Protein AF-0000000074845252 (afdb_homodimer)

Nearest PDB structures (foldseek):
  7yf5-assembly1_A  TM=9.333E-01  e=9.438E-14  Homo sapiens
  7yf5-assembly1_B  TM=9.413E-01  e=1.592E-13  Homo sapiens
  2o6l-assembly1_B  TM=9.153E-01  e=1.511E-13  Homo sapiens
  7cjx-assembly2_B  TM=9.363E-01  e=2.067E-13  Homo sapiens
  2o6l-assembly1_A  TM=9.463E-01  e=4.079E-13  Homo sapiens

pLDDT: mean 90.38, std 11.96, range [28.58, 98.81]

Radius of gyration: 33.48 Å; Cα contacts (8 Å, |Δi|>4): 1417; chains: 2; bounding box: 73×106×121 Å

Foldseek 3Di:
DPPVCVPPVVVDPCVPHDDDDDDDVDDPLVLVLVLVQLVCLQVVHDDDVVSNLVSLAVVLVVCLQDPVSLVVVLVVVDQEAEWEPPLLGLLCLLSCVLSVHAYEYEYADDQCLLQLNDFDLLQDFDLVDQDDSNDDPVRSVVSCVVSCCVLPDSSNDDQQSNCVRPVVDDDDGSSLSSNRHLAYEHQDDCLLDPDTDDFLRYYDQHHLLADAADQDDPPVNCLCPVDPFFEEEEDADLSPQDDDPVLVVQQLVLQVPASHAYEYQHDDDHPDCSRYPYHVDDPLLNSLLDPRYAEYEYLQDRSNVRSNLLNQHAYEHAHRGDSSSNSQSSCVVQLLAHYDHSVPDGSVRVNVRRVCSRVPCSNSVRSVVSNVVCCVVNNNSNVVVVVVVVVCSVVTRVVRRDVLSVDDSCVSVCVVVVVVVVVVVVVVVVVVVVVVVVVVVVVVVVVVVVVVVVVVD/DPPVCVPPVVVDPCVVHDDDDDDDVDDPLVLVLVLVQLVCLQVVHDDDVVSNLVSLAVVLVVCLQDVVSLVVVLVVVDQEAEWEPPLLGLLCLLSCVLSVHAYEYEYADDQCLLQLNDFDLLQDFDLVDQDHSNDDPVRSVVSCVVSVCVLPDSSNDDQQSNCVRPVVDDDDGSSLSSNRHLAYEHQDDCLLDPDTDDFLRYYDQHHLLADAADQDDPPVNCLCPVDPFFEEEEDADLSPQDDDPVLVVQQLVLQVPDSHAYEYQHDDDHPDCSRYPYHVDDPLLNSLLDPRYAEYEYCQDRSNVRSNLLNLHAYEHAHRGDSSSNSQSSCVVQLLAHYDHSVPDGSVRVNVRRVCSRPPCSNSVRSVVSNVVCCVVNNNSNVVVVVVVVVCSVVTRPVRRDVLSVDDSCVSVCVVVVVVVVVVVVVVVVVVVVVVVVVVVVVVVVVVVVVVVVVVD

InterPro domains:
  IPR002213 UDP-glucuronosyl/UDP-glucosyltransferase [PF00201] (51-448)
  IPR002213 UDP-glucuronosyl/UDP-glucosyltransferase [cd03784] (72-373)
  IPR035595 UDP-glycosyltransferase family, conserved site [PS00375] (281-324)
  IPR050271 UDP-glycosyltransferase [PTHR48043] (48-427)

Secondary structure (DSSP, 8-state):
--HHHHH-GGGS--TT--------SS--HHHHHHHHHHHHHHTTPPP-HHHHHHHHHHHHHHHHH-HHHHHHHHHH--S-EEEE-SGGGGGGHHHHHHHT--EEEEES---HHHHT----GGG---TTTT--SS--HHHHHHHHHHHTHHHH--TTS-TTHHHHH-TTSPP--HHHHHTT-S-EEES--TTTSPP--BBTTEEE---TT--PPPPP-TTHHHHHHSSSS-EEEEE--TT-----HHHHHHHHHHHHTSSSEEEEESSS--S-TTTEEEES---HHHHHTSTTEEEEEE---HHHHHHHHHTT--EEE---STTHHHHHHHHHHTTSEEE--TTT--HHHHHHHHHHHHH-HHHHHHHHHHHHHHHHHHS-HHHHHHHHHHHHHHH-SGGG--GGGGS-HHHHTTHHHHHHHHHHHHHHHHHHHHHHHHHHHHHHHHHHHHHHHHHH-/--HHHHH-GGGS--TT--------SS--HHHHHHHHHHHHHHTTPPP-HHHHHHHHHHHHHHHHH-HHHHHHHHHH--S-EEEE-SGGGGGGHHHHHHHT--EEEEES---HHHHT----GGG---TTTT--SS--HHHHHHHHHHHTHHHH--TTS-TTHHHHH-TTSPP--HHHHHTT-S-EEES--TTTSPP--BBTTEEE---TT--PPPPP-TTHHHHHHSSSS-EEEEE--TT-----HHHHHHHHHHHHTSSSEEEEESSS--S-TTTEEEES---HHHHHTSTTEEEEEE---HHHHHHHHHTT--EEE---STTHHHHHHHHHHTTSEEE--TTT--HHHHHHHHHHHHH-HHHHHHHHHHHHHHHHHHS-HHHHHHHHHHHHHHH-SGGG--GGGGS-HHHHTTHHHHHHHHHHHHHHHHHHHHHHHHHHHHHHHHHHHHHHHHHH-

Solvent-accessible surface area (backbone atoms only — not comparable to full-atom values): 49034 Å² total; per-residue (Å²): 106,65,70,62,54,75,73,50,60,81,74,50,87,54,79,96,56,86,83,82,81,74,75,63,94,63,76,58,52,65,55,51,47,52,49,48,50,53,49,28,44,79,65,71,44,76,85,57,64,66,60,48,51,49,47,51,50,52,51,51,50,53,61,62,64,32,59,69,59,50,52,54,52,57,70,65,58,60,80,60,46,80,36,52,39,42,69,54,49,42,58,55,49,48,58,32,59,69,69,70,32,56,34,30,30,43,30,68,53,84,56,46,62,76,63,51,43,48,70,37,51,42,34,42,52,37,61,88,43,76,59,56,50,80,52,54,72,66,52,28,41,52,17,37,62,72,54,47,54,59,70,77,42,70,83,54,50,57,62,55,42,32,58,73,63,35,61,88,50,83,88,54,48,35,70,60,55,54,50,63,40,36,34,35,40,22,39,37,42,40,80,73,38,74,30,56,66,40,37,70,31,39,37,64,41,27,46,54,75,44,70,83,54,55,84,69,51,84,68,55,32,56,65,57,64,70,48,91,49,39,31,33,39,36,40,48,60,90,85,40,39,78,64,59,65,72,56,49,51,41,50,51,56,25,51,72,69,44,91,40,31,34,44,32,41,28,75,56,83,54,94,46,61,91,43,32,37,53,29,85,68,68,65,58,60,30,48,45,50,35,90,51,38,47,36,35,36,26,27,32,47,69,61,60,45,37,36,28,36,68,45,30,33,19,31,42,19,35,37,69,56,82,58,10,48,30,46,23,44,45,36,29,76,67,34,27,32,43,65,53,51,68,85,77,51,46,43,66,50,52,43,50,52,54,48,46,51,62,70,39,57,64,23,40,53,41,21,38,51,49,19,52,52,45,43,70,74,44,60,54,17,49,58,54,52,49,50,53,53,52,44,33,68,74,72,46,25,70,65,26,50,43,47,40,53,76,44,53,70,54,46,34,69,32,47,61,47,50,49,51,52,48,50,52,50,51,48,51,50,50,50,50,50,50,51,50,51,50,50,52,52,52,51,52,53,52,52,53,54,52,54,56,56,62,70,74,108,110,65,72,60,53,77,73,48,60,81,74,51,86,54,79,96,55,85,82,80,79,74,74,65,94,64,76,60,53,64,57,52,47,50,50,48,50,52,50,28,44,80,66,72,43,76,85,58,62,64,58,49,51,49,47,50,51,52,49,53,49,52,58,63,65,31,58,67,59,51,52,54,53,56,71,66,59,61,80,59,46,80,36,52,40,43,68,54,51,43,57,56,49,48,58,33,59,69,67,71,32,56,35,30,30,42,31,68,52,83,54,46,61,76,64,51,45,47,71,36,52,42,33,42,53,37,61,86,43,77,58,56,46,81,52,54,73,67,53,27,41,51,18,38,61,71,52,46,54,60,70,76,38,69,84,55,50,58,62,55,41,33,58,72,64,35,62,88,51,82,89,53,49,36,70,60,54,54,49,62,41,37,32,34,40,22,40,36,42,40,80,72,38,76,31,56,67,38,39,70,31,38,40,66,42,28,43,54,73,44,69,84,56,53,84,68,52,85,70,56,34,56,65,57,65,71,48,90,51,40,31,33,42,33,41,48,60,90,85,41,40,79,64,59,65,72,56,50,50,40,49,50,56,25,51,71,70,46,90,42,30,35,44,33,40,28,76,56,84,54,93,45,61,91,43,34,36,53,28,84,69,69,67,57,61,30,47,44,50,35,90,51,38,46,38,36,36,27,26,32,47,69,59,60,46,38,35,27,36,68,46,31,32,19,32,42,19,34,36,69,56,82,58,10,48,29,44,22,44,43,36,29,76,65,34,29,32,43,63,55,51,68,87,74,51,46,44,66,50,52,42,50,51,54,47,46,51,62,69,40,58,65,24,40,52,42,20,38,52,48,20,53,52,45,42,71,76,44,60,54,17,49,57,54,51,48,49,54,53,53,47,33,67,74,72,47,26,72,67,27,50,43,47,40,52,75,44,51,70,55,45,34,69,32,47,62,49,50,49,51,52,48,51,52,51,52,50,49,51,49,50,50,51,50,52,50,49,51,49,52,53,52,51,54,52,53,52,52,54,52,54,55,54,62,70,73,106

Structure (mmCIF, N/CA/C/O backbone):
data_AF-0000000074845252-model_v1
#
loop_
_entity.id
_entity.type
_entity.pdbx_description
1 polymer 'UDP-glucuronosyltransferase 1-6-like'
#
loop_
_atom_site.group_PDB
_atom_site.id
_atom_site.type_symbol
_atom_site.label_atom_id
_atom_site.label_alt_id
_atom_site.label_comp_id
_atom_site.label_asym_id
_atom_site.label_entity_id
_atom_site.label_seq_id
_atom_site.pdbx_PDB_ins_code
_atom_site.Cartn_x
_atom_site.Cartn_y
_atom_site.Cartn_z
_atom_site.occupancy
_atom_site.B_iso_or_equiv
_atom_site.auth_seq_id
_atom_site.auth_comp_id
_atom_site.auth_asym_id
_atom_site.auth_atom_id
_atom_site.pdbx_PDB_model_num
ATOM 1 N N . MET A 1 1 ? -22.422 -23.078 -6.512 1 28.58 1 MET A N 1
ATOM 2 C CA . MET A 1 1 ? -21.578 -23.578 -5.426 1 28.58 1 MET A CA 1
ATOM 3 C C . MET A 1 1 ? -20.641 -24.672 -5.926 1 28.58 1 MET A C 1
ATOM 5 O O . MET A 1 1 ? -20.984 -25.422 -6.844 1 28.58 1 MET A O 1
ATOM 9 N N . PRO A 1 2 ? -19.422 -24.609 -5.801 1 33.25 2 PRO A N 1
ATOM 10 C CA . PRO A 1 2 ? -18.703 -25.766 -6.324 1 33.25 2 PRO A CA 1
ATOM 11 C C . PRO A 1 2 ? -19.422 -27.078 -6.062 1 33.25 2 PRO A C 1
ATOM 13 O O . PRO A 1 2 ? -20.188 -27.188 -5.102 1 33.25 2 PRO A O 1
ATOM 16 N N . GLY A 1 3 ? -19.672 -27.766 -7.07 1 33 3 GLY A N 1
ATOM 17 C CA . GLY A 1 3 ? -20.266 -29.078 -6.949 1 33 3 GLY A CA 1
ATOM 18 C C . GLY A 1 3 ? -19.891 -29.797 -5.66 1 33 3 GLY A C 1
ATOM 19 O O . GLY A 1 3 ? -20.406 -30.875 -5.367 1 33 3 GLY A O 1
ATOM 20 N N . TYR A 1 4 ? -18.828 -29.328 -5.102 1 36.5 4 TYR A N 1
ATOM 21 C CA . TYR A 1 4 ? -18.484 -30.031 -3.877 1 36.5 4 TYR A CA 1
ATOM 22 C C . TYR A 1 4 ? -19.469 -29.688 -2.76 1 36.5 4 TYR A C 1
ATOM 24 O O . TYR A 1 4 ? -19.484 -30.359 -1.724 1 36.5 4 TYR A O 1
ATOM 32 N N . ILE A 1 5 ? -20.031 -28.625 -2.836 1 40.03 5 ILE A N 1
ATOM 33 C CA . ILE A 1 5 ? -20.922 -28.328 -1.729 1 40.03 5 ILE A CA 1
ATOM 34 C C . ILE A 1 5 ? -22.109 -29.297 -1.749 1 40.03 5 ILE A C 1
ATOM 36 O O . ILE A 1 5 ? -22.672 -29.609 -0.701 1 40.03 5 ILE A O 1
ATOM 40 N N . ALA A 1 6 ? -22.672 -29.484 -2.889 1 37.03 6 ALA A N 1
ATOM 41 C CA . ALA A 1 6 ? -23.859 -30.344 -2.871 1 37.03 6 ALA A CA 1
ATOM 42 C C . ALA A 1 6 ? -23.547 -31.688 -2.221 1 37.03 6 ALA A C 1
ATOM 44 O O . ALA A 1 6 ? -24.438 -32.344 -1.654 1 37.03 6 ALA A O 1
ATOM 45 N N . VAL A 1 7 ? -22.469 -32.281 -2.674 1 38.41 7 VAL A N 1
ATOM 46 C CA . VAL A 1 7 ? -22.344 -33.656 -2.209 1 38.41 7 VAL A CA 1
ATOM 47 C C . VAL A 1 7 ? -22.141 -33.688 -0.695 1 38.41 7 VAL A C 1
ATOM 49 O O . VAL A 1 7 ? -22.719 -34.5 0.006 1 38.41 7 VAL A O 1
ATOM 52 N N . ASP A 1 8 ? -20.922 -33.156 0.074 1 37.22 8 ASP A N 1
ATOM 53 C CA . ASP A 1 8 ? -20.672 -33.469 1.476 1 37.22 8 ASP A CA 1
ATOM 54 C C . ASP A 1 8 ? -20.812 -32.25 2.357 1 37.22 8 ASP A C 1
ATOM 56 O O . ASP A 1 8 ? -19.828 -31.547 2.619 1 37.22 8 ASP A O 1
ATOM 60 N N . LYS A 1 9 ? -21.969 -31.656 2.471 1 48.75 9 LYS A N 1
ATOM 61 C CA . LYS A 1 9 ? -22.266 -30.719 3.539 1 48.75 9 LYS A CA 1
ATOM 62 C C . LYS A 1 9 ? -21.422 -31 4.777 1 48.75 9 LYS A C 1
ATOM 64 O O . LYS A 1 9 ? -21.203 -30.109 5.605 1 48.75 9 LYS A O 1
ATOM 69 N N . HIS A 1 10 ? -21.094 -32.156 4.91 1 42.22 10 HIS A N 1
ATOM 70 C CA . HIS A 1 10 ? -20.438 -32.625 6.125 1 42.22 10 HIS A CA 1
ATOM 71 C C . HIS A 1 10 ? -19.016 -32.094 6.223 1 42.22 10 HIS A C 1
ATOM 73 O O . HIS A 1 10 ? -18.375 -32.188 7.277 1 42.22 10 HIS A O 1
ATOM 79 N N . ARG A 1 11 ? -18.656 -31.594 5.031 1 46.44 11 ARG A N 1
ATOM 80 C CA . ARG A 1 11 ? -17.234 -31.234 5.105 1 46.44 11 ARG A CA 1
ATOM 81 C C . ARG A 1 11 ? -17.062 -29.781 5.578 1 46.44 11 ARG A C 1
ATOM 83 O O . ARG A 1 11 ? -15.945 -29.359 5.875 1 46.44 11 ARG A O 1
ATOM 90 N N . PHE A 1 12 ? -18.25 -29.109 5.605 1 55.53 12 PHE A N 1
ATOM 91 C CA . PHE A 1 12 ? -18.156 -27.734 6.062 1 55.53 12 PHE A CA 1
ATOM 92 C C . PHE A 1 12 ? -18.688 -27.594 7.488 1 55.53 12 PHE A C 1
ATOM 94 O O . PHE A 1 12 ? -19.656 -28.234 7.855 1 55.53 12 PHE A O 1
ATOM 101 N N . ASN A 1 13 ? -17.969 -27.047 8.289 1 55.44 13 ASN A N 1
ATOM 102 C CA . ASN A 1 13 ? -18.547 -26.609 9.562 1 55.44 13 ASN A CA 1
ATOM 103 C C . ASN A 1 13 ? -19.547 -25.484 9.367 1 55.44 13 ASN A C 1
ATOM 105 O O . ASN A 1 13 ? -19.156 -24.328 9.188 1 55.44 13 ASN A O 1
ATOM 109 N N . LEU A 1 14 ? -20.766 -25.844 9.32 1 63.69 14 LEU A N 1
ATOM 110 C CA . LEU A 1 14 ? -21.812 -24.875 9.039 1 63.69 14 LEU A CA 1
ATOM 111 C C . LEU A 1 14 ? -22.453 -24.391 10.328 1 63.69 14 LEU A C 1
ATOM 113 O O . LEU A 1 14 ? -23.516 -23.75 10.297 1 63.69 14 LEU A O 1
ATOM 117 N N . GLU A 1 15 ? -21.781 -24.672 11.367 1 61.69 15 GLU A N 1
ATOM 118 C CA . GLU A 1 15 ? -22.391 -24.234 12.625 1 61.69 15 GLU A CA 1
ATOM 119 C C . GLU A 1 15 ? -22.531 -22.719 12.672 1 61.69 15 GLU A C 1
ATOM 121 O O . GLU A 1 15 ? -21.578 -21.984 12.43 1 61.69 15 GLU A O 1
ATOM 126 N N . GLY A 1 16 ? -23.703 -22.25 12.914 1 68.06 16 GLY A N 1
ATOM 127 C CA . GLY A 1 16 ? -23.984 -20.828 13.055 1 68.06 16 GLY A CA 1
ATOM 128 C C . GLY A 1 16 ? -24.156 -20.125 11.727 1 68.06 16 GLY A C 1
ATOM 129 O O . GLY A 1 16 ? -24.312 -18.891 11.68 1 68.06 16 GLY A O 1
ATOM 130 N N . LEU A 1 17 ? -24.141 -21 10.672 1 72.56 17 LEU A N 1
ATOM 131 C CA . LEU A 1 17 ? -24.266 -20.406 9.352 1 72.56 17 LEU A CA 1
ATOM 132 C C . LEU A 1 17 ? -25.625 -20.703 8.742 1 72.56 17 LEU A C 1
ATOM 134 O O . LEU A 1 17 ? -26.188 -21.781 8.938 1 72.56 17 LEU A O 1
ATOM 138 N N . GLN A 1 18 ? -26.234 -19.641 8.18 1 75.81 18 GLN A N 1
ATOM 139 C CA . GLN A 1 18 ? -27.375 -19.844 7.316 1 75.81 18 GLN A CA 1
ATOM 140 C C . GLN A 1 18 ? -26.953 -20.047 5.867 1 75.81 18 GLN A C 1
ATOM 142 O O . GLN A 1 18 ? -26.297 -19.188 5.273 1 75.81 18 GLN A O 1
ATOM 147 N N . LEU A 1 19 ? -27.203 -21.219 5.441 1 75.12 19 LEU A N 1
ATOM 148 C CA . LEU A 1 19 ? -26.781 -21.562 4.086 1 75.12 19 LEU A CA 1
ATOM 149 C C . LEU A 1 19 ? -27.891 -21.25 3.086 1 75.12 19 LEU A C 1
ATOM 151 O O . LEU A 1 19 ? -29.031 -21.719 3.244 1 75.12 19 LEU A O 1
ATOM 155 N N . LEU A 1 20 ? -27.641 -20.328 2.203 1 77.19 20 LEU A N 1
ATOM 156 C CA . LEU A 1 20 ? -28.516 -20.094 1.06 1 77.19 20 LEU A CA 1
ATOM 157 C C . LEU A 1 20 ? -27.953 -20.75 -0.197 1 77.19 20 LEU A C 1
ATOM 159 O O . LEU A 1 20 ? -26.891 -20.344 -0.698 1 77.19 20 LEU A O 1
ATOM 163 N N . VAL A 1 21 ? -28.578 -21.812 -0.566 1 71.19 21 VAL A N 1
ATOM 164 C CA . VAL A 1 21 ? -28.109 -22.594 -1.705 1 71.19 21 VAL A CA 1
ATOM 165 C C . VAL A 1 21 ? -28.719 -22.047 -2.994 1 71.19 21 VAL A C 1
ATOM 167 O O . VAL A 1 21 ? -29.922 -21.844 -3.076 1 71.19 21 VAL A O 1
ATOM 170 N N . TYR A 1 22 ? -27.828 -21.562 -3.76 1 70.5 22 TYR A N 1
ATOM 171 C CA . TYR A 1 22 ? -28.297 -21.25 -5.105 1 70.5 22 TYR A CA 1
ATOM 172 C C . TYR A 1 22 ? -28.234 -22.484 -6.008 1 70.5 22 TYR A C 1
ATOM 174 O O . TYR A 1 22 ? -27.141 -23 -6.285 1 70.5 22 TYR A O 1
ATOM 182 N N . ASN A 1 23 ? -29.359 -23.203 -6.062 1 61.88 23 ASN A N 1
ATOM 183 C CA . ASN A 1 23 ? -29.469 -24.391 -6.887 1 61.88 23 ASN A CA 1
ATOM 184 C C . ASN A 1 23 ? -30.031 -24.078 -8.266 1 61.88 23 ASN A C 1
ATOM 186 O O . ASN A 1 23 ? -31.172 -23.641 -8.391 1 61.88 23 ASN A O 1
ATOM 190 N N . SER A 1 24 ? -29.25 -23.547 -9.117 1 56.25 24 SER A N 1
ATOM 191 C CA . SER A 1 24 ? -29.859 -23.469 -10.445 1 56.25 24 SER A CA 1
ATOM 192 C C . SER A 1 24 ? -29.953 -24.859 -11.078 1 56.25 24 SER A C 1
ATOM 194 O O . SER A 1 24 ? -29.141 -25.734 -10.805 1 56.25 24 SER A O 1
ATOM 196 N N . SER A 1 25 ? -31.188 -25.375 -11.172 1 53.09 25 SER A N 1
ATOM 197 C CA . SER A 1 25 ? -31.469 -26.672 -11.781 1 53.09 25 SER A CA 1
ATOM 198 C C . SER A 1 25 ? -30.344 -27.094 -12.727 1 53.09 25 SER A C 1
ATOM 200 O O . SER A 1 25 ? -30.25 -28.266 -13.102 1 53.09 25 SER A O 1
ATOM 202 N N . SER A 1 26 ? -29.656 -26.188 -13.32 1 55 26 SER A N 1
ATOM 203 C CA . SER A 1 26 ? -28.844 -26.531 -14.477 1 55 26 SER A CA 1
ATOM 204 C C . SER A 1 26 ? -27.422 -26.906 -14.062 1 55 26 SER A C 1
ATOM 206 O O . SER A 1 26 ? -27.078 -26.875 -12.883 1 55 26 SER A O 1
ATOM 208 N N . GLU A 1 27 ? -26.484 -26.828 -14.938 1 61.28 27 GLU A N 1
ATOM 209 C CA . GLU A 1 27 ? -25.109 -27.266 -15.109 1 61.28 27 GLU A CA 1
ATOM 210 C C . GLU A 1 27 ? -24.156 -26.5 -14.188 1 61.28 27 GLU A C 1
ATOM 212 O O . GLU A 1 27 ? -24.312 -25.297 -14 1 61.28 27 GLU A O 1
ATOM 217 N N . ASN A 1 28 ? -23.531 -27.266 -13.234 1 69 28 ASN A N 1
ATOM 218 C CA . ASN A 1 28 ? -22.391 -26.688 -12.508 1 69 28 ASN A CA 1
ATOM 219 C C . ASN A 1 28 ? -21.422 -25.984 -13.453 1 69 28 ASN A C 1
ATOM 221 O O . ASN A 1 28 ? -20.516 -26.625 -13.992 1 69 28 ASN A O 1
ATOM 225 N N . VAL A 1 29 ? -21.719 -24.719 -13.586 1 69.81 29 VAL A N 1
ATOM 226 C CA . VAL A 1 29 ? -20.984 -23.938 -14.57 1 69.81 29 VAL A CA 1
ATOM 227 C C . VAL A 1 29 ? -19.484 -23.922 -14.219 1 69.81 29 VAL A C 1
ATOM 229 O O . VAL A 1 29 ? -18.641 -24.016 -15.109 1 69.81 29 VAL A O 1
ATOM 232 N N . GLN A 1 30 ? -19.219 -23.859 -12.945 1 70.12 30 GLN A N 1
ATOM 233 C CA . GLN A 1 30 ? -17.828 -23.844 -12.531 1 70.12 30 GLN A CA 1
ATOM 234 C C . GLN A 1 30 ? -17.141 -25.156 -12.867 1 70.12 30 GLN A C 1
ATOM 236 O O . GLN A 1 30 ? -16.016 -25.172 -13.383 1 70.12 30 GLN A O 1
ATOM 241 N N . GLU A 1 31 ? -17.844 -26.141 -12.562 1 72.12 31 GLU A N 1
ATOM 242 C CA . GLU A 1 31 ? -17.297 -27.453 -12.875 1 72.12 31 GLU A CA 1
ATOM 243 C C . GLU A 1 31 ? -17.094 -27.625 -14.375 1 72.12 31 GLU A C 1
ATOM 245 O O . GLU A 1 31 ? -16.094 -28.203 -14.812 1 72.12 31 GLU A O 1
ATOM 250 N N . LYS A 1 32 ? -18.016 -27.125 -15.117 1 75.06 32 LYS A N 1
ATOM 251 C CA . LYS A 1 32 ? -17.906 -27.219 -16.562 1 75.06 32 LYS A CA 1
ATOM 252 C C . LYS A 1 32 ? -16.703 -26.422 -17.078 1 75.06 32 LYS A C 1
ATOM 254 O O . LYS A 1 32 ? -15.938 -26.922 -17.906 1 75.06 32 LYS A O 1
ATOM 259 N N . ALA A 1 33 ? -16.578 -25.297 -16.516 1 75.44 33 ALA A N 1
ATOM 260 C CA . ALA A 1 33 ? -15.477 -24.438 -16.938 1 75.44 33 ALA A CA 1
ATOM 261 C C . ALA A 1 33 ? -14.133 -25.047 -16.562 1 75.44 33 ALA A C 1
ATOM 263 O O . ALA A 1 33 ? -13.211 -25.109 -17.391 1 75.44 33 ALA A O 1
ATOM 264 N N . MET A 1 34 ? -14.062 -25.562 -15.383 1 76.44 34 MET A N 1
ATOM 265 C CA . MET A 1 34 ? -12.797 -26.094 -14.883 1 76.44 34 MET A CA 1
ATOM 266 C C . MET A 1 34 ? -12.445 -27.406 -15.586 1 76.44 34 MET A C 1
ATOM 268 O O . MET A 1 34 ? -11.273 -27.672 -15.859 1 76.44 34 MET A O 1
ATOM 272 N N . THR A 1 35 ? -13.438 -28.172 -15.844 1 76.12 35 THR A N 1
ATOM 273 C CA . THR A 1 35 ? -13.227 -29.422 -16.562 1 76.12 35 THR A CA 1
ATOM 274 C C . THR A 1 35 ? -12.695 -29.156 -17.969 1 76.12 35 THR A C 1
ATOM 276 O O . THR A 1 35 ? -11.797 -29.844 -18.453 1 76.12 35 THR A O 1
ATOM 279 N N . ARG A 1 36 ? -13.281 -28.188 -18.547 1 79.19 36 ARG A N 1
ATOM 280 C CA . ARG A 1 36 ? -12.828 -27.828 -19.875 1 79.19 36 ARG A CA 1
ATOM 281 C C . ARG A 1 36 ? -11.383 -27.344 -19.859 1 79.19 36 ARG A C 1
ATOM 283 O O . ARG A 1 36 ? -10.594 -27.703 -20.734 1 79.19 36 ARG A O 1
ATOM 290 N N . LEU A 1 37 ? -11.039 -26.562 -18.891 1 78.19 37 LEU A N 1
ATOM 291 C CA . LEU A 1 37 ? -9.672 -26.062 -18.766 1 78.19 37 LEU A CA 1
ATOM 292 C C . LEU A 1 37 ? -8.688 -27.219 -18.594 1 78.19 37 LEU A C 1
ATOM 294 O O . LEU A 1 37 ? -7.629 -27.234 -19.234 1 78.19 37 LEU A O 1
ATOM 298 N N . ARG A 1 38 ? -9.031 -28.125 -17.797 1 77.25 38 ARG A N 1
ATOM 299 C CA . ARG A 1 38 ? -8.195 -29.297 -17.562 1 77.25 38 ARG A CA 1
ATOM 300 C C . ARG A 1 38 ? -8.031 -30.109 -18.844 1 77.25 38 ARG A C 1
ATOM 302 O O . ARG A 1 38 ? -6.914 -30.5 -19.203 1 77.25 38 ARG A O 1
ATOM 309 N N . ASP A 1 39 ? -9.133 -30.297 -19.5 1 80.94 39 ASP A N 1
ATOM 310 C CA . ASP A 1 39 ? -9.109 -31.125 -20.703 1 80.94 39 ASP A CA 1
ATOM 311 C C . ASP A 1 39 ? -8.281 -30.484 -21.812 1 80.94 39 ASP A C 1
ATOM 313 O O . ASP A 1 39 ? -7.551 -31.172 -22.531 1 80.94 39 ASP A O 1
ATOM 317 N N . ILE A 1 40 ? -8.422 -29.25 -21.859 1 82.88 40 ILE A N 1
ATOM 318 C CA . ILE A 1 40 ? -7.688 -28.516 -22.875 1 82.88 40 ILE A CA 1
ATOM 319 C C . ILE A 1 40 ? -6.188 -28.656 -22.641 1 82.88 40 ILE A C 1
ATOM 321 O O . ILE A 1 40 ? -5.406 -28.797 -23.594 1 82.88 40 ILE A O 1
ATOM 325 N N . TYR A 1 41 ? -5.766 -28.703 -21.438 1 82.31 41 TYR A N 1
ATOM 326 C CA . TYR A 1 41 ? -4.352 -28.859 -21.109 1 82.31 41 TYR A CA 1
ATOM 327 C C . TYR A 1 41 ? -3.834 -30.219 -21.547 1 82.31 41 TYR A C 1
ATOM 329 O O . TYR A 1 41 ? -2.807 -30.312 -22.234 1 82.31 41 TYR A O 1
ATOM 337 N N . TRP A 1 42 ? -4.562 -31.234 -21.234 1 83.38 42 TRP A N 1
ATOM 338 C CA . TRP A 1 42 ? -4.105 -32.594 -21.531 1 83.38 42 TRP A CA 1
ATOM 339 C C . TRP 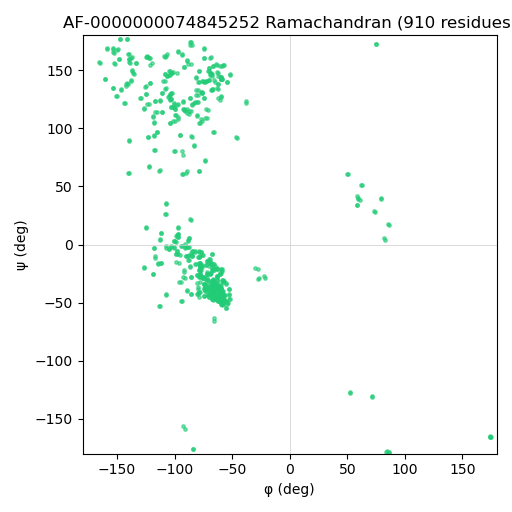A 1 42 ? -4.102 -32.844 -23.031 1 83.38 42 TRP A C 1
ATOM 341 O O . TRP A 1 42 ? -3.277 -33.594 -23.531 1 83.38 42 TRP A O 1
ATOM 351 N N . LYS A 1 43 ? -4.953 -32.062 -23.719 1 82.75 43 LYS A N 1
ATOM 352 C CA . LYS A 1 43 ? -5.047 -32.219 -25.156 1 82.75 43 LYS A CA 1
ATOM 353 C C . LYS A 1 43 ? -4.129 -31.25 -25.891 1 82.75 43 LYS A C 1
ATOM 355 O O . LYS A 1 43 ? -4.082 -31.234 -27.125 1 82.75 43 LYS A O 1
ATOM 360 N N . ASN A 1 44 ? -3.432 -30.438 -25.172 1 80.88 44 ASN A N 1
ATOM 361 C CA . ASN A 1 44 ? -2.527 -29.422 -25.719 1 80.88 44 ASN A CA 1
ATOM 362 C C . ASN A 1 44 ? -3.262 -28.453 -26.625 1 80.88 44 ASN A C 1
ATOM 364 O O . ASN A 1 44 ? -2.795 -28.156 -27.734 1 80.88 44 ASN A O 1
ATOM 368 N N . GLU A 1 45 ? -4.379 -28.094 -26.203 1 81.12 45 GLU A N 1
ATOM 369 C CA . GLU A 1 45 ? -5.184 -27.125 -26.938 1 81.12 45 GLU A CA 1
ATOM 370 C C . GLU A 1 45 ? -5.074 -25.734 -26.297 1 81.12 45 GLU A C 1
ATOM 372 O O . GLU A 1 45 ? -4.746 -25.609 -25.125 1 81.12 45 GLU A O 1
ATOM 377 N N . PRO A 1 46 ? -5.176 -24.75 -27.156 1 77.88 46 PRO A N 1
ATOM 378 C CA . PRO A 1 46 ? -5.09 -23.406 -26.594 1 77.88 46 PRO A CA 1
ATOM 379 C C . PRO A 1 46 ? -6.238 -23.094 -25.641 1 77.88 46 PRO A C 1
ATOM 381 O O . PRO A 1 46 ? -7.32 -23.672 -25.75 1 77.88 46 PRO A O 1
ATOM 384 N N . HIS A 1 47 ? -5.855 -22.141 -24.781 1 76.56 47 HIS A N 1
ATOM 385 C CA . HIS A 1 47 ? -6.883 -21.688 -23.844 1 76.56 47 HIS A CA 1
ATOM 386 C C . HIS A 1 47 ? -8.047 -21.047 -24.594 1 76.56 47 HIS A C 1
ATOM 388 O O . HIS A 1 47 ? -7.848 -20.312 -25.562 1 76.56 47 HIS A O 1
ATOM 394 N N . ASP A 1 48 ? -9.234 -21.453 -24.172 1 77.94 48 ASP A N 1
ATOM 395 C CA . ASP A 1 48 ? -10.453 -20.859 -24.719 1 77.94 48 ASP A CA 1
ATOM 396 C C . ASP A 1 48 ? -11.023 -19.812 -23.766 1 77.94 48 ASP A C 1
ATOM 398 O O . ASP A 1 48 ? -11.992 -20.078 -23.062 1 77.94 48 ASP A O 1
ATOM 402 N N . LEU A 1 49 ? -10.484 -18.656 -23.797 1 76.25 49 LEU A N 1
ATOM 403 C CA . LEU A 1 49 ? -10.875 -17.594 -22.891 1 76.25 49 LEU A CA 1
ATOM 404 C C . LEU A 1 49 ? -12.305 -17.125 -23.172 1 76.25 49 LEU A C 1
ATOM 406 O O . LEU A 1 49 ? -13.023 -16.734 -22.266 1 76.25 49 LEU A O 1
ATOM 410 N N . GLU A 1 50 ? -12.648 -17.219 -24.391 1 78.31 50 GLU A N 1
ATOM 411 C CA . GLU A 1 50 ? -14 -16.828 -24.766 1 78.31 50 GLU A CA 1
ATOM 412 C C . GLU A 1 50 ? -15.047 -17.734 -24.109 1 78.31 50 GLU A C 1
ATOM 414 O O . GLU A 1 50 ? -16.062 -17.25 -23.609 1 78.31 50 GLU A O 1
ATOM 419 N N . TYR A 1 51 ? -14.75 -18.984 -24.188 1 81.81 51 TYR A N 1
ATOM 420 C CA . TYR A 1 51 ? -15.672 -19.938 -23.562 1 81.81 51 TYR A CA 1
ATOM 421 C C . TYR A 1 51 ? -15.773 -19.703 -22.062 1 81.81 51 TYR A C 1
ATOM 423 O O . TYR A 1 51 ? -16.875 -19.719 -21.5 1 81.81 51 TYR A O 1
ATOM 431 N N . LEU A 1 52 ? -14.703 -19.531 -21.453 1 80.69 52 LEU A N 1
ATOM 432 C CA . LEU A 1 52 ? -14.688 -19.281 -20.016 1 80.69 52 LEU A CA 1
ATOM 433 C C . LEU A 1 52 ? -15.484 -18.031 -19.672 1 80.69 52 LEU A C 1
ATOM 435 O O . LEU A 1 52 ? -16.266 -18.031 -18.719 1 80.69 52 LEU A O 1
ATOM 439 N N . THR A 1 53 ? -15.25 -17.016 -20.438 1 82.69 53 THR A N 1
ATOM 440 C CA . THR A 1 53 ? -15.953 -15.75 -20.219 1 82.69 53 THR A CA 1
ATOM 441 C C . THR A 1 53 ? -17.469 -15.938 -20.375 1 82.69 53 THR A C 1
ATOM 443 O O . THR A 1 53 ? -18.234 -15.445 -19.547 1 82.69 53 THR A O 1
ATOM 446 N N . GLN A 1 54 ? -17.812 -16.656 -21.375 1 82.69 54 GLN A N 1
ATOM 447 C CA . GLN A 1 54 ? -19.234 -16.906 -21.625 1 82.69 54 GLN A CA 1
ATOM 448 C C . GLN A 1 54 ? -19.859 -17.688 -20.469 1 82.69 54 GLN A C 1
ATOM 450 O O . GLN A 1 54 ? -20.984 -17.391 -20.047 1 82.69 54 GLN A O 1
ATOM 455 N N . CYS A 1 55 ? -19.156 -18.672 -20.016 1 83.06 55 CYS A N 1
ATOM 456 C CA . CYS A 1 55 ? -19.656 -19.469 -18.891 1 83.06 55 CYS A CA 1
ATOM 457 C C . CYS A 1 55 ? -19.875 -18.594 -17.656 1 83.06 55 CYS A C 1
ATOM 459 O O . CYS A 1 55 ? -20.906 -18.703 -17 1 83.06 55 CYS A O 1
ATOM 461 N N . MET A 1 56 ? -18.969 -17.734 -17.422 1 84.88 56 MET A N 1
ATOM 462 C CA . MET A 1 56 ? -19.031 -16.906 -16.219 1 84.88 56 MET A CA 1
ATOM 463 C C . MET A 1 56 ? -20.156 -15.867 -16.344 1 84.88 56 MET A C 1
ATOM 465 O O . MET A 1 56 ? -20.859 -15.586 -15.375 1 84.88 56 MET A O 1
ATOM 469 N N . LEU A 1 57 ? -20.312 -15.352 -17.516 1 84.12 57 LEU A N 1
ATOM 470 C CA . LEU A 1 57 ? -21.359 -14.367 -17.75 1 84.12 57 LEU A CA 1
ATOM 471 C C . LEU A 1 57 ? -22.734 -15.008 -17.609 1 84.12 57 LEU A C 1
ATOM 473 O O . LEU A 1 57 ? -23.656 -14.391 -17.062 1 84.12 57 LEU A O 1
ATOM 477 N N . ILE A 1 58 ? -22.828 -16.234 -18.141 1 83.94 58 ILE A N 1
ATOM 478 C CA . ILE A 1 58 ? -24.094 -16.953 -18.031 1 83.94 58 ILE A CA 1
ATOM 479 C C . ILE A 1 58 ? -24.422 -17.203 -16.562 1 83.94 58 ILE A C 1
ATOM 481 O O . ILE A 1 58 ? -25.562 -17.031 -16.125 1 83.94 58 ILE A O 1
ATOM 485 N N . TYR A 1 59 ? -23.438 -17.594 -15.867 1 84.62 59 TYR A N 1
ATOM 486 C CA . TYR A 1 59 ? -23.625 -17.844 -14.438 1 84.62 59 TYR A CA 1
ATOM 487 C C . TYR A 1 59 ? -24.094 -16.578 -13.719 1 84.62 59 TYR A C 1
ATOM 489 O O . TYR A 1 59 ? -25.062 -16.625 -12.953 1 84.62 59 TYR A O 1
ATOM 497 N N . THR A 1 60 ? -23.438 -15.461 -13.883 1 88 60 THR A N 1
ATOM 498 C CA . THR A 1 60 ? -23.797 -14.211 -13.219 1 88 60 THR A CA 1
ATOM 499 C C . THR A 1 60 ? -25.188 -13.758 -13.617 1 88 60 THR A C 1
ATOM 501 O O . THR A 1 60 ? -25.953 -13.258 -12.789 1 88 60 THR A O 1
ATOM 504 N N . ASP A 1 61 ? -25.453 -13.969 -14.875 1 88.88 61 ASP A N 1
ATOM 505 C CA . ASP A 1 61 ? -26.781 -13.617 -15.367 1 88.88 61 ASP A CA 1
ATOM 506 C C . ASP A 1 61 ? -27.859 -14.414 -14.648 1 88.88 61 ASP A C 1
ATOM 508 O O . ASP A 1 61 ? -28.875 -13.859 -14.219 1 88.88 61 ASP A O 1
ATOM 512 N N . LYS A 1 62 ? -27.625 -15.695 -14.539 1 88.12 62 LYS A N 1
ATOM 513 C CA . LYS A 1 62 ? -28.609 -16.578 -13.906 1 88.12 62 LYS A CA 1
ATOM 514 C C . LYS A 1 62 ? -28.797 -16.203 -12.43 1 88.12 62 LYS A C 1
ATOM 516 O O . LYS A 1 62 ? -29.922 -16.156 -11.938 1 88.12 62 LYS A O 1
ATOM 521 N N . VAL A 1 63 ? -27.766 -15.961 -11.797 1 89.31 63 VAL A N 1
ATOM 522 C CA . VAL A 1 63 ? -27.812 -15.641 -10.375 1 89.31 63 VAL A CA 1
ATOM 523 C C . VAL A 1 63 ? -28.547 -14.312 -10.172 1 89.31 63 VAL A C 1
ATOM 525 O O . VAL A 1 63 ? -29.438 -14.211 -9.32 1 89.31 63 VAL A O 1
ATOM 528 N N . LEU A 1 64 ? -28.297 -13.281 -10.961 1 92.88 64 LEU A N 1
ATOM 529 C CA . LEU A 1 64 ? -28.812 -11.93 -10.773 1 92.88 64 LEU A CA 1
ATOM 530 C C . LEU A 1 64 ? -30.266 -11.836 -11.211 1 92.88 64 LEU A C 1
ATOM 532 O O . LEU A 1 64 ? -31 -10.953 -10.766 1 92.88 64 LEU A O 1
ATOM 536 N N . ARG A 1 65 ? -30.656 -12.836 -12.016 1 92.06 65 ARG A N 1
ATOM 537 C CA . ARG A 1 65 ? -32.031 -12.828 -12.484 1 92.06 65 ARG A CA 1
ATOM 538 C C . ARG A 1 65 ? -32.906 -13.727 -11.609 1 92.06 65 ARG A C 1
ATOM 540 O O . ARG A 1 65 ? -34.125 -13.742 -11.766 1 92.06 65 ARG A O 1
ATOM 547 N N . ASP A 1 66 ? -32.312 -14.438 -10.758 1 91.31 66 ASP A N 1
ATOM 548 C CA . ASP A 1 66 ? -33.094 -15.344 -9.898 1 91.31 66 ASP A CA 1
ATOM 549 C C . ASP A 1 66 ? -33.781 -14.578 -8.789 1 91.31 66 ASP A C 1
ATOM 551 O O . ASP A 1 66 ? -33.188 -14.266 -7.762 1 91.31 66 ASP A O 1
ATOM 555 N N . ASN A 1 67 ? -35.031 -14.461 -8.922 1 92.06 67 ASN A N 1
ATOM 556 C CA . ASN A 1 67 ? -35.844 -13.68 -7.977 1 92.06 67 ASN A CA 1
ATOM 557 C C . ASN A 1 67 ? -35.938 -14.375 -6.625 1 92.06 67 ASN A C 1
ATOM 559 O O . ASN A 1 67 ? -36 -13.719 -5.586 1 92.06 67 ASN A O 1
ATOM 563 N N . GLU A 1 68 ? -36.062 -15.633 -6.719 1 90.94 68 GLU A N 1
ATOM 564 C CA . GLU A 1 68 ? -36.125 -16.375 -5.461 1 90.94 68 GLU A CA 1
ATOM 565 C C . GLU A 1 68 ? -34.875 -16.172 -4.625 1 90.94 68 GLU A C 1
ATOM 567 O O . GLU A 1 68 ? -34.938 -15.984 -3.408 1 90.94 68 GLU A O 1
ATOM 572 N N . PHE A 1 69 ? -33.812 -16.25 -5.312 1 91.12 69 PHE A N 1
ATOM 573 C CA . PHE A 1 69 ? -32.531 -16.031 -4.629 1 91.12 69 PHE A CA 1
ATOM 574 C C . PHE A 1 69 ? -32.469 -14.617 -4.074 1 91.12 69 PHE A C 1
ATOM 576 O O . PHE A 1 69 ? -32 -14.414 -2.941 1 91.12 69 PHE A O 1
ATOM 583 N N . PHE A 1 70 ? -32.875 -13.664 -4.836 1 93.44 70 PHE A N 1
ATOM 584 C CA . PHE A 1 70 ? -32.844 -12.273 -4.41 1 93.44 70 PHE A CA 1
ATOM 585 C C . PHE A 1 70 ? -33.688 -12.078 -3.154 1 93.44 70 PHE A C 1
ATOM 587 O O . PHE A 1 70 ? -33.25 -11.461 -2.188 1 93.44 70 PHE A O 1
ATOM 594 N N . GLU A 1 71 ? -34.875 -12.648 -3.119 1 94.38 71 GLU A N 1
ATOM 595 C CA . GLU A 1 71 ? -35.781 -12.492 -1.988 1 94.38 71 GLU A CA 1
ATOM 596 C C . GLU A 1 71 ? -35.219 -13.188 -0.742 1 94.38 71 GLU A C 1
ATOM 598 O O . GLU A 1 71 ? -35.406 -12.688 0.375 1 94.38 71 GLU A O 1
ATOM 603 N N . ALA A 1 72 ? -34.656 -14.297 -1.003 1 91.44 72 ALA A N 1
ATOM 604 C CA . ALA A 1 72 ? -34.031 -15 0.117 1 91.44 72 ALA A CA 1
ATOM 605 C C . ALA A 1 72 ? -32.906 -14.164 0.735 1 91.44 72 ALA A C 1
ATOM 607 O O . ALA A 1 72 ? -32.812 -14.062 1.96 1 91.44 72 ALA A O 1
ATOM 608 N N . ALA A 1 73 ? -32.125 -13.555 -0.076 1 92.5 73 ALA A N 1
ATOM 609 C CA . ALA A 1 73 ? -31.031 -12.695 0.395 1 92.5 73 ALA A CA 1
ATOM 610 C C . ALA A 1 73 ? -31.578 -11.469 1.119 1 92.5 73 ALA A C 1
ATOM 612 O O . ALA A 1 73 ? -31.031 -11.047 2.139 1 92.5 73 ALA A O 1
ATOM 613 N N . ARG A 1 74 ? -32.562 -10.906 0.596 1 94.62 74 ARG A N 1
ATOM 614 C CA . ARG A 1 74 ? -33.219 -9.734 1.198 1 94.62 74 ARG A CA 1
ATOM 615 C C . ARG A 1 74 ? -33.719 -10.055 2.604 1 94.62 74 ARG A C 1
ATOM 617 O O . ARG A 1 74 ? -33.562 -9.242 3.521 1 94.62 74 ARG A O 1
ATOM 624 N N . ARG A 1 75 ? -34.25 -11.211 2.807 1 93.56 75 ARG A N 1
ATOM 625 C CA . ARG A 1 75 ? -34.812 -11.625 4.09 1 93.56 75 ARG A CA 1
ATOM 626 C C . ARG A 1 75 ? -33.719 -11.773 5.145 1 93.56 75 ARG A C 1
ATOM 628 O O . ARG A 1 75 ? -33.938 -11.5 6.324 1 93.56 75 ARG A O 1
ATOM 635 N N . ILE A 1 76 ? -32.594 -12.188 4.68 1 91.88 76 ILE A N 1
ATOM 636 C CA . ILE A 1 76 ? -31.453 -12.32 5.598 1 91.88 76 ILE A CA 1
ATOM 637 C C . ILE A 1 76 ? -31.062 -10.945 6.133 1 91.88 76 ILE A C 1
ATOM 639 O O . ILE A 1 76 ? -30.625 -10.82 7.281 1 91.88 76 ILE A O 1
ATOM 643 N N . ASN A 1 77 ? -31.203 -9.93 5.379 1 91.38 77 ASN A N 1
ATOM 644 C CA . ASN A 1 77 ? -30.875 -8.555 5.73 1 91.38 77 ASN A CA 1
ATOM 645 C C . ASN A 1 77 ? -29.453 -8.438 6.289 1 91.38 77 ASN A C 1
ATOM 647 O O . ASN A 1 77 ? -29.266 -7.941 7.398 1 91.38 77 ASN A O 1
ATOM 651 N N . PRO A 1 78 ? -28.469 -8.812 5.484 1 93.94 78 PRO A N 1
ATOM 652 C CA . PRO A 1 78 ? -27.078 -8.781 5.98 1 93.94 78 PRO A CA 1
ATOM 653 C C . PRO A 1 78 ? -26.562 -7.359 6.176 1 93.94 78 PRO A C 1
ATOM 655 O O . PRO A 1 78 ? -26.984 -6.438 5.477 1 93.94 78 PRO A O 1
ATOM 658 N N . SER A 1 79 ? -25.594 -7.199 7.148 1 95.31 79 SER A N 1
ATOM 659 C CA . SER A 1 79 ? -24.922 -5.918 7.363 1 95.31 79 SER A CA 1
ATOM 660 C C . SER A 1 79 ? -23.844 -5.672 6.316 1 95.31 79 SER A C 1
ATOM 662 O O . SER A 1 79 ? -23.469 -4.527 6.059 1 95.31 79 SER A O 1
ATOM 664 N N . LEU A 1 80 ? -23.344 -6.797 5.762 1 97.25 80 LEU A N 1
ATOM 665 C CA . LEU A 1 80 ? -22.281 -6.75 4.77 1 97.25 80 LEU A CA 1
ATOM 666 C C . LEU A 1 80 ? -22.328 -7.969 3.855 1 97.25 80 LEU A C 1
ATOM 668 O O . LEU A 1 80 ? -22.562 -9.086 4.32 1 97.25 80 LEU A O 1
ATOM 672 N N . ILE A 1 81 ? -22.203 -7.758 2.592 1 97.12 81 ILE A N 1
ATOM 673 C CA . ILE A 1 81 ? -22.078 -8.852 1.631 1 97.12 81 ILE A CA 1
ATOM 674 C C . ILE A 1 81 ? -20.625 -8.984 1.188 1 97.12 81 ILE A C 1
ATOM 676 O O . ILE A 1 81 ? -20.016 -8.008 0.741 1 97.12 81 ILE A O 1
ATOM 680 N N . VAL A 1 82 ? -20.062 -10.141 1.327 1 97.31 82 VAL A N 1
ATOM 681 C CA . VAL A 1 82 ? -18.688 -10.398 0.892 1 97.31 82 VAL A CA 1
ATOM 682 C C . VAL A 1 82 ? -18.703 -11.18 -0.416 1 97.31 82 VAL A C 1
ATOM 684 O O . VAL A 1 82 ? -19.234 -12.297 -0.475 1 97.31 82 VAL A O 1
ATOM 687 N N . LEU A 1 83 ? -18.156 -10.586 -1.443 1 96.5 83 LEU A N 1
ATOM 688 C CA . LEU A 1 83 ? -18.125 -11.18 -2.779 1 96.5 83 LEU A CA 1
ATOM 689 C C . LEU A 1 83 ? -16.719 -11.641 -3.146 1 96.5 83 LEU A C 1
ATOM 691 O O . LEU A 1 83 ? -15.734 -11.055 -2.705 1 96.5 83 LEU A O 1
ATOM 695 N N . ASP A 1 84 ? -16.641 -12.727 -3.914 1 94.5 84 ASP A N 1
ATOM 696 C CA . ASP A 1 84 ? -15.359 -13.117 -4.496 1 94.5 84 ASP A CA 1
ATOM 697 C C . ASP A 1 84 ? -14.805 -12.016 -5.398 1 94.5 84 ASP A C 1
ATOM 699 O O . ASP A 1 84 ? -15.555 -11.375 -6.141 1 94.5 84 ASP A O 1
ATOM 703 N N . ASN A 1 85 ? -13.477 -11.852 -5.398 1 93.94 85 ASN A N 1
ATOM 704 C CA . ASN A 1 85 ? -12.945 -10.672 -6.074 1 93.94 85 ASN A CA 1
ATOM 705 C C . ASN A 1 85 ? -12.461 -11.008 -7.48 1 93.94 85 ASN A C 1
ATOM 707 O O . ASN A 1 85 ? -11.82 -10.18 -8.133 1 93.94 85 ASN A O 1
ATOM 711 N N . LEU A 1 86 ? -12.711 -12.195 -7.953 1 90.94 86 LEU A N 1
ATOM 712 C CA . LEU A 1 86 ? -12.422 -12.477 -9.352 1 90.94 86 LEU A CA 1
ATOM 713 C C . LEU A 1 86 ? -13.203 -11.547 -10.273 1 90.94 86 LEU A C 1
ATOM 715 O O . LEU A 1 86 ? -14.367 -11.234 -10.008 1 90.94 86 LEU A O 1
ATOM 719 N N . PRO A 1 87 ? -12.625 -11.133 -11.312 1 89 87 PRO A N 1
ATOM 720 C CA . PRO A 1 87 ? -13.203 -10.055 -12.133 1 89 87 PRO A CA 1
ATOM 721 C C . PRO A 1 87 ? -14.648 -10.336 -12.547 1 89 87 PRO A C 1
ATOM 723 O O . PRO A 1 87 ? -15.508 -9.461 -12.414 1 89 87 PRO A O 1
ATOM 726 N N . TYR A 1 88 ? -14.977 -11.531 -12.953 1 87.12 88 TYR A N 1
ATOM 727 C CA . TYR A 1 88 ? -16.328 -11.859 -13.406 1 87.12 88 TYR A CA 1
ATOM 728 C C . TYR A 1 88 ? -17.312 -11.789 -12.258 1 87.12 88 TYR A C 1
ATOM 730 O O . TYR A 1 88 ? -18.453 -11.367 -12.43 1 87.12 88 TYR A O 1
ATOM 738 N N . TRP A 1 89 ? -16.859 -12.148 -11.102 1 91.06 89 TRP A N 1
ATOM 739 C CA . TRP A 1 89 ? -17.734 -12.242 -9.945 1 91.06 89 TRP A CA 1
ATOM 740 C C . TRP A 1 89 ? -18.031 -10.852 -9.375 1 91.06 89 TRP A C 1
ATOM 742 O O . TRP A 1 89 ? -19 -10.68 -8.625 1 91.06 89 TRP A O 1
ATOM 752 N N . ARG A 1 90 ? -17.25 -9.914 -9.695 1 93.31 90 ARG A N 1
ATOM 753 C CA . ARG A 1 90 ? -17.484 -8.562 -9.211 1 93.31 90 ARG A CA 1
ATOM 754 C C . ARG A 1 90 ? -18.812 -8.008 -9.734 1 93.31 90 ARG A C 1
ATOM 756 O O . ARG A 1 90 ? -19.375 -7.078 -9.156 1 93.31 90 ARG A O 1
ATOM 763 N N . THR A 1 91 ? -19.312 -8.602 -10.844 1 93.5 91 THR A N 1
ATOM 764 C CA . THR A 1 91 ? -20.609 -8.203 -11.375 1 93.5 91 THR A CA 1
ATOM 765 C C . THR A 1 91 ? -21.703 -8.445 -10.352 1 93.5 91 THR A C 1
ATOM 767 O O . THR A 1 91 ? -22.719 -7.746 -10.344 1 93.5 91 THR A O 1
ATOM 770 N N . LEU A 1 92 ? -21.484 -9.367 -9.469 1 94.94 92 LEU A N 1
ATOM 771 C CA . LEU A 1 92 ? -22.469 -9.703 -8.445 1 94.94 92 LEU A CA 1
ATOM 772 C C . LEU A 1 92 ? -22.641 -8.555 -7.453 1 94.94 92 LEU A C 1
ATOM 774 O O . LEU A 1 92 ? -23.547 -8.578 -6.621 1 94.94 92 LEU A O 1
ATOM 778 N N . SER A 1 93 ? -21.812 -7.512 -7.512 1 96.81 93 SER A N 1
ATOM 779 C CA . SER A 1 93 ? -22 -6.316 -6.695 1 96.81 93 SER A CA 1
ATOM 780 C C . SER A 1 93 ? -23.344 -5.664 -6.973 1 96.81 93 SER A C 1
ATOM 782 O O . SER A 1 93 ? -23.875 -4.926 -6.133 1 96.81 93 SER A O 1
ATOM 784 N N . VAL A 1 94 ? -23.922 -5.965 -8.141 1 96.88 94 VAL A N 1
ATOM 785 C CA . VAL A 1 94 ? -25.25 -5.453 -8.484 1 96.88 94 VAL A CA 1
ATOM 786 C C . VAL A 1 94 ? -26.266 -5.961 -7.473 1 96.88 94 VAL A C 1
ATOM 788 O O . VAL A 1 94 ? -27.219 -5.246 -7.133 1 96.88 94 VAL A O 1
ATOM 791 N N . LEU A 1 95 ? -26.109 -7.195 -7.043 1 95.94 95 LEU A N 1
ATOM 792 C CA . LEU A 1 95 ? -27 -7.75 -6.027 1 95.94 95 LEU A CA 1
ATOM 793 C C . LEU A 1 95 ? -26.953 -6.922 -4.75 1 95.94 95 LEU A C 1
ATOM 795 O O . LEU A 1 95 ? -28 -6.578 -4.188 1 95.94 95 LEU A O 1
ATOM 799 N N . ALA A 1 96 ? -25.766 -6.586 -4.266 1 97.44 96 ALA A N 1
ATOM 800 C CA . ALA A 1 96 ? -25.594 -5.77 -3.066 1 97.44 96 ALA A CA 1
ATOM 801 C C . ALA A 1 96 ? -26.203 -4.383 -3.26 1 97.44 96 ALA A C 1
ATOM 803 O O . ALA A 1 96 ? -26.875 -3.863 -2.363 1 97.44 96 ALA A O 1
ATOM 804 N N . TYR A 1 97 ? -25.938 -3.828 -4.406 1 97.44 97 TYR A N 1
ATOM 805 C CA . TYR A 1 97 ? -26.484 -2.518 -4.746 1 97.44 97 TYR A CA 1
ATOM 806 C C . TYR A 1 97 ? -28 -2.529 -4.711 1 97.44 97 TYR A C 1
ATOM 808 O O . TYR A 1 97 ? -28.625 -1.634 -4.137 1 97.44 97 TYR A O 1
ATOM 816 N N . ARG A 1 98 ? -28.547 -3.545 -5.301 1 96.62 98 ARG A N 1
ATOM 817 C CA . ARG A 1 98 ? -30 -3.684 -5.367 1 96.62 98 ARG A CA 1
ATOM 818 C C . ARG A 1 98 ? -30.594 -3.854 -3.973 1 96.62 98 ARG A C 1
ATOM 820 O O . ARG A 1 98 ? -31.688 -3.346 -3.691 1 96.62 98 ARG A O 1
ATOM 827 N N . LEU A 1 99 ? -29.922 -4.488 -3.123 1 96.81 99 LEU A N 1
ATOM 828 C CA . LEU A 1 99 ? -30.391 -4.746 -1.764 1 96.81 99 LEU A CA 1
ATOM 829 C C . LEU A 1 99 ? -30.141 -3.537 -0.867 1 96.81 99 LEU A C 1
ATOM 831 O O . LEU A 1 99 ? -30.703 -3.449 0.23 1 96.81 99 LEU A O 1
ATOM 835 N N . GLY A 1 100 ? -29.266 -2.637 -1.334 1 96.5 100 GLY A N 1
ATOM 836 C CA . GLY A 1 100 ? -28.875 -1.502 -0.51 1 96.5 100 GLY A CA 1
ATOM 837 C C . GLY A 1 100 ? -27.953 -1.876 0.625 1 96.5 100 GLY A C 1
ATOM 838 O O . GLY A 1 100 ? -28.031 -1.314 1.72 1 96.5 100 GLY A O 1
ATOM 839 N N . VAL A 1 101 ? -27.172 -2.9 0.442 1 97.5 101 VAL A N 1
ATOM 840 C CA . VAL A 1 101 ? -26.25 -3.41 1.457 1 97.5 101 VAL A CA 1
ATOM 841 C C . VAL A 1 101 ? -24.812 -3.141 1.033 1 97.5 101 VAL A C 1
ATOM 843 O O . VAL A 1 101 ? -24.438 -3.371 -0.121 1 97.5 101 VAL A O 1
ATOM 846 N N . PRO A 1 102 ? -23.969 -2.543 1.956 1 98 102 PRO A N 1
ATOM 847 C CA . PRO A 1 102 ? -22.547 -2.412 1.614 1 98 102 PRO A CA 1
ATOM 848 C C . PRO A 1 102 ? -21.891 -3.754 1.301 1 98 102 PRO A C 1
ATOM 850 O O . PRO A 1 102 ? -22.359 -4.797 1.757 1 98 102 PRO A O 1
ATOM 853 N N . PHE A 1 103 ? -20.828 -3.674 0.493 1 98.31 103 PHE A N 1
ATOM 854 C CA . PHE A 1 103 ? -20.188 -4.934 0.142 1 98.31 103 PHE A CA 1
ATOM 855 C C . PHE A 1 103 ? -18.672 -4.805 0.195 1 98.31 103 PHE A C 1
ATOM 857 O O . PHE A 1 103 ? -18.141 -3.691 0.238 1 98.31 103 PHE A O 1
ATOM 864 N N . ALA A 1 104 ? -18 -5.918 0.283 1 98.56 104 ALA A N 1
ATOM 865 C CA . ALA A 1 104 ? -16.547 -6.082 0.265 1 98.56 104 ALA A CA 1
ATOM 866 C C . ALA A 1 104 ? -16.125 -7.207 -0.679 1 98.56 104 ALA A C 1
ATOM 868 O O . ALA A 1 104 ? -16.953 -8.039 -1.066 1 98.56 104 ALA A O 1
ATOM 869 N N . TYR A 1 105 ? -14.969 -7.133 -1.104 1 98.25 105 TYR A N 1
ATOM 870 C CA . TYR A 1 105 ? -14.414 -8.219 -1.903 1 98.25 105 TYR A CA 1
ATOM 871 C C . TYR A 1 105 ? -13.398 -9.023 -1.099 1 98.25 105 TYR A C 1
ATOM 873 O O . TYR A 1 105 ? -12.672 -8.477 -0.268 1 98.25 105 TYR A O 1
ATOM 881 N N . LEU A 1 106 ? -13.344 -10.289 -1.325 1 97.56 106 LEU A N 1
ATOM 882 C CA . LEU A 1 106 ? -12.352 -11.211 -0.782 1 97.56 106 LEU A CA 1
ATOM 883 C C . LEU A 1 106 ? -11.992 -12.289 -1.803 1 97.56 106 LEU A C 1
ATOM 885 O O . LEU A 1 106 ? -12.875 -12.961 -2.334 1 97.56 106 LEU A O 1
ATOM 889 N N . GLY A 1 107 ? -10.695 -12.352 -2.123 1 96.12 107 GLY A N 1
ATOM 890 C CA . GLY A 1 107 ? -10.32 -13.375 -3.084 1 96.12 107 GLY A CA 1
ATOM 891 C C . GLY A 1 107 ? -8.867 -13.297 -3.504 1 96.12 107 GLY A C 1
ATOM 892 O O . GLY A 1 107 ? -8.078 -12.57 -2.887 1 96.12 107 GLY A O 1
ATOM 893 N N . THR A 1 108 ? -8.539 -13.969 -4.543 1 93.94 108 THR A N 1
ATOM 894 C CA . THR A 1 108 ? -7.141 -14.188 -4.883 1 93.94 108 THR A CA 1
ATOM 895 C C . THR A 1 108 ? -6.68 -13.203 -5.953 1 93.94 108 THR A C 1
ATOM 897 O O . THR A 1 108 ? -5.484 -13.102 -6.234 1 93.94 108 THR A O 1
ATOM 900 N N . ALA A 1 109 ? -7.543 -12.445 -6.531 1 92.38 109 ALA A N 1
ATOM 901 C CA . ALA A 1 109 ? -7.199 -11.648 -7.707 1 92.38 109 ALA A CA 1
ATOM 902 C C . ALA A 1 109 ? -6.602 -10.305 -7.305 1 92.38 109 ALA A C 1
ATOM 904 O O . ALA A 1 109 ? -7.184 -9.578 -6.496 1 92.38 109 ALA A O 1
ATOM 905 N N . TYR A 1 110 ? -5.453 -10.023 -7.828 1 93.88 110 TYR A N 1
ATOM 906 C CA . TYR A 1 110 ? -4.848 -8.695 -7.77 1 93.88 110 TYR A CA 1
ATOM 907 C C . TYR A 1 110 ? -4.723 -8.094 -9.164 1 93.88 110 TYR A C 1
ATOM 909 O O . TYR A 1 110 ? -3.77 -8.383 -9.891 1 93.88 110 TYR A O 1
ATOM 917 N N . ILE A 1 111 ? -5.605 -7.348 -9.492 1 92.56 111 ILE A N 1
ATOM 918 C CA . ILE A 1 111 ? -5.637 -6.633 -10.758 1 92.56 111 ILE A CA 1
ATOM 919 C C . ILE A 1 111 ? -5.734 -5.129 -10.508 1 92.56 111 ILE A C 1
ATOM 921 O O . ILE A 1 111 ? -6.836 -4.578 -10.422 1 92.56 111 ILE A O 1
ATOM 925 N N . PRO A 1 112 ? -4.633 -4.508 -10.453 1 93.88 112 PRO A N 1
ATOM 926 C CA . PRO A 1 112 ? -4.566 -3.117 -9.992 1 93.88 112 PRO A CA 1
ATOM 927 C C . PRO A 1 112 ? -5.535 -2.201 -10.734 1 93.88 112 PRO A C 1
ATOM 929 O O . PRO A 1 112 ? -6.18 -1.348 -10.117 1 93.88 112 PRO A O 1
ATOM 932 N N . ALA A 1 113 ? -5.711 -2.387 -11.961 1 91.5 113 ALA A N 1
ATOM 933 C CA . ALA A 1 113 ? -6.559 -1.514 -12.766 1 91.5 113 ALA A CA 1
ATOM 934 C C . ALA A 1 113 ? -8.008 -1.567 -12.297 1 91.5 113 ALA A C 1
ATOM 936 O O . ALA A 1 113 ? -8.727 -0.564 -12.352 1 91.5 113 ALA A O 1
ATOM 937 N N . MET A 1 114 ? -8.406 -2.67 -11.789 1 92.81 114 MET A N 1
ATOM 938 C CA . MET A 1 114 ? -9.805 -2.852 -11.383 1 92.81 114 MET A CA 1
ATOM 939 C C . MET A 1 114 ? -10.078 -2.164 -10.055 1 92.81 114 MET A C 1
ATOM 941 O O . MET A 1 114 ? -11.234 -1.91 -9.711 1 92.81 114 MET A O 1
ATOM 945 N N . ASP A 1 115 ? -9.07 -1.875 -9.344 1 95.25 115 ASP A N 1
ATOM 946 C CA . ASP A 1 115 ? -9.211 -1.183 -8.062 1 95.25 115 ASP A CA 1
ATOM 947 C C . ASP A 1 115 ? -8.617 0.224 -8.133 1 95.25 115 ASP A C 1
ATOM 949 O O . ASP A 1 115 ? -8.5 0.907 -7.113 1 95.25 115 ASP A O 1
ATOM 953 N N . ARG A 1 116 ? -8.172 0.628 -9.305 1 94.88 116 ARG A N 1
ATOM 954 C CA . ARG A 1 116 ? -7.551 1.931 -9.516 1 94.88 116 ARG A CA 1
ATOM 955 C C . ARG A 1 116 ? -6.309 2.094 -8.648 1 94.88 116 ARG A C 1
ATOM 957 O O . ARG A 1 116 ? -6.113 3.141 -8.023 1 94.88 116 ARG A O 1
ATOM 964 N N . ILE A 1 117 ? -5.574 1.07 -8.516 1 96.88 117 ILE A N 1
ATOM 965 C CA . ILE A 1 117 ? -4.246 1.15 -7.918 1 96.88 117 ILE A CA 1
ATOM 966 C C . ILE A 1 117 ? -3.246 1.666 -8.953 1 96.88 117 ILE A C 1
ATOM 968 O O . ILE A 1 117 ? -3.084 1.069 -10.016 1 96.88 117 ILE A O 1
ATOM 972 N N . PRO A 1 118 ? -2.588 2.736 -8.656 1 95.94 118 PRO A N 1
ATOM 973 C CA . PRO A 1 118 ? -1.535 3.154 -9.586 1 95.94 118 PRO A CA 1
ATOM 974 C C . PRO A 1 118 ? -0.412 2.125 -9.703 1 95.94 118 PRO A C 1
ATOM 976 O O . PRO A 1 118 ? -0.012 1.524 -8.703 1 95.94 118 PRO A O 1
ATOM 979 N N . ILE A 1 119 ? 0.032 1.925 -10.938 1 93.25 119 ILE A N 1
ATOM 980 C CA . ILE A 1 119 ? 1.064 0.917 -11.148 1 93.25 119 ILE A CA 1
ATOM 981 C C . ILE A 1 119 ? 2.092 1.433 -12.156 1 93.25 119 ILE A C 1
ATOM 983 O O . ILE A 1 119 ? 1.831 2.396 -12.875 1 93.25 119 ILE A O 1
ATOM 987 N N . SER A 1 120 ? 3.242 0.872 -12.062 1 92.62 120 SER A N 1
ATOM 988 C CA . SER A 1 120 ? 4.219 0.951 -13.148 1 92.62 120 SER A CA 1
ATOM 989 C C . SER A 1 120 ? 4.23 -0.328 -13.977 1 92.62 120 SER A C 1
ATOM 991 O O . SER A 1 120 ? 4.594 -1.396 -13.477 1 92.62 120 SER A O 1
ATOM 993 N N . PHE A 1 121 ? 3.986 -0.21 -15.203 1 88.31 121 PHE A N 1
ATOM 994 C CA . PHE A 1 121 ? 3.955 -1.393 -16.047 1 88.31 121 PHE A CA 1
ATOM 995 C C . PHE A 1 121 ? 5.344 -2.008 -16.172 1 88.31 121 PHE A C 1
ATOM 997 O O . PHE A 1 121 ? 5.477 -3.195 -16.484 1 88.31 121 PHE A O 1
ATOM 1004 N N . GLY A 1 122 ? 6.262 -1.195 -15.922 1 90.94 122 GLY A N 1
ATOM 1005 C CA . GLY A 1 122 ? 7.625 -1.7 -15.977 1 90.94 122 GLY A CA 1
ATOM 1006 C C . GLY A 1 122 ? 7.941 -2.688 -14.867 1 90.94 122 GLY A C 1
ATOM 1007 O O . GLY A 1 122 ? 8.906 -3.451 -14.969 1 90.94 122 GLY A O 1
ATOM 1008 N N . ALA A 1 123 ? 7.148 -2.697 -13.891 1 94.62 123 ALA A N 1
ATOM 1009 C CA . ALA A 1 123 ? 7.414 -3.557 -12.742 1 94.62 123 ALA A CA 1
ATOM 1010 C C . ALA A 1 123 ? 6.227 -4.469 -12.453 1 94.62 123 ALA A C 1
ATOM 1012 O O . ALA A 1 123 ? 6.113 -5.023 -11.359 1 94.62 123 ALA A O 1
ATOM 1013 N N . LEU A 1 124 ? 5.344 -4.582 -13.359 1 94 124 LEU A N 1
ATOM 1014 C CA . LEU A 1 124 ? 4.176 -5.441 -13.219 1 94 124 LEU A CA 1
ATOM 1015 C C . LEU A 1 124 ? 4.176 -6.535 -14.281 1 94 124 LEU A C 1
ATOM 1017 O O . LEU A 1 124 ? 3.645 -6.34 -15.375 1 94 124 LEU A O 1
ATOM 1021 N N . PRO A 1 125 ? 4.676 -7.594 -13.93 1 93.88 125 PRO A N 1
ATOM 1022 C CA . PRO A 1 125 ? 4.641 -8.68 -14.914 1 93.88 125 PRO A CA 1
ATOM 1023 C C . PRO A 1 125 ? 3.227 -9.188 -15.172 1 93.88 125 PRO A C 1
ATOM 1025 O O . PRO A 1 125 ? 2.389 -9.195 -14.266 1 93.88 125 PRO A O 1
ATOM 1028 N N . THR A 1 126 ? 3.02 -9.602 -16.406 1 91 126 THR A N 1
ATOM 1029 C CA . THR A 1 126 ? 1.729 -10.195 -16.734 1 91 126 THR A CA 1
ATOM 1030 C C . THR A 1 126 ? 1.586 -11.57 -16.094 1 91 126 THR A C 1
ATOM 1032 O O . THR A 1 126 ? 2.57 -12.297 -15.938 1 91 126 THR A O 1
ATOM 1035 N N . MET A 1 127 ? 0.404 -11.891 -15.797 1 87.44 127 MET A N 1
ATOM 1036 C CA . MET A 1 127 ? 0.127 -13.188 -15.195 1 87.44 127 MET A CA 1
ATOM 1037 C C . MET A 1 127 ? -0.002 -14.266 -16.266 1 87.44 127 MET A C 1
ATOM 1039 O O . MET A 1 127 ? -0.103 -15.453 -15.953 1 87.44 127 MET A O 1
ATOM 1043 N N . ILE A 1 128 ? 0.033 -13.859 -17.438 1 85.12 128 ILE A N 1
ATOM 1044 C CA . ILE A 1 128 ? -0.169 -14.773 -18.547 1 85.12 128 ILE A CA 1
ATOM 1045 C C . ILE A 1 128 ? 1.155 -15.445 -18.922 1 85.12 128 ILE A C 1
ATOM 1047 O O . ILE A 1 128 ? 1.172 -16.578 -19.406 1 85.12 128 ILE A O 1
ATOM 1051 N N . LYS A 1 129 ? 2.193 -14.758 -18.656 1 89 129 LYS A N 1
ATOM 1052 C CA . LYS A 1 129 ? 3.52 -15.281 -18.969 1 89 129 LYS A CA 1
ATOM 1053 C C . LYS A 1 129 ? 4.277 -15.664 -17.703 1 89 129 LYS A C 1
ATOM 1055 O O . LYS A 1 129 ? 3.861 -15.312 -16.594 1 89 129 LYS A O 1
ATOM 1060 N N . GLU A 1 130 ? 5.262 -16.438 -17.953 1 91.75 130 GLU A N 1
ATOM 1061 C CA . GLU A 1 130 ? 6.109 -16.891 -16.859 1 91.75 130 GLU A CA 1
ATOM 1062 C C . GLU A 1 130 ? 7.27 -15.93 -16.625 1 91.75 130 GLU A C 1
ATOM 1064 O O . GLU A 1 130 ? 8.438 -16.312 -16.719 1 91.75 130 GLU A O 1
ATOM 1069 N N . TYR A 1 131 ? 6.949 -14.688 -16.281 1 93.69 131 TYR A N 1
ATOM 1070 C CA . TYR A 1 131 ? 7.957 -13.664 -16.031 1 93.69 131 TYR A CA 1
ATOM 1071 C C . TYR A 1 131 ? 8.125 -13.398 -14.547 1 93.69 131 TYR A C 1
ATOM 1073 O O . TYR A 1 131 ? 7.188 -13.578 -13.766 1 93.69 131 TYR A O 1
ATOM 1081 N N . THR A 1 132 ? 9.297 -13.039 -14.18 1 94.69 132 THR A N 1
ATOM 1082 C CA . THR A 1 132 ? 9.516 -12.477 -12.852 1 94.69 132 THR A CA 1
ATOM 1083 C C . THR A 1 132 ? 9.266 -10.969 -12.859 1 94.69 132 THR A C 1
ATOM 1085 O O . THR A 1 132 ? 8.992 -10.383 -13.914 1 94.69 132 THR A O 1
ATOM 1088 N N . ASP A 1 133 ? 9.32 -10.359 -11.664 1 93.94 133 ASP A N 1
ATOM 1089 C CA . ASP A 1 133 ? 9.062 -8.922 -11.586 1 93.94 133 ASP A CA 1
ATOM 1090 C C . ASP A 1 133 ? 10.281 -8.117 -12.031 1 93.94 133 ASP A C 1
ATOM 1092 O O . ASP A 1 133 ? 10.195 -6.898 -12.195 1 93.94 133 ASP A O 1
ATOM 1096 N N . HIS A 1 134 ? 11.43 -8.734 -12.227 1 96 134 HIS A N 1
ATOM 1097 C CA . HIS A 1 134 ? 12.57 -8.117 -12.883 1 96 134 HIS A CA 1
ATOM 1098 C C . HIS A 1 134 ? 12.617 -8.469 -14.367 1 96 134 HIS A C 1
ATOM 1100 O O . HIS A 1 134 ? 13.258 -9.445 -14.758 1 96 134 HIS A O 1
ATOM 1106 N N . MET A 1 135 ? 12.086 -7.637 -15.117 1 96.75 135 MET A N 1
ATOM 1107 C CA . MET A 1 135 ? 11.859 -7.902 -16.531 1 96.75 135 MET A CA 1
ATOM 1108 C C . MET A 1 135 ? 12.891 -7.188 -17.406 1 96.75 135 MET A C 1
ATOM 1110 O O . MET A 1 135 ? 13.336 -6.09 -17.062 1 96.75 135 MET A O 1
ATOM 1114 N N . ASP A 1 136 ? 13.211 -7.809 -18.5 1 96.38 136 ASP A N 1
ATOM 1115 C CA . ASP A 1 136 ? 13.984 -7.094 -19.5 1 96.38 136 ASP A CA 1
ATOM 1116 C C . ASP A 1 136 ? 13.078 -6.25 -20.406 1 96.38 136 ASP A C 1
ATOM 1118 O O . ASP A 1 136 ? 11.883 -6.129 -20.141 1 96.38 136 ASP A O 1
ATOM 1122 N N . PHE A 1 137 ? 13.68 -5.609 -21.438 1 96.75 137 PHE A N 1
ATOM 1123 C CA . PHE A 1 137 ? 12.93 -4.676 -22.266 1 96.75 137 PHE A CA 1
ATOM 1124 C C . PHE A 1 137 ? 11.773 -5.387 -22.969 1 96.75 137 PHE A C 1
ATOM 1126 O O . PHE A 1 137 ? 10.641 -4.895 -22.953 1 96.75 137 PHE A O 1
ATOM 1133 N N . TRP A 1 138 ? 12 -6.496 -23.531 1 96.56 138 TRP A N 1
ATOM 1134 C CA . TRP A 1 138 ? 10.992 -7.223 -24.312 1 96.56 138 TRP A CA 1
ATOM 1135 C C . TRP A 1 138 ? 9.891 -7.75 -23.406 1 96.56 138 TRP A C 1
ATOM 1137 O O . TRP A 1 138 ? 8.711 -7.738 -23.766 1 96.56 138 TRP A O 1
ATOM 1147 N N . GLN A 1 139 ? 10.266 -8.18 -22.234 1 96.81 139 GLN A N 1
ATOM 1148 C CA . GLN A 1 139 ? 9.289 -8.648 -21.266 1 96.81 139 GLN A CA 1
ATOM 1149 C C . GLN A 1 139 ? 8.398 -7.508 -20.781 1 96.81 139 GLN A C 1
ATOM 1151 O O . GLN A 1 139 ? 7.184 -7.68 -20.625 1 96.81 139 GLN A O 1
ATOM 1156 N N . ARG A 1 140 ? 9.008 -6.367 -20.562 1 96.81 140 ARG A N 1
ATOM 1157 C CA . ARG A 1 140 ? 8.227 -5.195 -20.172 1 96.81 140 ARG A CA 1
ATOM 1158 C C . ARG A 1 140 ? 7.258 -4.793 -21.266 1 96.81 140 ARG A C 1
ATOM 1160 O O . ARG A 1 140 ? 6.105 -4.453 -21 1 96.81 140 ARG A O 1
ATOM 1167 N N . LEU A 1 141 ? 7.777 -4.824 -22.484 1 96.38 141 LEU A N 1
ATOM 1168 C CA . LEU A 1 141 ? 6.922 -4.508 -23.625 1 96.38 141 LEU A CA 1
ATOM 1169 C C . LEU A 1 141 ? 5.734 -5.461 -23.688 1 96.38 141 LEU A C 1
ATOM 1171 O O . LEU A 1 141 ? 4.586 -5.023 -23.797 1 96.38 141 LEU A O 1
ATOM 1175 N N . THR A 1 142 ? 6.023 -6.746 -23.641 1 95.38 142 THR A N 1
ATOM 1176 C CA . THR A 1 142 ? 4.984 -7.766 -23.703 1 95.38 142 THR A CA 1
ATOM 1177 C C . THR A 1 142 ? 3.986 -7.598 -22.562 1 95.38 142 THR A C 1
ATOM 1179 O O . THR A 1 142 ? 2.773 -7.637 -22.781 1 95.38 142 THR A O 1
ATOM 1182 N N . SER A 1 143 ? 4.523 -7.422 -21.375 1 94.75 143 SER A N 1
ATOM 1183 C CA . SER A 1 143 ? 3.662 -7.258 -20.203 1 94.75 143 SER A CA 1
ATOM 1184 C C . SER A 1 143 ? 2.781 -6.02 -20.328 1 94.75 143 SER A C 1
ATOM 1186 O O . SER A 1 143 ? 1.598 -6.055 -19.984 1 94.75 143 SER A O 1
ATOM 1188 N N . THR A 1 144 ? 3.354 -4.938 -20.812 1 94.06 144 THR A N 1
ATOM 1189 C CA . THR A 1 144 ? 2.598 -3.705 -21 1 94.06 144 THR A CA 1
ATOM 1190 C C . THR A 1 144 ? 1.446 -3.916 -21.969 1 94.06 144 THR A C 1
ATOM 1192 O O . THR A 1 144 ? 0.306 -3.545 -21.688 1 94.06 144 THR A O 1
ATOM 1195 N N . VAL A 1 145 ? 1.703 -4.539 -23.016 1 92.44 145 VAL A N 1
ATOM 1196 C CA . VAL A 1 145 ? 0.706 -4.762 -24.062 1 92.44 145 VAL A CA 1
ATOM 1197 C C . VAL A 1 145 ? -0.392 -5.684 -23.531 1 92.44 145 VAL A C 1
ATOM 1199 O O . VAL A 1 145 ? -1.579 -5.434 -23.75 1 92.44 145 VAL A O 1
ATOM 1202 N N . LEU A 1 146 ? -0.041 -6.695 -22.844 1 90.56 146 LEU A N 1
ATOM 1203 C CA . LEU A 1 146 ? -0.997 -7.695 -22.391 1 90.56 146 LEU A CA 1
ATOM 1204 C C . LEU A 1 146 ? -1.812 -7.168 -21.203 1 90.56 146 LEU A C 1
ATOM 1206 O O . LEU A 1 146 ? -2.969 -7.551 -21.031 1 90.56 146 LEU A O 1
ATOM 1210 N N . ASN A 1 147 ? -1.208 -6.246 -20.422 1 90.12 147 ASN A N 1
ATOM 1211 C CA . ASN A 1 147 ? -1.904 -5.699 -19.25 1 90.12 147 ASN A CA 1
ATOM 1212 C C . ASN A 1 147 ? -2.779 -4.508 -19.641 1 90.12 147 ASN A C 1
ATOM 1214 O O . ASN A 1 147 ? -3.701 -4.152 -18.906 1 90.12 147 ASN A O 1
ATOM 1218 N N . SER A 1 148 ? -2.588 -3.881 -20.719 1 87.88 148 SER A N 1
ATOM 1219 C CA . SER A 1 148 ? -3.162 -2.58 -21.047 1 87.88 148 SER A CA 1
ATOM 1220 C C . SER A 1 148 ? -4.652 -2.693 -21.344 1 87.88 148 SER A C 1
ATOM 1222 O O . SER A 1 148 ? -5.426 -1.78 -21.047 1 87.88 148 SER A O 1
ATOM 1224 N N . PRO A 1 149 ? -5.188 -3.787 -21.859 1 84.06 149 PRO A N 1
ATOM 1225 C CA . PRO A 1 149 ? -6.613 -3.812 -22.203 1 84.06 149 PRO A CA 1
ATOM 1226 C C . PRO A 1 149 ? -7.512 -3.59 -20.984 1 84.06 149 PRO A C 1
ATOM 1228 O O . PRO A 1 149 ? -8.555 -2.941 -21.094 1 84.06 149 PRO A O 1
ATOM 1231 N N . VAL A 1 150 ? -7.105 -4.109 -19.875 1 81.5 150 VAL A N 1
ATOM 1232 C CA . VAL A 1 150 ? -7.938 -4.02 -18.688 1 81.5 150 VAL A CA 1
ATOM 1233 C C . VAL A 1 150 ? -8.008 -2.568 -18.219 1 81.5 150 VAL A C 1
ATOM 1235 O O . VAL A 1 150 ? -8.883 -2.209 -17.422 1 81.5 150 VAL A O 1
ATOM 1238 N N . LEU A 1 151 ? -7.121 -1.724 -18.688 1 80.81 151 LEU A N 1
ATOM 1239 C CA . LEU A 1 151 ? -7.141 -0.305 -18.344 1 80.81 151 LEU A CA 1
ATOM 1240 C C . LEU A 1 151 ? -8.305 0.403 -19.031 1 80.81 151 LEU A C 1
ATOM 1242 O O . LEU A 1 151 ? -8.828 1.395 -18.516 1 80.81 151 LEU A O 1
ATOM 1246 N N . PHE A 1 152 ? -8.711 -0.19 -20.141 1 75.94 152 PHE A N 1
ATOM 1247 C CA . PHE A 1 152 ? -9.609 0.577 -20.984 1 75.94 152 PHE A CA 1
ATOM 1248 C C . PHE A 1 152 ? -10.953 -0.14 -21.141 1 75.94 152 PHE A C 1
ATOM 1250 O O . PHE A 1 152 ? -11.969 0.49 -21.438 1 75.94 152 PHE A O 1
ATOM 1257 N N . PHE A 1 153 ? -10.828 -1.44 -20.969 1 74.06 153 PHE A N 1
ATOM 1258 C CA . PHE A 1 153 ? -12.039 -2.209 -21.25 1 74.06 153 PHE A CA 1
ATOM 1259 C C . PHE A 1 153 ? -12.43 -3.059 -20.047 1 74.06 153 PHE A C 1
ATOM 1261 O O . PHE A 1 153 ? -11.57 -3.652 -19.391 1 74.06 153 PHE A O 1
ATOM 1268 N N . HIS A 1 154 ? -13.695 -2.861 -19.766 1 75.88 154 HIS A N 1
ATOM 1269 C CA . HIS A 1 154 ? -14.242 -3.775 -18.766 1 75.88 154 HIS A CA 1
ATOM 1270 C C . HIS A 1 154 ? -14.664 -5.098 -19.406 1 75.88 154 HIS A C 1
ATOM 1272 O O . HIS A 1 154 ? -15.852 -5.34 -19.609 1 75.88 154 HIS A O 1
ATOM 1278 N N . ILE A 1 155 ? -13.797 -5.988 -19.562 1 72.81 155 ILE A N 1
ATOM 1279 C CA . ILE A 1 155 ? -14 -7.16 -20.406 1 72.81 155 ILE A CA 1
ATOM 1280 C C . ILE A 1 155 ? -14.648 -8.273 -19.578 1 72.81 155 ILE A C 1
ATOM 1282 O O . ILE A 1 155 ? -15.055 -9.305 -20.125 1 72.81 155 ILE A O 1
ATOM 1286 N N . PHE A 1 156 ? -14.867 -8.062 -18.344 1 78.19 156 PHE A N 1
ATOM 1287 C CA . PHE A 1 156 ? -15.312 -9.164 -17.5 1 78.19 156 PHE A CA 1
ATOM 1288 C C . PHE A 1 156 ? -16.781 -9 -17.125 1 78.19 156 PHE A C 1
ATOM 1290 O O . PHE A 1 156 ? -17.328 -9.82 -16.391 1 78.19 156 PHE A O 1
ATOM 1297 N N . SER A 1 157 ? -17.344 -7.922 -17.594 1 77.62 157 SER A N 1
ATOM 1298 C CA . SER A 1 157 ? -18.75 -7.656 -17.297 1 77.62 157 SER A CA 1
ATOM 1299 C C . SER A 1 157 ? -19.375 -6.789 -18.375 1 77.62 157 SER A C 1
ATOM 1301 O O . SER A 1 157 ? -18.688 -6.277 -19.266 1 77.62 157 SER A O 1
ATOM 1303 N N . HIS A 1 158 ? -20.719 -6.785 -18.297 1 77.19 158 HIS A N 1
ATOM 1304 C CA . HIS A 1 158 ? -21.422 -5.781 -19.094 1 77.19 158 HIS A CA 1
ATOM 1305 C C . HIS A 1 158 ? -21.344 -4.406 -18.438 1 77.19 158 HIS A C 1
ATOM 1307 O O . HIS A 1 158 ? -21.578 -4.27 -17.234 1 77.19 158 HIS A O 1
ATOM 1313 N N . ALA A 1 159 ? -20.984 -3.453 -19.219 1 77.94 159 ALA A N 1
ATOM 1314 C CA . ALA A 1 159 ? -20.875 -2.098 -18.688 1 77.94 159 ALA A CA 1
ATOM 1315 C C . ALA A 1 159 ? -22.219 -1.621 -18.141 1 77.94 159 ALA A C 1
ATOM 1317 O O . ALA A 1 159 ? -22.266 -0.823 -17.203 1 77.94 159 ALA A O 1
ATOM 1318 N N . ASP A 1 160 ? -23.266 -2.219 -18.672 1 87.06 160 ASP A N 1
ATOM 1319 C CA . ASP A 1 160 ? -24.609 -1.797 -18.266 1 87.06 160 ASP A CA 1
ATOM 1320 C C . ASP A 1 160 ? -25.266 -2.848 -17.375 1 87.06 160 ASP A C 1
ATOM 1322 O O . ASP A 1 160 ? -26.484 -3.064 -17.453 1 87.06 160 ASP A O 1
ATOM 1326 N N . ALA A 1 161 ? -24.469 -3.477 -16.578 1 90.88 161 ALA A N 1
ATOM 1327 C CA . ALA A 1 161 ? -24.984 -4.559 -15.734 1 90.88 161 ALA A CA 1
ATOM 1328 C C . ALA A 1 161 ? -26.047 -4.051 -14.766 1 90.88 161 ALA A C 1
ATOM 1330 O O . ALA A 1 161 ? -27.062 -4.719 -14.539 1 90.88 161 ALA A O 1
ATOM 1331 N N . VAL A 1 162 ? -25.906 -2.855 -14.242 1 92.94 162 VAL A N 1
ATOM 1332 C CA . VAL A 1 162 ? -26.859 -2.309 -13.281 1 92.94 162 VAL A CA 1
ATOM 1333 C C . VAL A 1 162 ? -28.219 -2.086 -13.961 1 92.94 162 VAL A C 1
ATOM 1335 O O . VAL A 1 162 ? -29.266 -2.447 -13.414 1 92.94 162 VAL A O 1
ATOM 1338 N N . GLN A 1 163 ? -28.141 -1.551 -15.148 1 92.94 163 GLN A N 1
ATOM 1339 C CA . GLN A 1 163 ? -29.375 -1.336 -15.898 1 92.94 163 GLN A CA 1
ATOM 1340 C C . GLN A 1 163 ? -30.047 -2.662 -16.25 1 92.94 163 GLN A C 1
ATOM 1342 O O . GLN A 1 163 ? -31.281 -2.754 -16.266 1 92.94 163 GLN A O 1
ATOM 1347 N N . ARG A 1 164 ? -29.281 -3.619 -16.5 1 92.88 164 ARG A N 1
ATOM 1348 C CA . ARG A 1 164 ? -29.781 -4.926 -16.938 1 92.88 164 ARG A CA 1
ATOM 1349 C C . ARG A 1 164 ? -30.406 -5.688 -15.766 1 92.88 164 ARG A C 1
ATOM 1351 O O . ARG A 1 164 ? -31.438 -6.34 -15.93 1 92.88 164 ARG A O 1
ATOM 1358 N N . TYR A 1 165 ? -29.828 -5.574 -14.594 1 94.38 165 TYR A N 1
ATOM 1359 C CA . TYR A 1 165 ? -30.203 -6.492 -13.523 1 94.38 165 TYR A CA 1
ATOM 1360 C C . TYR A 1 165 ? -30.891 -5.746 -12.383 1 94.38 165 TYR A C 1
ATOM 1362 O O . TYR A 1 165 ? -31.531 -6.359 -11.523 1 94.38 165 TYR A O 1
ATOM 1370 N N . ALA A 1 166 ? -30.766 -4.457 -12.328 1 94.69 166 ALA A N 1
ATOM 1371 C CA . ALA A 1 166 ? -31.391 -3.6 -11.328 1 94.69 166 ALA A CA 1
ATOM 1372 C C . ALA A 1 166 ? -31.906 -2.307 -11.953 1 94.69 166 ALA A C 1
ATOM 1374 O O . ALA A 1 166 ? -31.531 -1.212 -11.531 1 94.69 166 ALA A O 1
ATOM 1375 N N . PRO A 1 167 ? -32.812 -2.438 -12.852 1 93.75 167 PRO A N 1
ATOM 1376 C CA . PRO A 1 167 ? -33.281 -1.257 -13.578 1 93.75 167 PRO A CA 1
ATOM 1377 C C . PRO A 1 167 ? -34 -0.255 -12.672 1 93.75 167 PRO A C 1
ATOM 1379 O O . PRO A 1 167 ? -34.125 0.917 -13.031 1 93.75 167 PRO A O 1
ATOM 1382 N N . GLU A 1 168 ? -34.438 -0.654 -11.539 1 94.19 168 GLU A N 1
ATOM 1383 C CA . GLU A 1 168 ? -35.156 0.208 -10.609 1 94.19 168 GLU A CA 1
ATOM 1384 C C . GLU A 1 168 ? -34.219 1.114 -9.836 1 94.19 168 GLU A C 1
ATOM 1386 O O . GLU A 1 168 ? -34.625 2.078 -9.203 1 94.19 168 GLU A O 1
ATOM 1391 N N . MET A 1 169 ? -32.969 0.807 -9.852 1 94.81 169 MET A N 1
ATOM 1392 C CA . MET A 1 169 ? -31.969 1.58 -9.125 1 94.81 169 MET A CA 1
ATOM 1393 C C . MET A 1 169 ? -31.406 2.705 -9.984 1 94.81 169 MET A C 1
ATOM 1395 O O . MET A 1 169 ? -31.516 2.66 -11.211 1 94.81 169 MET A O 1
ATOM 1399 N N . ALA A 1 170 ? -30.844 3.703 -9.375 1 94.44 170 ALA A N 1
ATOM 1400 C CA . ALA A 1 170 ? -30.156 4.766 -10.102 1 94.44 170 ALA A CA 1
ATOM 1401 C C . ALA A 1 170 ? -29 4.207 -10.93 1 94.44 170 ALA A C 1
ATOM 1403 O O . ALA A 1 170 ? -28.297 3.301 -10.484 1 94.44 170 ALA A O 1
ATOM 1404 N N . PHE A 1 171 ? -28.828 4.77 -12.086 1 91.44 171 PHE A N 1
ATOM 1405 C CA . PHE A 1 171 ? -27.797 4.273 -12.984 1 91.44 171 PHE A CA 1
ATOM 1406 C C . PHE A 1 171 ? -26.406 4.559 -12.414 1 91.44 171 PHE A C 1
ATOM 1408 O O . PHE A 1 171 ? -26.141 5.664 -11.945 1 91.44 171 PHE A O 1
ATOM 1415 N N . ILE A 1 172 ? -25.609 3.58 -12.445 1 92.5 172 ILE A N 1
ATOM 1416 C CA . ILE A 1 172 ? -24.172 3.641 -12.172 1 92.5 172 ILE A CA 1
ATOM 1417 C C . ILE A 1 172 ? -23.438 2.623 -13.047 1 92.5 172 ILE A C 1
ATOM 1419 O O . ILE A 1 172 ? -23.906 1.496 -13.219 1 92.5 172 ILE A O 1
ATOM 1423 N N . ASN A 1 173 ? -22.344 3.086 -13.664 1 91.12 173 ASN A N 1
ATOM 1424 C CA . ASN A 1 173 ? -21.531 2.158 -14.438 1 91.12 173 ASN A CA 1
ATOM 1425 C C . ASN A 1 173 ? -21 1.023 -13.578 1 91.12 173 ASN A C 1
ATOM 1427 O O . ASN A 1 173 ? -20.625 1.24 -12.422 1 91.12 173 ASN A O 1
ATOM 1431 N N . GLN A 1 174 ? -20.969 -0.181 -14.18 1 92.25 174 GLN A N 1
ATOM 1432 C CA . GLN A 1 174 ? -20.562 -1.359 -13.422 1 92.25 174 GLN A CA 1
ATOM 1433 C C . GLN A 1 174 ? -19.172 -1.166 -12.805 1 92.25 174 GLN A C 1
ATOM 1435 O O . GLN A 1 174 ? -18.953 -1.542 -11.656 1 92.25 174 GLN A O 1
ATOM 1440 N N . PHE A 1 175 ? -18.312 -0.632 -13.586 1 92.38 175 PHE A N 1
ATOM 1441 C CA . PHE A 1 175 ? -16.969 -0.399 -13.086 1 92.38 175 PHE A CA 1
ATOM 1442 C C . PHE A 1 175 ? -17 0.528 -11.875 1 92.38 175 PHE A C 1
ATOM 1444 O O . PHE A 1 175 ? -16.328 0.27 -10.875 1 92.38 175 PHE A O 1
ATOM 1451 N N . GLU A 1 176 ? -17.75 1.576 -11.93 1 92.75 176 GLU A N 1
ATOM 1452 C CA . GLU A 1 176 ? -17.891 2.521 -10.828 1 92.75 176 GLU A CA 1
ATOM 1453 C C . GLU A 1 176 ? -18.5 1.854 -9.602 1 92.75 176 GLU A C 1
ATOM 1455 O O . GLU A 1 176 ? -18.094 2.129 -8.469 1 92.75 176 GLU A O 1
ATOM 1460 N N . LEU A 1 177 ? -19.438 1.03 -9.852 1 95.38 177 LEU A N 1
ATOM 1461 C CA . LEU A 1 177 ? -20.062 0.312 -8.75 1 95.38 177 LEU A CA 1
ATOM 1462 C C . LEU A 1 177 ? -19.062 -0.591 -8.047 1 95.38 177 LEU A C 1
ATOM 1464 O O . LEU A 1 177 ? -19.031 -0.652 -6.812 1 95.38 177 LEU A O 1
ATOM 1468 N N . GLU A 1 178 ? -18.266 -1.304 -8.773 1 95.75 178 GLU A N 1
ATOM 1469 C CA . GLU A 1 178 ? -17.266 -2.215 -8.211 1 95.75 178 GLU A CA 1
ATOM 1470 C C . GLU A 1 178 ? -16.297 -1.475 -7.293 1 95.75 178 GLU A C 1
ATOM 1472 O O . GLU A 1 178 ? -15.836 -2.031 -6.297 1 95.75 178 GLU A O 1
ATOM 1477 N N . LEU A 1 179 ? -16.062 -0.229 -7.613 1 95.69 179 LEU A N 1
ATOM 1478 C CA . LEU A 1 179 ? -15.094 0.57 -6.863 1 95.69 179 LEU A CA 1
ATOM 1479 C C . LEU A 1 179 ? -15.703 1.063 -5.551 1 95.69 179 LEU A C 1
ATOM 1481 O O . LEU A 1 179 ? -15 1.621 -4.707 1 95.69 179 LEU A O 1
ATOM 1485 N N . LYS A 1 180 ? -16.953 0.84 -5.309 1 96.81 180 LYS A N 1
ATOM 1486 C CA . LYS A 1 180 ? -17.625 1.315 -4.102 1 96.81 180 LYS A CA 1
ATOM 1487 C C . LYS A 1 180 ? -17.5 0.301 -2.971 1 96.81 180 LYS A C 1
ATOM 1489 O O . LYS A 1 180 ? -18.062 0.497 -1.891 1 96.81 180 LYS A O 1
ATOM 1494 N N . ALA A 1 181 ? -16.75 -0.797 -3.217 1 98.25 181 ALA A N 1
ATOM 1495 C CA . ALA A 1 181 ? -16.516 -1.766 -2.148 1 98.25 181 ALA A CA 1
ATOM 1496 C C . ALA A 1 181 ? -15.93 -1.09 -0.915 1 98.25 181 ALA A C 1
ATOM 1498 O O . ALA A 1 181 ? -15.062 -0.218 -1.031 1 98.25 181 ALA A O 1
ATOM 1499 N N . GLU A 1 182 ? -16.391 -1.516 0.242 1 98.25 182 GLU A N 1
ATOM 1500 C CA . GLU A 1 182 ? -15.867 -0.965 1.491 1 98.25 182 GLU A CA 1
ATOM 1501 C C . GLU A 1 182 ? -14.398 -1.312 1.676 1 98.25 182 GLU A C 1
ATOM 1503 O O . GLU A 1 182 ? -13.633 -0.522 2.234 1 98.25 182 GLU A O 1
ATOM 1508 N N . VAL A 1 183 ? -14.031 -2.457 1.297 1 98.5 183 VAL A N 1
ATOM 1509 C CA . VAL A 1 183 ? -12.656 -2.943 1.375 1 98.5 183 VAL A CA 1
ATOM 1510 C C . VAL A 1 183 ? -12.469 -4.117 0.418 1 98.5 183 VAL A C 1
ATOM 1512 O O . VAL A 1 183 ? -13.414 -4.859 0.139 1 98.5 183 VAL A O 1
ATOM 1515 N N . THR A 1 184 ? -11.398 -4.215 -0.183 1 98.62 184 THR A N 1
ATOM 1516 C CA . THR A 1 184 ? -10.984 -5.363 -0.982 1 98.62 184 THR A CA 1
ATOM 1517 C C . THR A 1 184 ? -9.836 -6.105 -0.305 1 98.62 184 THR A C 1
ATOM 1519 O O . THR A 1 184 ? -8.75 -5.555 -0.131 1 98.62 184 THR A O 1
ATOM 1522 N N . LEU A 1 185 ? -10.109 -7.32 0.105 1 98.44 185 LEU A N 1
ATOM 1523 C CA . LEU A 1 185 ? -9.094 -8.172 0.718 1 98.44 185 LEU A CA 1
ATOM 1524 C C . LEU A 1 185 ? -8.539 -9.172 -0.294 1 98.44 185 LEU A C 1
ATOM 1526 O O . LEU A 1 185 ? -9.281 -10.008 -0.818 1 98.44 185 LEU A O 1
ATOM 1530 N N . VAL A 1 186 ? -7.305 -9.047 -0.56 1 98.12 186 VAL A N 1
ATOM 1531 C CA . VAL A 1 186 ? -6.656 -9.867 -1.578 1 98.12 186 VAL A CA 1
ATOM 1532 C C . VAL A 1 186 ? -5.824 -10.961 -0.911 1 98.12 186 VAL A C 1
ATOM 1534 O O . VAL A 1 186 ? -4.934 -10.672 -0.108 1 98.12 186 VAL A O 1
ATOM 1537 N N . GLU A 1 187 ? -6.086 -12.188 -1.273 1 96.88 187 GLU A N 1
ATOM 1538 C CA . GLU A 1 187 ? -5.352 -13.32 -0.728 1 96.88 187 GLU A CA 1
ATOM 1539 C C . GLU A 1 187 ? -3.988 -13.469 -1.398 1 96.88 187 GLU A C 1
ATOM 1541 O O . GLU A 1 187 ? -3.709 -14.492 -2.027 1 96.88 187 GLU A O 1
ATOM 1546 N N . GLN A 1 188 ? -3.189 -12.484 -1.211 1 96.31 188 GLN A N 1
ATOM 1547 C CA . GLN A 1 188 ? -1.806 -12.406 -1.671 1 96.31 188 GLN A CA 1
ATOM 1548 C C . GLN A 1 188 ? -0.911 -11.758 -0.616 1 96.31 188 GLN A C 1
ATOM 1550 O O . GLN A 1 188 ? -1.403 -11.211 0.372 1 96.31 188 GLN A O 1
ATOM 1555 N N . ASP A 1 189 ? 0.345 -11.914 -0.757 1 95.38 189 ASP A N 1
ATOM 1556 C CA . ASP A 1 189 ? 1.357 -11.281 0.083 1 95.38 189 ASP A CA 1
ATOM 1557 C C . ASP A 1 189 ? 2.625 -10.984 -0.715 1 95.38 189 ASP A C 1
ATOM 1559 O O . ASP A 1 189 ? 2.695 -11.273 -1.91 1 95.38 189 ASP A O 1
ATOM 1563 N N . HIS A 1 190 ? 3.568 -10.359 -0.081 1 95.75 190 HIS A N 1
ATOM 1564 C CA . HIS A 1 190 ? 4.797 -10.031 -0.791 1 95.75 190 HIS A CA 1
ATOM 1565 C C . HIS A 1 190 ? 5.883 -11.07 -0.53 1 95.75 190 HIS A C 1
ATOM 1567 O O . HIS A 1 190 ? 7.047 -10.859 -0.882 1 95.75 190 HIS A O 1
ATOM 1573 N N . ILE A 1 191 ? 5.547 -12.148 0.105 1 95.81 191 ILE A N 1
ATOM 1574 C CA . ILE A 1 191 ? 6.516 -13.211 0.358 1 95.81 191 ILE A CA 1
ATOM 1575 C C . ILE A 1 191 ? 6.434 -14.258 -0.75 1 95.81 191 ILE A C 1
ATOM 1577 O O . ILE A 1 191 ? 7.449 -14.602 -1.359 1 95.81 191 ILE A O 1
ATOM 1581 N N . LEU A 1 192 ? 5.207 -14.656 -1.024 1 94.19 192 LEU A N 1
ATOM 1582 C CA . LEU A 1 192 ? 4.988 -15.57 -2.143 1 94.19 192 LEU A CA 1
ATOM 1583 C C . LEU A 1 192 ? 4.844 -14.797 -3.451 1 94.19 192 LEU A C 1
ATOM 1585 O O . LEU A 1 192 ? 5.398 -15.195 -4.477 1 94.19 192 LEU A O 1
ATOM 1589 N N . ASP A 1 193 ? 4.125 -13.719 -3.402 1 94.44 193 ASP A N 1
ATOM 1590 C CA . ASP A 1 193 ? 3.906 -12.891 -4.586 1 94.44 193 ASP A CA 1
ATOM 1591 C C . ASP A 1 193 ? 4.934 -11.766 -4.668 1 94.44 193 ASP A C 1
ATOM 1593 O O . ASP A 1 193 ? 5.66 -11.508 -3.707 1 94.44 193 ASP A O 1
ATOM 1597 N N . TYR A 1 194 ? 5.012 -11.211 -5.844 1 95.44 194 TYR A N 1
ATOM 1598 C CA . TYR A 1 194 ? 5.93 -10.086 -6.004 1 95.44 194 TYR A CA 1
ATOM 1599 C C . TYR A 1 194 ? 5.422 -8.852 -5.27 1 95.44 194 TYR A C 1
ATOM 1601 O O . TYR A 1 194 ? 4.219 -8.586 -5.254 1 95.44 194 TYR A O 1
ATOM 1609 N N . PRO A 1 195 ? 6.355 -8.078 -4.648 1 96.75 195 PRO A N 1
ATOM 1610 C CA . PRO A 1 195 ? 5.938 -6.824 -4.02 1 96.75 195 PRO A CA 1
ATOM 1611 C C . PRO A 1 195 ? 5.301 -5.855 -5.012 1 96.75 195 PRO A C 1
ATOM 1613 O O . PRO A 1 195 ? 5.859 -5.605 -6.082 1 96.75 195 PRO A O 1
ATOM 1616 N N . GLN A 1 196 ? 4.152 -5.395 -4.688 1 97 196 GLN A N 1
ATOM 1617 C CA . GLN A 1 196 ? 3.389 -4.484 -5.531 1 97 196 GLN A CA 1
ATOM 1618 C C . GLN A 1 196 ? 2.715 -3.395 -4.703 1 97 196 GLN A C 1
ATOM 1620 O O . GLN A 1 196 ? 2.539 -3.549 -3.492 1 97 196 GLN A O 1
ATOM 1625 N N . PRO A 1 197 ? 2.348 -2.295 -5.324 1 97.38 197 PRO A N 1
ATOM 1626 C CA . PRO A 1 197 ? 1.64 -1.241 -4.594 1 97.38 197 PRO A CA 1
ATOM 1627 C C . PRO A 1 197 ? 0.248 -1.672 -4.137 1 97.38 197 PRO A C 1
ATOM 1629 O O . PRO A 1 197 ? -0.363 -2.551 -4.75 1 97.38 197 PRO A O 1
ATOM 1632 N N . THR A 1 198 ? -0.201 -1.071 -3.113 1 97.31 198 THR A N 1
ATOM 1633 C CA . THR A 1 198 ? -1.552 -1.285 -2.607 1 97.31 198 THR A CA 1
ATOM 1634 C C . THR A 1 198 ? -2.162 0.027 -2.121 1 97.31 198 THR A C 1
ATOM 1636 O O . THR A 1 198 ? -1.534 1.083 -2.221 1 97.31 198 THR A O 1
ATOM 1639 N N . LEU A 1 199 ? -3.406 -0.035 -1.706 1 98 199 LEU A N 1
ATOM 1640 C CA . LEU A 1 199 ? -4.172 1.072 -1.145 1 98 199 LEU A CA 1
ATOM 1641 C C . LEU A 1 199 ? -4.664 0.737 0.26 1 98 199 LEU A C 1
ATOM 1643 O O . LEU A 1 199 ? -4.719 -0.435 0.64 1 98 199 LEU A O 1
ATOM 1647 N N . PRO A 1 200 ? -4.996 1.754 0.995 1 97.5 200 PRO A N 1
ATOM 1648 C CA . PRO A 1 200 ? -5.527 1.478 2.332 1 97.5 200 PRO A CA 1
ATOM 1649 C C . PRO A 1 200 ? -6.77 0.59 2.301 1 97.5 200 PRO A C 1
ATOM 1651 O O . PRO A 1 200 ? -7.004 -0.183 3.234 1 97.5 200 PRO A O 1
ATOM 1654 N N . ASN A 1 201 ? -7.574 0.698 1.229 1 98.19 201 ASN A N 1
ATOM 1655 C CA . ASN A 1 201 ? -8.789 -0.107 1.181 1 98.19 201 ASN A CA 1
ATOM 1656 C C . ASN A 1 201 ? -8.609 -1.338 0.297 1 98.19 201 ASN A C 1
ATOM 1658 O O . ASN A 1 201 ? -9.586 -2.014 -0.035 1 98.19 201 ASN A O 1
ATOM 1662 N N . VAL A 1 202 ? -7.477 -1.583 -0.24 1 98.38 202 VAL A N 1
ATOM 1663 C CA . VAL A 1 202 ? -7.098 -2.82 -0.913 1 98.38 202 VAL A CA 1
ATOM 1664 C C . VAL A 1 202 ? -5.93 -3.473 -0.175 1 98.38 202 VAL A C 1
ATOM 1666 O O . VAL A 1 202 ? -4.781 -3.049 -0.318 1 98.38 202 VAL A O 1
ATOM 1669 N N . ILE A 1 203 ? -6.238 -4.5 0.534 1 98 203 ILE A N 1
ATOM 1670 C CA . ILE A 1 203 ? -5.281 -5.023 1.504 1 98 203 ILE A CA 1
ATOM 1671 C C . ILE A 1 203 ? -4.883 -6.445 1.115 1 98 203 ILE A C 1
ATOM 1673 O O . ILE A 1 203 ? -5.746 -7.305 0.913 1 98 203 ILE A O 1
ATOM 1677 N N . ARG A 1 204 ? -3.67 -6.645 0.961 1 97.12 204 ARG A N 1
ATOM 1678 C CA . ARG A 1 204 ? -3.152 -7.996 0.766 1 97.12 204 ARG A CA 1
ATOM 1679 C C . ARG A 1 204 ? -2.973 -8.711 2.1 1 97.12 204 ARG A C 1
ATOM 1681 O O . ARG A 1 204 ? -2.16 -8.297 2.928 1 97.12 204 ARG A O 1
ATOM 1688 N N . ILE A 1 205 ? -3.605 -9.859 2.303 1 97.06 205 ILE A N 1
ATOM 1689 C CA . ILE A 1 205 ? -3.734 -10.391 3.652 1 97.06 205 ILE A CA 1
ATOM 1690 C C . ILE A 1 205 ? -3.025 -11.742 3.742 1 97.06 205 ILE A C 1
ATOM 1692 O O . ILE A 1 205 ? -2.949 -12.336 4.816 1 97.06 205 ILE A O 1
ATOM 1696 N N . GLY A 1 206 ? -2.494 -12.227 2.654 1 94.69 206 GLY A N 1
ATOM 1697 C CA . GLY A 1 206 ? -2 -13.594 2.639 1 94.69 206 GLY A CA 1
ATOM 1698 C C . GLY A 1 206 ? -3.074 -14.617 2.307 1 94.69 206 GLY A C 1
ATOM 1699 O O . GLY A 1 206 ? -4.23 -14.25 2.074 1 94.69 206 GLY A O 1
ATOM 1700 N N . GLY A 1 207 ? -2.727 -15.875 2.293 1 94.31 207 GLY A N 1
ATOM 1701 C CA . GLY A 1 207 ? -3.67 -16.922 1.938 1 94.31 207 GLY A CA 1
ATOM 1702 C C . GLY A 1 207 ? -4.52 -17.391 3.109 1 94.31 207 GLY A C 1
ATOM 1703 O O . GLY A 1 207 ? -3.996 -17.922 4.086 1 94.31 207 GLY A O 1
ATOM 1704 N N . THR A 1 208 ? -5.797 -17.266 3 1 91.94 208 THR A N 1
ATOM 1705 C CA . THR A 1 208 ? -6.695 -17.562 4.109 1 91.94 208 THR A CA 1
ATOM 1706 C C . THR A 1 208 ? -6.832 -19.078 4.293 1 91.94 208 THR A C 1
ATOM 1708 O O . THR A 1 208 ? -7.352 -19.547 5.312 1 91.94 208 THR A O 1
ATOM 1711 N N . ALA A 1 209 ? -6.316 -19.844 3.385 1 85.19 209 ALA A N 1
ATOM 1712 C CA . ALA A 1 209 ? -6.391 -21.297 3.471 1 85.19 209 ALA A CA 1
ATOM 1713 C C . ALA A 1 209 ? -5.449 -21.844 4.547 1 85.19 209 ALA A C 1
ATOM 1715 O O . ALA A 1 209 ? -5.578 -22.984 4.98 1 85.19 209 ALA A O 1
ATOM 1716 N N . VAL A 1 210 ? -4.551 -21.047 4.91 1 90.5 210 VAL A N 1
ATOM 1717 C CA . VAL A 1 210 ? -3.531 -21.469 5.863 1 90.5 210 VAL A CA 1
ATOM 1718 C C . VAL A 1 210 ? -4.172 -21.734 7.227 1 90.5 210 VAL A C 1
ATOM 1720 O O . VAL A 1 210 ? -5.074 -21 7.645 1 90.5 210 VA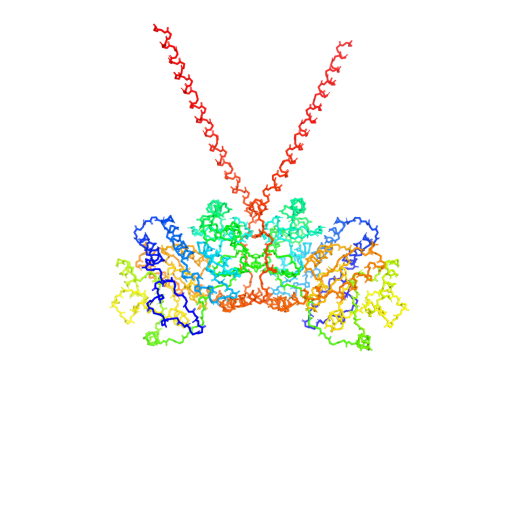L A O 1
ATOM 1723 N N . CYS A 1 211 ? -3.834 -22.797 7.805 1 92 211 CYS A N 1
ATOM 1724 C CA . CYS A 1 211 ? -4.219 -23.109 9.172 1 92 211 CYS A CA 1
ATOM 1725 C C . CYS A 1 211 ? -3.145 -23.953 9.859 1 92 211 CYS A C 1
ATOM 1727 O O . CYS A 1 211 ? -2.289 -24.547 9.195 1 92 211 CYS A O 1
ATOM 1729 N N . LYS A 1 212 ? -3.176 -23.938 11.109 1 95 212 LYS A N 1
ATOM 1730 C CA . LYS A 1 212 ? -2.277 -24.797 11.867 1 95 212 LYS A CA 1
ATOM 1731 C C . LYS A 1 212 ? -2.572 -26.266 11.578 1 95 212 LYS A C 1
ATOM 1733 O O . LYS A 1 212 ? -3.719 -26.641 11.32 1 95 212 LYS A O 1
ATOM 1738 N N . ALA A 1 213 ? -1.565 -27.047 11.625 1 96.88 213 ALA A N 1
ATOM 1739 C CA . ALA A 1 213 ? -1.722 -28.469 11.352 1 96.88 213 ALA A CA 1
ATOM 1740 C C . ALA A 1 213 ? -2.279 -29.203 12.562 1 96.88 213 ALA A C 1
ATOM 1742 O O . ALA A 1 213 ? -1.895 -28.922 13.703 1 96.88 213 ALA A O 1
ATOM 1743 N N . LYS A 1 214 ? -3.166 -30.125 12.281 1 96.06 214 LYS A N 1
ATOM 1744 C CA . LYS A 1 214 ? -3.656 -31.047 13.289 1 96.06 214 LYS A CA 1
ATOM 1745 C C . LYS A 1 214 ? -2.906 -32.375 13.227 1 96.06 214 LYS A C 1
ATOM 1747 O O . LYS A 1 214 ? -2.211 -32.656 12.242 1 96.06 214 LYS A O 1
ATOM 1752 N N . GLU A 1 215 ? -3.115 -33.125 14.305 1 96.69 215 GLU A N 1
ATOM 1753 C CA . GLU A 1 215 ? -2.516 -34.438 14.297 1 96.69 215 GLU A CA 1
ATOM 1754 C C . GLU A 1 215 ? -3.143 -35.312 13.227 1 96.69 215 GLU A C 1
ATOM 1756 O O . GLU A 1 215 ? -4.355 -35.281 13.016 1 96.69 215 GLU A O 1
ATOM 1761 N N . LEU A 1 216 ? -2.285 -36.125 12.586 1 97.12 216 LEU A N 1
ATOM 1762 C CA . LEU A 1 216 ? -2.785 -37 11.539 1 97.12 216 LEU A CA 1
ATOM 1763 C C . LEU A 1 216 ? -3.66 -38.094 12.133 1 97.12 216 LEU A C 1
ATOM 1765 O O . LEU A 1 216 ? -3.387 -38.594 13.227 1 97.12 216 LEU A O 1
ATOM 1769 N N . LYS A 1 217 ? -4.652 -38.469 11.391 1 96.38 217 LYS A N 1
ATOM 1770 C CA . LYS A 1 217 ? -5.504 -39.625 11.711 1 96.38 217 LYS A CA 1
ATOM 1771 C C . LYS A 1 217 ? -5.211 -40.812 10.797 1 96.38 217 LYS A C 1
ATOM 1773 O O . LYS A 1 217 ? -4.504 -40.656 9.805 1 96.38 217 LYS A O 1
ATOM 1778 N N . GLU A 1 218 ? -5.715 -41.969 11.297 1 95.44 218 GLU A N 1
ATOM 1779 C CA . GLU A 1 218 ? -5.566 -43.125 10.438 1 95.44 218 GLU A CA 1
ATOM 1780 C C . GLU A 1 218 ? -6.312 -42.938 9.117 1 95.44 218 GLU A C 1
ATOM 1782 O O . GLU A 1 218 ? -7.355 -42.281 9.078 1 95.44 218 GLU A O 1
ATOM 1787 N N . PRO A 1 219 ? -5.758 -43.469 8.039 1 95.75 219 PRO A N 1
ATOM 1788 C CA . PRO A 1 219 ? -4.59 -44.344 7.895 1 95.75 219 PRO A CA 1
ATOM 1789 C C . PRO A 1 219 ? -3.295 -43.562 7.68 1 95.75 219 PRO A C 1
ATOM 1791 O O . PRO A 1 219 ? -2.221 -44.156 7.57 1 95.75 219 PRO A O 1
ATOM 1794 N N . TYR A 1 220 ? -3.377 -42.312 7.605 1 97.06 220 TYR A N 1
ATOM 1795 C CA . TYR A 1 220 ? -2.223 -41.469 7.27 1 97.06 220 TYR A CA 1
ATOM 1796 C C . TYR A 1 220 ? -1.213 -41.469 8.414 1 97.06 220 TYR A C 1
ATOM 1798 O O . TYR A 1 220 ? -0.003 -41.438 8.18 1 97.06 220 TYR A O 1
ATOM 1806 N N . LYS A 1 221 ? -1.7 -41.469 9.625 1 97 221 LYS A N 1
ATOM 1807 C CA . LYS A 1 221 ? -0.824 -41.469 10.797 1 97 221 LYS A CA 1
ATOM 1808 C C . LYS A 1 221 ? 0.147 -42.656 10.742 1 97 221 LYS A C 1
ATOM 1810 O O . LYS A 1 221 ? 1.363 -42.469 10.812 1 97 221 LYS A O 1
ATOM 1815 N N . SER A 1 222 ? -0.413 -43.844 10.602 1 96.56 222 SER A N 1
ATOM 1816 C CA . SER A 1 222 ? 0.417 -45.031 10.57 1 96.56 222 SER A CA 1
ATOM 1817 C C . SER A 1 222 ? 1.356 -45.031 9.367 1 96.56 222 SER A C 1
ATOM 1819 O O . SER A 1 222 ? 2.52 -45.406 9.477 1 96.56 222 SER A O 1
ATOM 1821 N N . PHE A 1 223 ? 0.835 -44.625 8.266 1 97.38 223 PHE A N 1
ATOM 1822 C CA . PHE A 1 223 ? 1.638 -44.594 7.051 1 97.38 223 PHE A CA 1
ATOM 1823 C C . PHE A 1 223 ? 2.85 -43.688 7.211 1 97.38 223 PHE A C 1
ATOM 1825 O O . PHE A 1 223 ? 3.957 -44.062 6.801 1 97.38 223 PHE A O 1
ATOM 1832 N N . VAL A 1 224 ? 2.691 -42.562 7.777 1 97.12 224 VAL A N 1
ATOM 1833 C CA . VAL A 1 224 ? 3.725 -41.531 7.891 1 97.12 224 VAL A CA 1
ATOM 1834 C C . VAL A 1 224 ? 4.676 -41.875 9.031 1 97.12 224 VAL A C 1
ATOM 1836 O O . VAL A 1 224 ? 5.891 -41.75 8.898 1 97.12 224 VAL A O 1
ATOM 1839 N N . GLU A 1 225 ? 4.16 -42.406 10.102 1 95.19 225 GLU A N 1
ATOM 1840 C CA . GLU A 1 225 ? 4.945 -42.562 11.328 1 95.19 225 GLU A CA 1
ATOM 1841 C C . GLU A 1 225 ? 5.555 -43.938 11.453 1 95.19 225 GLU A C 1
ATOM 1843 O O . GLU A 1 225 ? 6.469 -44.156 12.25 1 95.19 225 GLU A O 1
ATOM 1848 N N . SER A 1 226 ? 5.074 -44.812 10.711 1 90.81 226 SER A N 1
ATOM 1849 C CA . SER A 1 226 ? 5.492 -46.219 10.891 1 90.81 226 SER A CA 1
ATOM 1850 C C . SER A 1 226 ? 6.883 -46.438 10.312 1 90.81 226 SER A C 1
ATOM 1852 O O . SER A 1 226 ? 7.5 -47.469 10.57 1 90.81 226 SER A O 1
ATOM 1854 N N . SER A 1 227 ? 7.375 -45.625 9.516 1 89.44 227 SER A N 1
ATOM 1855 C CA . SER A 1 227 ? 8.68 -45.812 8.883 1 89.44 227 SER A CA 1
ATOM 1856 C C . SER A 1 227 ? 9.594 -44.625 9.156 1 89.44 227 SER A C 1
ATOM 1858 O O . SER A 1 227 ? 9.141 -43.562 9.562 1 89.44 227 SER A O 1
ATOM 1860 N N . ASP A 1 228 ? 10.891 -44.812 8.961 1 93.06 228 ASP A N 1
ATOM 1861 C CA . ASP A 1 228 ? 11.875 -43.781 9.148 1 93.06 228 ASP A CA 1
ATOM 1862 C C . ASP A 1 228 ? 12.023 -42.906 7.887 1 93.06 228 ASP A C 1
ATOM 1864 O O . ASP A 1 228 ? 12.648 -41.844 7.914 1 93.06 228 ASP A O 1
ATOM 1868 N N . GLN A 1 229 ? 11.391 -43.375 6.844 1 96.31 229 GLN A N 1
ATOM 1869 C CA . GLN A 1 229 ? 11.484 -42.625 5.586 1 96.31 229 GLN A CA 1
ATOM 1870 C C . GLN A 1 229 ? 10.68 -41.344 5.645 1 96.31 229 GLN A C 1
ATOM 1872 O O . GLN A 1 229 ? 9.602 -41.281 6.242 1 96.31 229 GLN A O 1
ATOM 1877 N N . ASP A 1 230 ? 11.258 -40.344 5.074 1 98.25 230 ASP A N 1
ATOM 1878 C CA . ASP A 1 230 ? 10.531 -39.094 4.926 1 98.25 230 ASP A CA 1
ATOM 1879 C C . ASP A 1 230 ? 9.477 -39.188 3.826 1 98.25 230 ASP A C 1
ATOM 1881 O O . ASP A 1 230 ? 9.414 -40.188 3.111 1 98.25 230 ASP A O 1
ATOM 1885 N N . ILE A 1 231 ? 8.609 -38.188 3.764 1 98.56 231 ILE A N 1
ATOM 1886 C CA . ILE A 1 231 ? 7.387 -38.312 2.973 1 98.56 231 ILE A CA 1
ATOM 1887 C C . ILE A 1 231 ? 7.348 -37.219 1.914 1 98.56 231 ILE A C 1
ATOM 1889 O O . ILE A 1 231 ? 7.691 -36.062 2.191 1 98.56 231 ILE A O 1
ATOM 1893 N N . VAL A 1 232 ? 6.926 -37.562 0.724 1 98.81 232 VAL A N 1
ATOM 1894 C CA . VAL A 1 232 ? 6.523 -36.656 -0.335 1 98.81 232 VAL A CA 1
ATOM 1895 C C . VAL A 1 232 ? 5.004 -36.625 -0.448 1 98.81 232 VAL A C 1
ATOM 1897 O O . VAL A 1 232 ? 4.359 -37.656 -0.5 1 98.81 232 VAL A O 1
ATOM 1900 N N . VAL A 1 233 ? 4.453 -35.438 -0.437 1 98.75 233 VAL A N 1
ATOM 1901 C CA . VAL A 1 233 ? 3.018 -35.281 -0.653 1 98.75 233 VAL A CA 1
ATOM 1902 C C . VAL A 1 233 ? 2.758 -34.812 -2.08 1 98.75 233 VAL A C 1
ATOM 1904 O O . VAL A 1 233 ? 3.395 -33.875 -2.555 1 98.75 233 VAL A O 1
ATOM 1907 N N . VAL A 1 234 ? 1.841 -35.5 -2.766 1 98.25 234 VAL A N 1
ATOM 1908 C CA . VAL A 1 234 ? 1.518 -35.188 -4.152 1 98.25 234 VAL A CA 1
ATOM 1909 C C . VAL A 1 234 ? 0.025 -34.875 -4.281 1 98.25 234 VAL A C 1
ATOM 1911 O O . VAL A 1 234 ? -0.811 -35.719 -3.928 1 98.25 234 VAL A O 1
ATOM 1914 N N . SER A 1 235 ? -0.256 -33.688 -4.75 1 95.81 235 SER A N 1
ATOM 1915 C CA . SER A 1 235 ? -1.647 -33.281 -4.945 1 95.81 235 SER A CA 1
ATOM 1916 C C . SER A 1 235 ? -1.783 -32.281 -6.082 1 95.81 235 SER A C 1
ATOM 1918 O O . SER A 1 235 ? -1.112 -31.25 -6.086 1 95.81 235 SER A O 1
ATOM 1920 N N . PHE A 1 236 ? -2.648 -32.531 -7.023 1 91 236 PHE A N 1
ATOM 1921 C CA . PHE A 1 236 ? -2.885 -31.625 -8.141 1 91 236 PHE A CA 1
ATOM 1922 C C . PHE A 1 236 ? -4.23 -30.938 -7.996 1 91 236 PHE A C 1
ATOM 1924 O O . PHE A 1 236 ? -4.879 -30.609 -8.992 1 91 236 PHE A O 1
ATOM 1931 N N . GLY A 1 237 ? -4.688 -30.812 -6.809 1 81.06 237 GLY A N 1
ATOM 1932 C CA . GLY A 1 237 ? -5.891 -30.047 -6.527 1 81.06 237 GLY A CA 1
ATOM 1933 C C . GLY A 1 237 ? -7.168 -30.844 -6.723 1 81.06 237 GLY A C 1
ATOM 1934 O O . GLY A 1 237 ? -7.125 -32 -7.129 1 81.06 237 GLY A O 1
ATOM 1935 N N . SER A 1 238 ? -8.258 -30.203 -6.527 1 68.88 238 SER A N 1
ATOM 1936 C CA . SER A 1 238 ? -9.562 -30.844 -6.449 1 68.88 238 SER A CA 1
ATOM 1937 C C . SER A 1 238 ? -10.086 -31.203 -7.836 1 68.88 238 SER A C 1
ATOM 1939 O O . SER A 1 238 ? -10.898 -32.125 -7.977 1 68.88 238 SER A O 1
ATOM 1941 N N . TYR A 1 239 ? -9.531 -30.609 -8.82 1 69.19 239 TYR A N 1
ATOM 1942 C CA . TYR A 1 239 ? -10.141 -30.797 -10.125 1 69.19 239 TYR A CA 1
ATOM 1943 C C . TYR A 1 239 ? -9.344 -31.781 -10.969 1 69.19 239 TYR A C 1
ATOM 1945 O O . TYR A 1 239 ? -9.742 -32.125 -12.078 1 69.19 239 TYR A O 1
ATOM 1953 N N . VAL A 1 240 ? -8.281 -32.219 -10.375 1 77.12 240 VAL A N 1
ATOM 1954 C CA . VAL A 1 240 ? -7.41 -33.094 -11.172 1 77.12 240 VAL A CA 1
ATOM 1955 C C . VAL A 1 240 ? -7.23 -34.438 -10.477 1 77.12 240 VAL A C 1
ATOM 1957 O O . VAL A 1 240 ? -6.125 -34.781 -10.055 1 77.12 240 VAL A O 1
ATOM 1960 N N . LEU A 1 241 ? -8.25 -35.125 -10.398 1 76.94 241 LEU A N 1
ATOM 1961 C CA . LEU A 1 241 ? -8.18 -36.469 -9.812 1 76.94 241 LEU A CA 1
ATOM 1962 C C . LEU A 1 241 ? -7.91 -37.531 -10.891 1 76.94 241 LEU A C 1
ATOM 1964 O O . LEU A 1 241 ? -7.301 -38.562 -10.609 1 76.94 241 LEU A O 1
ATOM 1968 N N . ASN A 1 242 ? -8.398 -37.125 -12.039 1 81.5 242 ASN A N 1
ATOM 1969 C CA . ASN A 1 242 ? -8.195 -38.031 -13.156 1 81.5 242 ASN A CA 1
ATOM 1970 C C . ASN A 1 242 ? -7.094 -37.562 -14.094 1 81.5 242 ASN A C 1
ATOM 1972 O O . ASN A 1 242 ? -7.297 -36.625 -14.867 1 81.5 242 ASN A O 1
ATOM 1976 N N . ILE A 1 243 ? -6.023 -38.188 -13.984 1 87.81 243 ILE A N 1
ATOM 1977 C CA . ILE A 1 243 ? -4.883 -37.844 -14.836 1 87.81 243 ILE A CA 1
ATOM 1978 C C . ILE A 1 243 ? -4.727 -38.906 -15.922 1 87.81 243 ILE A C 1
ATOM 1980 O O . ILE A 1 243 ? -5.051 -40.062 -15.711 1 87.81 243 ILE A O 1
ATOM 1984 N N . PRO A 1 244 ? -4.309 -38.5 -17.078 1 90.25 244 PRO A N 1
ATOM 1985 C CA . PRO A 1 244 ? -4.094 -39.5 -18.141 1 90.25 244 PRO A CA 1
ATOM 1986 C C . PRO A 1 244 ? -3.205 -40.656 -17.703 1 90.25 244 PRO A C 1
ATOM 1988 O O . PRO A 1 244 ? -2.24 -40.438 -16.953 1 90.25 244 PRO A O 1
ATOM 1991 N N . GLU A 1 245 ? -3.49 -41.812 -18.219 1 92.5 245 GLU A N 1
ATOM 1992 C CA . GLU A 1 245 ? -2.82 -43.062 -17.812 1 92.5 245 GLU A CA 1
ATOM 1993 C C . GLU A 1 245 ? -1.314 -42.969 -18.031 1 92.5 245 GLU A C 1
ATOM 1995 O O . GLU A 1 245 ? -0.527 -43.406 -17.188 1 92.5 245 GLU A O 1
ATOM 2000 N N . GLN A 1 246 ? -0.955 -42.438 -19.125 1 92.75 246 GLN A N 1
ATOM 2001 C CA . GLN A 1 246 ? 0.465 -42.312 -19.453 1 92.75 246 GLN A CA 1
ATOM 2002 C C . GLN A 1 246 ? 1.199 -41.5 -18.391 1 92.75 246 GLN A C 1
ATOM 2004 O O . GLN A 1 246 ? 2.322 -41.844 -18.016 1 92.75 246 GLN A O 1
ATOM 2009 N N . ILE A 1 247 ? 0.568 -40.469 -17.953 1 93.44 247 ILE A N 1
ATOM 2010 C CA . ILE A 1 247 ? 1.176 -39.562 -16.984 1 93.44 247 ILE A CA 1
ATOM 2011 C C . ILE A 1 247 ? 1.186 -40.219 -15.609 1 93.44 247 ILE A C 1
ATOM 2013 O O . ILE A 1 247 ? 2.195 -40.188 -14.906 1 93.44 247 ILE A O 1
ATOM 2017 N N . SER A 1 248 ? 0.069 -40.844 -15.242 1 94.44 248 SER A N 1
ATOM 2018 C CA . SER A 1 248 ? -0.017 -41.469 -13.93 1 94.44 248 SER A CA 1
ATOM 2019 C C . SER A 1 248 ? 0.973 -42.625 -13.797 1 94.44 248 SER A C 1
ATOM 2021 O O . SER A 1 248 ? 1.576 -42.812 -12.742 1 94.44 248 SER A O 1
ATOM 2023 N N . THR A 1 249 ? 1.109 -43.344 -14.867 1 95.88 249 THR A N 1
ATOM 2024 C CA . THR A 1 249 ? 2.057 -44.469 -14.867 1 95.88 249 THR A CA 1
ATOM 2025 C C . THR A 1 249 ? 3.488 -43.969 -14.719 1 95.88 249 THR A C 1
ATOM 2027 O O . THR A 1 249 ? 4.27 -44.5 -13.938 1 95.88 249 THR A O 1
ATOM 2030 N N . LYS A 1 250 ? 3.756 -42.938 -15.469 1 96.12 250 LYS A N 1
ATOM 2031 C CA . LYS A 1 250 ? 5.074 -42.312 -15.398 1 96.12 250 LYS A CA 1
ATOM 2032 C C . LYS A 1 250 ? 5.375 -41.844 -13.984 1 96.12 250 LYS A C 1
ATOM 2034 O O . LYS A 1 250 ? 6.469 -42.062 -13.461 1 96.12 250 LYS A O 1
ATOM 2039 N N . MET A 1 251 ? 4.465 -41.219 -13.375 1 96.81 251 MET A N 1
ATOM 2040 C CA . MET A 1 251 ? 4.648 -40.688 -12.031 1 96.81 251 MET A CA 1
ATOM 2041 C C . MET A 1 251 ? 4.773 -41.812 -11.008 1 96.81 251 MET A C 1
ATOM 2043 O O . MET A 1 251 ? 5.66 -41.781 -10.156 1 96.81 251 MET A O 1
ATOM 2047 N N . MET A 1 252 ? 3.938 -42.812 -11.148 1 97.44 252 MET A N 1
ATOM 2048 C CA . MET A 1 252 ? 3.998 -43.969 -10.25 1 97.44 252 MET A CA 1
ATOM 2049 C C . MET A 1 252 ? 5.363 -44.625 -10.32 1 97.44 252 MET A C 1
ATOM 2051 O O . MET A 1 252 ? 5.977 -44.906 -9.281 1 97.44 252 MET A O 1
ATOM 2055 N N . ASN A 1 253 ? 5.797 -44.812 -11.547 1 97.81 253 ASN A N 1
ATOM 2056 C CA . ASN A 1 253 ? 7.109 -45.438 -11.734 1 97.81 253 ASN A CA 1
ATOM 2057 C C . ASN A 1 253 ? 8.211 -44.594 -11.078 1 97.81 253 ASN A C 1
ATOM 2059 O O . ASN A 1 253 ? 9.117 -45.156 -10.453 1 97.81 253 ASN A O 1
ATOM 2063 N N . ALA A 1 254 ? 8.141 -43.344 -11.234 1 98.31 254 ALA A N 1
ATOM 2064 C CA . ALA A 1 254 ? 9.125 -42.469 -10.633 1 98.31 254 ALA A CA 1
ATOM 2065 C C . ALA A 1 254 ? 9.07 -42.531 -9.109 1 98.31 254 ALA A C 1
ATOM 2067 O O . ALA A 1 254 ? 10.109 -42.625 -8.445 1 98.31 254 ALA A O 1
ATOM 2068 N N . PHE A 1 255 ? 7.898 -42.531 -8.531 1 98.44 255 PHE A N 1
ATOM 2069 C CA . PHE A 1 255 ? 7.719 -42.531 -7.086 1 98.44 255 PHE A CA 1
ATOM 2070 C C . PHE A 1 255 ? 8.273 -43.812 -6.477 1 98.44 255 PHE A C 1
ATOM 2072 O O . PHE A 1 255 ? 8.859 -43.781 -5.395 1 98.44 255 PHE A O 1
ATOM 2079 N N . LEU A 1 256 ? 8.109 -44.875 -7.188 1 97.94 256 LEU A N 1
ATOM 2080 C CA . LEU A 1 256 ? 8.562 -46.156 -6.688 1 97.94 256 LEU A CA 1
ATOM 2081 C C . LEU A 1 256 ? 10.078 -46.25 -6.656 1 97.94 256 LEU A C 1
ATOM 2083 O O . LEU A 1 256 ? 10.656 -47.094 -5.988 1 97.94 256 LEU A O 1
ATOM 2087 N N . ARG A 1 257 ? 10.695 -45.375 -7.34 1 98 257 ARG A N 1
ATOM 2088 C CA . ARG A 1 257 ? 12.156 -45.344 -7.395 1 98 257 ARG A CA 1
ATOM 2089 C C . ARG A 1 257 ? 12.734 -44.5 -6.277 1 98 257 ARG A C 1
ATOM 2091 O O . ARG A 1 257 ? 13.938 -44.5 -6.031 1 98 257 ARG A O 1
ATOM 2098 N N . LEU A 1 258 ? 11.93 -43.781 -5.559 1 98.06 258 LEU A N 1
ATOM 2099 C CA . LEU A 1 258 ? 12.383 -42.875 -4.504 1 98.06 258 LEU A CA 1
ATOM 2100 C C . LEU A 1 258 ? 12.711 -43.656 -3.23 1 98.06 258 LEU A C 1
ATOM 2102 O O . LEU A 1 258 ? 12.109 -44.688 -2.967 1 98.06 258 LEU A O 1
ATOM 2106 N N . LYS A 1 259 ? 13.664 -43.125 -2.496 1 97.25 259 LYS A N 1
ATOM 2107 C CA . LYS A 1 259 ? 13.906 -43.656 -1.153 1 97.25 259 LYS A CA 1
ATOM 2108 C C . LYS A 1 259 ? 13 -42.969 -0.13 1 97.25 259 LYS A C 1
ATOM 2110 O O . LYS A 1 259 ? 13.367 -42.844 1.04 1 97.25 259 LYS A O 1
ATOM 2115 N N . LEU A 1 260 ? 11.961 -42.438 -0.549 1 98.12 260 LEU A N 1
ATOM 2116 C CA . LEU A 1 260 ? 10.938 -41.75 0.23 1 98.12 260 LEU A CA 1
ATOM 2117 C C . LEU A 1 260 ? 9.578 -42.406 0.058 1 98.12 260 LEU A C 1
ATOM 2119 O O . LEU A 1 260 ? 9.344 -43.094 -0.947 1 98.12 260 LEU A O 1
ATOM 2123 N N . LYS A 1 261 ? 8.719 -42.25 1.022 1 98.25 261 LYS A N 1
ATOM 2124 C CA . LYS A 1 261 ? 7.32 -42.625 0.845 1 98.25 261 LYS A CA 1
ATOM 2125 C C . LYS A 1 261 ? 6.516 -41.5 0.212 1 98.25 261 LYS A C 1
ATOM 2127 O O . LYS A 1 261 ? 6.91 -40.312 0.291 1 98.25 261 LYS A O 1
ATOM 2132 N N . VAL A 1 262 ? 5.438 -41.906 -0.432 1 98.5 262 VAL A N 1
ATOM 2133 C CA . VAL A 1 262 ? 4.664 -40.906 -1.168 1 98.5 262 VAL A CA 1
ATOM 2134 C C . VAL A 1 262 ? 3.188 -41.031 -0.799 1 98.5 262 VAL A C 1
ATOM 2136 O O . VAL A 1 262 ? 2.635 -42.125 -0.774 1 98.5 262 VAL A O 1
ATOM 2139 N N . VAL A 1 263 ? 2.592 -39.969 -0.392 1 98.25 263 VAL A N 1
ATOM 2140 C CA . VAL A 1 263 ? 1.141 -39.844 -0.305 1 98.25 263 VAL A CA 1
ATOM 2141 C C . VAL A 1 263 ? 0.611 -39.062 -1.498 1 98.25 263 VAL A C 1
ATOM 2143 O O . VAL A 1 263 ? 0.936 -37.875 -1.663 1 98.25 263 VAL A O 1
ATOM 2146 N N . TRP A 1 264 ? -0.225 -39.719 -2.297 1 97.56 264 TRP A N 1
ATOM 2147 C CA . TRP A 1 264 ? -0.634 -39.125 -3.576 1 97.56 264 TRP A CA 1
ATOM 2148 C C . TRP A 1 264 ? -2.154 -39.094 -3.693 1 97.56 264 TRP A C 1
ATOM 2150 O O . TRP A 1 264 ? -2.811 -40.125 -3.684 1 97.56 264 TRP A O 1
ATOM 2160 N N . ARG A 1 265 ? -2.662 -37.875 -3.787 1 96.44 265 ARG A N 1
ATOM 2161 C CA . ARG A 1 265 ? -4.09 -37.719 -4.039 1 96.44 265 ARG A CA 1
ATOM 2162 C C . ARG A 1 265 ? -4.418 -37.938 -5.512 1 96.44 265 ARG A C 1
ATOM 2164 O O . ARG A 1 265 ? -4.211 -37.062 -6.344 1 96.44 265 ARG A O 1
ATOM 2171 N N . VAL A 1 266 ? -4.969 -39.062 -5.77 1 93.88 266 VAL A N 1
ATOM 2172 C CA . VAL A 1 266 ? -5.227 -39.438 -7.164 1 93.88 266 VAL A CA 1
ATOM 2173 C C . VAL A 1 266 ? -6.195 -40.594 -7.223 1 93.88 266 VAL A C 1
ATOM 2175 O O . VAL A 1 266 ? -6.332 -41.344 -6.25 1 93.88 266 VAL A O 1
ATOM 2178 N N . ASN A 1 267 ? -6.844 -40.688 -8.344 1 91.88 267 ASN A N 1
ATOM 2179 C CA . ASN A 1 267 ? -7.699 -41.844 -8.609 1 91.88 267 ASN A CA 1
ATOM 2180 C C . ASN A 1 267 ? -6.953 -42.938 -9.359 1 91.88 267 ASN A C 1
ATOM 2182 O O . ASN A 1 267 ? -7.32 -43.281 -10.484 1 91.88 267 ASN A O 1
ATOM 2186 N N . VAL A 1 268 ? -5.953 -43.438 -8.812 1 93.31 268 VAL A N 1
ATOM 2187 C CA . VAL A 1 268 ? -5.121 -44.531 -9.359 1 93.31 268 VAL A CA 1
ATOM 2188 C C . VAL A 1 268 ? -4.773 -45.531 -8.258 1 93.31 268 VAL A C 1
ATOM 2190 O O . VAL A 1 268 ? -4.52 -45.125 -7.113 1 93.31 268 VAL A O 1
ATOM 2193 N N . THR A 1 269 ? -4.789 -46.75 -8.602 1 92.69 269 THR A N 1
ATOM 2194 C CA . THR A 1 269 ? -4.402 -47.781 -7.648 1 92.69 269 THR A CA 1
ATOM 2195 C C . THR A 1 269 ? -2.883 -47.875 -7.566 1 92.69 269 THR A C 1
ATOM 2197 O O . THR A 1 269 ? -2.205 -47.969 -8.594 1 92.69 269 THR A O 1
ATOM 2200 N N . SER A 1 270 ? -2.438 -47.906 -6.41 1 93.88 270 SER A N 1
ATOM 2201 C CA . SER A 1 270 ? -0.996 -47.969 -6.199 1 93.88 270 SER A CA 1
ATOM 2202 C C . SER A 1 270 ? -0.461 -49.375 -6.48 1 93.88 270 SER A C 1
ATOM 2204 O O . SER A 1 270 ? -1.07 -50.375 -6.082 1 93.88 270 SER A O 1
ATOM 2206 N N . ALA A 1 271 ? 0.654 -49.469 -7.078 1 91.62 271 ALA A N 1
ATOM 2207 C CA . ALA A 1 271 ? 1.337 -50.75 -7.305 1 91.62 271 ALA A CA 1
ATOM 2208 C C . ALA A 1 271 ? 1.978 -51.25 -6.02 1 91.62 271 ALA A C 1
ATOM 2210 O O . ALA A 1 271 ? 2.176 -52.469 -5.855 1 91.62 271 ALA A O 1
ATOM 2211 N N . ASN A 1 272 ? 2.361 -50.406 -5.148 1 96.75 272 ASN A N 1
ATOM 2212 C CA . ASN A 1 272 ? 2.959 -50.688 -3.848 1 96.75 272 ASN A CA 1
ATOM 2213 C C . ASN A 1 272 ? 2.418 -49.75 -2.771 1 96.75 272 ASN A C 1
ATOM 2215 O O . ASN A 1 272 ? 3.047 -48.75 -2.445 1 96.75 272 ASN A O 1
ATOM 2219 N N . PRO A 1 273 ? 1.377 -50.125 -2.143 1 95.44 273 PRO A N 1
ATOM 2220 C CA . PRO A 1 273 ? 0.703 -49.25 -1.18 1 95.44 273 PRO A CA 1
ATOM 2221 C C . PRO A 1 273 ? 1.554 -48.969 0.056 1 95.44 273 PRO A C 1
ATOM 2223 O O . PRO A 1 273 ? 1.262 -48.031 0.81 1 95.44 273 PRO A O 1
ATOM 2226 N N . GLN A 1 274 ? 2.576 -49.719 0.332 1 95 274 GLN A N 1
ATOM 2227 C CA . GLN A 1 274 ? 3.443 -49.5 1.482 1 95 274 GLN A CA 1
ATOM 2228 C C . GLN A 1 274 ? 4.402 -48.344 1.225 1 95 274 GLN A C 1
ATOM 2230 O O . GLN A 1 274 ? 4.879 -47.688 2.164 1 95 274 GLN A O 1
ATOM 2235 N N . GLN A 1 275 ? 4.613 -48.062 -0.04 1 97.25 275 GLN A N 1
ATOM 2236 C CA . GLN A 1 275 ? 5.52 -47 -0.398 1 97.25 275 GLN A CA 1
ATOM 2237 C C . GLN A 1 275 ? 4.75 -45.781 -0.935 1 97.25 275 GLN A C 1
ATOM 2239 O O . GLN A 1 275 ? 5.109 -44.625 -0.659 1 97.25 275 GLN A O 1
ATOM 2244 N N . VAL A 1 276 ? 3.814 -46.125 -1.751 1 98.25 276 VAL A N 1
ATOM 2245 C CA . VAL A 1 276 ? 3 -45.094 -2.344 1 98.25 276 VAL A CA 1
ATOM 2246 C C . VAL A 1 276 ? 1.539 -45.281 -1.939 1 98.25 276 VAL A C 1
ATOM 2248 O O . VAL A 1 276 ? 0.859 -46.156 -2.443 1 98.25 276 VAL A O 1
ATOM 2251 N N . MET A 1 277 ? 1.07 -44.406 -1.127 1 97.75 277 MET A N 1
ATOM 2252 C CA . MET A 1 277 ? -0.339 -44.406 -0.745 1 97.75 277 MET A CA 1
ATOM 2253 C C . MET A 1 277 ? -1.154 -43.5 -1.646 1 97.75 277 MET A C 1
ATOM 2255 O O . MET A 1 277 ? -0.823 -42.312 -1.803 1 97.75 277 MET A O 1
ATOM 2259 N N . THR A 1 278 ? -2.166 -44 -2.293 1 96.62 278 THR A N 1
ATOM 2260 C CA . THR A 1 278 ? -3.059 -43.219 -3.133 1 96.62 278 THR A CA 1
ATOM 2261 C C . THR A 1 278 ? -4.43 -43.062 -2.479 1 96.62 278 THR A C 1
ATOM 2263 O O . THR A 1 278 ? -4.879 -43.969 -1.762 1 96.62 278 THR A O 1
ATOM 2266 N N . SER A 1 279 ? -4.98 -41.938 -2.596 1 94.38 279 SER A N 1
ATOM 2267 C CA . SER A 1 279 ? -6.305 -41.688 -2.047 1 94.38 279 SER A CA 1
ATOM 2268 C C . SER A 1 279 ? -7.023 -40.594 -2.836 1 94.38 279 SER A C 1
ATOM 2270 O O . SER A 1 279 ? -6.379 -39.75 -3.488 1 94.38 279 SER A O 1
ATOM 2272 N N . LEU A 1 280 ? -8.297 -40.625 -2.775 1 91.44 280 LEU A N 1
ATOM 2273 C CA . LEU A 1 280 ? -9.109 -39.625 -3.449 1 91.44 280 LEU A CA 1
ATOM 2274 C C . LEU A 1 280 ? -9.148 -38.312 -2.637 1 91.44 280 LEU A C 1
ATOM 2276 O O . LEU A 1 280 ? -9.516 -37.25 -3.16 1 91.44 280 LEU A O 1
ATOM 2280 N N . TRP A 1 281 ? -8.883 -38.469 -1.417 1 91.5 281 TRP A N 1
ATOM 2281 C CA . TRP A 1 281 ? -8.82 -37.312 -0.505 1 91.5 281 TRP A CA 1
ATOM 2282 C C . TRP A 1 281 ? -7.68 -37.469 0.493 1 91.5 281 TRP A C 1
ATOM 2284 O O . TRP A 1 281 ? -7.449 -38.594 1.008 1 91.5 281 TRP A O 1
ATOM 2294 N N . ILE A 1 282 ? -6.98 -36.406 0.747 1 94.62 282 ILE A N 1
ATOM 2295 C CA . ILE A 1 282 ? -5.922 -36.469 1.75 1 94.62 282 ILE A CA 1
ATOM 2296 C C . ILE A 1 282 ? -6.008 -35.219 2.633 1 94.62 282 ILE A C 1
ATOM 2298 O O . ILE A 1 282 ? -6.457 -34.156 2.188 1 94.62 282 ILE A O 1
ATOM 2302 N N . PRO A 1 283 ? -5.676 -35.25 3.9 1 95.31 283 PRO A N 1
ATOM 2303 C CA . PRO A 1 283 ? -5.543 -34.062 4.734 1 95.31 283 PRO A CA 1
ATOM 2304 C C . PRO A 1 283 ? -4.277 -33.25 4.426 1 95.31 283 PRO A C 1
ATOM 2306 O O . PRO A 1 283 ? -3.359 -33.219 5.25 1 95.31 283 PRO A O 1
ATOM 2309 N N . GLN A 1 284 ? -4.281 -32.625 3.354 1 95.81 284 GLN A N 1
ATOM 2310 C CA . GLN A 1 284 ? -3.109 -32 2.752 1 95.81 284 GLN A CA 1
ATOM 2311 C C . GLN A 1 284 ? -2.418 -31.062 3.738 1 95.81 284 GLN A C 1
ATOM 2313 O O . GLN A 1 284 ? -1.205 -31.156 3.938 1 95.81 284 GLN A O 1
ATOM 2318 N N . ASN A 1 285 ? -3.18 -30.156 4.359 1 96.25 285 ASN A N 1
ATOM 2319 C CA . ASN A 1 285 ? -2.609 -29.203 5.305 1 96.25 285 ASN A CA 1
ATOM 2320 C C . ASN A 1 285 ? -1.911 -29.906 6.461 1 96.25 285 ASN A C 1
ATOM 2322 O O . ASN A 1 285 ? -0.796 -29.531 6.836 1 96.25 285 ASN A O 1
ATOM 2326 N N . ASP A 1 286 ? -2.562 -30.891 7.016 1 97.56 286 ASP A N 1
ATOM 2327 C CA . ASP A 1 286 ? -2.025 -31.625 8.156 1 97.56 286 ASP A CA 1
ATOM 2328 C C . ASP A 1 286 ? -0.784 -32.438 7.77 1 97.56 286 ASP A C 1
ATOM 2330 O O . ASP A 1 286 ? 0.161 -32.531 8.555 1 97.56 286 ASP A O 1
ATOM 2334 N N . LEU A 1 287 ? -0.845 -32.969 6.617 1 98.06 287 LEU A N 1
ATOM 2335 C CA . LEU A 1 287 ? 0.328 -33.688 6.117 1 98.06 287 LEU A CA 1
ATOM 2336 C C . LEU A 1 287 ? 1.51 -32.719 5.957 1 98.06 287 LEU A C 1
ATOM 2338 O O . LEU A 1 287 ? 2.611 -33 6.434 1 98.06 287 LEU A O 1
ATOM 2342 N N . LEU A 1 288 ? 1.279 -31.609 5.348 1 98.25 288 LEU A N 1
ATOM 2343 C CA . LEU A 1 288 ? 2.346 -30.641 5.105 1 98.25 288 LEU A CA 1
ATOM 2344 C C . LEU A 1 288 ? 2.904 -30.109 6.422 1 98.25 288 LEU A C 1
ATOM 2346 O O . LEU A 1 288 ? 4.07 -29.703 6.492 1 98.25 288 LEU A O 1
ATOM 2350 N N . GLY A 1 289 ? 2.084 -30.125 7.406 1 98.06 289 GLY A N 1
ATOM 2351 C CA . GLY A 1 289 ? 2.504 -29.656 8.711 1 98.06 289 GLY A CA 1
ATOM 2352 C C . GLY A 1 289 ? 3.268 -30.688 9.516 1 98.06 289 GLY A C 1
ATOM 2353 O O . GLY A 1 289 ? 3.77 -30.406 10.602 1 98.06 289 GLY A O 1
ATOM 2354 N N . HIS A 1 290 ? 3.357 -31.891 9.008 1 98 290 HIS A N 1
ATOM 2355 C CA . HIS A 1 290 ? 4.07 -32.969 9.703 1 98 290 HIS A CA 1
ATOM 2356 C C . HIS A 1 290 ? 5.574 -32.875 9.461 1 98 290 HIS A C 1
ATOM 2358 O O . HIS A 1 290 ? 6.008 -32.594 8.344 1 98 290 HIS A O 1
ATOM 2364 N N . ALA A 1 291 ? 6.379 -33.188 10.453 1 97 291 ALA A N 1
ATOM 2365 C CA . ALA A 1 291 ? 7.824 -33 10.414 1 97 291 ALA A CA 1
ATOM 2366 C C . ALA A 1 291 ? 8.477 -33.906 9.375 1 97 291 ALA A C 1
ATOM 2368 O O . ALA A 1 291 ? 9.547 -33.594 8.859 1 97 291 ALA A O 1
ATOM 2369 N N . LYS A 1 292 ? 7.809 -35 8.984 1 98.19 292 LYS A N 1
ATOM 2370 C CA . LYS A 1 292 ? 8.406 -35.969 8.078 1 98.19 292 LYS A CA 1
ATOM 2371 C C . LYS A 1 292 ? 8.141 -35.594 6.621 1 98.19 292 LYS A C 1
ATOM 2373 O O . LYS A 1 292 ? 8.742 -36.156 5.707 1 98.19 292 LYS A O 1
ATOM 2378 N N . VAL A 1 293 ? 7.277 -34.719 6.359 1 98.5 293 VAL A N 1
ATOM 2379 C CA . VAL A 1 293 ? 7.012 -34.281 4.984 1 98.5 293 VAL A CA 1
ATOM 2380 C C . VAL A 1 293 ? 8.078 -33.281 4.535 1 98.5 293 VAL A C 1
ATOM 2382 O O . VAL A 1 293 ? 8.297 -32.281 5.188 1 98.5 293 VAL A O 1
ATOM 2385 N N . LYS A 1 294 ? 8.664 -33.562 3.373 1 98.62 294 LYS A N 1
ATOM 2386 C CA . LYS A 1 294 ? 9.844 -32.812 3 1 98.62 294 LYS A CA 1
ATOM 2387 C C . LYS A 1 294 ? 9.68 -32.188 1.62 1 98.62 294 LYS A C 1
ATOM 2389 O O . LYS A 1 294 ? 10.391 -31.234 1.272 1 98.62 294 LYS A O 1
ATOM 2394 N N . VAL A 1 295 ? 8.797 -32.688 0.837 1 98.81 295 VAL A N 1
ATOM 2395 C CA . VAL A 1 295 ? 8.57 -32.188 -0.505 1 98.81 295 VAL A CA 1
ATOM 2396 C C . VAL A 1 295 ? 7.074 -32.219 -0.824 1 98.81 295 VAL A C 1
ATOM 2398 O O . VAL A 1 295 ? 6.383 -33.188 -0.506 1 98.81 295 VAL A O 1
ATOM 2401 N N . PHE A 1 296 ? 6.578 -31.188 -1.419 1 98.75 296 PHE A N 1
ATOM 2402 C CA . PHE A 1 296 ? 5.203 -31.078 -1.888 1 98.75 296 PHE A CA 1
ATOM 2403 C C . PHE A 1 296 ? 5.156 -30.969 -3.406 1 98.75 296 PHE A C 1
ATOM 2405 O O . PHE A 1 296 ? 5.641 -29.984 -3.973 1 98.75 296 PHE A O 1
ATOM 2412 N N . VAL A 1 297 ? 4.625 -31.922 -4.066 1 98.5 297 VAL A N 1
ATOM 2413 C CA . VAL A 1 297 ? 4.422 -31.891 -5.512 1 98.5 297 VAL A CA 1
ATOM 2414 C C . VAL A 1 297 ? 2.992 -31.469 -5.828 1 98.5 297 VAL A C 1
ATOM 2416 O O . VAL A 1 297 ? 2.035 -32.125 -5.402 1 98.5 297 VAL A O 1
ATOM 2419 N N . SER A 1 298 ? 2.879 -30.391 -6.547 1 96.38 298 SER A N 1
ATOM 2420 C CA . SER A 1 298 ? 1.537 -29.844 -6.758 1 96.38 298 SER A CA 1
ATOM 2421 C C . SER A 1 298 ? 1.435 -29.141 -8.102 1 96.38 298 SER A C 1
ATOM 2423 O O . SER A 1 298 ? 2.441 -28.938 -8.789 1 96.38 298 SER A O 1
ATOM 2425 N N . HIS A 1 299 ? 0.217 -28.812 -8.539 1 93.88 299 HIS A N 1
ATOM 2426 C CA . HIS A 1 299 ? -0.008 -28.016 -9.734 1 93.88 299 HIS A CA 1
ATOM 2427 C C . HIS A 1 299 ? 0.219 -26.531 -9.453 1 93.88 299 HIS A C 1
ATOM 2429 O O . HIS A 1 299 ? 0.093 -25.688 -10.352 1 93.88 299 HIS A O 1
ATOM 2435 N N . CYS A 1 300 ? 0.44 -26.188 -8.219 1 93.12 300 CYS A N 1
ATOM 2436 C CA . CYS A 1 300 ? 0.87 -24.859 -7.805 1 93.12 300 CYS A CA 1
ATOM 2437 C C . CYS A 1 300 ? -0.305 -23.891 -7.781 1 93.12 300 CYS A C 1
ATOM 2439 O O . CYS A 1 300 ? -0.188 -22.75 -8.25 1 93.12 300 CYS A O 1
ATOM 2441 N N . GLY A 1 301 ? -1.406 -24.422 -7.312 1 92 301 GLY A N 1
ATOM 2442 C CA . GLY A 1 301 ? -2.49 -23.516 -6.969 1 92 301 GLY A CA 1
ATOM 2443 C C . GLY A 1 301 ? -2.182 -22.641 -5.762 1 92 301 GLY A C 1
ATOM 2444 O O . GLY A 1 301 ? -1.342 -23 -4.934 1 92 301 GLY A O 1
ATOM 2445 N N . LYS A 1 302 ? -2.834 -21.641 -5.602 1 91.56 302 LYS A N 1
ATOM 2446 C CA . LYS A 1 302 ? -2.521 -20.672 -4.559 1 91.56 302 LYS A CA 1
ATOM 2447 C C . LYS A 1 302 ? -2.719 -21.266 -3.172 1 91.56 302 LYS A C 1
ATOM 2449 O O . LYS A 1 302 ? -1.897 -21.062 -2.275 1 91.56 302 LYS A O 1
ATOM 2454 N N . ASN A 1 303 ? -3.801 -21.953 -2.955 1 92.25 303 ASN A N 1
ATOM 2455 C CA . ASN A 1 303 ? -4.059 -22.547 -1.646 1 92.25 303 ASN A CA 1
ATOM 2456 C C . ASN A 1 303 ? -2.939 -23.5 -1.236 1 92.25 303 ASN A C 1
ATOM 2458 O O . ASN A 1 303 ? -2.424 -23.422 -0.12 1 92.25 303 ASN A O 1
ATOM 2462 N N . GLY A 1 304 ? -2.611 -24.359 -2.172 1 94.75 304 GLY A N 1
ATOM 2463 C CA . GLY A 1 304 ? -1.532 -25.297 -1.891 1 94.75 304 GLY A CA 1
ATOM 2464 C C . GLY A 1 304 ? -0.204 -24.609 -1.634 1 94.75 304 GLY A C 1
ATOM 2465 O O . GLY A 1 304 ? 0.559 -25.031 -0.761 1 94.75 304 GLY A O 1
ATOM 2466 N N . GLN A 1 305 ? 0.044 -23.594 -2.33 1 96.06 305 GLN A N 1
ATOM 2467 C CA . GLN A 1 305 ? 1.296 -22.875 -2.15 1 96.06 305 GLN A CA 1
ATOM 2468 C C . GLN A 1 305 ? 1.365 -22.234 -0.768 1 96.06 305 GLN A C 1
ATOM 2470 O O . GLN A 1 305 ? 2.42 -22.234 -0.129 1 96.06 305 GLN A O 1
ATOM 2475 N N . TYR A 1 306 ? 0.287 -21.641 -0.381 1 96.88 306 TYR A N 1
ATOM 2476 C CA . TYR A 1 306 ? 0.282 -21 0.927 1 96.88 306 TYR A CA 1
ATOM 2477 C C . TYR A 1 306 ? 0.429 -22.031 2.043 1 96.88 306 TYR A C 1
ATOM 2479 O O . TYR A 1 306 ? 1.074 -21.766 3.059 1 96.88 306 TYR A O 1
ATOM 2487 N N . GLU A 1 307 ? -0.211 -23.188 1.868 1 96.94 307 GLU A N 1
ATOM 2488 C CA . GLU A 1 307 ? -0.01 -24.25 2.844 1 96.94 307 GLU A CA 1
ATOM 2489 C C . GLU A 1 307 ? 1.458 -24.656 2.924 1 96.94 307 GLU A C 1
ATOM 2491 O O . GLU A 1 307 ? 2.01 -24.797 4.016 1 96.94 307 GLU A O 1
ATOM 2496 N N . ALA A 1 308 ? 2.021 -24.828 1.761 1 97.94 308 ALA A N 1
ATOM 2497 C CA . ALA A 1 308 ? 3.43 -25.203 1.704 1 97.94 308 ALA A CA 1
ATOM 2498 C C . ALA A 1 308 ? 4.312 -24.141 2.342 1 97.94 308 ALA A C 1
ATOM 2500 O O . ALA A 1 308 ? 5.246 -24.453 3.084 1 97.94 308 ALA A O 1
ATOM 2501 N N . LEU A 1 309 ? 4.043 -22.891 2.07 1 97.69 309 LEU A N 1
ATOM 2502 C CA . LEU A 1 309 ? 4.797 -21.781 2.654 1 97.69 309 LEU A CA 1
ATOM 2503 C C . LEU A 1 309 ? 4.648 -21.766 4.172 1 97.69 309 LEU A C 1
ATOM 2505 O O . LEU A 1 309 ? 5.645 -21.688 4.895 1 97.69 309 LEU A O 1
ATOM 2509 N N . TYR A 1 310 ? 3.439 -21.859 4.609 1 97.81 310 TYR A N 1
ATOM 2510 C CA . TYR A 1 310 ? 3.162 -21.781 6.039 1 97.81 310 TYR A CA 1
ATOM 2511 C C . TYR A 1 310 ? 3.898 -22.891 6.793 1 97.81 310 TYR A C 1
ATOM 2513 O O . TYR A 1 310 ? 4.426 -22.656 7.887 1 97.81 310 TYR A O 1
ATOM 2521 N N . HIS A 1 311 ? 3.977 -24.031 6.195 1 98.31 311 HIS A N 1
ATOM 2522 C CA . HIS A 1 311 ? 4.586 -25.188 6.859 1 98.31 311 HIS A CA 1
ATOM 2523 C C . HIS A 1 311 ? 6.027 -25.391 6.406 1 98.31 311 HIS A C 1
ATOM 2525 O O . HIS A 1 311 ? 6.672 -26.359 6.785 1 98.31 311 HIS A O 1
ATOM 2531 N N . ALA A 1 312 ? 6.551 -24.547 5.57 1 98.44 312 ALA A N 1
ATOM 2532 C CA . ALA A 1 312 ? 7.945 -24.516 5.145 1 98.44 312 ALA A CA 1
ATOM 2533 C C . ALA A 1 312 ? 8.328 -25.781 4.406 1 98.44 312 ALA A C 1
ATOM 2535 O O . ALA A 1 312 ? 9.352 -26.406 4.711 1 98.44 312 ALA A O 1
ATOM 2536 N N . VAL A 1 313 ? 7.539 -26.141 3.428 1 98.75 313 VAL A N 1
ATOM 2537 C CA . VAL A 1 313 ? 7.824 -27.328 2.645 1 98.75 313 VAL A CA 1
ATOM 2538 C C . VAL A 1 313 ? 8.195 -26.938 1.216 1 98.75 313 VAL A C 1
ATOM 2540 O O . VAL A 1 313 ? 7.41 -26.297 0.52 1 98.75 313 VAL A O 1
ATOM 2543 N N . PRO A 1 314 ? 9.359 -27.359 0.733 1 98.75 314 PRO A N 1
ATOM 2544 C CA . PRO A 1 314 ? 9.711 -27.078 -0.663 1 98.75 314 PRO A CA 1
ATOM 2545 C C . PRO A 1 314 ? 8.719 -27.688 -1.651 1 98.75 314 PRO A C 1
ATOM 2547 O O . PRO A 1 314 ? 8.141 -28.75 -1.383 1 98.75 314 PRO A O 1
ATOM 2550 N N . MET A 1 315 ? 8.641 -27.031 -2.834 1 98.56 315 MET A N 1
ATOM 2551 C CA . MET A 1 315 ? 7.578 -27.438 -3.75 1 98.56 315 MET A CA 1
ATOM 2552 C C . MET A 1 315 ? 8.148 -27.812 -5.113 1 98.56 315 MET A C 1
ATOM 2554 O O . MET A 1 315 ? 9.055 -27.156 -5.617 1 98.56 315 MET A O 1
ATOM 2558 N N . LEU A 1 316 ? 7.684 -28.859 -5.637 1 98.69 316 LEU A N 1
ATOM 2559 C CA . LEU A 1 316 ? 7.789 -29.125 -7.066 1 98.69 316 LEU A CA 1
ATOM 2560 C C . LEU A 1 316 ? 6.504 -28.719 -7.785 1 98.69 316 LEU A C 1
ATOM 2562 O O . LEU A 1 316 ? 5.484 -29.406 -7.664 1 98.69 316 LEU A O 1
ATOM 2566 N N . CYS A 1 317 ? 6.613 -27.656 -8.516 1 97.5 317 CYS A N 1
ATOM 2567 C CA . CYS A 1 317 ? 5.438 -27.094 -9.18 1 97.5 317 CYS A CA 1
ATOM 2568 C C . CYS A 1 317 ? 5.285 -27.656 -10.586 1 97.5 317 CYS A C 1
ATOM 2570 O O . CYS A 1 317 ? 6.145 -27.422 -11.445 1 97.5 317 CYS A O 1
ATOM 2572 N N . LEU A 1 318 ? 4.238 -28.328 -10.789 1 96.38 318 LEU A N 1
ATOM 2573 C CA . LEU A 1 318 ? 3.873 -28.859 -12.094 1 96.38 318 LEU A CA 1
ATOM 2574 C C . LEU A 1 318 ? 2.557 -28.266 -12.578 1 96.38 318 LEU A C 1
ATOM 2576 O O . LEU A 1 318 ? 1.514 -28.922 -12.523 1 96.38 318 LEU A O 1
ATOM 2580 N N . PRO A 1 319 ? 2.646 -27.047 -13.141 1 93.69 319 PRO A N 1
ATOM 2581 C CA . PRO A 1 319 ? 1.421 -26.328 -13.484 1 93.69 319 PRO A CA 1
ATOM 2582 C C . PRO A 1 319 ? 0.663 -26.969 -14.641 1 93.69 319 PRO A C 1
ATOM 2584 O O . PRO A 1 319 ? 1.28 -27.5 -15.57 1 93.69 319 PRO A O 1
ATOM 2587 N N . LEU A 1 320 ? -0.604 -26.859 -14.609 1 88.88 320 LEU A N 1
ATOM 2588 C CA . LEU A 1 320 ? -1.458 -27.438 -15.641 1 88.88 320 LEU A CA 1
ATOM 2589 C C . LEU A 1 320 ? -2.162 -26.328 -16.438 1 88.88 320 LEU A C 1
ATOM 2591 O O . LEU A 1 320 ? -2.076 -26.297 -17.656 1 88.88 320 LEU A O 1
ATOM 2595 N N . PHE A 1 321 ? -2.85 -25.406 -15.734 1 83.12 321 PHE A N 1
ATOM 2596 C CA . PHE A 1 321 ? -3.609 -24.391 -16.438 1 83.12 321 PHE A CA 1
ATOM 2597 C C . PHE A 1 321 ? -3.752 -23.141 -15.594 1 83.12 321 PHE A C 1
ATOM 2599 O O . PHE A 1 321 ? -3.316 -23.109 -14.445 1 83.12 321 PHE A O 1
ATOM 2606 N N . GLY A 1 322 ? -4.23 -22.047 -16.25 1 81.94 322 GLY A N 1
ATOM 2607 C CA . GLY A 1 322 ? -4.57 -20.812 -15.555 1 81.94 322 GLY A CA 1
ATOM 2608 C C . GLY A 1 322 ? -3.354 -20.047 -15.062 1 81.94 322 GLY A C 1
ATOM 2609 O O . GLY A 1 322 ? -2.406 -19.828 -15.82 1 81.94 322 GLY A O 1
ATOM 2610 N N . ASP A 1 323 ? -3.479 -19.688 -13.789 1 86.69 323 ASP A N 1
ATOM 2611 C CA . ASP A 1 323 ? -2.43 -18.859 -13.203 1 86.69 323 ASP A CA 1
ATOM 2612 C C . ASP A 1 323 ? -1.297 -19.719 -12.641 1 86.69 323 ASP A C 1
ATOM 2614 O O . ASP A 1 323 ? -0.323 -19.203 -12.102 1 86.69 323 ASP A O 1
ATOM 2618 N N . GLN A 1 324 ? -1.352 -20.953 -12.836 1 91.5 324 GLN A N 1
ATOM 2619 C CA . GLN A 1 324 ? -0.441 -21.891 -12.188 1 91.5 324 GLN A CA 1
ATOM 2620 C C . GLN A 1 324 ? 0.98 -21.734 -12.719 1 91.5 324 GLN A C 1
ATOM 2622 O O . GLN A 1 324 ? 1.944 -21.781 -11.953 1 91.5 324 GLN A O 1
ATOM 2627 N N . PRO A 1 325 ? 1.12 -21.547 -14.039 1 91.62 325 PRO A N 1
ATOM 2628 C CA . PRO A 1 325 ? 2.486 -21.312 -14.516 1 91.62 325 PRO A CA 1
ATOM 2629 C C . PRO A 1 325 ? 3.119 -20.062 -13.898 1 91.62 325 PRO A C 1
ATOM 2631 O O . PRO A 1 325 ? 4.305 -20.062 -13.562 1 91.62 325 PRO A O 1
ATOM 2634 N N . TYR A 1 326 ? 2.348 -19.047 -13.797 1 92.38 326 TYR A N 1
ATOM 2635 C CA . TYR A 1 326 ? 2.814 -17.844 -13.141 1 92.38 326 TYR A CA 1
ATOM 2636 C C . TYR A 1 326 ? 3.211 -18.109 -11.695 1 92.38 326 TYR A C 1
ATOM 2638 O O . TYR A 1 326 ? 4.273 -17.688 -11.242 1 92.38 326 TYR A O 1
ATOM 2646 N N . ASN A 1 327 ? 2.406 -18.828 -10.984 1 94.69 327 ASN A N 1
ATOM 2647 C CA . ASN A 1 327 ? 2.676 -19.203 -9.602 1 94.69 327 ASN A CA 1
ATOM 2648 C C . ASN A 1 327 ? 3.955 -20.016 -9.484 1 94.69 327 ASN A C 1
ATOM 2650 O O . ASN A 1 327 ? 4.723 -19.844 -8.531 1 94.69 327 ASN A O 1
ATOM 2654 N N . ALA A 1 328 ? 4.113 -20.859 -10.445 1 96.12 328 ALA A N 1
ATOM 2655 C CA . ALA A 1 328 ? 5.262 -21.766 -10.43 1 96.12 328 ALA A CA 1
ATOM 2656 C C . ALA A 1 328 ? 6.57 -20.984 -10.57 1 96.12 328 ALA A C 1
ATOM 2658 O O . ALA A 1 328 ? 7.52 -21.219 -9.82 1 96.12 328 ALA A O 1
ATOM 2659 N N . VAL A 1 329 ? 6.613 -20.094 -11.453 1 94.88 329 VAL A N 1
ATOM 2660 C CA . VAL A 1 329 ? 7.836 -19.344 -11.695 1 94.88 329 VAL A CA 1
ATOM 2661 C C . VAL A 1 329 ? 8.133 -18.438 -10.5 1 94.88 329 VAL A C 1
ATOM 2663 O O . VAL A 1 329 ? 9.297 -18.281 -10.117 1 94.88 329 VAL A O 1
ATOM 2666 N N . ARG A 1 330 ? 7.18 -17.891 -9.984 1 93.5 330 ARG A N 1
ATOM 2667 C CA . ARG A 1 330 ? 7.371 -17.031 -8.812 1 93.5 330 ARG A CA 1
ATOM 2668 C C . ARG A 1 330 ? 7.98 -17.828 -7.656 1 93.5 330 ARG A C 1
ATOM 2670 O O . ARG A 1 330 ? 8.875 -17.328 -6.965 1 93.5 330 ARG A O 1
ATOM 2677 N N . SER A 1 331 ? 7.531 -19 -7.426 1 94.94 331 SER A N 1
ATOM 2678 C CA . SER A 1 331 ? 8.039 -19.844 -6.352 1 94.94 331 SER A CA 1
ATOM 2679 C C . SER A 1 331 ? 9.469 -20.281 -6.625 1 94.94 331 SER A C 1
ATOM 2681 O O . SER A 1 331 ? 10.328 -20.219 -5.738 1 94.94 331 SER A O 1
ATOM 2683 N N . SER A 1 332 ? 9.672 -20.719 -7.84 1 96.06 332 SER A N 1
ATOM 2684 C CA . SER A 1 332 ? 10.992 -21.234 -8.188 1 96.06 332 SER A CA 1
ATOM 2685 C C . SER A 1 332 ? 12.031 -20.109 -8.188 1 96.06 332 SER A C 1
ATOM 2687 O O . SER A 1 332 ? 13.172 -20.312 -7.77 1 96.06 332 SER A O 1
ATOM 2689 N N . SER A 1 333 ? 11.664 -18.953 -8.617 1 94.56 333 SER A N 1
ATOM 2690 C CA . SER A 1 333 ? 12.594 -17.828 -8.688 1 94.56 333 SER A CA 1
ATOM 2691 C C . SER A 1 333 ? 13.039 -17.391 -7.301 1 94.56 333 SER A C 1
ATOM 2693 O O . SER A 1 333 ? 14.102 -16.781 -7.148 1 94.56 333 SER A O 1
ATOM 2695 N N . ARG A 1 334 ? 12.312 -17.734 -6.312 1 95 334 ARG A N 1
ATOM 2696 C CA . ARG A 1 334 ? 12.625 -17.344 -4.941 1 95 334 ARG A CA 1
ATOM 2697 C C . ARG A 1 334 ? 13.359 -18.469 -4.211 1 95 334 ARG A C 1
ATOM 2699 O O . ARG A 1 334 ? 13.75 -18.297 -3.053 1 95 334 ARG A O 1
ATOM 2706 N N . GLY A 1 335 ? 13.453 -19.562 -4.895 1 97.19 335 GLY A N 1
ATOM 2707 C CA . GLY A 1 335 ? 14.188 -20.688 -4.316 1 97.19 335 GLY A CA 1
ATOM 2708 C C . GLY A 1 335 ? 13.328 -21.547 -3.414 1 97.19 335 GLY A C 1
ATOM 2709 O O . GLY A 1 335 ? 13.852 -22.281 -2.576 1 97.19 335 GLY A O 1
ATOM 2710 N N . TYR A 1 336 ? 11.984 -21.422 -3.547 1 98.06 336 TYR A N 1
ATOM 2711 C CA . TYR A 1 336 ? 11.094 -22.203 -2.709 1 98.06 336 TYR A CA 1
ATOM 2712 C C . TYR A 1 336 ? 10.859 -23.578 -3.307 1 98.06 336 TYR A C 1
ATOM 2714 O O . TYR A 1 336 ? 10.289 -24.469 -2.652 1 98.06 336 TYR A O 1
ATOM 2722 N N . GLY A 1 337 ? 11.305 -23.734 -4.5 1 98.12 337 GLY A N 1
ATOM 2723 C CA . GLY A 1 337 ? 11.078 -24.984 -5.195 1 98.12 337 GLY A CA 1
ATOM 2724 C C . GLY A 1 337 ? 11.555 -24.969 -6.633 1 98.12 337 GLY A C 1
ATOM 2725 O O . GLY A 1 337 ? 12.391 -24.141 -7.008 1 98.12 337 GLY A O 1
ATOM 2726 N N . LEU A 1 338 ? 11.055 -26 -7.328 1 98.44 338 LEU A N 1
ATOM 2727 C CA . LEU A 1 338 ? 11.352 -26.188 -8.742 1 98.44 338 LEU A CA 1
ATOM 2728 C C . LEU A 1 338 ? 10.07 -26.266 -9.562 1 98.44 338 LEU A C 1
ATOM 2730 O O . LEU A 1 338 ? 8.984 -26.453 -9.008 1 98.44 338 LEU A O 1
ATOM 2734 N N . THR A 1 339 ? 10.219 -26.047 -10.836 1 97.62 339 THR A N 1
ATOM 2735 C CA . THR A 1 339 ? 9.062 -26.172 -11.711 1 97.62 339 THR A CA 1
ATOM 2736 C C . THR A 1 339 ? 9.43 -26.906 -13 1 97.62 339 THR A C 1
ATOM 2738 O O . THR A 1 339 ? 10.594 -26.906 -13.398 1 97.62 339 THR A O 1
ATOM 2741 N N . SER A 1 340 ? 8.438 -27.594 -13.523 1 96.31 340 SER A N 1
ATOM 2742 C CA . SER A 1 340 ? 8.578 -28.297 -14.789 1 96.31 340 SER A CA 1
ATOM 2743 C C . SER A 1 340 ? 7.223 -28.562 -15.43 1 96.31 340 SER A C 1
ATOM 2745 O O . SER A 1 340 ? 6.184 -28.281 -14.836 1 96.31 340 SER A O 1
ATOM 2747 N N . ASP A 1 341 ? 7.301 -29 -16.688 1 93.69 341 ASP A N 1
ATOM 2748 C CA . ASP A 1 341 ? 6.109 -29.422 -17.406 1 93.69 341 ASP A CA 1
ATOM 2749 C C . ASP A 1 341 ? 5.879 -30.922 -17.234 1 93.69 341 ASP A C 1
ATOM 2751 O O . ASP A 1 341 ? 6.688 -31.75 -17.688 1 93.69 341 ASP A O 1
ATOM 2755 N N . VAL A 1 342 ? 4.816 -31.25 -16.609 1 92.38 342 VAL A N 1
ATOM 2756 C CA . VAL A 1 342 ? 4.547 -32.656 -16.25 1 92.38 342 VAL A CA 1
ATOM 2757 C C . VAL A 1 342 ? 4.402 -33.469 -17.531 1 92.38 342 VAL A C 1
ATOM 2759 O O . VAL A 1 342 ? 4.68 -34.688 -17.516 1 92.38 342 VAL A O 1
ATOM 2762 N N . ARG A 1 343 ? 3.984 -32.938 -18.641 1 90.81 343 ARG A N 1
ATOM 2763 C CA . ARG A 1 343 ? 3.84 -33.656 -19.891 1 90.81 343 ARG A CA 1
ATOM 2764 C C . ARG A 1 343 ? 5.199 -33.969 -20.516 1 90.81 343 ARG A C 1
ATOM 2766 O O . ARG A 1 343 ? 5.41 -35.062 -21.047 1 90.81 343 ARG A O 1
ATOM 2773 N N . ALA A 1 344 ? 6.07 -33.062 -20.328 1 91.75 344 ALA A N 1
ATOM 2774 C CA . ALA A 1 344 ? 7.367 -33.156 -20.984 1 91.75 344 ALA A CA 1
ATOM 2775 C C . ALA A 1 344 ? 8.391 -33.875 -20.094 1 91.75 344 ALA A C 1
ATOM 2777 O O . ALA A 1 344 ? 9.344 -34.469 -20.578 1 91.75 344 ALA A O 1
ATOM 2778 N N . MET A 1 345 ? 8.195 -33.906 -18.875 1 94.88 345 MET A N 1
ATOM 2779 C CA . MET A 1 345 ? 9.172 -34.438 -17.938 1 94.88 345 MET A CA 1
ATOM 2780 C C . MET A 1 345 ? 9.211 -35.938 -17.984 1 94.88 345 MET A C 1
ATOM 2782 O O . MET A 1 345 ? 8.172 -36.594 -18.125 1 94.88 345 MET A O 1
ATOM 2786 N N . SER A 1 346 ? 10.391 -36.5 -17.906 1 96.81 346 SER A N 1
ATOM 2787 C CA . SER A 1 346 ? 10.562 -37.938 -17.828 1 96.81 346 SER A CA 1
ATOM 2788 C C . SER A 1 346 ? 10.477 -38.438 -16.391 1 96.81 346 SER A C 1
ATOM 2790 O O . SER A 1 346 ? 10.438 -37.656 -15.453 1 96.81 346 SER A O 1
ATOM 2792 N N . GLU A 1 347 ? 10.453 -39.781 -16.328 1 97.75 347 GLU A N 1
ATOM 2793 C CA . GLU A 1 347 ? 10.523 -40.406 -15 1 97.75 347 GLU A CA 1
ATOM 2794 C C . GLU A 1 347 ? 11.797 -40 -14.266 1 97.75 347 GLU A C 1
ATOM 2796 O O . GLU A 1 347 ? 11.758 -39.656 -13.078 1 97.75 347 GLU A O 1
ATOM 2801 N N . ASP A 1 348 ? 12.891 -39.938 -15.047 1 98.12 348 ASP A N 1
ATOM 2802 C CA . ASP A 1 348 ? 14.18 -39.562 -14.469 1 98.12 348 ASP A CA 1
ATOM 2803 C C . ASP A 1 348 ? 14.172 -38.125 -13.984 1 98.12 348 ASP A C 1
ATOM 2805 O O . ASP A 1 348 ? 14.75 -37.812 -12.938 1 98.12 348 ASP A O 1
ATOM 2809 N N . ASP A 1 349 ? 13.562 -37.312 -14.727 1 98.12 349 ASP A N 1
ATOM 2810 C CA . ASP A 1 349 ? 13.469 -35.906 -14.352 1 98.12 349 ASP A CA 1
ATOM 2811 C C . ASP A 1 349 ? 12.727 -35.75 -13.031 1 98.12 349 ASP A C 1
ATOM 2813 O O . ASP A 1 349 ? 13.164 -35 -12.156 1 98.12 349 ASP A O 1
ATOM 2817 N N . LEU A 1 350 ? 11.602 -36.406 -12.953 1 98.38 350 LEU A N 1
ATOM 2818 C CA . LEU A 1 350 ? 10.781 -36.312 -11.75 1 98.38 350 LEU A CA 1
ATOM 2819 C C . LEU A 1 350 ? 11.555 -36.781 -10.531 1 98.38 350 LEU A C 1
ATOM 2821 O O . LEU A 1 350 ? 11.562 -36.094 -9.5 1 98.38 350 LEU A O 1
ATOM 2825 N N . VAL A 1 351 ? 12.266 -37.906 -10.648 1 98.69 351 VAL A N 1
ATOM 2826 C CA . VAL A 1 351 ? 13.062 -38.469 -9.555 1 98.69 351 VAL A CA 1
ATOM 2827 C C . VAL A 1 351 ? 14.172 -37.5 -9.18 1 98.69 351 VAL A C 1
ATOM 2829 O O . VAL A 1 351 ? 14.383 -37.188 -8 1 98.69 351 VAL A O 1
ATOM 2832 N N . THR A 1 352 ? 14.805 -36.969 -10.195 1 98.62 352 THR A N 1
ATOM 2833 C CA . THR A 1 352 ? 15.93 -36.062 -9.992 1 98.62 352 THR A CA 1
ATOM 2834 C C . THR A 1 352 ? 15.469 -34.781 -9.289 1 98.62 352 THR A C 1
ATOM 2836 O O . THR A 1 352 ? 16.125 -34.312 -8.359 1 98.62 352 THR A O 1
ATOM 2839 N N . MET A 1 353 ? 14.367 -34.281 -9.68 1 98.62 353 MET A N 1
ATOM 2840 C CA . MET A 1 353 ? 13.875 -33 -9.133 1 98.62 353 MET A CA 1
ATOM 2841 C C . MET A 1 353 ? 13.406 -33.188 -7.691 1 98.62 353 MET A C 1
ATOM 2843 O O . MET A 1 353 ? 13.68 -32.344 -6.84 1 98.62 353 MET A O 1
ATOM 2847 N N . ILE A 1 354 ? 12.688 -34.25 -7.41 1 98.81 354 ILE A N 1
ATOM 2848 C CA . ILE A 1 354 ? 12.258 -34.5 -6.039 1 98.81 354 ILE A CA 1
ATOM 2849 C C . ILE A 1 354 ? 13.477 -34.719 -5.141 1 98.81 354 ILE A C 1
ATOM 2851 O O . ILE A 1 354 ? 13.539 -34.156 -4.039 1 98.81 354 ILE A O 1
ATOM 2855 N N . ASN A 1 355 ? 14.492 -35.438 -5.617 1 98.75 355 ASN A N 1
ATOM 2856 C CA . ASN A 1 355 ? 15.719 -35.625 -4.852 1 98.75 355 ASN A CA 1
ATOM 2857 C C . ASN A 1 355 ? 16.469 -34.312 -4.625 1 98.75 355 ASN A C 1
ATOM 2859 O O . ASN A 1 355 ? 17.016 -34.094 -3.547 1 98.75 355 ASN A O 1
ATOM 2863 N N . GLU A 1 356 ? 16.484 -33.531 -5.656 1 98.69 356 GLU A N 1
ATOM 2864 C CA . GLU A 1 356 ? 17.125 -32.219 -5.516 1 98.69 356 GLU A CA 1
ATOM 2865 C C . GLU A 1 356 ? 16.484 -31.406 -4.398 1 98.69 356 GLU A C 1
ATOM 2867 O O . GLU A 1 356 ? 17.172 -30.844 -3.559 1 98.69 356 GLU A O 1
ATOM 2872 N N . LEU A 1 357 ? 15.203 -31.375 -4.363 1 98.75 357 LEU A N 1
ATOM 2873 C CA . LEU A 1 357 ? 14.477 -30.625 -3.348 1 98.75 357 LEU A CA 1
ATOM 2874 C C . LEU A 1 357 ? 14.688 -31.234 -1.965 1 98.75 357 LEU A C 1
ATOM 2876 O O . LEU A 1 357 ? 14.719 -30.516 -0.965 1 98.75 357 LEU A O 1
ATOM 2880 N N . TYR A 1 358 ? 14.859 -32.5 -1.939 1 98.56 358 TYR A N 1
ATOM 2881 C CA . TYR A 1 358 ? 14.992 -33.219 -0.675 1 98.56 358 TYR A CA 1
ATOM 2882 C C . TYR A 1 358 ? 16.406 -33.094 -0.114 1 98.56 358 TYR A C 1
ATOM 2884 O O . TYR A 1 358 ? 16.578 -32.812 1.079 1 98.56 358 TYR A O 1
ATOM 2892 N N . TYR A 1 359 ? 17.422 -33.188 -0.95 1 98.25 359 TYR A N 1
ATOM 2893 C CA . TYR A 1 359 ? 18.797 -33.312 -0.472 1 98.25 359 TYR A CA 1
ATOM 2894 C C . TYR A 1 359 ? 19.469 -31.938 -0.441 1 98.25 359 TYR A C 1
ATOM 2896 O O . TYR A 1 359 ? 20.391 -31.703 0.347 1 98.25 359 TYR A O 1
ATOM 2904 N N . ASN A 1 360 ? 19.109 -31.078 -1.331 1 98.38 360 ASN A N 1
ATOM 2905 C CA . ASN A 1 360 ? 19.688 -29.734 -1.352 1 98.38 360 ASN A CA 1
ATOM 2906 C C . ASN A 1 360 ? 19.016 -28.828 -0.317 1 98.38 360 ASN A C 1
ATOM 2908 O O . ASN A 1 360 ? 17.906 -28.359 -0.521 1 98.38 360 ASN A O 1
ATOM 2912 N N . ALA A 1 361 ? 19.719 -28.5 0.653 1 98 361 ALA A N 1
ATOM 2913 C CA . ALA A 1 361 ? 19.188 -27.797 1.82 1 98 361 ALA A CA 1
ATOM 2914 C C . ALA A 1 361 ? 18.844 -26.344 1.483 1 98 361 ALA A C 1
ATOM 2916 O O . ALA A 1 361 ? 18.156 -25.672 2.252 1 98 361 ALA A O 1
ATOM 2917 N N . SER A 1 362 ? 19.312 -25.875 0.368 1 98.25 362 SER A N 1
ATOM 2918 C CA . SER A 1 362 ? 19.047 -24.484 0.012 1 98.25 362 SER A CA 1
ATOM 2919 C C . SER A 1 362 ? 17.547 -24.219 -0.119 1 98.25 362 SER A C 1
ATOM 2921 O O . SER A 1 362 ? 17.047 -23.188 0.322 1 98.25 362 SER A O 1
ATOM 2923 N N . TYR A 1 363 ? 16.828 -25.188 -0.673 1 98.44 363 TYR A N 1
ATOM 2924 C CA . TYR A 1 363 ? 15.398 -25 -0.87 1 98.44 363 TYR A CA 1
ATOM 2925 C C . TYR A 1 363 ? 14.656 -25.016 0.462 1 98.44 363 TYR A C 1
ATOM 2927 O O . TYR A 1 363 ? 13.812 -24.156 0.719 1 98.44 363 TYR A O 1
ATOM 2935 N N . SER A 1 364 ? 15 -25.969 1.292 1 98.25 364 SER A N 1
ATOM 2936 C CA . SER A 1 364 ? 14.367 -26.062 2.602 1 98.25 364 SER A CA 1
ATOM 2937 C C . SER A 1 364 ? 14.695 -24.844 3.461 1 98.25 364 SER A C 1
ATOM 2939 O O . SER A 1 364 ? 13.828 -24.312 4.156 1 98.25 364 SER A O 1
ATOM 2941 N N . ASN A 1 365 ? 15.93 -24.359 3.41 1 98.31 365 ASN A N 1
ATOM 2942 C CA . ASN A 1 365 ? 16.328 -23.188 4.164 1 98.31 365 ASN A CA 1
ATOM 2943 C C . ASN A 1 365 ? 15.594 -21.938 3.691 1 98.31 365 ASN A C 1
ATOM 2945 O O . ASN A 1 365 ? 15.133 -21.141 4.508 1 98.31 365 ASN A O 1
ATOM 2949 N N . ASN A 1 366 ? 15.484 -21.828 2.412 1 98.06 366 ASN A N 1
ATOM 2950 C CA . ASN A 1 366 ? 14.828 -20.656 1.842 1 98.06 366 ASN A CA 1
ATOM 2951 C C . ASN A 1 366 ? 13.352 -20.594 2.227 1 98.06 366 ASN A C 1
ATOM 2953 O O . ASN A 1 366 ? 12.859 -19.547 2.656 1 98.06 366 ASN A O 1
ATOM 2957 N N . ILE A 1 367 ? 12.672 -21.656 2.1 1 98.31 367 ILE A N 1
ATOM 2958 C CA . ILE A 1 367 ? 11.234 -21.625 2.359 1 98.31 367 ILE A CA 1
ATOM 2959 C C . ILE A 1 367 ? 10.984 -21.578 3.865 1 98.31 367 ILE A C 1
ATOM 2961 O O . ILE A 1 367 ? 9.969 -21.047 4.312 1 98.31 367 ILE A O 1
ATOM 2965 N N . GLN A 1 368 ? 11.867 -22.109 4.648 1 98.38 368 GLN A N 1
ATOM 2966 C CA . GLN A 1 368 ? 11.758 -21.984 6.098 1 98.38 368 GLN A CA 1
ATOM 2967 C C . GLN A 1 368 ? 11.867 -20.516 6.523 1 98.38 368 GLN A C 1
ATOM 2969 O O . GLN A 1 368 ? 11.078 -20.047 7.352 1 98.38 368 GLN A O 1
ATOM 2974 N N . LYS A 1 369 ? 12.828 -19.875 5.973 1 98.06 369 LYS A N 1
ATOM 2975 C CA . LYS A 1 369 ? 12.961 -18.453 6.242 1 98.06 369 LYS A CA 1
ATOM 2976 C C . LYS A 1 369 ? 11.711 -17.688 5.805 1 98.06 369 LYS A C 1
ATOM 2978 O O . LYS A 1 369 ? 11.203 -16.844 6.547 1 98.06 369 LYS A O 1
ATOM 2983 N N . ALA A 1 370 ? 11.258 -18.031 4.66 1 98.12 370 ALA A N 1
ATOM 2984 C CA . ALA A 1 370 ? 10.055 -17.391 4.141 1 98.12 370 ALA A CA 1
ATOM 2985 C C . ALA A 1 370 ? 8.859 -17.656 5.051 1 98.12 370 ALA A C 1
ATOM 2987 O O . ALA A 1 370 ? 8.039 -16.766 5.289 1 98.12 370 ALA A O 1
ATOM 2988 N N . SER A 1 371 ? 8.758 -18.828 5.512 1 98.12 371 SER A N 1
ATOM 2989 C CA . SER A 1 371 ? 7.684 -19.219 6.418 1 98.12 371 SER A CA 1
ATOM 2990 C C . SER A 1 371 ? 7.715 -18.391 7.695 1 98.12 371 SER A C 1
ATOM 2992 O O . SER A 1 371 ? 6.68 -17.891 8.148 1 98.12 371 SER A O 1
ATOM 2994 N N . GLN A 1 372 ? 8.867 -18.219 8.258 1 98.06 372 GLN A N 1
ATOM 2995 C CA . GLN A 1 372 ? 9.023 -17.422 9.477 1 98.06 372 GLN A CA 1
ATOM 2996 C C . GLN A 1 372 ? 8.625 -15.961 9.234 1 98.06 372 GLN A C 1
ATOM 2998 O O . GLN A 1 372 ? 7.895 -15.375 10.031 1 98.06 372 GLN A O 1
ATOM 3003 N N . ILE A 1 373 ? 9.094 -15.422 8.141 1 98.19 373 ILE A N 1
ATOM 3004 C CA . ILE A 1 373 ? 8.758 -14.047 7.781 1 98.19 373 ILE A CA 1
ATOM 3005 C C . ILE A 1 373 ? 7.246 -13.914 7.613 1 98.19 373 ILE A C 1
ATOM 3007 O O . ILE A 1 373 ? 6.637 -12.977 8.141 1 98.19 373 ILE A O 1
ATOM 3011 N N . PHE A 1 374 ? 6.688 -14.875 6.891 1 97.44 374 PHE A N 1
ATOM 3012 C CA . PHE A 1 374 ? 5.25 -14.875 6.648 1 97.44 374 PHE A CA 1
ATOM 3013 C C . PHE A 1 374 ? 4.477 -14.867 7.961 1 97.44 374 PHE A C 1
ATOM 3015 O O . PHE A 1 374 ? 3.57 -14.062 8.156 1 97.44 374 PHE A O 1
ATOM 3022 N N . LYS A 1 375 ? 4.836 -15.703 8.844 1 96.75 375 LYS A N 1
ATOM 3023 C CA . LYS A 1 375 ? 4.148 -15.82 10.125 1 96.75 375 LYS A CA 1
ATOM 3024 C C . LYS A 1 375 ? 4.324 -14.555 10.961 1 96.75 375 LYS A C 1
ATOM 3026 O O . LYS A 1 375 ? 3.393 -14.117 11.641 1 96.75 375 LYS A O 1
ATOM 3031 N N . ASP A 1 376 ? 5.457 -13.977 10.898 1 95.81 376 ASP A N 1
ATOM 3032 C CA . ASP A 1 376 ? 5.734 -12.758 11.656 1 95.81 376 ASP A CA 1
ATOM 3033 C C . ASP A 1 376 ? 4.875 -11.594 11.164 1 95.81 376 ASP A C 1
ATOM 3035 O O . ASP A 1 376 ? 4.383 -10.797 11.969 1 95.81 376 ASP A O 1
ATOM 3039 N N . ILE A 1 377 ? 4.699 -11.5 9.883 1 95.56 377 ILE A N 1
ATOM 3040 C CA . ILE A 1 377 ? 4.039 -10.336 9.305 1 95.56 377 ILE A CA 1
ATOM 3041 C C . ILE A 1 377 ? 2.533 -10.578 9.234 1 95.56 377 ILE A C 1
ATOM 3043 O O . ILE A 1 377 ? 1.74 -9.688 9.562 1 95.56 377 ILE A O 1
ATOM 3047 N N . TYR A 1 378 ? 2.139 -11.828 8.883 1 94.69 378 TYR A N 1
ATOM 3048 C CA . TYR A 1 378 ? 0.743 -12.031 8.508 1 94.69 378 TYR A CA 1
ATOM 3049 C C . TYR A 1 378 ? 0.021 -12.875 9.555 1 94.69 378 TYR A C 1
ATOM 3051 O O . TYR A 1 378 ? -1.211 -12.922 9.578 1 94.69 378 TYR A O 1
ATOM 3059 N N . GLY A 1 379 ? 0.767 -13.578 10.453 1 94 379 GLY A N 1
ATOM 3060 C CA . GLY A 1 379 ? 0.088 -14.5 11.352 1 94 379 GLY A CA 1
ATOM 3061 C C . GLY A 1 379 ? -0.813 -15.484 10.633 1 94 379 GLY A C 1
ATOM 3062 O O . GLY A 1 379 ? -0.375 -16.172 9.711 1 94 379 GLY A O 1
ATOM 3063 N N . LEU A 1 380 ? -2.111 -15.539 11.094 1 95.19 380 LEU A N 1
ATOM 3064 C CA . LEU A 1 380 ? -3.129 -16.297 10.367 1 95.19 380 LEU A CA 1
ATOM 3065 C C . LEU A 1 380 ? -3.982 -15.375 9.508 1 95.19 380 LEU A C 1
ATOM 3067 O O . LEU A 1 380 ? -4.781 -14.594 10.023 1 95.19 380 LEU A O 1
ATOM 3071 N N . PRO A 1 381 ? -3.857 -15.484 8.266 1 96 381 PRO A N 1
ATOM 3072 C CA . PRO A 1 381 ? -4.516 -14.555 7.344 1 96 381 PRO A CA 1
ATOM 3073 C C . PRO A 1 381 ? -6.027 -14.484 7.562 1 96 381 PRO A C 1
ATOM 3075 O O . PRO A 1 381 ? -6.633 -13.43 7.359 1 96 381 PRO A O 1
ATOM 3078 N N . LYS A 1 382 ? -6.691 -15.586 7.957 1 95 382 LYS A N 1
ATOM 3079 C CA . LYS A 1 382 ? -8.133 -15.57 8.203 1 95 382 LYS A CA 1
ATOM 3080 C C . LYS A 1 382 ? -8.492 -14.578 9.305 1 95 382 LYS A C 1
ATOM 3082 O O . LYS A 1 382 ? -9.562 -13.969 9.273 1 95 382 LYS A O 1
ATOM 3087 N N . GLU A 1 383 ? -7.617 -14.469 10.266 1 95.75 383 GLU A N 1
ATOM 3088 C CA . GLU A 1 383 ? -7.852 -13.508 11.336 1 95.75 383 GLU A CA 1
ATOM 3089 C C . GLU A 1 383 ? -7.746 -12.07 10.82 1 95.75 383 GLU A C 1
ATOM 3091 O O . GLU A 1 383 ? -8.492 -11.195 11.258 1 95.75 383 GLU A O 1
ATOM 3096 N N . ARG A 1 384 ? -6.836 -11.828 9.945 1 95.31 384 ARG A N 1
ATOM 3097 C CA . ARG A 1 384 ? -6.711 -10.516 9.32 1 95.31 384 ARG A CA 1
ATOM 3098 C C . ARG A 1 384 ? -7.949 -10.18 8.5 1 95.31 384 ARG A C 1
ATOM 3100 O O . ARG A 1 384 ? -8.438 -9.047 8.531 1 95.31 384 ARG A O 1
ATOM 3107 N N . ALA A 1 385 ? -8.383 -11.164 7.754 1 97.25 385 ALA A N 1
ATOM 3108 C CA . ALA A 1 385 ? -9.617 -10.977 6.996 1 97.25 385 ALA A CA 1
ATOM 3109 C C . ALA A 1 385 ? -10.773 -10.617 7.918 1 97.25 385 ALA A C 1
ATOM 3111 O O . ALA A 1 385 ? -11.516 -9.664 7.652 1 97.25 385 ALA A O 1
ATOM 3112 N N . ALA A 1 386 ? -10.922 -11.367 9.016 1 96.88 386 ALA A N 1
ATOM 3113 C CA . ALA A 1 386 ? -11.992 -11.125 9.977 1 96.88 386 ALA A CA 1
ATOM 3114 C C . ALA A 1 386 ? -11.891 -9.727 10.57 1 96.88 386 ALA A C 1
ATOM 3116 O O . ALA A 1 386 ? -12.898 -9.031 10.727 1 96.88 386 ALA A O 1
ATOM 3117 N N . PHE A 1 387 ? -10.727 -9.305 10.875 1 96.94 387 PHE A N 1
ATOM 3118 C CA . PHE A 1 387 ? -10.516 -7.98 11.445 1 96.94 387 PHE A CA 1
ATOM 3119 C C . PHE A 1 387 ? -11.047 -6.898 10.516 1 96.94 387 PHE A C 1
ATOM 3121 O O . PHE A 1 387 ? -11.797 -6.023 10.938 1 96.94 387 PHE A O 1
ATOM 3128 N N . TRP A 1 388 ? -10.664 -6.949 9.289 1 97.81 388 TRP A N 1
ATOM 3129 C CA . TRP A 1 388 ? -11.008 -5.883 8.352 1 97.81 388 TRP A CA 1
ATOM 3130 C C . TRP A 1 388 ? -12.5 -5.91 8.023 1 97.81 388 TRP A C 1
ATOM 3132 O O . TRP A 1 388 ? -13.117 -4.863 7.832 1 97.81 388 TRP A O 1
ATOM 3142 N N . LEU A 1 389 ? -13.047 -7.098 7.898 1 97.5 389 LEU A N 1
ATOM 3143 C CA . LEU A 1 389 ? -14.484 -7.18 7.66 1 97.5 389 LEU A CA 1
ATOM 3144 C C . LEU A 1 389 ? -15.266 -6.621 8.844 1 97.5 389 LEU A C 1
ATOM 3146 O O . LEU A 1 389 ? -16.203 -5.852 8.664 1 97.5 389 LEU A O 1
ATOM 3150 N N . ASP A 1 390 ? -14.844 -6.996 10.102 1 97.88 390 ASP A N 1
ATOM 3151 C CA . ASP A 1 390 ? -15.461 -6.422 11.297 1 97.88 390 ASP A CA 1
ATOM 3152 C C . ASP A 1 390 ? -15.281 -4.906 11.328 1 97.88 390 ASP A C 1
ATOM 3154 O O . ASP A 1 390 ? -16.203 -4.176 11.719 1 97.88 390 ASP A O 1
ATOM 3158 N N . HIS A 1 391 ? -14.117 -4.504 10.938 1 97.56 391 HIS A N 1
ATOM 3159 C CA . HIS A 1 391 ? -13.797 -3.08 10.938 1 97.56 391 HIS A CA 1
ATOM 3160 C C . HIS A 1 391 ? -14.758 -2.299 10.047 1 97.56 391 HIS A C 1
ATOM 3162 O O . HIS A 1 391 ? -15.289 -1.269 10.461 1 97.56 391 HIS A O 1
ATOM 3168 N N . VAL A 1 392 ? -15.062 -2.789 8.875 1 97.69 392 VAL A N 1
ATOM 3169 C CA . VAL A 1 392 ? -15.898 -2.027 7.945 1 97.69 392 VAL A CA 1
ATOM 3170 C C . VAL A 1 392 ? -17.375 -2.189 8.32 1 97.69 392 VAL A C 1
ATOM 3172 O O . VAL A 1 392 ? -18.203 -1.337 7.984 1 97.69 392 VAL A O 1
ATOM 3175 N N . ILE A 1 393 ? -17.703 -3.291 8.961 1 97.69 393 ILE A N 1
ATOM 3176 C CA . ILE A 1 393 ? -19.047 -3.412 9.484 1 97.69 393 ILE A CA 1
ATOM 3177 C C . ILE A 1 393 ? -19.297 -2.338 10.547 1 97.69 393 ILE A C 1
ATOM 3179 O O . ILE A 1 393 ? -20.344 -1.706 10.57 1 97.69 393 ILE A O 1
ATOM 3183 N N . LYS A 1 394 ? -18.297 -2.105 11.336 1 97 394 LYS A N 1
ATOM 3184 C CA . LYS A 1 394 ? -18.422 -1.187 12.461 1 97 394 LYS A CA 1
ATOM 3185 C C . LYS A 1 394 ? -18.312 0.265 12 1 97 394 LYS A C 1
ATOM 3187 O O . LYS A 1 394 ? -19.094 1.117 12.453 1 97 394 LYS A O 1
ATOM 3192 N N . TYR A 1 395 ? -17.359 0.583 11.094 1 96.81 395 TYR A N 1
ATOM 3193 C CA . TYR A 1 395 ? -17.016 1.979 10.836 1 96.81 395 TYR A CA 1
ATOM 3194 C C . TYR A 1 395 ? -17.328 2.352 9.391 1 96.81 395 TYR A C 1
ATOM 3196 O O . TYR A 1 395 ? -17.281 3.529 9.023 1 96.81 395 TYR A O 1
ATOM 3204 N N . GLY A 1 396 ? -17.625 1.36 8.531 1 96.62 396 GLY A N 1
ATOM 3205 C CA . GLY A 1 396 ? -17.578 1.625 7.102 1 96.62 396 GLY A CA 1
ATOM 3206 C C . GLY A 1 396 ? -16.172 1.703 6.555 1 96.62 396 GLY A C 1
ATOM 3207 O O . GLY A 1 396 ? -15.195 1.682 7.312 1 96.62 396 GLY A O 1
ATOM 3208 N N . GLY A 1 397 ? -16.016 1.783 5.254 1 96.88 397 GLY A N 1
ATOM 3209 C CA . GLY A 1 397 ? -14.688 1.8 4.637 1 96.88 397 GLY A CA 1
ATOM 3210 C C . GLY A 1 397 ? -14.344 3.133 4.004 1 96.88 397 GLY A C 1
ATOM 3211 O O . GLY A 1 397 ? -13.305 3.266 3.352 1 96.88 397 GLY A O 1
ATOM 3212 N N . SER A 1 398 ? -15.125 4.176 4.219 1 95.31 398 SER A N 1
ATOM 3213 C CA . SER A 1 398 ? -14.969 5.449 3.523 1 95.31 398 SER A CA 1
ATOM 3214 C C . SER A 1 398 ? -13.656 6.125 3.889 1 95.31 398 SER A C 1
ATOM 3216 O O . SER A 1 398 ? -13.039 6.789 3.053 1 95.31 398 SER A O 1
ATOM 3218 N N . HIS A 1 399 ? -13.18 5.965 5.121 1 95.56 399 HIS A N 1
ATOM 3219 C CA . HIS A 1 399 ? -11.961 6.621 5.582 1 95.56 399 HIS A CA 1
ATOM 3220 C C . HIS A 1 399 ? -10.727 6.031 4.902 1 95.56 399 HIS A C 1
ATOM 3222 O O . HIS A 1 399 ? -9.641 6.621 4.957 1 95.56 399 HIS A O 1
ATOM 3228 N N . MET A 1 400 ? -10.891 4.902 4.23 1 97.38 400 MET A N 1
ATOM 3229 C CA . MET A 1 400 ? -9.766 4.238 3.576 1 97.38 400 MET A CA 1
ATOM 3230 C C . MET A 1 400 ? -9.82 4.438 2.064 1 97.38 400 MET A C 1
ATOM 3232 O O . MET A 1 400 ? -8.891 4.059 1.351 1 97.38 400 MET A O 1
ATOM 3236 N N . ARG A 1 401 ? -10.812 5.051 1.579 1 96.75 401 ARG A N 1
ATOM 3237 C CA . ARG A 1 401 ? -11.047 5.125 0.14 1 96.75 401 ARG A CA 1
ATOM 3238 C C . ARG A 1 401 ? -10.078 6.098 -0.521 1 96.75 401 ARG A C 1
ATOM 3240 O O . ARG A 1 401 ? -9.938 7.242 -0.077 1 96.75 401 ARG A O 1
ATOM 3247 N N . TYR A 1 402 ? -9.398 5.605 -1.514 1 97.38 402 TYR A N 1
ATOM 3248 C CA . TYR A 1 402 ? -8.484 6.383 -2.34 1 97.38 402 TYR A CA 1
ATOM 3249 C C . TYR A 1 402 ? -9.242 7.254 -3.33 1 97.38 402 TYR A C 1
ATOM 3251 O O . TYR A 1 402 ? -10.141 6.773 -4.031 1 97.38 402 TYR A O 1
ATOM 3259 N N . ALA A 1 403 ? -8.906 8.57 -3.395 1 96.94 403 ALA A N 1
ATOM 3260 C CA . ALA A 1 403 ? -9.609 9.523 -4.242 1 96.94 403 ALA A CA 1
ATOM 3261 C C . ALA A 1 403 ? -9.57 9.094 -5.707 1 96.94 403 ALA A C 1
ATOM 3263 O O . ALA A 1 403 ? -10.492 9.391 -6.473 1 96.94 403 ALA A O 1
ATOM 3264 N N . GLY A 1 404 ? -8.516 8.414 -6.098 1 96.81 404 GLY A N 1
ATOM 3265 C CA . GLY A 1 404 ? -8.406 7.93 -7.465 1 96.81 404 GLY A CA 1
ATOM 3266 C C . GLY A 1 404 ? -9.539 7.004 -7.863 1 96.81 404 GLY A C 1
ATOM 3267 O O . GLY A 1 404 ? -9.828 6.848 -9.047 1 96.81 404 GLY A O 1
ATOM 3268 N N . GLN A 1 405 ? -10.195 6.383 -6.957 1 96.69 405 GLN A N 1
ATOM 3269 C CA . GLN A 1 405 ? -11.273 5.434 -7.215 1 96.69 405 GLN A CA 1
ATOM 3270 C C . GLN A 1 405 ? -12.578 6.16 -7.539 1 96.69 405 GLN A C 1
ATOM 3272 O O . GLN A 1 405 ? -13.531 5.547 -8.016 1 96.69 405 GLN A O 1
ATOM 3277 N N . ASP A 1 406 ? -12.57 7.492 -7.312 1 95.44 406 ASP A N 1
ATOM 3278 C CA . ASP A 1 406 ? -13.742 8.305 -7.641 1 95.44 406 ASP A CA 1
ATOM 3279 C C . ASP A 1 406 ? -13.547 9.031 -8.969 1 95.44 406 ASP A C 1
ATOM 3281 O O . ASP A 1 406 ? -14.461 9.719 -9.445 1 95.44 406 ASP A O 1
ATOM 3285 N N . LEU A 1 407 ? -12.406 8.852 -9.539 1 94.81 407 LEU A N 1
ATOM 3286 C CA . LEU A 1 407 ? -12.102 9.539 -10.789 1 94.81 407 LEU A CA 1
ATOM 3287 C C . LEU A 1 407 ? -12.484 8.68 -11.992 1 94.81 407 LEU A C 1
ATOM 3289 O O . LEU A 1 407 ? -12.422 7.453 -11.922 1 94.81 407 LEU A O 1
ATOM 3293 N N . GLN A 1 408 ? -12.781 9.398 -13.055 1 92.31 408 GLN A N 1
ATOM 3294 C CA . GLN A 1 408 ? -12.898 8.703 -14.328 1 92.31 408 GLN A CA 1
ATOM 3295 C C . GLN A 1 408 ? -11.531 8.312 -14.875 1 92.31 408 GLN A C 1
ATOM 3297 O O . GLN A 1 408 ? -10.508 8.875 -14.477 1 92.31 408 GLN A O 1
ATOM 3302 N N . GLY A 1 409 ? -11.578 7.359 -15.766 1 90.5 409 GLY A N 1
ATOM 3303 C CA . GLY A 1 409 ? -10.328 6.84 -16.297 1 90.5 409 GLY A CA 1
ATOM 3304 C C . GLY A 1 409 ? -9.406 7.922 -16.828 1 90.5 409 GLY A C 1
ATOM 3305 O O . GLY A 1 409 ? -8.219 7.957 -16.5 1 90.5 409 GLY A O 1
ATOM 3306 N N . TYR A 1 410 ? -9.984 8.82 -17.625 1 92 410 TYR A N 1
ATOM 3307 C CA . TYR A 1 410 ? -9.148 9.844 -18.266 1 92 410 TYR A CA 1
ATOM 3308 C C . TYR A 1 410 ? -8.617 10.828 -17.219 1 92 410 TYR A C 1
ATOM 3310 O O . TYR A 1 410 ? -7.555 11.422 -17.422 1 92 410 TYR A O 1
ATOM 3318 N N . GLN A 1 411 ? -9.312 10.992 -16.078 1 94.62 411 GLN A N 1
ATOM 3319 C CA . GLN A 1 411 ? -8.836 11.828 -14.984 1 94.62 411 GLN A CA 1
ATOM 3320 C C . GLN A 1 411 ? -7.77 11.109 -14.164 1 94.62 411 GLN A C 1
ATOM 3322 O O . GLN A 1 411 ? -6.762 11.703 -13.789 1 94.62 411 GLN A O 1
ATOM 3327 N N . PHE A 1 412 ? -8.016 9.82 -13.938 1 93.81 412 PHE A N 1
ATOM 3328 C CA . PHE A 1 412 ? -7.094 9.016 -13.148 1 93.81 412 PHE A CA 1
ATOM 3329 C C . PHE A 1 412 ? -5.719 8.961 -13.805 1 93.81 412 PHE A C 1
ATOM 3331 O O . PHE A 1 412 ? -4.695 9.055 -13.125 1 93.81 412 PHE A O 1
ATOM 3338 N N . TYR A 1 413 ? -5.707 8.93 -15.102 1 90.06 413 TYR A N 1
ATOM 3339 C CA . TYR A 1 413 ? -4.449 8.852 -15.836 1 90.06 413 TYR A CA 1
ATOM 3340 C C . TYR A 1 413 ? -3.998 10.234 -16.297 1 90.06 413 TYR A C 1
ATOM 3342 O O . TYR A 1 413 ? -3.047 10.359 -17.078 1 90.06 413 TYR A O 1
ATOM 3350 N N . CYS A 1 414 ? -4.664 11.281 -15.906 1 92.75 414 CYS A N 1
ATOM 3351 C CA . CYS A 1 414 ? -4.336 12.68 -16.141 1 92.75 414 CYS A CA 1
ATOM 3352 C C . CYS A 1 414 ? -4.25 12.977 -17.641 1 92.75 414 CYS A C 1
ATOM 3354 O O . CYS A 1 414 ? -3.422 13.781 -18.062 1 92.75 414 CYS A O 1
ATOM 3356 N N . LEU A 1 415 ? -5.051 12.312 -18.375 1 92.56 415 LEU A N 1
ATOM 3357 C CA . LEU A 1 415 ? -5.027 12.516 -19.812 1 92.56 415 LEU A CA 1
ATOM 3358 C C . LEU A 1 415 ? -5.539 13.914 -20.172 1 92.56 415 LEU A C 1
ATOM 3360 O O . LEU A 1 415 ? -5.027 14.547 -21.094 1 92.56 415 LEU A O 1
ATOM 3364 N N . ASP A 1 416 ? -6.559 14.32 -19.469 1 95.75 416 ASP A N 1
ATOM 3365 C CA . ASP A 1 416 ? -7.09 15.664 -19.703 1 95.75 416 ASP A CA 1
ATOM 3366 C C . ASP A 1 416 ? -6.055 16.734 -19.344 1 95.75 416 ASP A C 1
ATOM 3368 O O . ASP A 1 416 ? -5.852 17.672 -20.109 1 95.75 416 ASP A O 1
ATOM 3372 N N . VAL A 1 417 ? -5.367 16.547 -18.234 1 95.81 417 VAL A N 1
ATOM 3373 C CA . VAL A 1 417 ? -4.344 17.484 -17.797 1 95.81 417 VAL A CA 1
ATOM 3374 C C . VAL A 1 417 ? -3.178 17.484 -18.781 1 95.81 417 VAL A C 1
ATOM 3376 O O . VAL A 1 417 ? -2.693 18.547 -19.188 1 95.81 417 VAL A O 1
ATOM 3379 N N . LEU A 1 418 ? -2.74 16.359 -19.203 1 93.62 418 LEU A N 1
ATOM 3380 C CA . LEU A 1 418 ? -1.646 16.25 -20.156 1 93.62 418 LEU A CA 1
ATOM 3381 C C . LEU A 1 418 ? -2.025 16.875 -21.484 1 93.62 418 LEU A C 1
ATOM 3383 O O . LEU A 1 418 ? -1.196 17.531 -22.125 1 93.62 418 LEU A O 1
ATOM 3387 N N . ALA A 1 419 ? -3.205 16.672 -21.875 1 95.56 419 ALA A N 1
ATOM 3388 C CA . ALA A 1 419 ? -3.688 17.281 -23.109 1 95.56 419 ALA A CA 1
ATOM 3389 C C . ALA A 1 419 ? -3.656 18.797 -23.016 1 95.56 419 ALA A C 1
ATOM 3391 O O . ALA A 1 419 ? -3.266 19.484 -23.969 1 95.56 419 ALA A O 1
ATOM 3392 N N . ALA A 1 420 ? -4.094 19.266 -21.891 1 96.19 420 ALA A N 1
ATOM 3393 C CA . ALA A 1 420 ? -4.074 20.703 -21.672 1 96.19 420 ALA A CA 1
ATOM 3394 C C . ALA A 1 420 ? -2.65 21.25 -21.703 1 96.19 420 ALA A C 1
ATOM 3396 O O . ALA A 1 420 ? -2.391 22.281 -22.328 1 96.19 420 ALA A O 1
ATOM 3397 N N . ILE A 1 421 ? -1.757 20.609 -21.047 1 94.5 421 ILE A N 1
ATOM 3398 C CA . ILE A 1 421 ? -0.356 21.016 -21.047 1 94.5 421 ILE A CA 1
ATOM 3399 C C . ILE A 1 421 ? 0.201 20.984 -22.469 1 94.5 421 ILE A C 1
ATOM 3401 O O . ILE A 1 421 ? 0.9 21.906 -22.875 1 94.5 421 ILE A O 1
ATOM 3405 N N . ALA A 1 422 ? -0.103 19.938 -23.172 1 94.69 422 ALA A N 1
ATOM 3406 C CA . ALA A 1 422 ? 0.345 19.828 -24.562 1 94.69 422 ALA A CA 1
ATOM 3407 C C . ALA A 1 422 ? -0.188 20.984 -25.406 1 94.69 422 ALA A C 1
ATOM 3409 O O . ALA A 1 422 ? 0.535 21.531 -26.234 1 94.69 422 ALA A O 1
ATOM 3410 N N . LEU A 1 423 ? -1.397 21.281 -25.219 1 95.5 423 LEU A N 1
ATOM 3411 C CA . LEU A 1 423 ? -2.014 22.375 -25.953 1 95.5 423 LEU A CA 1
ATOM 3412 C C . LEU A 1 423 ? -1.317 23.703 -25.625 1 95.5 423 LEU A C 1
ATOM 3414 O O . LEU A 1 423 ? -1.081 24.516 -26.531 1 95.5 423 LEU A O 1
ATOM 3418 N N . ILE A 1 424 ? -0.979 23.891 -24.406 1 94.75 424 ILE A N 1
ATOM 3419 C CA . ILE A 1 424 ? -0.289 25.094 -23.984 1 94.75 424 ILE A CA 1
ATOM 3420 C C . ILE A 1 424 ? 1.093 25.156 -24.625 1 94.75 424 ILE A C 1
ATOM 3422 O O . ILE A 1 424 ? 1.5 26.203 -25.125 1 94.75 424 ILE A O 1
ATOM 3426 N N . ILE A 1 425 ? 1.723 24.078 -24.594 1 94.5 425 ILE A N 1
ATOM 3427 C CA . ILE A 1 425 ? 3.053 24 -25.203 1 94.5 425 ILE A CA 1
ATOM 3428 C C . ILE A 1 425 ? 2.957 24.266 -26.703 1 94.5 425 ILE A C 1
ATOM 3430 O O . ILE A 1 425 ? 3.746 25.031 -27.25 1 94.5 425 ILE A O 1
ATOM 3434 N N . LEU A 1 426 ? 2.012 23.656 -27.328 1 94.94 426 LEU A N 1
ATOM 3435 C CA . LEU A 1 426 ? 1.821 23.828 -28.766 1 94.94 426 LEU A CA 1
ATOM 3436 C C . LEU A 1 426 ? 1.513 25.281 -29.109 1 94.94 426 LEU A C 1
ATOM 3438 O O . LEU A 1 426 ? 2.023 25.812 -30.094 1 94.94 426 LEU A O 1
ATOM 3442 N N . CYS A 1 427 ? 0.728 25.891 -28.359 1 95.81 427 CYS A N 1
ATOM 3443 C CA . CYS A 1 427 ? 0.409 27.297 -28.562 1 95.81 427 CYS A CA 1
ATOM 3444 C C . CYS A 1 427 ? 1.647 28.172 -28.375 1 95.81 427 CYS A C 1
ATOM 3446 O O . CYS A 1 427 ? 1.884 29.094 -29.156 1 95.81 427 CYS A O 1
ATOM 3448 N N . ALA A 1 428 ? 2.387 27.859 -27.391 1 95.56 428 ALA A N 1
ATOM 3449 C CA . ALA A 1 428 ? 3.627 28.594 -27.156 1 95.56 428 ALA A CA 1
ATOM 3450 C C . ALA A 1 428 ? 4.594 28.438 -28.328 1 95.56 428 ALA A C 1
ATOM 3452 O O . ALA A 1 428 ? 5.23 29.406 -28.75 1 95.56 428 ALA A O 1
ATOM 3453 N N . LEU A 1 429 ? 4.664 27.281 -28.781 1 95.25 429 LEU A N 1
ATOM 3454 C CA . LEU A 1 429 ? 5.535 27.016 -29.922 1 95.25 429 LEU A CA 1
ATOM 3455 C C . LEU A 1 429 ? 5.035 27.719 -31.172 1 95.25 429 LEU A C 1
ATOM 3457 O O . LEU A 1 429 ? 5.832 28.219 -31.969 1 95.25 429 LEU A O 1
ATOM 3461 N N . PHE A 1 430 ? 3.795 27.766 -31.281 1 94.94 430 PHE A N 1
ATOM 3462 C CA . PHE A 1 430 ? 3.188 28.469 -32.406 1 94.94 430 PHE A CA 1
ATOM 3463 C C . PHE A 1 430 ? 3.49 29.953 -32.344 1 94.94 430 PHE A C 1
ATOM 3465 O O . PHE A 1 430 ? 3.861 30.562 -33.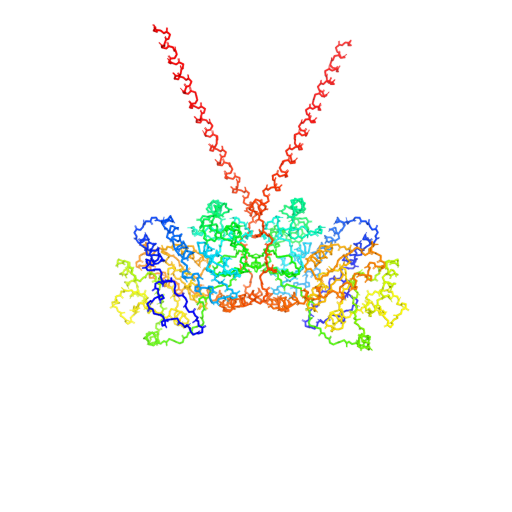344 1 94.94 430 PHE A O 1
ATOM 3472 N N . VAL A 1 431 ? 3.389 30.516 -31.219 1 95.69 431 VAL A N 1
ATOM 3473 C CA . VAL A 1 431 ? 3.691 31.938 -31.016 1 95.69 431 VAL A CA 1
ATOM 3474 C C . VAL A 1 431 ? 5.176 32.188 -31.266 1 95.69 431 VAL A C 1
ATOM 3476 O O . VAL A 1 431 ? 5.539 33.156 -31.938 1 95.69 431 VAL A O 1
ATOM 3479 N N . LEU A 1 432 ? 5.934 31.328 -30.719 1 95.5 432 LEU A N 1
ATOM 3480 C CA . LEU A 1 432 ? 7.371 31.438 -30.938 1 95.5 432 LEU A CA 1
ATOM 3481 C C . LEU A 1 432 ? 7.703 31.375 -32.438 1 95.5 432 LEU A C 1
ATOM 3483 O O . LEU A 1 432 ? 8.562 32.125 -32.906 1 95.5 432 LEU A O 1
ATOM 3487 N N . TYR A 1 433 ? 7.07 30.5 -33.125 1 94.81 433 TYR A N 1
ATOM 3488 C CA . TYR A 1 433 ? 7.266 30.359 -34.562 1 94.81 433 TYR A CA 1
ATOM 3489 C C . TYR A 1 433 ? 6.914 31.656 -35.281 1 94.81 433 TYR A C 1
ATOM 3491 O O . TYR A 1 433 ? 7.668 32.094 -36.156 1 94.81 433 TYR A O 1
ATOM 3499 N N . PHE A 1 434 ? 5.895 32.281 -34.938 1 94.06 434 PHE A N 1
ATOM 3500 C CA . PHE A 1 434 ? 5.445 33.5 -35.594 1 94.06 434 PHE A CA 1
ATOM 3501 C C . PHE A 1 434 ? 6.355 34.656 -35.219 1 94.06 434 PHE A C 1
ATOM 3503 O O . PHE A 1 434 ? 6.637 35.531 -36.062 1 94.06 434 PHE A O 1
ATOM 3510 N N . VAL A 1 435 ? 6.746 34.688 -34 1 95 435 VAL A N 1
ATOM 3511 C CA . VAL A 1 435 ? 7.66 35.719 -33.562 1 95 435 VAL A CA 1
ATOM 3512 C C . VAL A 1 435 ? 8.977 35.594 -34.344 1 95 435 VAL A C 1
ATOM 3514 O O . VAL A 1 435 ? 9.523 36.594 -34.812 1 95 435 VAL A O 1
ATOM 3517 N N . LEU A 1 436 ? 9.406 34.438 -34.469 1 95.06 436 LEU A N 1
ATOM 3518 C CA . LEU A 1 436 ? 10.641 34.188 -35.188 1 95.06 436 LEU A CA 1
ATOM 3519 C C . LEU A 1 436 ? 10.461 34.531 -36.688 1 95.06 436 LEU A C 1
ATOM 3521 O O . LEU A 1 436 ? 11.375 35.094 -37.312 1 95.06 436 LEU A O 1
ATOM 3525 N N . LYS A 1 437 ? 9.344 34.219 -37.188 1 94.44 437 LYS A N 1
ATOM 3526 C CA . LYS A 1 437 ? 9.047 34.531 -38.594 1 94.44 437 LYS A CA 1
ATOM 3527 C C . LYS A 1 437 ? 9.031 36.062 -38.812 1 94.44 437 LYS A C 1
ATOM 3529 O O . LYS A 1 437 ? 9.57 36.531 -39.812 1 94.44 437 LYS A O 1
ATOM 3534 N N . ILE A 1 438 ? 8.492 36.75 -37.938 1 93.75 438 ILE A N 1
ATOM 3535 C CA . ILE A 1 438 ? 8.445 38.219 -38.031 1 93.75 438 ILE A CA 1
ATOM 3536 C C . ILE A 1 438 ? 9.859 38.781 -37.875 1 93.75 438 ILE A C 1
ATOM 3538 O O . ILE A 1 438 ? 10.242 39.719 -38.594 1 93.75 438 ILE A O 1
ATOM 3542 N N . PHE A 1 439 ? 10.547 38.188 -37 1 93.5 439 PHE A N 1
ATOM 3543 C CA . PHE A 1 439 ? 11.914 38.625 -36.75 1 93.5 439 PHE A CA 1
ATOM 3544 C C . PHE A 1 439 ? 12.781 38.438 -38 1 93.5 439 PHE A C 1
ATOM 3546 O O . PHE A 1 439 ? 13.555 39.312 -38.375 1 93.5 439 PHE A O 1
ATOM 3553 N N . VAL A 1 440 ? 12.656 37.312 -38.625 1 93.5 440 VAL A N 1
ATOM 3554 C CA . VAL A 1 440 ? 13.406 37 -39.844 1 93.5 440 VAL A CA 1
ATOM 3555 C C . VAL A 1 440 ? 12.992 37.938 -40.969 1 93.5 440 VAL A C 1
ATOM 3557 O O . VAL A 1 440 ? 13.836 38.406 -41.719 1 93.5 440 VAL A O 1
ATOM 3560 N N . LYS A 1 441 ? 11.758 38.281 -41.062 1 93.12 441 LYS A N 1
ATOM 3561 C CA . LYS A 1 441 ? 11.258 39.219 -42.062 1 93.12 441 LYS A CA 1
ATOM 3562 C C . LYS A 1 441 ? 11.82 40.625 -41.844 1 93.12 441 LYS A C 1
ATOM 3564 O O . LYS A 1 441 ? 12.188 41.312 -42.812 1 93.12 441 LYS A O 1
ATOM 3569 N N . LEU A 1 442 ? 11.922 41 -40.625 1 92.69 442 LEU A N 1
ATOM 3570 C CA . LEU A 1 442 ? 12.461 42.312 -40.281 1 92.69 442 LEU A CA 1
ATOM 3571 C C . LEU A 1 442 ? 13.953 42.375 -40.594 1 92.69 442 LEU A C 1
ATOM 3573 O O . LEU A 1 442 ? 14.445 43.406 -41.094 1 92.69 442 LEU A O 1
ATOM 3577 N N . LEU A 1 443 ? 14.633 41.312 -40.344 1 92.06 443 LEU A N 1
ATOM 3578 C CA . LEU A 1 443 ? 16.062 41.25 -40.625 1 92.06 443 LEU A CA 1
ATOM 3579 C C . LEU A 1 443 ? 16.328 41.312 -42.125 1 92.06 443 LEU A C 1
ATOM 3581 O O . LEU A 1 443 ? 17.25 42 -42.562 1 92.06 443 LEU A O 1
ATOM 3585 N N . LYS A 1 444 ? 15.516 40.656 -42.938 1 91.44 444 LYS A N 1
ATOM 3586 C CA . LYS A 1 444 ? 15.656 40.688 -44.375 1 91.44 444 LYS A CA 1
ATOM 3587 C C . LYS A 1 444 ? 15.367 42.062 -44.938 1 91.44 444 LYS A C 1
ATOM 3589 O O . LYS A 1 444 ? 16.031 42.5 -45.875 1 91.44 444 LYS A O 1
ATOM 3594 N N . SER A 1 445 ? 14.5 42.812 -44.281 1 90.88 445 SER A N 1
ATOM 3595 C CA . SER A 1 445 ? 14.172 44.156 -44.719 1 90.88 445 SER A CA 1
ATOM 3596 C C . SER A 1 445 ? 15.305 45.125 -44.406 1 90.88 445 SER A C 1
ATOM 3598 O O . SER A 1 445 ? 15.609 46 -45.219 1 90.88 445 SER A O 1
ATOM 3600 N N . VAL A 1 446 ? 15.977 44.938 -43.375 1 89.81 446 VAL A N 1
ATOM 3601 C CA . VAL A 1 446 ? 17.078 45.812 -42.969 1 89.81 446 VAL A CA 1
ATOM 3602 C C . VAL A 1 446 ? 18.297 45.562 -43.875 1 89.81 446 VAL A C 1
ATOM 3604 O O . VAL A 1 446 ? 18.953 46.5 -44.312 1 89.81 446 VAL A O 1
ATOM 3607 N N . PHE A 1 447 ? 18.484 44.312 -44.188 1 88.69 447 PHE A N 1
ATOM 3608 C CA . PHE A 1 447 ? 19.609 43.938 -45.031 1 88.69 447 PHE A CA 1
ATOM 3609 C C . PHE A 1 447 ? 19.375 44.438 -46.469 1 88.69 447 PHE A C 1
ATOM 3611 O O . PHE A 1 447 ? 20.297 44.875 -47.156 1 88.69 447 PHE A O 1
ATOM 3618 N N . LYS A 1 448 ? 18.188 44.375 -46.906 1 85.56 448 LYS A N 1
ATOM 3619 C CA . LYS A 1 448 ? 17.859 44.875 -48.25 1 85.56 448 LYS A CA 1
ATOM 3620 C C . LYS A 1 448 ? 17.984 46.406 -48.312 1 85.56 448 LYS A C 1
ATOM 3622 O O . LYS A 1 448 ? 18.469 46.969 -49.281 1 85.56 448 LYS A O 1
ATOM 3627 N N . ALA A 1 449 ? 17.688 47.062 -47.344 1 83.69 449 ALA A N 1
ATOM 3628 C CA . ALA A 1 449 ? 17.812 48.531 -47.25 1 83.69 449 ALA A CA 1
ATOM 3629 C C . ALA A 1 449 ? 19.281 48.938 -47.188 1 83.69 449 ALA A C 1
ATOM 3631 O O . ALA A 1 449 ? 19.672 49.938 -47.812 1 83.69 449 ALA A O 1
ATOM 3632 N N . ALA A 1 450 ? 20.062 48.188 -46.656 1 84.5 450 ALA A N 1
ATOM 3633 C CA . ALA A 1 450 ? 21.5 48.469 -46.562 1 84.5 450 ALA A CA 1
ATOM 3634 C C . ALA A 1 450 ? 22.219 48.188 -47.875 1 84.5 450 ALA A C 1
ATOM 3636 O O . ALA A 1 450 ? 23.141 48.938 -48.25 1 84.5 450 ALA A O 1
ATOM 3637 N N . SER A 1 451 ? 21.734 47.25 -48.531 1 81.94 451 SER A N 1
ATOM 3638 C CA . SER A 1 451 ? 22.344 46.938 -49.812 1 81.94 451 SER A CA 1
ATOM 3639 C C . SER A 1 451 ? 21.969 47.969 -50.844 1 81.94 451 SER A C 1
ATOM 3641 O O . SER A 1 451 ? 22.766 48.281 -51.75 1 81.94 451 SER A O 1
ATOM 3643 N N . HIS A 1 452 ? 20.938 48.562 -50.75 1 76.12 452 HIS A N 1
ATOM 3644 C CA . HIS A 1 452 ? 20.547 49.625 -51.688 1 76.12 452 HIS A CA 1
ATOM 3645 C C . HIS A 1 452 ? 21.281 50.938 -51.375 1 76.12 452 HIS A C 1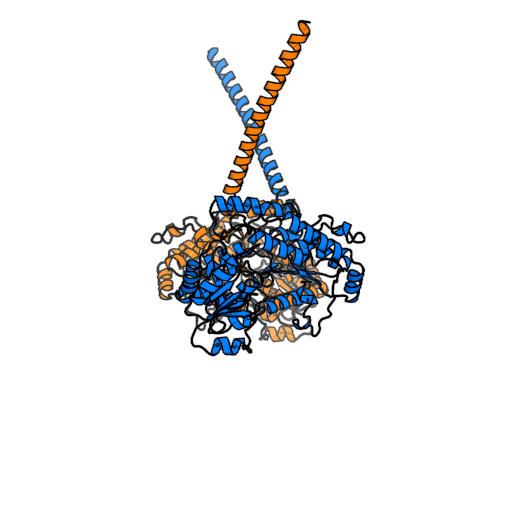
ATOM 3647 O O . HIS A 1 452 ? 21.609 51.688 -52.312 1 76.12 452 HIS A O 1
ATOM 3653 N N . LYS A 1 453 ? 21.672 51.188 -50.312 1 73.62 453 LYS A N 1
ATOM 3654 C CA . LYS A 1 453 ? 22.422 52.375 -50 1 73.62 453 LYS A CA 1
ATOM 3655 C C . LYS A 1 453 ? 23.891 52.25 -50.406 1 73.62 453 LYS A C 1
ATOM 3657 O O . LYS A 1 453 ? 24.516 53.219 -50.812 1 73.62 453 LYS A O 1
ATOM 3662 N N . SER A 1 454 ? 24.516 51.188 -50.469 1 69.81 454 SER A N 1
ATOM 3663 C CA . SER A 1 454 ? 25.891 51 -50.875 1 69.81 454 SER A CA 1
ATOM 3664 C C . SER A 1 454 ? 26.031 51.062 -52.406 1 69.81 454 SER A C 1
ATOM 3666 O O . SER A 1 454 ? 27.094 51.406 -52.906 1 69.81 454 SER A O 1
ATOM 3668 N N . LYS A 1 455 ? 25.047 50.719 -53 1 62.59 455 LYS A N 1
ATOM 3669 C CA . LYS A 1 455 ? 25.172 50.844 -54.438 1 62.59 455 LYS A CA 1
ATOM 3670 C C . LYS A 1 455 ? 25 52.312 -54.875 1 62.59 455 LYS A C 1
ATOM 3672 O O . LYS A 1 455 ? 25.344 52.656 -56.031 1 62.59 455 LYS A O 1
ATOM 3677 N N . THR A 1 456 ? 24.453 53.156 -54.219 1 68.12 456 THR A N 1
ATOM 3678 C CA . THR A 1 456 ? 24.297 54.562 -54.594 1 68.12 456 THR A CA 1
ATOM 3679 C C . THR A 1 456 ? 25.469 55.375 -54.125 1 68.12 456 THR A C 1
ATOM 3681 O O . THR A 1 456 ? 25.656 56.531 -54.531 1 68.12 456 THR A O 1
ATOM 3684 N N . GLN A 1 457 ? 26.422 54.938 -53.469 1 50.53 457 GLN A N 1
ATOM 3685 C CA . GLN A 1 457 ? 27.656 55.656 -53.219 1 50.53 457 GLN A CA 1
ATOM 3686 C C . GLN A 1 457 ? 28.766 55.156 -54.156 1 50.53 457 GLN A C 1
ATOM 3688 O O . GLN A 1 457 ? 29.594 55.969 -54.625 1 50.53 457 GLN A O 1
ATOM 3693 N N . MET B 1 1 ? 21.516 18.516 15.953 1 28.59 1 MET B N 1
ATOM 3694 C CA . MET B 1 1 ? 20.516 18.109 16.938 1 28.59 1 MET B CA 1
ATOM 3695 C C . MET B 1 1 ? 19.609 19.281 17.281 1 28.59 1 MET B C 1
ATOM 3697 O O . MET B 1 1 ? 20.047 20.438 17.266 1 28.59 1 MET B O 1
ATOM 3701 N N . PRO B 1 2 ? 18.391 19.25 17.188 1 33.06 2 PRO B N 1
ATOM 3702 C CA . PRO B 1 2 ? 17.719 20.469 17.625 1 33.06 2 PRO B CA 1
ATOM 3703 C C . PRO B 1 2 ? 18.359 21.109 18.844 1 33.06 2 PRO B C 1
ATOM 3705 O O . PRO B 1 2 ? 19 20.406 19.656 1 33.06 2 PRO B O 1
ATOM 3708 N N . GLY B 1 3 ? 18.75 22.281 18.719 1 33.03 3 GLY B N 1
ATOM 3709 C CA . GLY B 1 3 ? 19.266 23.047 19.844 1 33.03 3 GLY B CA 1
ATOM 3710 C C . GLY B 1 3 ? 18.688 22.609 21.188 1 33.03 3 GLY B C 1
ATOM 3711 O O . GLY B 1 3 ? 19.109 23.109 22.234 1 33.03 3 GLY B O 1
ATOM 3712 N N . TYR B 1 4 ? 17.578 21.969 21.078 1 36.53 4 TYR B N 1
ATOM 3713 C CA . TYR B 1 4 ? 17.047 21.594 22.391 1 36.53 4 TYR B CA 1
ATOM 3714 C C . TYR B 1 4 ? 17.875 20.469 23.016 1 36.53 4 TYR B C 1
ATOM 3716 O O . TYR B 1 4 ? 17.75 20.188 24.203 1 36.53 4 TYR B O 1
ATOM 3724 N N . ILE B 1 5 ? 18.5 19.766 22.25 1 39.84 5 ILE B N 1
ATOM 3725 C CA . ILE B 1 5 ? 19.219 18.672 22.891 1 39.84 5 ILE B CA 1
ATOM 3726 C C . ILE B 1 5 ? 20.344 19.234 23.75 1 39.84 5 ILE B C 1
ATOM 3728 O O . ILE B 1 5 ? 20.703 18.656 24.781 1 39.84 5 ILE B O 1
ATOM 3732 N N . ALA B 1 6 ? 21.062 20.156 23.219 1 36.88 6 ALA B N 1
ATOM 3733 C CA . ALA B 1 6 ? 22.188 20.625 24.031 1 36.88 6 ALA B CA 1
ATOM 3734 C C . ALA B 1 6 ? 21.719 21.094 25.391 1 36.88 6 ALA B C 1
ATOM 3736 O O . ALA B 1 6 ? 22.469 21.031 26.375 1 36.88 6 ALA B O 1
ATOM 3737 N N . VAL B 1 7 ? 20.703 21.906 25.391 1 37.97 7 VAL B N 1
ATOM 3738 C CA . VAL B 1 7 ? 20.406 22.5 26.672 1 37.97 7 VAL B CA 1
ATOM 3739 C C . VAL B 1 7 ? 19.938 21.422 27.656 1 37.97 7 VAL B C 1
ATOM 3741 O O . VAL B 1 7 ? 20.328 21.422 28.828 1 37.97 7 VAL B O 1
ATOM 3744 N N . ASP B 1 8 ? 18.672 20.562 27.516 1 37.72 8 ASP B N 1
ATOM 3745 C CA . ASP B 1 8 ? 18.156 19.766 28.625 1 37.72 8 ASP B CA 1
ATOM 3746 C C . ASP B 1 8 ? 18.266 18.281 28.328 1 37.72 8 ASP B C 1
ATOM 3748 O O . ASP B 1 8 ? 17.312 17.672 27.844 1 37.72 8 ASP B O 1
ATOM 3752 N N . LYS B 1 9 ? 19.438 17.734 28.172 1 47.97 9 LYS B N 1
ATOM 3753 C CA . LYS B 1 9 ? 19.641 16.281 28.234 1 47.97 9 LYS B CA 1
ATOM 3754 C C . LYS B 1 9 ? 18.594 15.617 29.125 1 47.97 9 LYS B C 1
ATOM 3756 O O . LYS B 1 9 ? 18.328 14.422 28.969 1 47.97 9 LYS B O 1
ATOM 3761 N N . HIS B 1 10 ? 18.203 16.328 30 1 42.09 10 HIS B N 1
ATOM 3762 C CA . HIS B 1 10 ? 17.328 15.797 31.047 1 42.09 10 HIS B CA 1
ATOM 3763 C C . HIS B 1 10 ? 15.945 15.461 30.484 1 42.09 10 HIS B C 1
ATOM 3765 O O . HIS B 1 10 ? 15.148 14.797 31.156 1 42.09 10 HIS B O 1
ATOM 3771 N N . ARG B 1 11 ? 15.805 16.016 29.281 1 46.59 11 ARG B N 1
ATOM 3772 C CA . ARG B 1 11 ? 14.43 15.828 28.844 1 46.59 11 ARG B CA 1
ATOM 3773 C C . ARG B 1 11 ? 14.289 14.516 28.062 1 46.59 11 ARG B C 1
ATOM 3775 O O . ARG B 1 11 ? 13.172 14.078 27.781 1 46.59 11 ARG B O 1
ATOM 3782 N N . PHE B 1 12 ? 15.508 13.953 27.766 1 54.75 12 PHE B N 1
ATOM 3783 C CA . PHE B 1 12 ? 15.43 12.695 27.031 1 54.75 12 PHE B CA 1
ATOM 3784 C C . PHE B 1 12 ? 15.75 11.523 27.953 1 54.75 12 PHE B C 1
ATOM 3786 O O . PHE B 1 12 ? 16.625 11.625 28.828 1 54.75 12 PHE B O 1
ATOM 3793 N N . ASN B 1 13 ? 14.953 10.625 28 1 55.03 13 ASN B N 1
ATOM 3794 C CA . ASN B 1 13 ? 15.359 9.359 28.609 1 55.03 13 ASN B CA 1
ATOM 3795 C C . ASN B 1 13 ? 16.453 8.672 27.797 1 55.03 13 ASN B C 1
ATOM 3797 O O . ASN B 1 13 ? 16.172 8.047 26.766 1 55.03 13 ASN B O 1
ATOM 3801 N N . LEU B 1 14 ? 17.625 8.875 28.219 1 63.16 14 LEU B N 1
ATOM 3802 C CA . LEU B 1 14 ? 18.781 8.352 27.469 1 63.16 14 LEU B CA 1
ATOM 3803 C C . LEU B 1 14 ? 19.25 7.031 28.062 1 63.16 14 LEU B C 1
ATOM 3805 O O . LEU B 1 14 ? 20.344 6.555 27.734 1 63.16 14 LEU B O 1
ATOM 3809 N N . GLU B 1 15 ? 18.422 6.5 28.875 1 60.75 15 GLU B N 1
ATOM 3810 C CA . GLU B 1 15 ? 18.844 5.25 29.484 1 60.75 15 GLU B CA 1
ATOM 3811 C C . GLU B 1 15 ? 19.094 4.172 28.438 1 60.75 15 GLU B C 1
ATOM 3813 O O . GLU B 1 15 ? 18.234 3.906 27.594 1 60.75 15 GLU B O 1
ATOM 3818 N N . GLY B 1 16 ? 20.234 3.6 28.422 1 67.69 16 GLY B N 1
ATOM 3819 C CA . GLY B 1 16 ? 20.578 2.516 27.516 1 67.69 16 GLY B CA 1
ATOM 3820 C C . GLY B 1 16 ? 21.016 3 26.141 1 67.69 16 GLY B C 1
ATOM 3821 O O . GLY B 1 16 ? 21.25 2.193 25.234 1 67.69 16 GLY B O 1
ATOM 3822 N N . LEU B 1 17 ? 21.078 4.375 26.078 1 72 17 LEU B N 1
ATOM 3823 C CA . LEU B 1 17 ? 21.438 4.93 24.781 1 72 17 LEU B CA 1
ATOM 3824 C C . LEU B 1 17 ? 22.859 5.488 24.797 1 72 17 LEU B C 1
ATOM 3826 O O . LEU B 1 17 ? 23.297 6.043 25.812 1 72 17 LEU B O 1
ATOM 3830 N N . GLN B 1 18 ? 23.609 5.148 23.734 1 75.56 18 GLN B N 1
ATOM 3831 C CA . GLN B 1 18 ? 24.859 5.852 23.484 1 75.56 18 GLN B CA 1
ATOM 3832 C C . GLN B 1 18 ? 24.641 7.094 22.641 1 75.56 18 GLN B C 1
ATOM 3834 O O . GLN B 1 18 ? 24.125 7 21.516 1 75.56 18 GLN B O 1
ATOM 3839 N N . LEU B 1 19 ? 24.844 8.18 23.266 1 74.75 19 LEU B N 1
ATOM 3840 C CA . LEU B 1 19 ? 24.625 9.438 22.562 1 74.75 19 LEU B CA 1
ATOM 3841 C C . LEU B 1 19 ? 25.891 9.898 21.844 1 74.75 19 LEU B C 1
ATOM 3843 O O . LEU B 1 19 ? 26.953 10.023 22.469 1 74.75 19 LEU B O 1
ATOM 3847 N N . LEU B 1 20 ? 25.828 9.961 20.531 1 77.06 20 LEU B N 1
ATOM 3848 C CA . LEU B 1 20 ? 26.891 10.594 19.75 1 77.06 20 LEU B CA 1
ATOM 3849 C C . LEU B 1 20 ? 26.469 12 19.312 1 77.06 20 LEU B C 1
ATOM 3851 O O . LEU B 1 20 ? 25.562 12.164 18.516 1 77.06 20 LEU B O 1
ATOM 3855 N N . VAL B 1 21 ? 27.047 12.945 19.953 1 70.94 21 VAL B N 1
ATOM 3856 C CA . VAL B 1 21 ? 26.719 14.344 19.703 1 70.94 21 VAL B CA 1
ATOM 3857 C C . VAL B 1 21 ? 27.547 14.883 18.547 1 70.94 21 VAL B C 1
ATOM 3859 O O . VAL B 1 21 ? 28.766 14.719 18.516 1 70.94 21 VAL B O 1
ATOM 3862 N N . TYR B 1 22 ? 26.844 15.188 17.547 1 70.62 22 TYR B N 1
ATOM 3863 C CA . TYR B 1 22 ? 27.531 15.938 16.5 1 70.62 22 TYR B CA 1
ATOM 3864 C C . TYR B 1 22 ? 27.516 17.422 16.797 1 70.62 22 TYR B C 1
ATOM 3866 O O . TYR B 1 22 ? 26.453 18.062 16.812 1 70.62 22 TYR B O 1
ATOM 3874 N N . ASN B 1 23 ? 28.594 17.875 17.453 1 62.25 23 ASN B N 1
ATOM 3875 C CA . ASN B 1 23 ? 28.75 19.281 17.797 1 62.25 23 ASN B CA 1
ATOM 3876 C C . ASN B 1 23 ? 29.547 20.047 16.734 1 62.25 23 ASN B C 1
ATOM 3878 O O . ASN B 1 23 ? 30.719 19.734 16.5 1 62.25 23 ASN B O 1
ATOM 3882 N N . SER B 1 24 ? 28.922 20.422 15.68 1 56.59 24 SER B N 1
ATOM 3883 C CA . SER B 1 24 ? 29.734 21.312 14.844 1 56.59 24 SER B CA 1
ATOM 3884 C C . SER B 1 24 ? 29.859 22.688 15.461 1 56.59 24 SER B C 1
ATOM 3886 O O . SER B 1 24 ? 28.953 23.141 16.172 1 56.59 24 SER B O 1
ATOM 3888 N N . SER B 1 25 ? 31.047 23.031 15.961 1 53.38 25 SER B N 1
ATOM 3889 C CA . SER B 1 25 ? 31.359 24.312 16.578 1 53.38 25 SER B CA 1
ATOM 3890 C C . SER B 1 25 ? 30.375 25.391 16.109 1 53.38 25 SER B C 1
ATOM 3892 O O . SER B 1 25 ? 30.266 26.453 16.719 1 53.38 25 SER B O 1
ATOM 3894 N N . SER B 1 26 ? 29.812 25.266 14.953 1 55.62 26 SER B N 1
ATOM 3895 C CA . SER B 1 26 ? 29.156 26.406 14.344 1 55.62 26 SER B CA 1
ATOM 3896 C C . SER B 1 26 ? 27.672 26.453 14.688 1 55.62 26 SER B C 1
ATOM 3898 O O . SER B 1 26 ? 27.172 25.578 15.398 1 55.62 26 SER B O 1
ATOM 3900 N N . GLU B 1 27 ? 26.875 27.094 13.891 1 61.34 27 GLU B N 1
ATOM 3901 C CA . GLU B 1 27 ? 25.516 27.609 13.906 1 61.34 27 GLU B CA 1
ATOM 3902 C C . GLU B 1 27 ? 24.5 26.469 13.805 1 61.34 27 GLU B C 1
ATOM 3904 O O . GLU B 1 27 ? 24.719 25.5 13.07 1 61.34 27 GLU B O 1
ATOM 3909 N N . ASN B 1 28 ? 23.672 26.312 14.898 1 69.31 28 ASN B N 1
ATOM 3910 C CA . ASN B 1 28 ? 22.5 25.453 14.773 1 69.31 28 ASN B CA 1
ATOM 3911 C C . ASN B 1 28 ? 21.719 25.75 13.492 1 69.31 28 ASN B C 1
ATOM 3913 O O . ASN B 1 28 ? 20.859 26.641 13.461 1 69.31 28 ASN B O 1
ATOM 3917 N N . VAL B 1 29 ? 22.125 24.969 12.508 1 70.12 29 VAL B N 1
ATOM 3918 C CA . VAL B 1 29 ? 21.594 25.219 11.172 1 70.12 29 VAL B CA 1
ATOM 3919 C C . VAL B 1 29 ? 20.078 25.047 11.172 1 70.12 29 VAL B C 1
ATOM 3921 O O . VAL B 1 29 ? 19.359 25.812 10.523 1 70.12 29 VAL B O 1
ATOM 3924 N N . GLN B 1 30 ? 19.625 24.078 11.922 1 70.19 30 GLN B N 1
ATOM 3925 C CA . GLN B 1 30 ? 18.188 23.844 11.984 1 70.19 30 GLN B CA 1
ATOM 3926 C C . GLN B 1 30 ? 17.469 25.031 12.625 1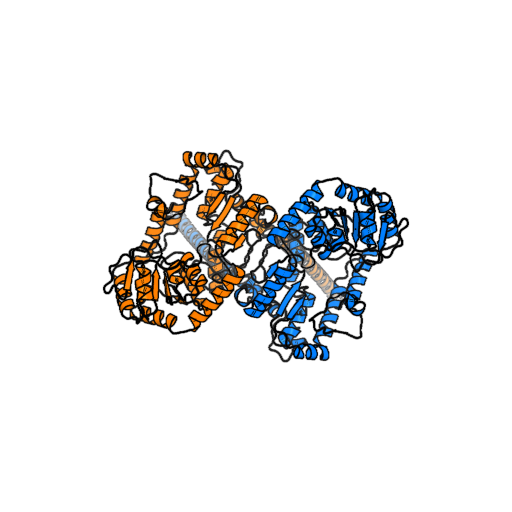 70.19 30 GLN B C 1
ATOM 3928 O O . GLN B 1 30 ? 16.438 25.469 12.125 1 70.19 30 GLN B O 1
ATOM 3933 N N . GLU B 1 31 ? 18.047 25.422 13.656 1 71.88 31 GLU B N 1
ATOM 3934 C CA . GLU B 1 31 ? 17.453 26.578 14.336 1 71.88 31 GLU B CA 1
ATOM 3935 C C . GLU B 1 31 ? 17.469 27.812 13.438 1 71.88 31 GLU B C 1
ATOM 3937 O O . GLU B 1 31 ? 16.5 28.578 13.422 1 71.88 31 GLU B O 1
ATOM 3942 N N . LYS B 1 32 ? 18.516 27.953 12.711 1 74.88 32 LYS B N 1
ATOM 3943 C CA . LYS B 1 32 ? 18.609 29.094 11.805 1 74.88 32 LYS B CA 1
ATOM 3944 C C . LYS B 1 32 ? 17.562 29.016 10.703 1 74.88 32 LYS B C 1
ATOM 3946 O O . LYS B 1 32 ? 16.891 30 10.398 1 74.88 32 LYS B O 1
ATOM 3951 N N . ALA B 1 33 ? 17.438 27.859 10.219 1 75.31 33 ALA B N 1
ATOM 3952 C CA . ALA B 1 33 ? 16.469 27.656 9.141 1 75.31 33 ALA B CA 1
ATOM 3953 C C . ALA B 1 33 ? 15.039 27.875 9.641 1 75.31 33 ALA B C 1
ATOM 3955 O O . ALA B 1 33 ? 14.25 28.578 9 1 75.31 33 ALA B O 1
ATOM 3956 N N . MET B 1 34 ? 14.766 27.344 10.781 1 76.25 34 MET B N 1
ATOM 3957 C CA . MET B 1 34 ? 13.406 27.406 11.312 1 76.25 34 MET B CA 1
ATOM 3958 C C . MET B 1 34 ? 13.062 28.828 11.766 1 76.25 34 MET B C 1
ATOM 3960 O O . MET B 1 34 ? 11.93 29.281 11.602 1 76.25 34 MET B O 1
ATOM 3964 N N . THR B 1 35 ? 14.031 29.469 12.328 1 75.75 35 THR B N 1
ATOM 3965 C CA . THR B 1 35 ? 13.828 30.859 12.742 1 75.75 35 THR B CA 1
ATOM 3966 C C . THR B 1 35 ? 13.539 31.75 11.539 1 75.75 35 THR B C 1
ATOM 3968 O O . THR B 1 35 ? 12.68 32.625 11.602 1 75.75 35 THR B O 1
ATOM 3971 N N . ARG B 1 36 ? 14.258 31.484 10.539 1 78.94 36 ARG B N 1
ATOM 3972 C CA . ARG B 1 36 ? 14.039 32.281 9.328 1 78.94 36 ARG B CA 1
ATOM 3973 C C . ARG B 1 36 ? 12.641 32.031 8.766 1 78.94 36 ARG B C 1
ATOM 3975 O O . ARG B 1 36 ? 11.977 32.969 8.328 1 78.94 36 ARG B O 1
ATOM 3982 N N . LEU B 1 37 ? 12.219 30.812 8.766 1 78 37 LEU B N 1
ATOM 3983 C CA . LEU B 1 37 ? 10.883 30.469 8.266 1 78 37 LEU B CA 1
ATOM 3984 C C . LEU B 1 37 ? 9.805 31.172 9.086 1 78 37 LEU B C 1
ATOM 3986 O O . LEU B 1 37 ? 8.852 31.703 8.516 1 78 37 LEU B O 1
ATOM 3990 N N . ARG B 1 38 ? 9.961 31.172 10.328 1 76.94 38 ARG B N 1
ATOM 3991 C CA . ARG B 1 38 ? 9.023 31.844 11.227 1 76.94 38 ARG B CA 1
ATOM 3992 C C . ARG B 1 38 ? 8.992 33.344 10.961 1 76.94 38 ARG B C 1
ATOM 3994 O O . ARG B 1 38 ? 7.922 33.938 10.844 1 76.94 38 ARG B O 1
ATOM 4001 N N . ASP B 1 39 ? 10.172 33.875 10.82 1 80.75 39 ASP B N 1
ATOM 4002 C CA . ASP B 1 39 ? 10.266 35.312 10.648 1 80.75 39 ASP B CA 1
ATOM 4003 C C . ASP B 1 39 ? 9.664 35.75 9.32 1 80.75 39 ASP B C 1
ATOM 4005 O O . ASP B 1 39 ? 9.008 36.812 9.242 1 80.75 39 ASP B O 1
ATOM 4009 N N . ILE B 1 40 ? 9.891 34.969 8.406 1 82.69 40 ILE B N 1
ATOM 4010 C CA . ILE B 1 40 ? 9.367 35.281 7.082 1 82.69 40 ILE B CA 1
ATOM 4011 C C . ILE B 1 40 ? 7.844 35.281 7.121 1 82.69 40 ILE B C 1
ATOM 4013 O O . ILE B 1 40 ? 7.211 36.125 6.477 1 82.69 40 ILE B O 1
ATOM 4017 N N . TYR B 1 41 ? 7.246 34.469 7.883 1 82.19 41 TYR B N 1
ATOM 4018 C CA . TYR B 1 41 ? 5.793 34.406 8 1 82.19 41 TYR B CA 1
ATOM 4019 C C . TYR B 1 41 ? 5.25 35.688 8.633 1 82.19 41 TYR B C 1
ATOM 4021 O O . TYR B 1 41 ? 4.332 36.312 8.102 1 82.19 41 TYR B O 1
ATOM 4029 N N . TRP B 1 42 ? 5.855 36.094 9.703 1 83.06 42 TRP B N 1
ATOM 4030 C CA . TRP B 1 42 ? 5.355 37.25 10.43 1 83.06 42 TRP B CA 1
ATOM 4031 C C . TRP B 1 42 ? 5.551 38.531 9.625 1 83.06 42 TRP B C 1
ATOM 4033 O O . TRP B 1 42 ? 4.758 39.469 9.734 1 83.06 42 TRP B O 1
ATOM 4043 N N . LYS B 1 43 ? 6.551 38.438 8.734 1 82.12 43 LYS B N 1
ATOM 4044 C CA . LYS B 1 43 ? 6.848 39.625 7.922 1 82.12 43 LYS B CA 1
ATOM 4045 C C . LYS B 1 43 ? 6.113 39.562 6.586 1 82.12 43 LYS B C 1
ATOM 4047 O O . LYS B 1 43 ? 6.246 40.469 5.758 1 82.12 43 LYS B O 1
ATOM 4052 N N . ASN B 1 44 ? 5.375 38.5 6.344 1 80.56 44 ASN B N 1
ATOM 4053 C CA . ASN B 1 44 ? 4.637 38.312 5.105 1 80.56 44 ASN B CA 1
ATOM 4054 C C . ASN B 1 44 ? 5.562 38.281 3.893 1 80.56 44 ASN B C 1
ATOM 4056 O O . ASN B 1 44 ? 5.285 38.938 2.883 1 80.56 44 ASN B O 1
ATOM 4060 N N . GLU B 1 45 ? 6.633 37.688 4.082 1 80.88 45 GLU B N 1
ATOM 4061 C CA . GLU B 1 45 ? 7.605 37.5 3.004 1 80.88 45 GLU B CA 1
ATOM 4062 C C . GLU B 1 45 ? 7.496 36.125 2.375 1 80.88 45 GLU B C 1
ATOM 4064 O O . GLU B 1 45 ? 7.012 35.188 3.01 1 80.88 45 GLU B O 1
ATOM 4069 N N . PRO B 1 46 ? 7.785 36.094 1.107 1 77.44 46 PRO B N 1
ATOM 4070 C CA . PRO B 1 46 ? 7.711 34.781 0.46 1 77.44 46 PRO B CA 1
ATOM 4071 C C . PRO B 1 46 ? 8.719 33.781 1.029 1 77.44 46 PRO B C 1
ATOM 4073 O O . PRO B 1 46 ? 9.766 34.188 1.548 1 77.44 46 PRO B O 1
ATOM 4076 N N . HIS B 1 47 ? 8.281 32.531 0.849 1 76.25 47 HIS B N 1
ATOM 4077 C CA . HIS B 1 47 ? 9.18 31.469 1.282 1 76.25 47 HIS B CA 1
ATOM 4078 C C . HIS B 1 47 ? 10.484 31.5 0.496 1 76.25 47 HIS B C 1
ATOM 4080 O O . HIS B 1 47 ? 10.477 31.75 -0.713 1 76.25 47 HIS B O 1
ATOM 4086 N N . ASP B 1 48 ? 11.555 31.391 1.258 1 77.62 48 ASP B N 1
ATOM 4087 C CA . ASP B 1 48 ? 12.875 31.328 0.644 1 77.62 48 ASP B CA 1
ATOM 4088 C C . ASP B 1 48 ? 13.367 29.875 0.577 1 77.62 48 ASP B C 1
ATOM 4090 O O . ASP B 1 48 ? 14.195 29.469 1.391 1 77.62 48 ASP B O 1
ATOM 4094 N N . LEU B 1 49 ? 12.914 29.172 -0.37 1 75.94 49 LEU B N 1
ATOM 4095 C CA . LEU B 1 49 ? 13.242 27.75 -0.51 1 75.94 49 LEU B CA 1
ATOM 4096 C C . LEU B 1 49 ? 14.719 27.562 -0.818 1 75.94 49 LEU B C 1
ATOM 4098 O O . LEU B 1 49 ? 15.328 26.578 -0.399 1 75.94 49 LEU B O 1
ATOM 4102 N N . GLU B 1 50 ? 15.234 28.484 -1.489 1 78.12 50 GLU B N 1
ATOM 4103 C CA . GLU B 1 50 ? 16.656 28.406 -1.83 1 78.12 50 GLU B CA 1
ATOM 4104 C C . GLU B 1 50 ? 17.516 28.469 -0.579 1 78.12 50 GLU B C 1
ATOM 4106 O O . GLU B 1 50 ? 18.484 27.703 -0.454 1 78.12 50 GLU B O 1
ATOM 4111 N N . TYR B 1 51 ? 17.156 29.375 0.262 1 81.75 51 TYR B N 1
ATOM 4112 C CA . TYR B 1 51 ? 17.906 29.5 1.504 1 81.75 51 TYR B CA 1
ATOM 4113 C C . TYR B 1 51 ? 17.812 28.234 2.336 1 81.75 51 TYR B C 1
ATOM 4115 O O . TYR B 1 51 ? 18.812 27.75 2.879 1 81.75 51 TYR B O 1
ATOM 4123 N N . LEU B 1 52 ? 16.672 27.734 2.457 1 80.5 52 LEU B N 1
ATOM 4124 C CA . LEU B 1 52 ? 16.453 26.5 3.217 1 80.5 52 LEU B CA 1
ATOM 4125 C C . LEU B 1 52 ? 17.281 25.359 2.629 1 80.5 52 LEU B C 1
ATOM 4127 O O . LEU B 1 52 ? 17.922 24.609 3.365 1 80.5 52 LEU B O 1
ATOM 4131 N N . THR B 1 53 ? 17.234 25.25 1.34 1 82.62 53 THR B N 1
ATOM 4132 C CA . THR B 1 53 ? 17.984 24.219 0.648 1 82.62 53 THR B CA 1
ATOM 4133 C C . THR B 1 53 ? 19.469 24.344 0.917 1 82.62 53 THR B C 1
ATOM 4135 O O . THR B 1 53 ? 20.156 23.359 1.206 1 82.62 53 THR B O 1
ATOM 4138 N N . GLN B 1 54 ? 19.922 25.547 0.851 1 82.56 54 GLN B N 1
ATOM 4139 C CA . GLN B 1 54 ? 21.344 25.812 1.086 1 82.56 54 GLN B CA 1
ATOM 4140 C C . GLN B 1 54 ? 21.734 25.438 2.514 1 82.56 54 GLN B C 1
ATOM 4142 O O . GLN B 1 54 ? 22.797 24.859 2.736 1 82.56 54 GLN B O 1
ATOM 4147 N N . CYS B 1 55 ? 20.906 25.812 3.439 1 83.06 55 CYS B N 1
ATOM 4148 C CA . CYS B 1 55 ? 21.172 25.484 4.836 1 83.06 55 CYS B CA 1
ATOM 4149 C C . CYS B 1 55 ? 21.266 23.969 5.035 1 83.06 55 CYS B C 1
ATOM 4151 O O . CYS B 1 55 ? 22.188 23.484 5.695 1 83.06 55 CYS B O 1
ATOM 4153 N N . MET B 1 56 ? 20.391 23.281 4.422 1 84.81 56 MET B N 1
ATOM 4154 C CA . MET B 1 56 ? 20.344 21.828 4.598 1 84.81 56 MET B CA 1
ATOM 4155 C C . MET B 1 56 ? 21.531 21.156 3.92 1 84.81 56 MET B C 1
ATOM 4157 O O . MET B 1 56 ? 22.094 20.203 4.453 1 84.81 56 MET B O 1
ATOM 4161 N N . LEU B 1 57 ? 21.891 21.672 2.801 1 84.12 57 LEU B N 1
ATOM 4162 C CA . LEU B 1 57 ? 23.016 21.109 2.08 1 84.12 57 LEU B CA 1
ATOM 4163 C C . LEU B 1 57 ? 24.312 21.344 2.848 1 84.12 57 LEU B C 1
ATOM 4165 O O . LEU B 1 57 ? 25.188 20.453 2.889 1 84.12 57 LEU B O 1
ATOM 4169 N N . ILE B 1 58 ? 24.406 22.547 3.412 1 83.94 58 ILE B N 1
ATOM 4170 C CA . ILE B 1 58 ? 25.594 22.859 4.203 1 83.94 58 ILE B CA 1
ATOM 4171 C C . ILE B 1 58 ? 25.672 21.922 5.406 1 83.94 58 ILE B C 1
ATOM 4173 O O . ILE B 1 58 ? 26.75 21.422 5.734 1 83.94 58 ILE B O 1
ATOM 4177 N N . TYR B 1 59 ? 24.578 21.734 6 1 84.69 59 TYR B N 1
ATOM 4178 C CA . TYR B 1 59 ? 24.531 20.828 7.152 1 84.69 59 TYR B CA 1
ATOM 4179 C C . TYR B 1 59 ? 24.969 19.422 6.766 1 84.69 59 TYR B C 1
ATOM 4181 O O . TYR B 1 59 ? 25.812 18.828 7.445 1 84.69 59 TYR B O 1
ATOM 4189 N N . THR B 1 60 ? 24.422 18.844 5.727 1 88 60 THR B N 1
ATOM 4190 C CA . THR B 1 60 ? 24.75 17.484 5.289 1 88 60 THR B CA 1
ATOM 4191 C C . THR B 1 60 ? 26.234 17.391 4.902 1 88 60 THR B C 1
ATOM 4193 O O . THR B 1 60 ? 26.891 16.391 5.188 1 88 60 THR B O 1
ATOM 4196 N N . ASP B 1 61 ? 26.656 18.438 4.281 1 88.81 61 ASP B N 1
ATOM 4197 C CA . ASP B 1 61 ? 28.062 18.484 3.896 1 88.81 61 ASP B CA 1
ATOM 4198 C C . ASP B 1 61 ? 28.969 18.422 5.125 1 88.81 61 ASP B C 1
ATOM 4200 O O . ASP B 1 61 ? 29.938 17.656 5.145 1 88.81 61 ASP B O 1
ATOM 4204 N N . LYS B 1 62 ? 28.641 19.203 6.105 1 88.19 62 LYS B N 1
ATOM 4205 C CA . LYS B 1 62 ? 29.453 19.25 7.316 1 88.19 62 LYS B CA 1
ATOM 4206 C C . LYS B 1 62 ? 29.453 17.906 8.039 1 88.19 62 LYS B C 1
ATOM 4208 O O . LYS B 1 62 ? 30.484 17.438 8.492 1 88.19 62 LYS B O 1
ATOM 4213 N N . VAL B 1 63 ? 28.344 17.328 8.117 1 89.38 63 VAL B N 1
ATOM 4214 C CA . VAL B 1 63 ? 28.219 16.062 8.82 1 89.38 63 VAL B CA 1
ATOM 4215 C C . VAL B 1 63 ? 29 14.977 8.086 1 89.38 63 VAL B C 1
ATOM 4217 O O . VAL B 1 63 ? 29.75 14.219 8.703 1 89.38 63 VAL B O 1
ATOM 4220 N N . LEU B 1 64 ? 28.922 14.891 6.762 1 92.88 64 LEU B N 1
ATOM 4221 C CA . LEU B 1 64 ? 29.5 13.812 5.969 1 92.88 64 LEU B CA 1
ATOM 4222 C C . LEU B 1 64 ? 31.016 13.977 5.836 1 92.88 64 LEU B C 1
ATOM 4224 O O . LEU B 1 64 ? 31.734 13.008 5.578 1 92.88 64 LEU B O 1
ATOM 4228 N N . ARG B 1 65 ? 31.453 15.219 6.094 1 92 65 ARG B N 1
ATOM 4229 C CA . ARG B 1 65 ? 32.875 15.469 5.992 1 92 65 ARG B CA 1
ATOM 4230 C C . ARG B 1 65 ? 33.562 15.359 7.355 1 92 65 ARG B C 1
ATOM 4232 O O . ARG B 1 65 ? 34.781 15.406 7.449 1 92 65 ARG B O 1
ATOM 4239 N N . ASP B 1 66 ? 32.781 15.25 8.352 1 91.31 66 ASP B N 1
ATOM 4240 C CA . ASP B 1 66 ? 33.344 15.18 9.703 1 91.31 66 ASP B CA 1
ATOM 4241 C C . ASP B 1 66 ? 33.938 13.797 9.977 1 91.31 66 ASP B C 1
ATOM 4243 O O . ASP B 1 66 ? 33.219 12.867 10.336 1 91.31 66 ASP B O 1
ATOM 4247 N N . ASN B 1 67 ? 35.188 13.727 9.984 1 92 67 ASN B N 1
ATOM 4248 C CA . ASN B 1 67 ? 35.875 12.453 10.148 1 92 67 ASN B CA 1
ATOM 4249 C C . ASN B 1 67 ? 35.75 11.922 11.57 1 92 67 ASN B C 1
ATOM 4251 O O . ASN B 1 67 ? 35.688 10.703 11.781 1 92 67 ASN B O 1
ATOM 4255 N N . GLU B 1 68 ? 35.781 12.828 12.453 1 90.94 68 GLU B N 1
ATOM 4256 C CA . GLU B 1 68 ? 35.625 12.391 13.836 1 90.94 68 GLU B CA 1
ATOM 4257 C C . GLU B 1 68 ? 34.281 11.727 14.062 1 90.94 68 GLU B C 1
ATOM 4259 O O . GLU B 1 68 ? 34.188 10.703 14.734 1 90.94 68 GLU B O 1
ATOM 4264 N N . PHE B 1 69 ? 33.344 12.352 13.5 1 91.06 69 PHE B N 1
ATOM 4265 C CA . PHE B 1 69 ? 31.984 11.789 13.609 1 91.06 69 PHE B CA 1
ATOM 4266 C C . PHE B 1 69 ? 31.906 10.438 12.914 1 91.06 69 PHE B C 1
ATOM 4268 O O . PHE B 1 69 ? 31.312 9.492 13.438 1 91.06 69 PHE B O 1
ATOM 4275 N N . PHE B 1 70 ? 32.5 10.328 11.773 1 93.44 70 PHE B N 1
ATOM 4276 C CA . PHE B 1 70 ? 32.5 9.078 11.016 1 93.44 70 PHE B CA 1
ATOM 4277 C C . PHE B 1 70 ? 33.156 7.965 11.82 1 93.44 70 PHE B C 1
ATOM 4279 O O . PHE B 1 70 ? 32.625 6.867 11.93 1 93.44 70 PHE B O 1
ATOM 4286 N N . GLU B 1 71 ? 34.281 8.258 12.438 1 94.31 71 GLU B N 1
ATOM 4287 C CA . GLU B 1 71 ? 35 7.25 13.195 1 94.31 71 GLU B CA 1
ATOM 4288 C C . GLU B 1 71 ? 34.25 6.832 14.445 1 94.31 71 GLU B C 1
ATOM 4290 O O . GLU B 1 71 ? 34.281 5.664 14.836 1 94.31 71 GLU B O 1
ATOM 4295 N N . ALA B 1 72 ? 33.656 7.805 15.016 1 91.44 72 ALA B N 1
ATOM 4296 C CA . ALA B 1 72 ? 32.812 7.492 16.172 1 91.44 72 ALA B CA 1
ATOM 4297 C C . ALA B 1 72 ? 31.672 6.551 15.805 1 91.44 72 ALA B C 1
ATOM 4299 O O . ALA B 1 72 ? 31.391 5.59 16.516 1 91.44 72 ALA B O 1
ATOM 4300 N N . ALA B 1 73 ? 31.047 6.797 14.703 1 92.5 73 ALA B N 1
ATOM 4301 C CA . ALA B 1 73 ? 29.969 5.945 14.211 1 92.5 73 ALA B CA 1
ATOM 4302 C C . ALA B 1 73 ? 30.484 4.551 13.867 1 92.5 73 ALA B C 1
ATOM 4304 O O . ALA B 1 73 ? 29.812 3.551 14.141 1 92.5 73 ALA B O 1
ATOM 4305 N N . ARG B 1 74 ? 31.578 4.484 13.25 1 94.56 74 ARG B N 1
ATOM 4306 C CA . ARG B 1 74 ? 32.188 3.217 12.883 1 94.56 74 ARG B CA 1
ATOM 4307 C C . ARG B 1 74 ? 32.469 2.357 14.117 1 94.56 74 ARG B C 1
ATOM 4309 O O . ARG B 1 74 ? 32.219 1.148 14.094 1 94.56 74 ARG B O 1
ATOM 4316 N N . ARG B 1 75 ? 32.875 2.955 15.18 1 93.56 75 ARG B N 1
ATOM 4317 C CA . ARG B 1 75 ? 33.219 2.244 16.406 1 93.56 75 ARG B CA 1
ATOM 4318 C C . ARG B 1 75 ? 31.984 1.633 17.047 1 93.56 75 ARG B C 1
ATOM 4320 O O . ARG B 1 75 ? 32.062 0.564 17.656 1 93.56 75 ARG B O 1
ATOM 4327 N N . ILE B 1 76 ? 30.906 2.33 16.875 1 91.81 76 ILE B N 1
ATOM 4328 C CA . ILE B 1 76 ? 29.641 1.817 17.422 1 91.81 76 ILE B CA 1
ATOM 4329 C C . ILE B 1 76 ? 29.266 0.528 16.688 1 91.81 76 ILE B C 1
ATOM 4331 O O . ILE B 1 76 ? 28.672 -0.372 17.281 1 91.81 76 ILE B O 1
ATOM 4335 N N . ASN B 1 77 ? 29.594 0.388 15.469 1 91.31 77 ASN B N 1
ATOM 4336 C CA . ASN B 1 77 ? 29.297 -0.774 14.633 1 91.31 77 ASN B CA 1
ATOM 4337 C C . ASN B 1 77 ? 27.828 -1.163 14.703 1 91.31 77 ASN B C 1
ATOM 4339 O O . ASN B 1 77 ? 27.5 -2.301 15.039 1 91.31 77 ASN B O 1
ATOM 4343 N N . PRO B 1 78 ? 26.938 -0.259 14.305 1 93.88 78 PRO B N 1
ATOM 4344 C CA . PRO B 1 78 ? 25.516 -0.551 14.398 1 93.88 78 PRO B CA 1
ATOM 4345 C C . PRO B 1 78 ? 25.062 -1.616 13.398 1 93.88 78 PRO B C 1
ATOM 4347 O O . PRO B 1 78 ? 25.641 -1.749 12.32 1 93.88 78 PRO B O 1
ATOM 4350 N N . SER B 1 79 ? 23.969 -2.385 13.773 1 95.25 79 SER B N 1
ATOM 4351 C CA . SER B 1 79 ? 23.359 -3.359 12.875 1 95.25 79 SER B CA 1
ATOM 4352 C C . SER B 1 79 ? 22.469 -2.682 11.844 1 95.25 79 SER B C 1
ATOM 4354 O O . SER B 1 79 ? 22.219 -3.238 10.773 1 95.25 79 SER B O 1
ATOM 4356 N N . LEU B 1 80 ? 21.984 -1.492 12.219 1 97.19 80 LEU B N 1
ATOM 4357 C CA . LEU B 1 80 ? 21.078 -0.719 11.367 1 97.19 80 LEU B CA 1
ATOM 4358 C C . LEU B 1 80 ? 21.188 0.771 11.68 1 97.19 80 LEU B C 1
ATOM 4360 O O . LEU B 1 80 ? 21.266 1.164 12.844 1 97.19 80 LEU B O 1
ATOM 4364 N N . ILE B 1 81 ? 21.266 1.568 10.672 1 97.06 81 ILE B N 1
ATOM 4365 C CA . ILE B 1 81 ? 21.203 3.018 10.828 1 97.06 81 ILE B CA 1
ATOM 4366 C C . ILE B 1 81 ? 19.828 3.533 10.414 1 97.06 81 ILE B C 1
ATOM 4368 O O . ILE B 1 81 ? 19.359 3.246 9.312 1 97.06 81 ILE B O 1
ATOM 4372 N N . VAL B 1 82 ? 19.172 4.246 11.273 1 97.25 82 VAL B N 1
ATOM 4373 C CA . VAL B 1 82 ? 17.875 4.832 10.977 1 97.25 82 VAL B CA 1
ATOM 4374 C C . VAL B 1 82 ? 18.031 6.324 10.695 1 97.25 82 VAL B C 1
ATOM 4376 O O . VAL B 1 82 ? 18.5 7.078 11.555 1 97.25 82 VAL B O 1
ATOM 4379 N N . LEU B 1 83 ? 17.672 6.719 9.5 1 96.5 83 LEU B N 1
ATOM 4380 C CA . LEU B 1 83 ? 17.812 8.102 9.055 1 96.5 83 LEU B CA 1
ATOM 4381 C C . LEU B 1 83 ? 16.453 8.781 8.945 1 96.5 83 LEU B C 1
ATOM 4383 O O . LEU B 1 83 ? 15.453 8.117 8.664 1 96.5 83 LEU B O 1
ATOM 4387 N N . ASP B 1 84 ? 16.406 10.078 9.219 1 94.5 84 ASP B N 1
ATOM 4388 C CA . ASP B 1 84 ? 15.211 10.859 8.93 1 94.5 84 ASP B CA 1
ATOM 4389 C C . ASP B 1 84 ? 14.875 10.82 7.445 1 94.5 84 ASP B C 1
ATOM 4391 O O . ASP B 1 84 ? 15.766 10.883 6.598 1 94.5 84 ASP B O 1
ATOM 4395 N N . ASN B 1 85 ? 13.578 10.797 7.129 1 93.94 85 ASN B N 1
ATOM 4396 C CA . ASN B 1 85 ? 13.234 10.539 5.734 1 93.94 85 ASN B CA 1
ATOM 4397 C C . ASN B 1 85 ? 12.938 11.836 4.984 1 93.94 85 ASN B C 1
ATOM 4399 O O . ASN B 1 85 ? 12.461 11.805 3.85 1 93.94 85 ASN B O 1
ATOM 4403 N N . LEU B 1 86 ? 13.172 12.977 5.602 1 90.94 86 LEU B N 1
ATOM 4404 C CA . LEU B 1 86 ? 13.078 14.219 4.844 1 90.94 86 L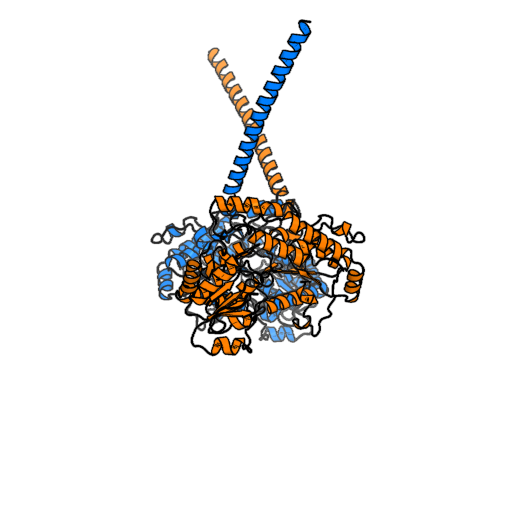EU B CA 1
ATOM 4405 C C . LEU B 1 86 ? 14.055 14.211 3.67 1 90.94 86 LEU B C 1
ATOM 4407 O O . LEU B 1 86 ? 15.18 13.734 3.795 1 90.94 86 LEU B O 1
ATOM 4411 N N . PRO B 1 87 ? 13.664 14.742 2.588 1 88.94 87 PRO B N 1
ATOM 4412 C CA . PRO B 1 87 ? 14.422 14.586 1.347 1 88.94 87 PRO B CA 1
ATOM 4413 C C . PRO B 1 87 ? 15.891 14.984 1.499 1 88.94 87 PRO B C 1
ATOM 4415 O O . PRO B 1 87 ? 16.781 14.25 1.064 1 88.94 87 PRO B O 1
ATOM 4418 N N . TYR B 1 88 ? 16.203 16.078 2.158 1 87.06 88 TYR B N 1
ATOM 4419 C CA . TYR B 1 88 ? 17.578 16.531 2.299 1 87.06 88 TYR B CA 1
ATOM 4420 C C . TYR B 1 88 ? 18.391 15.57 3.16 1 87.06 88 TYR B C 1
ATOM 4422 O O . TYR B 1 88 ? 19.578 15.344 2.896 1 87.06 88 TYR B O 1
ATOM 4430 N N . TRP B 1 89 ? 17.75 14.984 4.109 1 91.06 89 TRP B N 1
ATOM 4431 C CA . TRP B 1 89 ? 18.438 14.125 5.07 1 91.06 89 TRP B CA 1
ATOM 4432 C C . TRP B 1 89 ? 18.734 12.758 4.469 1 91.06 89 TRP B C 1
ATOM 4434 O O . TRP B 1 89 ? 19.578 12.023 4.977 1 91.06 89 TRP B O 1
ATOM 4444 N N . ARG B 1 90 ? 18.062 12.43 3.441 1 93.31 90 ARG B N 1
ATOM 4445 C CA . ARG B 1 90 ? 18.312 11.148 2.797 1 93.31 90 ARG B CA 1
ATOM 4446 C C . ARG B 1 90 ? 19.734 11.078 2.248 1 93.31 90 ARG B C 1
ATOM 4448 O O . ARG B 1 90 ? 20.266 9.984 2.023 1 93.31 90 ARG B O 1
ATOM 4455 N N . THR B 1 91 ? 20.359 12.266 2.029 1 93.5 91 THR B N 1
ATOM 4456 C CA . THR B 1 91 ? 21.75 12.305 1.581 1 93.5 91 THR B CA 1
ATOM 4457 C C . THR B 1 91 ? 22.656 11.641 2.602 1 93.5 91 THR B C 1
ATOM 4459 O O . THR B 1 91 ? 23.719 11.102 2.242 1 93.5 91 THR B O 1
ATOM 4462 N N . LEU B 1 92 ? 22.25 11.617 3.836 1 94.94 92 LEU B N 1
ATOM 4463 C CA . LEU B 1 92 ? 23.047 11.016 4.902 1 94.94 92 LEU B CA 1
ATOM 4464 C C . LEU B 1 92 ? 23.141 9.508 4.734 1 94.94 92 LEU B C 1
ATOM 4466 O O . LEU B 1 92 ? 23.906 8.844 5.43 1 94.94 92 LEU B O 1
ATOM 4470 N N . SER B 1 93 ? 22.391 8.906 3.799 1 96.81 93 SER B N 1
ATOM 4471 C CA . SER B 1 93 ? 22.547 7.484 3.482 1 96.81 93 SER B CA 1
ATOM 4472 C C . SER B 1 93 ? 23.953 7.164 3.02 1 96.81 93 SER B C 1
ATOM 4474 O O . SER B 1 93 ? 24.391 6.012 3.104 1 96.81 93 SER B O 1
ATOM 4476 N N . VAL B 1 94 ? 24.688 8.188 2.553 1 96.88 94 VAL B N 1
ATOM 4477 C CA . VAL B 1 94 ? 26.078 8.008 2.148 1 96.88 94 VAL B CA 1
ATOM 4478 C C . VAL B 1 94 ? 26.906 7.535 3.338 1 96.88 94 VAL B C 1
ATOM 4480 O O . VAL B 1 94 ? 27.828 6.738 3.178 1 96.88 94 VAL B O 1
ATOM 4483 N N . LEU B 1 95 ? 26.578 8.062 4.516 1 95.88 95 LEU B N 1
ATOM 4484 C CA . LEU B 1 95 ? 27.266 7.629 5.727 1 95.88 95 LEU B CA 1
ATOM 4485 C C . LEU B 1 95 ? 27.078 6.129 5.945 1 95.88 95 LEU B C 1
ATOM 4487 O O . LEU B 1 95 ? 28.047 5.418 6.219 1 95.88 95 LEU B O 1
ATOM 4491 N N . ALA B 1 96 ? 25.859 5.625 5.836 1 97.31 96 ALA B N 1
ATOM 4492 C CA . ALA B 1 96 ? 25.578 4.199 5.996 1 97.31 96 ALA B CA 1
ATOM 4493 C C . ALA B 1 96 ? 26.297 3.373 4.938 1 97.31 96 ALA B C 1
ATOM 4495 O O . ALA B 1 96 ? 26.875 2.32 5.246 1 97.31 96 ALA B O 1
ATOM 4496 N N . TYR B 1 97 ? 26.234 3.861 3.74 1 97.44 97 TYR B N 1
ATOM 4497 C CA . TYR B 1 97 ? 26.906 3.197 2.629 1 97.44 97 TYR B CA 1
ATOM 4498 C C . TYR B 1 97 ? 28.406 3.082 2.889 1 97.44 97 TYR B C 1
ATOM 4500 O O . TYR B 1 97 ? 29 2.014 2.699 1 97.44 97 TYR B O 1
ATOM 4508 N N . ARG B 1 98 ? 28.969 4.164 3.334 1 96.62 98 ARG B N 1
ATOM 4509 C CA . ARG B 1 98 ? 30.406 4.211 3.609 1 96.62 98 ARG B CA 1
ATOM 4510 C C . ARG B 1 98 ? 30.781 3.262 4.742 1 96.62 98 ARG B C 1
ATOM 4512 O O . ARG B 1 98 ? 31.844 2.645 4.715 1 96.62 98 ARG B O 1
ATOM 4519 N N . LEU B 1 99 ? 29.953 3.104 5.668 1 96.75 99 LEU B N 1
ATOM 4520 C CA . LEU B 1 99 ? 30.188 2.244 6.82 1 96.75 99 LEU B CA 1
ATOM 4521 C C . LEU B 1 99 ? 29.891 0.787 6.484 1 96.75 99 LEU B C 1
ATOM 4523 O O . LEU B 1 99 ? 30.266 -0.119 7.223 1 96.75 99 LEU B O 1
ATOM 4527 N N . GLY B 1 100 ? 29.156 0.579 5.379 1 96.5 100 GLY B N 1
ATOM 4528 C CA . GLY B 1 100 ? 28.734 -0.766 5.027 1 96.5 100 GLY B CA 1
ATOM 4529 C C . GLY B 1 100 ? 27.609 -1.29 5.91 1 96.5 100 GLY B C 1
ATOM 4530 O O . GLY B 1 100 ? 27.578 -2.48 6.23 1 96.5 100 GLY B O 1
ATOM 4531 N N . VAL B 1 101 ? 26.812 -0.424 6.422 1 97.44 101 VAL B N 1
ATOM 4532 C CA . VAL B 1 101 ? 25.719 -0.769 7.328 1 97.44 101 VAL B CA 1
ATOM 4533 C C . VAL B 1 101 ? 24.375 -0.539 6.633 1 97.44 101 VAL B C 1
ATOM 4535 O O . VAL B 1 101 ? 24.172 0.494 5.992 1 97.44 101 VAL B O 1
ATOM 4538 N N . PRO B 1 102 ? 23.438 -1.56 6.668 1 97.94 102 PRO B N 1
ATOM 4539 C CA . PRO B 1 102 ? 22.109 -1.302 6.133 1 97.94 102 PRO B CA 1
ATOM 4540 C C . PRO B 1 102 ? 21.406 -0.128 6.82 1 97.94 102 PRO B C 1
ATOM 4542 O O . PRO B 1 102 ? 21.734 0.202 7.961 1 97.94 102 PRO B O 1
ATOM 4545 N N . PHE B 1 103 ? 20.484 0.486 6.066 1 98.31 103 PHE B N 1
ATOM 4546 C CA . PHE B 1 103 ? 19.828 1.632 6.676 1 98.31 103 PHE B CA 1
ATOM 4547 C C . PHE B 1 103 ? 18.328 1.604 6.387 1 98.31 103 PHE B C 1
ATOM 4549 O O . PHE B 1 103 ? 17.875 0.862 5.512 1 98.31 103 PHE B O 1
ATOM 4556 N N . ALA B 1 104 ? 17.578 2.33 7.164 1 98.5 104 ALA B N 1
ATOM 4557 C CA . ALA B 1 104 ? 16.141 2.547 7.055 1 98.5 104 ALA B CA 1
ATOM 4558 C C . ALA B 1 104 ? 15.789 4.027 7.207 1 98.5 104 ALA B C 1
ATOM 4560 O O . ALA B 1 104 ? 16.609 4.812 7.691 1 98.5 104 ALA B O 1
ATOM 4561 N N . TYR B 1 105 ? 14.719 4.367 6.699 1 98.19 105 TYR B N 1
ATOM 4562 C CA . TYR B 1 105 ? 14.211 5.723 6.891 1 98.19 105 TYR B CA 1
ATOM 4563 C C . TYR B 1 105 ? 13.039 5.738 7.863 1 98.19 105 TYR B C 1
ATOM 4565 O O . TYR B 1 105 ? 12.234 4.805 7.891 1 98.19 105 TYR B O 1
ATOM 4573 N N . LEU B 1 106 ? 12.938 6.762 8.648 1 97.56 106 LEU B N 1
ATOM 4574 C CA . LEU B 1 106 ? 11.812 7.043 9.539 1 97.56 106 LEU B CA 1
ATOM 4575 C C . LEU B 1 106 ? 11.539 8.547 9.602 1 97.56 106 LEU B C 1
ATOM 4577 O O . LEU B 1 106 ? 12.445 9.328 9.891 1 97.56 106 LEU B O 1
ATOM 4581 N N . GLY B 1 107 ? 10.312 8.906 9.242 1 96.12 107 GLY B N 1
ATOM 4582 C CA . GLY B 1 107 ? 10.016 10.328 9.305 1 96.12 107 GLY B CA 1
ATOM 4583 C C . GLY B 1 107 ? 8.648 10.68 8.75 1 96.12 107 GLY B C 1
ATOM 4584 O O . GLY B 1 107 ? 7.824 9.797 8.508 1 96.12 107 GLY B O 1
ATOM 4585 N N . THR B 1 108 ? 8.438 11.914 8.516 1 93.94 108 THR B N 1
ATOM 4586 C CA . THR B 1 108 ? 7.09 12.406 8.242 1 93.94 108 THR B CA 1
ATOM 4587 C C . THR B 1 108 ? 6.863 12.57 6.742 1 93.94 108 THR B C 1
ATOM 4589 O O . THR B 1 108 ? 5.734 12.789 6.301 1 93.94 108 THR B O 1
ATOM 4592 N N . ALA B 1 109 ? 7.848 12.43 5.941 1 92.38 109 ALA B N 1
ATOM 4593 C CA . ALA B 1 109 ? 7.738 12.789 4.531 1 92.38 109 ALA B CA 1
ATOM 4594 C C . ALA B 1 109 ? 7.18 11.633 3.711 1 92.38 109 ALA B C 1
ATOM 4596 O O . ALA B 1 109 ? 7.688 10.508 3.785 1 92.38 109 ALA B O 1
ATOM 4597 N N . TYR B 1 110 ? 6.145 11.906 2.992 1 94.06 110 TYR B N 1
ATOM 4598 C CA . TYR B 1 110 ? 5.629 11.016 1.961 1 94.06 110 TYR B CA 1
ATOM 4599 C C . TYR B 1 110 ? 5.754 11.648 0.58 1 94.06 110 TYR B C 1
ATOM 4601 O O . TYR B 1 110 ? 4.906 12.445 0.177 1 94.06 110 TYR B O 1
ATOM 4609 N N . ILE B 1 111 ? 6.723 11.328 -0.052 1 92.56 111 ILE B N 1
ATOM 4610 C CA . ILE B 1 111 ? 6.992 11.789 -1.411 1 92.56 111 ILE B CA 1
ATOM 4611 C C . ILE B 1 111 ? 7.148 10.586 -2.338 1 92.56 111 ILE B C 1
ATOM 4613 O O . ILE B 1 111 ? 8.258 10.086 -2.529 1 92.56 111 ILE B O 1
ATOM 4617 N N . PRO B 1 112 ? 6.102 10.195 -2.936 1 93.88 112 PRO B N 1
ATOM 4618 C CA . PRO B 1 112 ? 6.059 8.93 -3.668 1 93.88 112 PRO B CA 1
ATOM 4619 C C . PRO B 1 112 ? 7.188 8.797 -4.688 1 93.88 112 PRO B C 1
ATOM 4621 O O . PRO B 1 112 ? 7.785 7.727 -4.82 1 93.88 112 PRO B O 1
ATOM 4624 N N . ALA B 1 113 ? 7.52 9.82 -5.324 1 91.56 113 ALA B N 1
ATOM 4625 C CA . ALA B 1 113 ? 8.531 9.781 -6.371 1 91.56 113 ALA B CA 1
ATOM 4626 C C . ALA B 1 113 ? 9.891 9.367 -5.805 1 91.56 113 ALA B C 1
ATOM 4628 O O . ALA B 1 113 ? 10.672 8.695 -6.477 1 91.56 113 ALA B O 1
ATOM 4629 N N . MET B 1 114 ? 10.141 9.703 -4.598 1 92.88 114 MET B N 1
ATOM 4630 C CA . MET B 1 114 ? 11.445 9.438 -3.994 1 92.88 114 MET B CA 1
ATOM 4631 C C . MET B 1 114 ? 11.562 7.973 -3.584 1 92.88 114 MET B C 1
ATOM 4633 O O . MET B 1 114 ? 12.672 7.473 -3.371 1 92.88 114 MET B O 1
ATOM 4637 N N . ASP B 1 115 ? 10.484 7.312 -3.48 1 95.25 115 ASP B N 1
ATOM 4638 C CA . ASP B 1 115 ? 10.477 5.895 -3.133 1 95.25 115 ASP B CA 1
ATOM 4639 C C . ASP B 1 115 ? 10 5.043 -4.309 1 95.25 115 ASP B C 1
ATOM 4641 O O . ASP B 1 115 ? 9.773 3.838 -4.16 1 95.25 115 ASP B O 1
ATOM 4645 N N . ARG B 1 116 ? 9.758 5.668 -5.441 1 94.88 116 ARG B N 1
ATOM 4646 C CA . ARG B 1 116 ? 9.258 4.992 -6.637 1 94.88 116 ARG B CA 1
ATOM 4647 C C . ARG B 1 116 ? 7.918 4.32 -6.371 1 94.88 116 ARG B C 1
ATOM 4649 O O . ARG B 1 116 ? 7.703 3.174 -6.762 1 94.88 116 ARG B O 1
ATOM 4656 N N . ILE B 1 117 ? 7.105 4.965 -5.645 1 96.88 117 ILE B N 1
ATOM 4657 C CA . ILE B 1 117 ? 5.711 4.555 -5.512 1 96.88 117 ILE B CA 1
ATOM 4658 C C . ILE B 1 117 ? 4.914 5.039 -6.719 1 96.88 117 ILE B C 1
ATOM 4660 O O . ILE B 1 117 ? 4.875 6.238 -7.004 1 96.88 117 ILE B O 1
ATOM 4664 N N . PRO B 1 118 ? 4.297 4.152 -7.41 1 95.94 118 PRO B N 1
ATOM 4665 C CA . PRO B 1 118 ? 3.424 4.629 -8.484 1 95.94 118 PRO B CA 1
ATOM 4666 C C . PRO B 1 118 ? 2.264 5.477 -7.973 1 95.94 118 PRO B C 1
ATOM 4668 O O . PRO B 1 118 ? 1.68 5.168 -6.934 1 95.94 118 PRO B O 1
ATOM 4671 N N . ILE B 1 119 ? 1.996 6.551 -8.703 1 93.38 119 ILE B N 1
ATOM 4672 C CA . ILE B 1 119 ? 0.941 7.449 -8.25 1 93.38 119 ILE B CA 1
ATOM 4673 C C . ILE B 1 119 ? 0.115 7.922 -9.445 1 93.38 119 ILE B C 1
ATOM 4675 O O . ILE B 1 119 ? 0.548 7.801 -10.594 1 93.38 119 ILE B O 1
ATOM 4679 N N . SER B 1 120 ? -1.074 8.312 -9.148 1 92.69 120 SER B N 1
ATOM 4680 C CA . SER B 1 120 ? -1.87 9.125 -10.062 1 92.69 120 SER B CA 1
ATOM 4681 C C . SER B 1 120 ? -1.843 10.594 -9.664 1 92.69 120 SER B C 1
ATOM 4683 O O . SER B 1 120 ? -2.352 10.961 -8.602 1 92.69 120 SER B O 1
ATOM 4685 N N . PHE B 1 121 ? -1.405 11.398 -10.508 1 88.5 121 PHE B N 1
ATOM 4686 C CA . PHE B 1 121 ? -1.323 12.82 -10.188 1 88.5 121 PHE B CA 1
ATOM 4687 C C . PHE B 1 121 ? -2.715 13.414 -10.023 1 88.5 121 PHE B C 1
ATOM 4689 O O . PHE B 1 121 ? -2.881 14.445 -9.359 1 88.5 121 PHE B O 1
ATOM 4696 N N . GLY B 1 122 ? -3.605 12.75 -10.594 1 91.06 122 GLY B N 1
ATOM 4697 C CA . GLY B 1 122 ? -4.977 13.219 -10.461 1 91.06 122 GLY B CA 1
ATOM 4698 C C . GLY B 1 122 ? -5.52 13.078 -9.047 1 91.06 122 GLY B C 1
ATOM 4699 O O . GLY B 1 122 ? -6.504 13.727 -8.688 1 91.06 122 GLY B O 1
ATOM 4700 N N . ALA B 1 123 ? -4.887 12.312 -8.289 1 94.81 123 ALA B N 1
ATOM 4701 C CA . ALA B 1 123 ? -5.379 12.047 -6.938 1 94.81 123 ALA B CA 1
ATOM 4702 C C . ALA B 1 123 ? -4.312 12.367 -5.895 1 94.81 123 ALA B C 1
ATOM 4704 O O . ALA B 1 123 ? -4.406 11.922 -4.75 1 94.81 123 ALA B O 1
ATOM 4705 N N . LEU B 1 124 ? -3.312 13.055 -6.273 1 94.12 124 LEU B N 1
ATOM 4706 C CA . LEU B 1 124 ? -2.238 13.445 -5.367 1 94.12 124 LEU B CA 1
ATOM 4707 C C . LEU B 1 124 ? -2.148 14.961 -5.258 1 94.12 124 LEU B C 1
ATOM 4709 O O . LEU B 1 124 ? -1.44 15.609 -6.039 1 94.12 124 LEU B O 1
ATOM 4713 N N . PRO B 1 125 ? -2.775 15.461 -4.324 1 94.12 125 PRO B N 1
ATOM 4714 C CA . PRO B 1 125 ? -2.664 16.906 -4.168 1 94.12 125 PRO B CA 1
ATOM 4715 C C . PRO B 1 125 ? -1.263 17.344 -3.746 1 94.12 125 PRO B C 1
ATOM 4717 O O . PRO B 1 125 ? -0.578 16.625 -3.018 1 94.12 125 PRO B O 1
ATOM 4720 N N . THR B 1 126 ? -0.901 18.5 -4.23 1 91.25 126 THR B N 1
ATOM 4721 C CA . THR B 1 126 ? 0.382 19.062 -3.818 1 91.25 126 THR B CA 1
ATOM 4722 C C . THR B 1 126 ? 0.336 19.5 -2.357 1 91.25 126 THR B C 1
ATOM 4724 O O . THR B 1 126 ? -0.705 19.953 -1.871 1 91.25 126 THR B O 1
ATOM 4727 N N . MET B 1 127 ? 1.444 19.422 -1.754 1 87.75 127 MET B N 1
ATOM 4728 C CA . MET B 1 127 ? 1.539 19.828 -0.355 1 87.75 127 MET B CA 1
ATOM 4729 C C . MET B 1 127 ? 1.755 21.328 -0.239 1 87.75 127 MET B C 1
ATOM 4731 O O . MET B 1 127 ? 1.724 21.891 0.861 1 87.75 127 MET B O 1
ATOM 4735 N N . ILE B 1 128 ? 1.919 21.922 -1.309 1 85.31 128 ILE B N 1
ATOM 4736 C CA . ILE B 1 128 ? 2.227 23.344 -1.335 1 85.31 128 ILE B CA 1
ATOM 4737 C C . ILE B 1 128 ? 0.931 24.156 -1.282 1 85.31 128 ILE B C 1
ATOM 4739 O O . ILE B 1 128 ? 0.913 25.281 -0.776 1 85.31 128 ILE B O 1
ATOM 4743 N N . LYS B 1 129 ? -0.09 23.578 -1.774 1 89.31 129 LYS B N 1
ATOM 4744 C CA . LYS B 1 129 ? -1.386 24.25 -1.8 1 89.31 129 LYS B CA 1
ATOM 4745 C C . LYS B 1 129 ? -2.352 23.625 -0.799 1 89.31 129 LYS B C 1
ATOM 4747 O O . LYS B 1 129 ? -2.088 22.547 -0.27 1 89.31 129 LYS B O 1
ATOM 4752 N N . GLU B 1 130 ? -3.33 24.406 -0.535 1 91.81 130 GLU B N 1
ATOM 4753 C CA . GLU B 1 130 ? -4.359 23.938 0.393 1 91.81 130 GLU B CA 1
ATOM 4754 C C . GLU B 1 130 ? -5.473 23.203 -0.34 1 91.81 130 GLU B C 1
ATOM 4756 O O . GLU B 1 130 ? -6.637 23.609 -0.29 1 91.81 130 GLU B O 1
ATOM 4761 N N . TYR B 1 131 ? -5.125 22.094 -0.971 1 93.75 131 TYR B N 1
ATOM 4762 C CA . TYR B 1 131 ? -6.082 21.297 -1.728 1 93.75 131 TYR B CA 1
ATOM 4763 C C . TYR B 1 131 ? -6.457 20.031 -0.966 1 93.75 131 TYR B C 1
ATOM 4765 O O . TYR B 1 131 ? -5.66 19.516 -0.178 1 93.75 131 TYR B O 1
ATOM 4773 N N . THR B 1 132 ? -7.648 19.594 -1.164 1 94.81 132 THR B N 1
ATOM 4774 C CA . THR B 1 132 ? -8.031 18.25 -0.745 1 94.81 132 THR B CA 1
ATOM 4775 C C . THR B 1 132 ? -7.684 17.234 -1.824 1 94.81 132 THR B C 1
ATOM 4777 O O . THR B 1 132 ? -7.215 17.594 -2.904 1 94.81 132 THR B O 1
ATOM 4780 N N . ASP B 1 133 ? -7.883 15.953 -1.497 1 94.12 133 ASP B N 1
ATOM 4781 C CA . ASP B 1 133 ? -7.543 14.914 -2.465 1 94.12 133 ASP B CA 1
ATOM 4782 C C . ASP B 1 133 ? -8.625 14.789 -3.537 1 94.12 133 ASP B C 1
ATOM 4784 O O . ASP B 1 133 ? -8.438 14.078 -4.531 1 94.12 133 ASP B O 1
ATOM 4788 N N . HIS B 1 134 ? -9.766 15.414 -3.383 1 96.12 134 HIS B N 1
ATOM 4789 C CA . HIS B 1 134 ? -10.758 15.562 -4.441 1 96.12 134 HIS B CA 1
ATOM 4790 C C . HIS B 1 134 ? -10.609 16.891 -5.164 1 96.12 134 HIS B C 1
ATOM 4792 O O . HIS B 1 134 ? -11.25 17.875 -4.797 1 96.12 134 HIS B O 1
ATOM 4798 N N . MET B 1 135 ? -9.914 16.859 -6.188 1 96.88 135 MET B N 1
ATOM 4799 C CA . MET B 1 135 ? -9.492 18.062 -6.891 1 96.88 135 MET B CA 1
ATOM 4800 C C . MET B 1 135 ? -10.328 18.297 -8.141 1 96.88 135 MET B C 1
ATOM 4802 O O . MET B 1 135 ? -10.75 17.344 -8.797 1 96.88 135 MET B O 1
ATOM 4806 N N . ASP B 1 136 ? -10.523 19.547 -8.445 1 96.44 136 ASP B N 1
ATOM 4807 C CA . ASP B 1 136 ? -11.086 19.859 -9.75 1 96.44 136 ASP B CA 1
ATOM 4808 C C . ASP B 1 136 ? -10.008 19.906 -10.828 1 96.44 136 ASP B C 1
ATOM 4810 O O . ASP B 1 136 ? -8.852 19.547 -10.562 1 96.44 136 ASP B O 1
ATOM 4814 N N . PHE B 1 137 ? -10.398 20.266 -12.086 1 96.81 137 PHE B N 1
ATOM 4815 C CA . PHE B 1 137 ? -9.469 20.203 -13.203 1 96.81 137 PHE B CA 1
ATOM 4816 C C . PHE B 1 137 ? -8.273 21.109 -12.961 1 96.81 137 PHE B C 1
ATOM 4818 O O . PHE B 1 137 ? -7.125 20.703 -13.156 1 96.81 137 PHE B O 1
ATOM 4825 N N . TRP B 1 138 ? -8.484 22.312 -12.562 1 96.69 138 TRP B N 1
ATOM 4826 C CA . TRP B 1 138 ? -7.422 23.297 -12.383 1 96.69 138 TRP B CA 1
ATOM 4827 C C . TRP B 1 138 ? -6.504 22.906 -11.227 1 96.69 138 TRP B C 1
ATOM 4829 O O . TRP B 1 138 ? -5.289 23.094 -11.305 1 96.69 138 TRP B O 1
ATOM 4839 N N . GLN B 1 139 ? -7.078 22.344 -10.195 1 96.88 139 GLN B N 1
ATOM 4840 C CA . GLN B 1 139 ? -6.289 21.875 -9.062 1 96.88 139 GLN B CA 1
ATOM 4841 C C . GLN B 1 139 ? -5.41 20.703 -9.453 1 96.88 139 GLN B C 1
ATOM 4843 O O . GLN B 1 139 ? -4.25 20.609 -9.047 1 96.88 139 GLN B O 1
ATOM 4848 N N . ARG B 1 140 ? -5.973 19.812 -10.242 1 96.88 140 ARG B N 1
ATOM 4849 C CA . ARG B 1 140 ? -5.184 18.688 -10.734 1 96.88 140 ARG B CA 1
ATOM 4850 C C . ARG B 1 140 ? -4.031 19.156 -11.609 1 96.88 140 ARG B C 1
ATOM 4852 O O . ARG B 1 140 ? -2.912 18.656 -11.508 1 96.88 140 ARG B O 1
ATOM 4859 N N . LEU B 1 141 ? -4.367 20.109 -12.461 1 96.5 141 LEU B N 1
ATOM 4860 C CA . LEU B 1 141 ? -3.332 20.688 -13.32 1 96.5 141 LEU B CA 1
ATOM 4861 C C . LEU B 1 141 ? -2.215 21.297 -12.484 1 96.5 141 LEU B C 1
ATOM 4863 O O . LEU B 1 141 ? -1.037 21 -12.695 1 96.5 141 LEU B O 1
ATOM 4867 N N . THR B 1 142 ? -2.588 22.141 -11.539 1 95.44 142 THR B N 1
ATOM 4868 C CA . THR B 1 142 ? -1.621 22.797 -10.672 1 95.44 142 THR B CA 1
ATOM 4869 C C . THR B 1 142 ? -0.796 21.781 -9.898 1 95.44 142 THR B C 1
ATOM 4871 O O . THR B 1 142 ? 0.43 21.891 -9.828 1 95.44 142 THR B O 1
ATOM 4874 N N . SER B 1 143 ? -1.495 20.812 -9.328 1 94.81 143 SER B N 1
ATOM 4875 C CA . SER B 1 143 ? -0.807 19.781 -8.547 1 94.81 143 SER B CA 1
ATOM 4876 C C . SER B 1 143 ? 0.163 18.984 -9.422 1 94.81 143 SER B C 1
ATOM 4878 O O . SER B 1 143 ? 1.277 18.688 -8.992 1 94.81 143 SER B O 1
ATOM 4880 N N . THR B 1 144 ? -0.257 18.656 -10.617 1 94.19 144 THR B N 1
ATOM 4881 C CA . THR B 1 144 ? 0.599 17.906 -11.539 1 94.19 144 THR B CA 1
ATOM 4882 C C . THR B 1 144 ? 1.865 18.703 -11.852 1 94.19 144 THR B C 1
ATOM 4884 O O . THR B 1 144 ? 2.975 18.172 -11.773 1 94.19 144 THR B O 1
ATOM 4887 N N . VAL B 1 145 ? 1.729 19.906 -12.109 1 92.5 145 VAL B N 1
ATOM 4888 C CA . VAL B 1 145 ? 2.854 20.766 -12.484 1 92.5 145 VAL B CA 1
ATOM 4889 C C . VAL B 1 145 ? 3.797 20.922 -11.297 1 92.5 145 VAL B C 1
ATOM 4891 O O . VAL B 1 145 ? 5.016 20.828 -11.445 1 92.5 145 VAL B O 1
ATOM 4894 N N . LEU B 1 146 ? 3.273 21.109 -10.148 1 90.69 146 LEU B N 1
ATOM 4895 C CA . LEU B 1 146 ? 4.082 21.375 -8.961 1 90.69 146 LEU B CA 1
ATOM 4896 C C . LEU B 1 146 ? 4.746 20.109 -8.453 1 90.69 146 LEU B C 1
ATOM 4898 O O . LEU B 1 146 ? 5.836 20.156 -7.879 1 90.69 146 LEU B O 1
ATOM 4902 N N . ASN B 1 147 ? 4.098 18.938 -8.711 1 90.31 147 ASN B N 1
ATOM 4903 C CA . ASN B 1 147 ? 4.648 17.672 -8.25 1 90.31 147 ASN B CA 1
ATOM 4904 C C . ASN B 1 147 ? 5.645 17.094 -9.25 1 90.31 147 ASN B C 1
ATOM 4906 O O . ASN B 1 147 ? 6.465 16.234 -8.898 1 90.31 147 ASN B O 1
ATOM 4910 N N . SER B 1 148 ? 5.664 17.484 -10.445 1 87.94 148 SER B N 1
ATOM 4911 C CA . SER B 1 148 ? 6.367 16.828 -11.539 1 87.94 148 SER B CA 1
ATOM 4912 C C . SER B 1 148 ? 7.875 17.016 -11.43 1 87.94 148 SER B C 1
ATOM 4914 O O . SER B 1 148 ? 8.648 16.141 -11.789 1 87.94 148 SER B O 1
ATOM 4916 N N . PRO B 1 149 ? 8.406 18.094 -10.883 1 84.06 149 PRO B N 1
ATOM 4917 C CA . PRO B 1 149 ? 9.859 18.281 -10.875 1 84.06 149 PRO B CA 1
ATOM 4918 C C . PRO B 1 149 ? 10.586 17.172 -10.102 1 84.06 149 PRO B C 1
ATOM 4920 O O . PRO B 1 149 ? 11.672 16.75 -10.5 1 84.06 149 PRO B O 1
ATOM 4923 N N . VAL B 1 150 ? 9.977 16.734 -9.062 1 81.69 150 VAL B N 1
ATOM 4924 C CA . VAL B 1 150 ? 10.625 15.734 -8.219 1 81.69 150 VAL B CA 1
ATOM 4925 C C . VAL B 1 150 ? 10.727 14.406 -8.961 1 81.69 150 VAL B C 1
ATOM 4927 O O . VAL B 1 150 ? 11.5 13.531 -8.586 1 81.69 150 VAL B O 1
ATOM 4930 N N . LEU B 1 151 ? 9.969 14.25 -10.023 1 80.94 151 LEU B N 1
ATOM 4931 C CA . LEU B 1 151 ? 10.039 13.047 -10.844 1 80.94 151 LEU B CA 1
ATOM 4932 C C . LEU B 1 151 ? 11.328 13.008 -11.648 1 80.94 151 LEU B C 1
ATOM 4934 O O . LEU B 1 151 ? 11.836 11.93 -11.969 1 80.94 151 LEU B O 1
ATOM 4938 N N . PHE B 1 152 ? 11.859 14.188 -11.891 1 75.94 152 PHE B N 1
ATOM 4939 C CA . PHE B 1 152 ? 12.922 14.25 -12.883 1 75.94 152 PHE B CA 1
ATOM 4940 C C . PHE B 1 152 ? 14.219 14.75 -12.25 1 75.94 152 PHE B C 1
ATOM 4942 O O . PHE B 1 152 ? 15.312 14.477 -12.758 1 75.94 152 PHE B O 1
ATOM 4949 N N . PHE B 1 153 ? 14 15.492 -11.195 1 74.31 153 PHE B N 1
ATOM 4950 C CA . PHE B 1 153 ? 15.18 16.125 -10.625 1 74.31 153 PHE B CA 1
ATOM 4951 C C . PHE B 1 153 ? 15.328 15.789 -9.148 1 74.31 153 PHE B C 1
ATOM 4953 O O . PHE B 1 153 ? 14.344 15.758 -8.414 1 74.31 153 PHE B O 1
ATOM 4960 N N . HIS B 1 154 ? 16.547 15.352 -8.922 1 76 154 HIS B N 1
ATOM 4961 C CA . HIS B 1 154 ? 16.859 15.195 -7.504 1 76 154 HIS B CA 1
ATOM 4962 C C . HIS B 1 154 ? 17.281 16.531 -6.887 1 76 154 HIS B C 1
ATOM 4964 O O . HIS B 1 154 ? 18.469 16.766 -6.664 1 76 154 HIS B O 1
ATOM 4970 N N . ILE B 1 155 ? 16.391 17.297 -6.469 1 73.06 155 ILE B N 1
ATOM 4971 C CA . ILE B 1 155 ? 16.641 18.688 -6.121 1 73.06 155 ILE B CA 1
ATOM 4972 C C . ILE B 1 155 ? 17.078 18.797 -4.664 1 73.06 155 ILE B C 1
ATOM 4974 O O . ILE B 1 155 ? 17.469 19.875 -4.203 1 73.06 155 ILE B O 1
ATOM 4978 N N . PHE B 1 156 ? 17.125 17.719 -3.967 1 78.19 156 PHE B N 1
ATOM 4979 C CA . PHE B 1 156 ? 17.375 17.812 -2.531 1 78.19 156 PHE B CA 1
ATOM 4980 C C . PHE B 1 156 ? 18.781 17.344 -2.186 1 78.19 156 PHE B C 1
ATOM 4982 O O . PHE B 1 156 ? 19.156 17.328 -1.015 1 78.19 156 PHE B O 1
ATOM 4989 N N . SER B 1 157 ? 19.453 16.906 -3.203 1 77.56 157 SER B N 1
ATOM 4990 C CA . SER B 1 157 ? 20.812 16.422 -2.994 1 77.56 157 SER B CA 1
ATOM 4991 C C . SER B 1 157 ? 21.656 16.594 -4.254 1 77.56 157 SER B C 1
ATOM 4993 O O . SER B 1 157 ? 21.141 16.922 -5.32 1 77.56 157 SER B O 1
ATOM 4995 N N . HIS B 1 158 ? 22.969 16.469 -3.996 1 77.06 158 HIS B N 1
ATOM 4996 C CA . HIS B 1 158 ? 23.844 16.328 -5.152 1 77.06 158 HIS B CA 1
ATOM 4997 C C . HIS B 1 158 ? 23.766 14.93 -5.742 1 77.06 158 HIS B C 1
ATOM 4999 O O . HIS B 1 158 ? 23.828 13.938 -5.016 1 77.06 158 HIS B O 1
ATOM 5005 N N . ALA B 1 159 ? 23.594 14.883 -7.027 1 77.94 159 ALA B N 1
ATOM 5006 C CA . ALA B 1 159 ? 23.5 13.586 -7.688 1 77.94 159 ALA B CA 1
ATOM 5007 C C . ALA B 1 159 ? 24.766 12.773 -7.477 1 77.94 159 ALA B C 1
ATOM 5009 O O . ALA B 1 159 ? 24.734 11.539 -7.438 1 77.94 159 ALA B O 1
ATOM 5010 N N . ASP B 1 160 ? 25.859 13.5 -7.223 1 86.94 160 ASP B N 1
ATOM 5011 C CA . ASP B 1 160 ? 27.141 12.828 -7.07 1 86.94 160 ASP B CA 1
ATOM 5012 C C . ASP B 1 160 ? 27.594 12.828 -5.609 1 86.94 160 ASP B C 1
ATOM 5014 O O . ASP B 1 160 ? 28.781 12.953 -5.32 1 86.94 160 ASP B O 1
ATOM 5018 N N . ALA B 1 161 ? 26.641 12.711 -4.738 1 90.88 161 ALA B N 1
ATOM 5019 C CA . ALA B 1 161 ? 26.953 12.789 -3.312 1 90.88 161 ALA B CA 1
ATOM 5020 C C . ALA B 1 161 ? 27.891 11.664 -2.895 1 90.88 161 ALA B C 1
ATOM 5022 O O . ALA B 1 161 ? 28.812 11.875 -2.102 1 90.88 161 ALA B O 1
ATOM 5023 N N . VAL B 1 162 ? 27.75 10.484 -3.449 1 93 162 VAL B N 1
ATOM 5024 C CA . VAL B 1 162 ? 28.594 9.344 -3.082 1 93 162 VAL B CA 1
ATOM 5025 C C . VAL B 1 162 ? 30.031 9.609 -3.494 1 93 162 VAL B C 1
ATOM 5027 O O . VAL B 1 162 ? 30.953 9.375 -2.717 1 93 162 VAL B O 1
ATOM 5030 N N . GLN B 1 163 ? 30.172 10.141 -4.68 1 92.81 163 GLN B N 1
ATOM 5031 C CA . GLN B 1 163 ? 31.516 10.469 -5.152 1 92.81 163 GLN B CA 1
ATOM 5032 C C . GLN B 1 163 ? 32.156 11.57 -4.301 1 92.81 163 GLN B C 1
ATOM 5034 O O . GLN B 1 163 ? 33.344 11.57 -4.066 1 92.81 163 GLN B O 1
ATOM 5039 N N . ARG B 1 164 ? 31.359 12.453 -3.875 1 92.81 164 ARG B N 1
ATOM 5040 C CA . ARG B 1 164 ? 31.828 13.617 -3.121 1 92.81 164 ARG B CA 1
ATOM 5041 C C . ARG B 1 164 ? 32.219 13.219 -1.702 1 92.81 164 ARG B C 1
ATOM 5043 O O . ARG B 1 164 ? 33.219 13.711 -1.176 1 92.81 164 ARG B O 1
ATOM 5050 N N . TYR B 1 165 ? 31.484 12.32 -1.092 1 94.38 165 TYR B N 1
ATOM 5051 C CA . TYR B 1 165 ? 31.641 12.117 0.343 1 94.38 165 TYR B CA 1
ATOM 5052 C C . TYR B 1 165 ? 32.188 10.734 0.639 1 94.38 165 TYR B C 1
ATOM 5054 O O . TYR B 1 165 ? 32.656 10.461 1.75 1 94.38 165 TYR B O 1
ATOM 5062 N N . ALA B 1 166 ? 32.156 9.836 -0.295 1 94.62 166 ALA B N 1
ATOM 5063 C CA . ALA B 1 166 ? 32.688 8.477 -0.179 1 94.62 166 ALA B CA 1
ATOM 5064 C C . ALA B 1 166 ? 33.375 8.039 -1.473 1 94.62 166 ALA B C 1
ATOM 5066 O O . ALA B 1 166 ? 33 7.016 -2.055 1 94.62 166 ALA B O 1
ATOM 5067 N N . PRO B 1 167 ? 34.375 8.742 -1.825 1 93.69 167 PRO B N 1
ATOM 5068 C CA . PRO B 1 167 ? 35.031 8.453 -3.105 1 93.69 167 PRO B CA 1
ATOM 5069 C C . PRO B 1 167 ? 35.656 7.066 -3.141 1 93.69 167 PRO B C 1
ATOM 5071 O O . PRO B 1 167 ? 35.938 6.535 -4.219 1 93.69 167 PRO B O 1
ATOM 5074 N N . GLU B 1 168 ? 35.906 6.473 -2.035 1 94.12 168 GLU B N 1
ATOM 5075 C CA . GLU B 1 168 ? 36.531 5.16 -1.95 1 94.12 168 GLU B CA 1
ATOM 5076 C C . GLU B 1 168 ? 35.531 4.043 -2.25 1 94.12 168 GLU B C 1
ATOM 5078 O O . GLU B 1 168 ? 35.938 2.898 -2.479 1 94.12 168 GLU B O 1
ATOM 5083 N N . MET B 1 169 ? 34.312 4.34 -2.219 1 94.75 169 MET B N 1
ATOM 5084 C CA . MET B 1 169 ? 33.25 3.342 -2.457 1 94.75 169 MET B CA 1
ATOM 5085 C C . MET B 1 169 ? 32.906 3.26 -3.939 1 94.75 169 MET B C 1
ATOM 5087 O O . MET B 1 169 ? 33.188 4.191 -4.695 1 94.75 169 MET B O 1
ATOM 5091 N N . ALA B 1 170 ? 32.344 2.178 -4.355 1 94.44 170 ALA B N 1
ATOM 5092 C CA . ALA B 1 170 ? 31.844 2.047 -5.723 1 94.44 170 ALA B CA 1
ATOM 5093 C C . ALA B 1 170 ? 30.781 3.111 -6.027 1 94.44 170 ALA B C 1
ATOM 5095 O O . ALA B 1 170 ? 29.953 3.436 -5.176 1 94.44 170 ALA B O 1
ATOM 5096 N N . PHE B 1 171 ? 30.828 3.594 -7.23 1 91.38 171 PHE B N 1
ATOM 5097 C CA . PHE B 1 171 ? 29.906 4.656 -7.605 1 91.38 171 PHE B CA 1
ATOM 5098 C C . PHE B 1 171 ? 28.469 4.141 -7.648 1 91.38 171 PHE B C 1
ATOM 5100 O O . PHE B 1 171 ? 28.219 3.062 -8.188 1 91.38 171 PHE B O 1
ATOM 5107 N N . ILE B 1 172 ? 27.625 4.867 -7.074 1 92.5 172 ILE B N 1
ATOM 5108 C CA . ILE B 1 172 ? 26.172 4.723 -7.152 1 92.5 172 ILE B CA 1
ATOM 5109 C C . ILE B 1 172 ? 25.516 6.098 -7.082 1 92.5 172 ILE B C 1
ATOM 5111 O O . ILE B 1 172 ? 25.938 6.953 -6.297 1 92.5 172 ILE B O 1
ATOM 5115 N N . ASN B 1 173 ? 24.562 6.316 -7.996 1 91.19 173 ASN B N 1
ATOM 5116 C CA . ASN B 1 173 ? 23.812 7.566 -7.941 1 91.19 173 ASN B CA 1
ATOM 5117 C C . ASN B 1 173 ? 23.078 7.719 -6.617 1 91.19 173 ASN B C 1
ATOM 5119 O O . ASN B 1 173 ? 22.547 6.746 -6.074 1 91.19 173 ASN B O 1
ATOM 5123 N N . GLN B 1 174 ? 23.047 8.977 -6.133 1 92.25 174 GLN B N 1
ATOM 5124 C CA . GLN B 1 174 ? 22.453 9.227 -4.824 1 92.25 174 GLN B CA 1
ATOM 5125 C C . GLN B 1 174 ? 21.016 8.734 -4.77 1 92.25 174 GLN B C 1
ATOM 5127 O O . GLN B 1 174 ? 20.594 8.148 -3.77 1 92.25 174 GLN B O 1
ATOM 5132 N N . PHE B 1 175 ? 20.312 9.008 -5.793 1 92.44 175 PHE B N 1
ATOM 5133 C CA . PHE B 1 175 ? 18.922 8.57 -5.836 1 92.44 175 PHE B CA 1
ATOM 5134 C C . PHE B 1 175 ? 18.828 7.051 -5.727 1 92.44 175 PHE B C 1
ATOM 5136 O O . PHE B 1 175 ? 18 6.531 -4.977 1 92.44 175 PHE B O 1
ATOM 5143 N N . GLU B 1 176 ? 19.656 6.344 -6.426 1 92.75 176 GLU B N 1
ATOM 5144 C CA . GLU B 1 176 ? 19.688 4.887 -6.379 1 92.75 176 GLU B CA 1
ATOM 5145 C C . GLU B 1 176 ? 20.078 4.387 -4.988 1 92.75 176 GLU B C 1
ATOM 5147 O O . GLU B 1 176 ? 19.531 3.393 -4.508 1 92.75 176 GLU B O 1
ATOM 5152 N N . LEU B 1 177 ? 20.984 5.062 -4.406 1 95.44 177 LEU B N 1
ATOM 5153 C CA . LEU B 1 177 ? 21.391 4.688 -3.059 1 95.44 177 LEU B CA 1
ATOM 5154 C C . LEU B 1 177 ? 20.234 4.84 -2.078 1 95.44 177 LEU B C 1
ATOM 5156 O O . LEU B 1 177 ? 20.016 3.971 -1.229 1 95.44 177 LEU B O 1
ATOM 5160 N N . GLU B 1 178 ? 19.5 5.91 -2.146 1 95.75 178 GLU B N 1
ATOM 5161 C CA . GLU B 1 178 ? 18.375 6.168 -1.252 1 95.75 178 GLU B CA 1
ATOM 5162 C C . GLU B 1 178 ? 17.344 5.055 -1.342 1 95.75 178 GLU B C 1
ATOM 5164 O O . GLU B 1 178 ? 16.688 4.715 -0.345 1 95.75 178 GLU B O 1
ATOM 5169 N N . LEU B 1 179 ? 17.219 4.477 -2.506 1 95.69 179 LEU B N 1
ATOM 5170 C CA . LEU B 1 179 ? 16.219 3.449 -2.746 1 95.69 179 LEU B CA 1
ATOM 5171 C C . LEU B 1 179 ? 16.656 2.111 -2.158 1 95.69 179 LEU B C 1
ATOM 5173 O O . LEU B 1 179 ? 15.867 1.16 -2.119 1 95.69 179 LEU B O 1
ATOM 5177 N N . LYS B 1 180 ? 17.828 1.996 -1.659 1 96.81 180 LYS B N 1
ATOM 5178 C CA . LYS B 1 180 ? 18.344 0.742 -1.115 1 96.81 180 LYS B CA 1
ATOM 5179 C C . LYS B 1 180 ? 17.984 0.594 0.36 1 96.81 180 LYS B C 1
ATOM 5181 O O . LYS B 1 180 ? 18.391 -0.375 1.009 1 96.81 180 LYS B O 1
ATOM 5186 N N . ALA B 1 181 ? 17.219 1.557 0.898 1 98.25 181 ALA B N 1
ATOM 5187 C CA . ALA B 1 181 ? 16.766 1.433 2.279 1 98.25 181 ALA B CA 1
ATOM 5188 C C . ALA B 1 181 ? 16.031 0.107 2.504 1 98.25 181 ALA B C 1
ATOM 5190 O O . ALA B 1 181 ? 15.266 -0.336 1.652 1 98.25 181 ALA B O 1
ATOM 5191 N N . GLU B 1 182 ? 16.297 -0.483 3.648 1 98.25 182 GLU B N 1
ATOM 5192 C CA . GLU B 1 182 ? 15.633 -1.74 3.986 1 98.25 182 GLU B CA 1
ATOM 5193 C C . GLU B 1 182 ? 14.125 -1.549 4.145 1 98.25 182 GLU B C 1
ATOM 5195 O O . GLU B 1 182 ? 13.344 -2.441 3.816 1 98.25 182 GLU B O 1
ATOM 5200 N N . VAL B 1 183 ? 13.742 -0.479 4.68 1 98.44 183 VAL B N 1
ATOM 5201 C CA . VAL B 1 183 ? 12.344 -0.122 4.887 1 98.44 183 VAL B CA 1
ATOM 5202 C C . VAL B 1 183 ? 12.219 1.386 5.094 1 98.44 183 VAL B C 1
ATOM 5204 O O . VAL B 1 183 ? 13.148 2.025 5.602 1 98.44 183 VAL B O 1
ATOM 5207 N N . THR B 1 184 ? 11.25 1.966 4.617 1 98.62 184 THR B N 1
ATOM 5208 C CA . THR B 1 184 ? 10.883 3.354 4.875 1 98.62 184 THR B CA 1
ATOM 5209 C C . THR B 1 184 ? 9.602 3.432 5.695 1 98.62 184 THR B C 1
ATOM 5211 O O . THR B 1 184 ? 8.539 3.008 5.238 1 98.62 184 THR B O 1
ATOM 5214 N N . LEU B 1 185 ? 9.727 3.922 6.898 1 98.44 185 LEU B N 1
ATOM 5215 C CA . LEU B 1 185 ? 8.578 4.109 7.781 1 98.44 185 LEU B CA 1
ATOM 5216 C C . LEU B 1 185 ? 8.117 5.562 7.77 1 98.44 185 LEU B C 1
ATOM 5218 O O . LEU B 1 185 ? 8.867 6.461 8.156 1 98.44 185 LEU B O 1
ATOM 5222 N N . VAL B 1 186 ? 6.941 5.754 7.324 1 98.12 186 VAL B N 1
ATOM 5223 C CA . VAL B 1 186 ? 6.402 7.098 7.16 1 98.12 186 VAL B CA 1
ATOM 5224 C C . VAL B 1 186 ? 5.41 7.395 8.281 1 98.12 186 VAL B C 1
ATOM 5226 O O . VAL B 1 186 ? 4.43 6.668 8.461 1 98.12 186 VAL B O 1
ATOM 5229 N N . GLU B 1 187 ? 5.645 8.469 8.992 1 96.88 187 GLU B N 1
ATOM 5230 C CA . GLU B 1 187 ? 4.758 8.875 10.078 1 96.88 187 GLU B CA 1
ATOM 5231 C C . GLU B 1 187 ? 3.504 9.562 9.539 1 96.88 187 GLU B C 1
ATOM 5233 O O . GLU B 1 187 ? 3.254 10.734 9.844 1 96.88 187 GLU B O 1
ATOM 5238 N N . GLN B 1 188 ? 2.748 8.812 8.812 1 96.38 188 GLN B N 1
ATOM 5239 C CA . GLN B 1 188 ? 1.458 9.188 8.242 1 96.38 188 GLN B CA 1
ATOM 5240 C C . GLN B 1 188 ? 0.458 8.039 8.328 1 96.38 188 GLN B C 1
ATOM 5242 O O . GLN B 1 188 ? 0.831 6.91 8.656 1 96.38 188 GLN B O 1
ATOM 5247 N N . ASP B 1 189 ? -0.767 8.336 8.164 1 95.5 189 ASP B N 1
ATOM 5248 C CA . ASP B 1 189 ? -1.85 7.363 8.102 1 95.5 189 ASP B CA 1
ATOM 5249 C C . ASP B 1 189 ? -2.961 7.832 7.172 1 95.5 189 ASP B C 1
ATOM 5251 O O . ASP B 1 189 ? -2.879 8.922 6.598 1 95.5 189 ASP B O 1
ATOM 5255 N N . HIS B 1 190 ? -3.953 7.004 6.984 1 95.88 190 HIS B N 1
ATOM 5256 C CA . HIS B 1 190 ? -5.039 7.383 6.086 1 95.88 190 HIS B CA 1
ATOM 5257 C C . HIS B 1 190 ? -6.219 7.965 6.863 1 95.88 190 HIS B C 1
ATOM 5259 O O . HIS B 1 190 ? -7.301 8.148 6.305 1 95.88 190 HIS B O 1
ATOM 5265 N N . ILE B 1 191 ? -6.043 8.211 8.125 1 95.88 191 ILE B N 1
ATOM 5266 C CA . ILE B 1 191 ? -7.109 8.805 8.93 1 95.88 191 ILE B CA 1
ATOM 5267 C C . ILE B 1 191 ? -6.934 10.32 8.984 1 95.88 191 ILE B C 1
ATOM 5269 O O . ILE B 1 191 ? -7.863 11.07 8.688 1 95.88 191 ILE B O 1
ATOM 5273 N N . LEU B 1 192 ? -5.707 10.711 9.281 1 94.31 192 LEU B N 1
ATOM 5274 C CA . LEU B 1 192 ? -5.383 12.133 9.25 1 94.31 192 LEU B CA 1
ATOM 5275 C C . LEU B 1 192 ? -4.988 12.562 7.844 1 94.31 192 LEU B C 1
ATOM 5277 O O . LEU B 1 192 ? -5.406 13.633 7.375 1 94.31 192 LEU B O 1
ATOM 5281 N N . ASP B 1 193 ? -4.211 11.758 7.188 1 94.69 193 ASP B N 1
ATOM 5282 C CA . ASP B 1 193 ? -3.754 12.055 5.832 1 94.69 193 ASP B CA 1
ATOM 5283 C C . ASP B 1 193 ? -4.68 11.422 4.793 1 94.69 193 ASP B C 1
ATOM 5285 O O . ASP B 1 193 ? -5.523 10.594 5.129 1 94.69 193 ASP B O 1
ATOM 5289 N N . TYR B 1 194 ? -4.547 11.93 3.6 1 95.62 194 TYR B N 1
ATOM 5290 C CA . TYR B 1 194 ? -5.359 11.359 2.533 1 95.62 194 TYR B CA 1
ATOM 5291 C C . TYR B 1 194 ? -4.883 9.953 2.184 1 95.62 194 TYR B C 1
ATOM 5293 O O . TYR B 1 194 ? -3.682 9.68 2.172 1 95.62 194 TYR B O 1
ATOM 5301 N N . PRO B 1 195 ? -5.852 9.031 1.885 1 96.81 195 PRO B N 1
ATOM 5302 C CA . PRO B 1 195 ? -5.449 7.695 1.435 1 96.81 195 PRO B CA 1
ATOM 5303 C C . PRO B 1 195 ? -4.609 7.73 0.16 1 96.81 195 PRO B C 1
ATOM 5305 O O . PRO B 1 195 ? -4.988 8.391 -0.814 1 96.81 195 PRO B O 1
ATOM 5308 N N . GLN B 1 196 ? -3.496 7.113 0.208 1 97.12 196 GLN B N 1
ATOM 5309 C CA . GLN B 1 196 ? -2.557 7.078 -0.907 1 97.12 196 GLN B CA 1
ATOM 5310 C C . GLN B 1 196 ? -1.942 5.688 -1.064 1 97.12 196 GLN B C 1
ATOM 5312 O O . GLN B 1 196 ? -1.955 4.887 -0.127 1 97.12 196 GLN B O 1
ATOM 5317 N N . PRO B 1 197 ? -1.411 5.387 -2.236 1 97.44 197 PRO B N 1
ATOM 5318 C CA . PRO B 1 197 ? -0.751 4.094 -2.43 1 97.44 197 PRO B CA 1
ATOM 5319 C C . PRO B 1 197 ? 0.524 3.951 -1.603 1 97.44 197 PRO B C 1
ATOM 5321 O O . PRO B 1 197 ? 1.157 4.953 -1.261 1 97.44 197 PRO B O 1
ATOM 5324 N N . THR B 1 198 ? 0.854 2.764 -1.303 1 97.31 198 THR B N 1
ATOM 5325 C CA . THR B 1 198 ? 2.098 2.443 -0.61 1 97.31 198 THR B CA 1
ATOM 5326 C C . THR B 1 198 ? 2.715 1.165 -1.168 1 97.31 198 THR B C 1
ATOM 5328 O O . THR B 1 198 ? 2.186 0.576 -2.113 1 97.31 198 THR B O 1
ATOM 5331 N N . LEU B 1 199 ? 3.879 0.817 -0.66 1 98 199 LEU B N 1
ATOM 5332 C CA . LEU B 1 199 ? 4.625 -0.391 -0.999 1 98 199 LEU B CA 1
ATOM 5333 C C . LEU B 1 199 ? 4.879 -1.239 0.244 1 98 199 LEU B C 1
ATOM 5335 O O . LEU B 1 199 ? 4.793 -0.74 1.368 1 98 199 LEU B O 1
ATOM 5339 N N . PRO B 1 200 ? 5.164 -2.484 0.023 1 97.5 200 PRO B N 1
ATOM 5340 C CA . PRO B 1 200 ? 5.477 -3.324 1.183 1 97.5 200 PRO B CA 1
ATOM 5341 C C . PRO B 1 200 ? 6.645 -2.787 2.006 1 97.5 200 PRO B C 1
ATOM 5343 O O . PRO B 1 200 ? 6.684 -2.975 3.225 1 97.5 200 PRO B O 1
ATOM 5346 N N . ASN B 1 201 ? 7.602 -2.123 1.341 1 98.19 201 ASN B N 1
ATOM 5347 C CA . ASN B 1 201 ? 8.75 -1.626 2.084 1 98.19 201 ASN B CA 1
ATOM 5348 C C . ASN B 1 201 ? 8.625 -0.136 2.385 1 98.19 201 ASN B C 1
ATOM 5350 O O . ASN B 1 201 ? 9.594 0.5 2.809 1 98.19 201 ASN B O 1
ATOM 5354 N N . VAL B 1 202 ? 7.562 0.5 2.041 1 98.44 202 VAL B N 1
ATOM 5355 C CA . VAL B 1 202 ? 7.203 1.852 2.455 1 98.44 202 VAL B CA 1
ATOM 5356 C C . VAL B 1 202 ? 5.898 1.819 3.248 1 98.44 202 VAL B C 1
ATOM 5358 O O . VAL B 1 202 ? 4.816 1.704 2.67 1 98.44 202 VAL B O 1
ATOM 5361 N N . ILE B 1 203 ? 6.031 1.972 4.527 1 98 203 ILE B N 1
ATOM 5362 C CA . ILE B 1 203 ? 4.91 1.675 5.41 1 98 203 ILE B CA 1
ATOM 5363 C C . ILE B 1 203 ? 4.48 2.943 6.145 1 98 203 ILE B C 1
ATOM 5365 O O . ILE B 1 203 ? 5.305 3.615 6.77 1 98 203 ILE B O 1
ATOM 5369 N N . ARG B 1 204 ? 3.285 3.266 6 1 97.19 204 ARG B N 1
ATOM 5370 C CA . ARG B 1 204 ? 2.715 4.352 6.793 1 97.19 204 ARG B CA 1
ATOM 5371 C C . ARG B 1 204 ? 2.287 3.859 8.172 1 97.19 204 ARG B C 1
ATOM 5373 O O . ARG B 1 204 ? 1.384 3.027 8.289 1 97.19 204 ARG B O 1
ATOM 5380 N N . ILE B 1 205 ? 2.811 4.426 9.25 1 97.12 205 ILE B N 1
ATOM 5381 C CA . ILE B 1 205 ? 2.699 3.777 10.547 1 97.12 205 ILE B CA 1
ATOM 5382 C C . ILE B 1 205 ? 1.896 4.664 11.5 1 97.12 205 ILE B C 1
ATOM 5384 O O . ILE B 1 205 ? 1.619 4.273 12.633 1 97.12 205 ILE B O 1
ATOM 5388 N N . GLY B 1 206 ? 1.507 5.836 11.062 1 94.69 206 GLY B N 1
ATOM 5389 C CA . GLY B 1 206 ? 0.933 6.801 11.992 1 94.69 206 GLY B CA 1
ATOM 5390 C C . GLY B 1 206 ? 1.977 7.652 12.688 1 94.69 206 GLY B C 1
ATOM 5391 O O . GLY B 1 206 ? 3.176 7.496 12.445 1 94.69 206 GLY B O 1
ATOM 5392 N N . GLY B 1 207 ? 1.546 8.531 13.547 1 94.38 207 GLY B N 1
ATOM 5393 C CA . GLY B 1 207 ? 2.463 9.43 14.227 1 94.38 207 GLY B CA 1
ATOM 5394 C C . GLY B 1 207 ? 3.09 8.82 15.469 1 94.38 207 GLY B C 1
ATOM 5395 O O . GLY B 1 207 ? 2.391 8.492 16.422 1 94.38 207 GLY B O 1
ATOM 5396 N N . THR B 1 208 ? 4.375 8.742 15.5 1 91.69 208 THR B N 1
ATOM 5397 C CA . THR B 1 208 ? 5.074 8.07 16.594 1 91.69 208 THR B CA 1
ATOM 5398 C C . THR B 1 208 ? 5.086 8.938 17.844 1 91.69 208 THR B C 1
ATOM 5400 O O . THR B 1 208 ? 5.41 8.461 18.938 1 91.69 208 THR B O 1
ATOM 5403 N N . ALA B 1 209 ? 4.664 10.156 17.734 1 84.88 209 ALA B N 1
ATOM 5404 C CA . ALA B 1 209 ? 4.629 11.062 18.875 1 84.88 209 ALA B CA 1
ATOM 5405 C C . ALA B 1 209 ? 3.506 10.695 19.844 1 84.88 209 ALA B C 1
ATOM 5407 O O . ALA B 1 209 ? 3.496 11.141 21 1 84.88 209 ALA B O 1
ATOM 5408 N N . VAL B 1 210 ? 2.621 9.953 19.375 1 90.38 210 VAL B N 1
ATOM 5409 C CA . VAL B 1 210 ? 1.442 9.609 20.156 1 90.38 210 VAL B CA 1
ATOM 5410 C C . VAL B 1 210 ? 1.852 8.734 21.344 1 90.38 210 VAL B C 1
ATOM 5412 O O . VAL B 1 210 ? 2.723 7.871 21.203 1 90.38 210 VAL B O 1
ATOM 5415 N N . CYS B 1 211 ? 1.364 9.039 22.453 1 91.94 211 CYS B N 1
ATOM 5416 C CA . CYS B 1 211 ? 1.511 8.219 23.641 1 91.94 211 CYS B CA 1
ATOM 5417 C C . CYS B 1 211 ? 0.295 8.344 24.547 1 91.94 211 CYS B C 1
ATOM 5419 O O . CYS B 1 211 ? -0.486 9.289 24.422 1 91.94 211 CYS B O 1
ATOM 5421 N N . LYS B 1 212 ? 0.137 7.406 25.359 1 95 212 LYS B N 1
ATOM 5422 C CA . LYS B 1 212 ? -0.92 7.496 26.375 1 95 212 LYS B CA 1
ATOM 5423 C C . LYS B 1 212 ? -0.684 8.672 27.312 1 95 212 LYS B C 1
ATOM 5425 O O . LYS B 1 212 ? 0.462 9.031 27.594 1 95 212 LYS B O 1
ATOM 5430 N N . ALA B 1 213 ? -1.735 9.234 27.766 1 96.88 213 ALA B N 1
ATOM 5431 C CA . ALA B 1 213 ? -1.635 10.383 28.656 1 96.88 213 ALA B CA 1
ATOM 5432 C C . ALA B 1 213 ? -1.312 9.938 30.078 1 96.88 213 ALA B C 1
ATOM 5434 O O . ALA B 1 213 ? -1.844 8.93 30.562 1 96.88 213 ALA B O 1
ATOM 5435 N N . LYS B 1 214 ? -0.457 10.695 30.703 1 95.94 214 LYS B N 1
ATOM 5436 C CA . LYS B 1 214 ? -0.185 10.539 32.125 1 95.94 214 LYS B CA 1
ATOM 5437 C C . LYS B 1 214 ? -1.003 11.523 32.938 1 95.94 214 LYS B C 1
ATOM 5439 O O . LYS B 1 214 ? -1.564 12.484 32.406 1 95.94 214 LYS B O 1
ATOM 5444 N N . GLU B 1 215 ? -1.007 11.203 34.219 1 96.62 215 GLU B N 1
ATOM 5445 C CA . GLU B 1 215 ? -1.686 12.141 35.125 1 96.62 215 GLU B CA 1
ATOM 5446 C C . GLU B 1 215 ? -0.968 13.484 35.156 1 96.62 215 GLU B C 1
ATOM 5448 O O . GLU B 1 215 ? 0.263 13.539 35.188 1 96.62 215 GLU B O 1
ATOM 5453 N N . LEU B 1 216 ? -1.784 14.547 35.188 1 97.06 216 LEU B N 1
ATOM 5454 C CA . LEU B 1 216 ? -1.196 15.883 35.25 1 97.06 216 LEU B CA 1
ATOM 5455 C C . LEU B 1 216 ? -0.499 16.125 36.562 1 97.06 216 LEU B C 1
ATOM 5457 O O . LEU B 1 216 ? -0.971 15.68 37.625 1 97.06 216 LEU B O 1
ATOM 5461 N N . LYS B 1 217 ? 0.57 16.859 36.5 1 96.31 217 LYS B N 1
ATOM 5462 C CA . LYS B 1 217 ? 1.285 17.312 37.688 1 96.31 217 LYS B CA 1
ATOM 5463 C C . LYS B 1 217 ? 1.055 18.812 37.906 1 96.31 217 LYS B C 1
ATOM 5465 O O . LYS B 1 217 ? 0.521 19.5 37.062 1 96.31 217 LYS B O 1
ATOM 5470 N N . GLU B 1 218 ? 1.379 19.188 39.188 1 95.44 218 GLU B N 1
ATOM 5471 C CA . GLU B 1 218 ? 1.285 20.625 39.469 1 95.44 218 GLU B CA 1
ATOM 5472 C C . GLU B 1 218 ? 2.236 21.422 38.562 1 95.44 218 GLU B C 1
ATOM 5474 O O . GLU B 1 218 ? 3.318 20.938 38.219 1 95.44 218 GLU B O 1
ATOM 5479 N N . PRO B 1 219 ? 1.83 22.594 38.156 1 95.62 219 PRO B N 1
ATOM 5480 C CA . PRO B 1 219 ? 0.64 23.375 38.531 1 95.62 219 PRO B CA 1
ATOM 5481 C C . PRO B 1 219 ? -0.55 23.094 37.625 1 95.62 219 PRO B C 1
ATOM 5483 O O . PRO B 1 219 ? -1.634 23.641 37.812 1 95.62 219 PRO B O 1
ATOM 5486 N N . TYR B 1 220 ? -0.38 22.297 36.656 1 97 220 TYR B N 1
ATOM 5487 C CA . TYR B 1 220 ? -1.412 22.062 35.656 1 97 220 TYR B CA 1
ATOM 5488 C C . TYR B 1 220 ? -2.578 21.281 36.25 1 97 220 TYR B C 1
ATOM 5490 O O . TYR B 1 220 ? -3.736 21.516 35.875 1 97 220 TYR B O 1
ATOM 5498 N N . LYS B 1 221 ? -2.277 20.359 37.125 1 96.94 221 LYS B N 1
ATOM 5499 C CA . LYS B 1 221 ? -3.316 19.562 37.781 1 96.94 221 LYS B CA 1
ATOM 5500 C C . LYS B 1 221 ? -4.348 20.453 38.469 1 96.94 221 LYS B C 1
ATOM 5502 O O . LYS B 1 221 ? -5.543 20.344 38.188 1 96.94 221 LYS B O 1
ATOM 5507 N N . SER B 1 222 ? -3.855 21.297 39.312 1 96.5 222 SER B N 1
ATOM 5508 C CA . SER B 1 222 ? -4.75 22.188 40.062 1 96.5 222 SER B CA 1
ATOM 5509 C C . SER B 1 222 ? -5.492 23.125 39.125 1 96.5 222 SER B C 1
ATOM 5511 O O . SER B 1 222 ? -6.684 23.391 39.312 1 96.5 222 SER B O 1
ATOM 5513 N N . PHE B 1 223 ? -4.789 23.641 38.156 1 97.31 223 PHE B N 1
ATOM 5514 C CA . PHE B 1 223 ? -5.395 24.594 37.25 1 97.31 223 PHE B CA 1
ATOM 5515 C C . PHE B 1 223 ? -6.555 23.953 36.5 1 97.31 223 PHE B C 1
ATOM 5517 O O . PHE B 1 223 ? -7.609 24.562 36.312 1 97.31 223 PHE B O 1
ATOM 5524 N N . VAL B 1 224 ? -6.402 22.75 36.062 1 97.06 224 VAL B N 1
ATOM 5525 C CA . VAL B 1 224 ? -7.371 22.047 35.219 1 97.06 224 VAL B CA 1
ATOM 5526 C C . VAL B 1 224 ? -8.5 21.5 36.062 1 97.06 224 VAL B C 1
ATOM 5528 O O . VAL B 1 224 ? -9.672 21.594 35.688 1 97.06 224 VAL B O 1
ATOM 5531 N N . GLU B 1 225 ? -8.195 21.047 37.25 1 95.12 225 GLU B N 1
ATOM 5532 C CA . GLU B 1 225 ? -9.164 20.266 38.031 1 95.12 225 GLU B CA 1
ATOM 5533 C C . GLU B 1 225 ? -9.875 21.156 39.062 1 95.12 225 GLU B C 1
ATOM 5535 O O . GLU B 1 225 ? -10.914 20.781 39.594 1 95.12 225 GLU B O 1
ATOM 5540 N N . SER B 1 226 ? -9.344 22.266 39.281 1 90.75 226 SER B N 1
ATOM 5541 C CA . SER B 1 226 ? -9.875 23.094 40.375 1 90.75 226 SER B CA 1
ATOM 5542 C C . SER B 1 226 ? -11.172 23.781 39.938 1 90.75 226 SER B C 1
ATOM 5544 O O . SER B 1 226 ? -11.891 24.312 40.781 1 90.75 226 SER B O 1
ATOM 5546 N N . SER B 1 227 ? -11.484 23.844 38.75 1 89.44 227 SER B N 1
ATOM 5547 C CA . SER B 1 227 ? -12.68 24.516 38.25 1 89.44 227 SER B CA 1
ATOM 5548 C C . SER B 1 227 ? -13.555 23.578 37.438 1 89.44 227 SER B C 1
ATOM 5550 O O . SER B 1 227 ? -13.094 22.531 37 1 89.44 227 SER B O 1
ATOM 5552 N N . ASP B 1 228 ? -14.82 23.969 37.281 1 93.06 228 ASP B N 1
ATOM 5553 C CA . ASP B 1 228 ? -15.75 23.172 36.469 1 93.06 228 ASP B CA 1
ATOM 5554 C C . ASP B 1 228 ? -15.648 23.547 35 1 93.06 228 ASP B C 1
ATOM 5556 O O . ASP B 1 228 ? -16.203 22.859 34.125 1 93.06 228 ASP B O 1
ATOM 5560 N N . GLN B 1 229 ? -14.898 24.578 34.719 1 96.38 229 GLN B N 1
ATOM 5561 C CA . GLN B 1 229 ? -14.75 25.016 33.344 1 96.38 229 GLN B CA 1
ATOM 5562 C C . GLN B 1 229 ? -13.875 24.047 32.562 1 96.38 229 GLN B C 1
ATOM 5564 O O . GLN B 1 229 ? -12.898 23.5 33.062 1 96.38 229 GLN B O 1
ATOM 5569 N N . ASP B 1 230 ? -14.289 23.844 31.359 1 98.25 230 ASP B N 1
ATOM 5570 C CA . ASP B 1 230 ? -13.469 23.062 30.438 1 98.25 230 ASP B CA 1
ATOM 5571 C C . ASP B 1 230 ? -12.266 23.875 29.953 1 98.25 230 ASP B C 1
ATOM 5573 O O . ASP B 1 230 ? -12.172 25.062 30.219 1 98.25 230 ASP B O 1
ATOM 5577 N N . ILE B 1 231 ? -11.328 23.172 29.297 1 98.56 231 ILE B N 1
ATOM 5578 C CA . ILE B 1 231 ? -10.016 23.766 29.047 1 98.56 231 ILE B CA 1
ATOM 5579 C C . ILE B 1 231 ? -9.742 23.797 27.547 1 98.56 231 ILE B C 1
ATOM 5581 O O . ILE B 1 231 ? -10.047 22.844 26.828 1 98.56 231 ILE B O 1
ATOM 5585 N N . VAL B 1 232 ? -9.172 24.891 27.094 1 98.81 232 VAL B N 1
ATOM 5586 C CA . VAL B 1 232 ? -8.562 25.031 25.766 1 98.81 232 VAL B CA 1
ATOM 5587 C C . VAL B 1 232 ? -7.039 24.984 25.906 1 98.81 232 VAL B C 1
ATOM 5589 O O . VAL B 1 232 ? -6.465 25.688 26.75 1 98.81 232 VAL B O 1
ATOM 5592 N N . VAL B 1 233 ? -6.426 24.156 25.125 1 98.75 233 VAL B N 1
ATOM 5593 C CA . VAL B 1 233 ? -4.965 24.109 25.094 1 98.75 233 VAL B CA 1
ATOM 5594 C C . VAL B 1 233 ? -4.465 24.828 23.844 1 98.75 233 VAL B C 1
ATOM 5596 O O . VAL B 1 233 ? -4.957 24.594 22.734 1 98.75 233 VAL B O 1
ATOM 5599 N N . VAL B 1 234 ? -3.5 25.734 24.031 1 98.25 234 VAL B N 1
ATOM 5600 C CA . VAL B 1 234 ? -2.951 26.516 22.938 1 98.25 234 VAL B CA 1
ATOM 5601 C C . VAL B 1 234 ? -1.439 26.328 22.859 1 98.25 234 VAL B C 1
ATOM 5603 O O . VAL B 1 234 ? -0.725 26.562 23.828 1 98.25 234 VAL B O 1
ATOM 5606 N N . SER B 1 235 ? -1.013 25.844 21.703 1 95.69 235 SER B N 1
ATOM 5607 C CA . SER B 1 235 ? 0.416 25.625 21.484 1 95.69 235 SER B CA 1
ATOM 5608 C C . SER B 1 235 ? 0.789 25.781 20.016 1 95.69 235 SER B C 1
ATOM 5610 O O . SER B 1 235 ? 0.19 25.141 19.156 1 95.69 235 SER B O 1
ATOM 5612 N N . PHE B 1 236 ? 1.77 26.578 19.719 1 90.81 236 PHE B N 1
ATOM 5613 C CA . PHE B 1 236 ? 2.23 26.781 18.359 1 90.81 236 PHE B CA 1
ATOM 5614 C C . PHE B 1 236 ? 3.586 26.125 18.141 1 90.81 236 PHE B C 1
ATOM 5616 O O . PHE B 1 236 ? 4.398 26.594 17.344 1 90.81 236 PHE B O 1
ATOM 5623 N N . GLY B 1 237 ? 3.859 25.125 18.891 1 80.81 237 GLY B N 1
ATOM 5624 C CA . GLY B 1 237 ? 5.055 24.328 18.688 1 80.81 237 GLY B CA 1
ATOM 5625 C C . GLY B 1 237 ? 6.289 24.922 19.328 1 80.81 237 GLY B C 1
ATOM 5626 O O . GLY B 1 237 ? 6.23 26 19.922 1 80.81 237 GLY B O 1
ATOM 5627 N N . SER B 1 238 ? 7.375 24.266 19.141 1 68.62 238 SER B N 1
ATOM 5628 C CA . SER B 1 238 ? 8.609 24.547 19.859 1 68.62 238 SER B CA 1
ATOM 5629 C C . SER B 1 238 ? 9.305 25.781 19.312 1 68.62 238 SER B C 1
ATOM 5631 O O . SER B 1 238 ? 10.07 26.438 20.016 1 68.62 238 SER B O 1
ATOM 5633 N N . TYR B 1 239 ? 8.945 26.141 18.141 1 69.12 239 TYR B N 1
ATOM 5634 C CA . TYR B 1 239 ? 9.742 27.203 17.516 1 69.12 239 TYR B CA 1
ATOM 5635 C C . TYR B 1 239 ? 9.016 28.547 17.578 1 69.12 239 TYR B C 1
ATOM 5637 O O . TYR B 1 239 ? 9.562 29.562 17.172 1 69.12 239 TYR B O 1
ATOM 5645 N N . VAL B 1 240 ? 7.844 28.469 18.125 1 77 240 VAL B N 1
ATOM 5646 C CA . VAL B 1 240 ? 7.055 29.688 18.094 1 77 240 VAL B CA 1
ATOM 5647 C C . VAL B 1 240 ? 6.684 30.094 19.531 1 77 240 VAL B C 1
ATOM 5649 O O . VAL B 1 240 ? 5.508 30.062 19.906 1 77 240 VAL B O 1
ATOM 5652 N N . LEU B 1 241 ? 7.629 30.453 20.25 1 76.94 241 LEU B N 1
ATOM 5653 C CA . LEU B 1 241 ? 7.379 30.922 21.609 1 76.94 241 LEU B CA 1
ATOM 5654 C C . LEU B 1 241 ? 7.207 32.438 21.641 1 76.94 241 LEU B C 1
ATOM 5656 O O . LEU B 1 241 ? 6.508 32.969 22.5 1 76.94 241 LEU B O 1
ATOM 5660 N N . ASN B 1 242 ? 7.875 33 20.672 1 81.31 242 ASN B N 1
ATOM 5661 C CA . ASN B 1 242 ? 7.785 34.438 20.578 1 81.31 242 ASN B CA 1
ATOM 5662 C C . ASN B 1 242 ? 6.867 34.875 19.438 1 81.31 242 ASN B C 1
ATOM 5664 O O . ASN B 1 242 ? 7.246 34.812 18.266 1 81.31 242 ASN B O 1
ATOM 5668 N N . ILE B 1 243 ? 5.758 35.281 19.812 1 87.69 243 ILE B N 1
ATOM 5669 C CA . ILE B 1 243 ? 4.777 35.781 18.828 1 87.69 243 ILE B CA 1
ATOM 5670 C C . ILE B 1 243 ? 4.719 37.312 18.875 1 87.69 243 ILE B C 1
ATOM 5672 O O . ILE B 1 243 ? 4.926 37.906 19.922 1 87.69 243 ILE B O 1
ATOM 5676 N N . PRO B 1 244 ? 4.508 37.906 17.766 1 90.06 244 PRO B N 1
ATOM 5677 C CA . PRO B 1 244 ? 4.391 39.375 17.766 1 90.06 244 PRO B CA 1
ATOM 5678 C C . PRO B 1 244 ? 3.371 39.875 18.781 1 90.06 244 PRO B C 1
ATOM 5680 O O . PRO B 1 244 ? 2.32 39.25 18.969 1 90.06 244 PRO B O 1
ATOM 5683 N N . GLU B 1 245 ? 3.648 41.031 19.328 1 92.31 245 GLU B N 1
ATOM 5684 C CA . GLU B 1 245 ? 2.848 41.594 20.406 1 92.31 245 GLU B CA 1
ATOM 5685 C C . GLU B 1 245 ? 1.4 41.812 19.969 1 92.31 245 GLU B C 1
ATOM 5687 O O . GLU B 1 245 ? 0.47 41.531 20.734 1 92.31 245 GLU B O 1
ATOM 5692 N N . GLN B 1 246 ? 1.248 42.281 18.812 1 92.62 246 GLN B N 1
ATOM 5693 C CA . GLN B 1 246 ? -0.099 42.531 18.312 1 92.62 246 GLN B CA 1
ATOM 5694 C C . GLN B 1 246 ? -0.925 41.25 18.281 1 92.62 246 GLN B C 1
ATOM 5696 O O . GLN B 1 246 ? -2.111 41.281 18.609 1 92.62 246 GLN B O 1
ATOM 5701 N N . ILE B 1 247 ? -0.303 40.219 17.906 1 93.38 247 ILE B N 1
ATOM 5702 C CA . ILE B 1 247 ? -0.987 38.938 17.781 1 93.38 247 ILE B CA 1
ATOM 5703 C C . ILE B 1 247 ? -1.243 38.344 19.172 1 93.38 247 ILE B C 1
ATOM 5705 O O . ILE B 1 247 ? -2.342 37.875 19.469 1 93.38 247 ILE B O 1
ATOM 5709 N N . SER B 1 248 ? -0.236 38.406 20.031 1 94.31 248 SER B N 1
ATOM 5710 C CA . SER B 1 248 ? -0.387 37.844 21.375 1 94.31 248 SER B CA 1
ATOM 5711 C C . SER B 1 248 ? -1.459 38.594 22.156 1 94.31 248 SER B C 1
ATOM 5713 O O . SER B 1 248 ? -2.227 37.969 22.906 1 94.31 248 SER B O 1
ATOM 5715 N N . THR B 1 249 ? -1.489 39.906 21.969 1 95.75 249 THR B N 1
ATOM 5716 C CA . THR B 1 249 ? -2.498 40.719 22.656 1 95.75 249 THR B CA 1
ATOM 5717 C C . THR B 1 249 ? -3.896 40.344 22.156 1 95.75 249 THR B C 1
ATOM 5719 O O . THR B 1 249 ? -4.82 40.188 22.953 1 95.75 249 THR B O 1
ATOM 5722 N N . LYS B 1 250 ? -3.982 40.25 20.891 1 96 250 LYS B N 1
ATOM 5723 C CA . LYS B 1 250 ? -5.25 39.844 20.281 1 96 250 LYS B CA 1
ATOM 5724 C C . LYS B 1 250 ? -5.727 38.5 20.797 1 96 250 LYS B C 1
ATOM 5726 O O . LYS B 1 250 ? -6.898 38.344 21.141 1 96 250 LYS B O 1
ATOM 5731 N N . MET B 1 251 ? -4.879 37.594 20.891 1 96.75 251 MET B N 1
ATOM 5732 C CA . MET B 1 251 ? -5.223 36.25 21.344 1 96.75 251 MET B CA 1
ATOM 5733 C C . MET B 1 251 ? -5.574 36.25 22.828 1 96.75 251 MET B C 1
ATOM 5735 O O . MET B 1 251 ? -6.57 35.625 23.234 1 96.75 251 MET B O 1
ATOM 5739 N N . MET B 1 252 ? -4.793 36.969 23.594 1 97.38 252 MET B N 1
ATOM 5740 C CA . MET B 1 252 ? -5.062 37.094 25.031 1 97.38 252 MET B CA 1
ATOM 5741 C C . MET B 1 252 ? -6.445 37.688 25.281 1 97.38 252 MET B C 1
ATOM 5743 O O . MET B 1 252 ? -7.223 37.125 26.062 1 97.38 252 MET B O 1
ATOM 5747 N N . ASN B 1 253 ? -6.703 38.75 24.531 1 97.75 253 ASN B N 1
ATOM 5748 C CA . ASN B 1 253 ? -8.008 39.375 24.672 1 97.75 253 ASN B CA 1
ATOM 5749 C C . ASN B 1 253 ? -9.141 38.406 24.328 1 97.75 253 ASN B C 1
ATOM 5751 O O . ASN B 1 253 ? -10.172 38.375 25 1 97.75 253 ASN B O 1
ATOM 5755 N N . ALA B 1 254 ? -8.969 37.688 23.312 1 98.25 254 ALA B N 1
ATOM 5756 C CA . ALA B 1 254 ? -9.977 36.688 22.891 1 98.25 254 ALA B CA 1
ATOM 5757 C C . ALA B 1 254 ? -10.156 35.625 23.953 1 98.25 254 ALA B C 1
ATOM 5759 O O . ALA B 1 254 ? -11.281 35.25 24.297 1 98.25 254 ALA B O 1
ATOM 5760 N N . PHE B 1 255 ? -9.078 35.094 24.516 1 98.44 255 PHE B N 1
ATOM 5761 C CA . PHE B 1 255 ? -9.117 34.031 25.5 1 98.44 255 PHE B CA 1
ATOM 5762 C C . PHE B 1 255 ? -9.844 34.469 26.766 1 98.44 255 PHE B C 1
ATOM 5764 O O . PHE B 1 255 ? -10.578 33.688 27.359 1 98.44 255 PHE B O 1
ATOM 5771 N N . LEU B 1 256 ? -9.648 35.688 27.094 1 97.88 256 LEU B N 1
ATOM 5772 C CA . LEU B 1 256 ? -10.25 36.219 28.312 1 97.88 256 LEU B CA 1
ATOM 5773 C C . LEU B 1 256 ? -11.758 36.344 28.156 1 97.88 256 LEU B C 1
ATOM 5775 O O . LEU B 1 256 ? -12.484 36.469 29.156 1 97.88 256 LEU B O 1
ATOM 5779 N N . ARG B 1 257 ? -12.219 36.344 26.984 1 97.94 257 ARG B N 1
ATOM 5780 C CA . ARG B 1 257 ? -13.641 36.469 26.703 1 97.94 257 ARG B CA 1
ATOM 5781 C C . ARG B 1 257 ? -14.328 35.094 26.719 1 97.94 257 ARG B C 1
ATOM 5783 O O . ARG B 1 257 ? -15.555 35 26.719 1 97.94 257 ARG B O 1
ATOM 5790 N N . LEU B 1 258 ? -13.578 34.031 26.781 1 98.06 258 LEU B N 1
ATOM 5791 C CA . LEU B 1 258 ? -14.125 32.688 26.75 1 98.06 258 LEU B CA 1
ATOM 5792 C C . LEU B 1 258 ? -14.688 32.281 28.109 1 98.06 258 LEU B C 1
ATOM 5794 O O . LEU B 1 258 ? -14.211 32.75 29.141 1 98.06 258 LEU B O 1
ATOM 5798 N N . LYS B 1 259 ? -15.703 31.453 28.078 1 97.19 259 LYS B N 1
ATOM 5799 C CA . LYS B 1 259 ? -16.172 30.828 29.312 1 97.19 259 LYS B CA 1
ATOM 5800 C C . LYS B 1 259 ? -15.391 29.562 29.625 1 97.19 259 LYS B C 1
ATOM 5802 O O . LYS B 1 259 ? -15.922 28.625 30.234 1 97.19 259 LYS B O 1
ATOM 5807 N N . LEU B 1 260 ? -14.266 29.438 29.094 1 98.12 260 LEU B N 1
ATOM 5808 C CA . LEU B 1 260 ? -13.328 28.328 29.25 1 98.12 260 LEU B CA 1
ATOM 5809 C C . LEU B 1 260 ? -12.008 28.812 29.844 1 98.12 260 LEU B C 1
ATOM 5811 O O . LEU B 1 260 ? -11.672 30 29.719 1 98.12 260 LEU B O 1
ATOM 5815 N N . LYS B 1 261 ? -11.297 27.922 30.469 1 98.19 261 LYS B N 1
ATOM 5816 C CA . LYS B 1 261 ? -9.914 28.219 30.844 1 98.19 261 LYS B CA 1
ATOM 5817 C C . LYS B 1 261 ? -8.953 27.859 29.719 1 98.19 261 LYS B C 1
ATOM 5819 O O . LYS B 1 261 ? -9.273 27.047 28.844 1 98.19 261 LYS B O 1
ATOM 5824 N N . VAL B 1 262 ? -7.824 28.547 29.75 1 98.5 262 VAL B N 1
ATOM 5825 C CA . VAL B 1 262 ? -6.887 28.375 28.656 1 98.5 262 VAL B CA 1
ATOM 5826 C C . VAL B 1 262 ? -5.492 28.078 29.203 1 98.5 262 VAL B C 1
ATOM 5828 O O . VAL B 1 262 ? -5.023 28.766 30.125 1 98.5 262 VAL B O 1
ATOM 5831 N N . VAL B 1 263 ? -4.898 27.031 28.781 1 98.19 263 VAL B N 1
ATOM 5832 C CA . VAL B 1 263 ? -3.469 26.797 28.969 1 98.19 263 VAL B CA 1
ATOM 5833 C C . VAL B 1 263 ? -2.717 27.109 27.672 1 98.19 263 VAL B C 1
ATOM 5835 O O . VAL B 1 263 ? -2.934 26.453 26.641 1 98.19 263 VAL B O 1
ATOM 5838 N N . TRP B 1 264 ? -1.824 28.078 27.75 1 97.5 264 TRP B N 1
ATOM 5839 C CA . TRP B 1 264 ? -1.192 28.609 26.547 1 97.5 264 TRP B CA 1
ATOM 5840 C C . TRP B 1 264 ? 0.327 28.578 26.672 1 97.5 264 TRP B C 1
ATOM 5842 O O . TRP B 1 264 ? 0.903 29.234 27.547 1 97.5 264 TRP B O 1
ATOM 5852 N N . ARG B 1 265 ? 0.937 27.797 25.797 1 96.38 265 ARG B N 1
ATOM 5853 C CA . ARG B 1 265 ? 2.395 27.781 25.719 1 96.38 265 ARG B CA 1
ATOM 5854 C C . ARG B 1 265 ? 2.922 29 24.969 1 96.38 265 ARG B C 1
ATOM 5856 O O . ARG B 1 265 ? 2.9 29.031 23.734 1 96.38 265 ARG B O 1
ATOM 5863 N N . VAL B 1 266 ? 3.428 29.891 25.703 1 93.75 266 VAL B N 1
ATOM 5864 C CA . VAL B 1 266 ? 3.867 31.141 25.094 1 93.75 266 VAL B CA 1
ATOM 5865 C C . VAL B 1 266 ? 4.754 31.906 26.078 1 93.75 266 VAL B C 1
ATOM 5867 O O . VAL B 1 266 ? 4.695 31.688 27.281 1 93.75 266 VAL B O 1
ATOM 5870 N N . ASN B 1 267 ? 5.562 32.75 25.5 1 91.81 267 ASN B N 1
ATOM 5871 C CA . ASN B 1 267 ? 6.375 33.656 26.297 1 91.81 267 ASN B CA 1
ATOM 5872 C C . ASN B 1 267 ? 5.68 35 26.5 1 91.81 267 ASN B C 1
ATOM 5874 O O . ASN B 1 267 ? 6.195 36.031 26.094 1 91.81 267 ASN B O 1
ATOM 5878 N N . VAL B 1 268 ? 4.57 35 27.094 1 93.25 268 VAL B N 1
ATOM 5879 C CA . VAL B 1 268 ? 3.766 36.188 27.406 1 93.25 268 VAL B CA 1
ATOM 5880 C C . VAL B 1 268 ? 3.193 36.062 28.812 1 93.25 268 VAL B C 1
ATOM 5882 O O . VAL B 1 268 ? 2.799 34.969 29.25 1 93.25 268 VAL B O 1
ATOM 5885 N N . THR B 1 269 ? 3.176 37.156 29.484 1 92.56 269 THR B N 1
ATOM 5886 C CA . THR B 1 269 ? 2.578 37.156 30.828 1 92.56 269 THR B CA 1
ATOM 5887 C C . THR B 1 269 ? 1.061 37.281 30.734 1 92.56 269 THR B C 1
ATOM 5889 O O . THR B 1 269 ? 0.542 38.156 30.016 1 92.56 269 THR B O 1
ATOM 5892 N N . SER B 1 270 ? 0.435 36.469 31.438 1 93.88 270 SER B N 1
ATOM 5893 C CA . SER B 1 270 ? -1.024 36.469 31.406 1 93.88 270 SER B CA 1
ATOM 5894 C C . SER B 1 270 ? -1.603 37.656 32.188 1 93.88 270 SER B C 1
ATOM 5896 O O . SER B 1 270 ? -1.12 37.969 33.25 1 93.88 270 SER B O 1
ATOM 5898 N N . ALA B 1 271 ? -2.607 38.219 31.688 1 91.44 271 ALA B N 1
ATOM 5899 C CA . ALA B 1 271 ? -3.332 39.281 32.375 1 91.44 271 ALA B CA 1
ATOM 5900 C C . ALA B 1 271 ? -4.191 38.719 33.5 1 91.44 271 ALA B C 1
ATOM 5902 O O . ALA B 1 271 ? -4.492 39.406 34.469 1 91.44 271 ALA B O 1
ATOM 5903 N N . ASN B 1 272 ? -4.648 37.531 33.406 1 96.75 272 ASN B N 1
ATOM 5904 C CA . ASN B 1 272 ? -5.453 36.812 34.375 1 96.75 272 ASN B CA 1
ATOM 5905 C C . ASN B 1 272 ? -5.016 35.344 34.469 1 96.75 272 ASN B C 1
ATOM 5907 O O . ASN B 1 272 ? -5.629 34.469 33.844 1 96.75 272 ASN B O 1
ATOM 5911 N N . PRO B 1 273 ? -4.102 35.062 35.312 1 95.38 273 PRO B N 1
ATOM 5912 C CA . PRO B 1 273 ? -3.523 33.719 35.406 1 95.38 273 PRO B CA 1
ATOM 5913 C C . PRO B 1 273 ? -4.531 32.688 35.875 1 95.38 273 PRO B C 1
ATOM 5915 O O . PRO B 1 273 ? -4.301 31.484 35.719 1 95.38 273 PRO B O 1
ATOM 5918 N N . GLN B 1 274 ? -5.637 33.031 36.438 1 94.88 274 GLN B N 1
ATOM 5919 C CA . GLN B 1 274 ? -6.652 32.094 36.906 1 94.88 274 GLN B CA 1
ATOM 5920 C C . GLN B 1 274 ? -7.48 31.578 35.75 1 94.88 274 GLN B C 1
ATOM 5922 O O . GLN B 1 274 ? -8.055 30.484 35.812 1 94.88 274 GLN B O 1
ATOM 5927 N N . GLN B 1 275 ? -7.492 32.344 34.688 1 97.19 275 GLN B N 1
ATOM 5928 C CA . GLN B 1 275 ? -8.258 31.938 33.5 1 97.19 275 GLN B CA 1
ATOM 5929 C C . GLN B 1 275 ? -7.34 31.484 32.375 1 97.19 275 GLN B C 1
ATOM 5931 O O . GLN B 1 275 ? -7.664 30.531 31.656 1 97.19 275 GLN B O 1
ATOM 5936 N N . VAL B 1 276 ? -6.309 32.281 32.25 1 98.25 276 VAL B N 1
ATOM 5937 C CA . VAL B 1 276 ? -5.344 31.938 31.203 1 98.25 276 VAL B CA 1
ATOM 5938 C C . VAL B 1 276 ? -3.977 31.672 31.812 1 98.25 276 VAL B C 1
ATOM 5940 O O . VAL B 1 276 ? -3.289 32.594 32.25 1 98.25 276 VAL B O 1
ATOM 5943 N N . MET B 1 277 ? -3.582 30.453 31.781 1 97.69 277 MET B N 1
ATOM 5944 C CA . MET B 1 277 ? -2.25 30.078 32.25 1 97.69 277 MET B CA 1
ATOM 5945 C C . MET B 1 277 ? -1.25 30.078 31.109 1 97.69 277 MET B C 1
ATOM 5947 O O . MET B 1 277 ? -1.478 29.422 30.094 1 97.69 277 MET B O 1
ATOM 5951 N N . THR B 1 278 ? -0.188 30.812 31.219 1 96.56 278 THR B N 1
ATOM 5952 C CA . THR B 1 278 ? 0.871 30.844 30.203 1 96.56 278 THR B CA 1
ATOM 5953 C C . THR B 1 278 ? 2.135 30.172 30.734 1 96.56 278 THR B C 1
ATOM 5955 O O . THR B 1 278 ? 2.41 30.219 31.938 1 96.56 278 THR B O 1
ATOM 5958 N N . SER B 1 279 ? 2.775 29.469 29.922 1 94.31 279 SER B N 1
ATOM 5959 C CA . SER B 1 279 ? 4.02 28.797 30.281 1 94.31 279 SER B CA 1
ATOM 5960 C C . SER B 1 279 ? 4.914 28.609 29.062 1 94.31 279 SER B C 1
ATOM 5962 O O . SER B 1 279 ? 4.434 28.578 27.938 1 94.31 279 SER B O 1
ATOM 5964 N N . LEU B 1 280 ? 6.16 28.5 29.328 1 91.38 280 LEU B N 1
ATOM 5965 C CA . LEU B 1 280 ? 7.125 28.266 28.266 1 91.38 280 LEU B CA 1
ATOM 5966 C C . LEU B 1 280 ? 7.133 26.797 27.844 1 91.38 280 LEU B C 1
ATOM 5968 O O . LEU B 1 280 ? 7.633 26.453 26.781 1 91.38 280 LEU B O 1
ATOM 5972 N N . TRP B 1 281 ? 6.676 26.016 28.719 1 91.44 281 TRP B N 1
ATOM 5973 C CA . TRP B 1 281 ? 6.551 24.578 28.469 1 91.44 281 TRP B CA 1
ATOM 5974 C C . TRP B 1 281 ? 5.266 24.031 29.062 1 91.44 281 TRP B C 1
ATOM 5976 O O . TRP B 1 281 ? 4.887 24.406 30.188 1 91.44 281 TRP B O 1
ATOM 5986 N N . ILE B 1 282 ? 4.609 23.188 28.344 1 94.5 282 ILE B N 1
ATOM 5987 C CA . ILE B 1 282 ? 3.412 22.531 28.875 1 94.5 282 ILE B CA 1
ATOM 5988 C C . ILE B 1 282 ? 3.447 21.047 28.547 1 94.5 282 ILE B C 1
ATOM 5990 O O . ILE B 1 282 ? 4.027 20.641 27.531 1 94.5 282 ILE B O 1
ATOM 5994 N N . PRO B 1 283 ? 2.928 20.156 29.359 1 95.19 283 PRO B N 1
ATOM 5995 C CA . PRO B 1 283 ? 2.752 18.75 29.016 1 95.19 283 PRO B CA 1
ATOM 5996 C C . PRO B 1 283 ? 1.603 18.531 28.031 1 95.19 283 PRO B C 1
ATOM 5998 O O . PRO B 1 283 ? 0.58 17.938 28.391 1 95.19 283 PRO B O 1
ATOM 6001 N N . GLN B 1 284 ? 1.812 18.891 26.844 1 95.75 284 GLN B N 1
ATOM 6002 C CA . GLN B 1 284 ? 0.787 19 25.812 1 95.75 284 GLN B CA 1
ATOM 6003 C C . GLN B 1 284 ? 0.02 17.688 25.672 1 95.75 284 GLN B C 1
ATOM 6005 O O . GLN B 1 284 ? -1.213 17.672 25.688 1 95.75 284 GLN B O 1
ATOM 6010 N N . ASN B 1 285 ? 0.736 16.562 25.516 1 96.12 285 ASN B N 1
ATOM 6011 C CA . ASN B 1 285 ? 0.095 15.258 25.359 1 96.12 285 ASN B CA 1
ATOM 6012 C C . ASN B 1 285 ? -0.814 14.922 26.531 1 96.12 285 ASN B C 1
ATOM 6014 O O . ASN B 1 285 ? -1.945 14.477 26.344 1 96.12 285 ASN B O 1
ATOM 6018 N N . ASP B 1 286 ? -0.322 15.133 27.719 1 97.5 286 ASP B N 1
ATOM 6019 C CA . ASP B 1 286 ? -1.069 14.812 28.938 1 97.5 286 ASP B CA 1
ATOM 6020 C C . ASP B 1 286 ? -2.287 15.727 29.078 1 97.5 286 ASP B C 1
ATOM 6022 O O . ASP B 1 286 ? -3.342 15.289 29.547 1 97.5 286 ASP B O 1
ATOM 6026 N N . LEU B 1 287 ? -2.094 16.938 28.734 1 98 287 LEU B N 1
ATOM 6027 C CA . LEU B 1 287 ? -3.225 17.859 28.75 1 98 287 LEU B CA 1
ATOM 6028 C C . LEU B 1 287 ? -4.301 17.422 27.766 1 98 287 LEU B C 1
ATOM 6030 O O . LEU B 1 287 ? -5.48 17.344 28.125 1 98 287 LEU B O 1
ATOM 6034 N N . LEU B 1 288 ? -3.908 17.109 26.578 1 98.19 288 LEU B N 1
ATOM 6035 C CA . LEU B 1 288 ? -4.859 16.703 25.547 1 98.19 288 LEU B CA 1
ATOM 6036 C C . LEU B 1 288 ? -5.574 15.414 25.938 1 98.19 288 LEU B C 1
ATOM 6038 O O . LEU B 1 288 ? -6.711 15.18 25.531 1 98.19 288 LEU B O 1
ATOM 6042 N N . GLY B 1 289 ? -4.918 14.648 26.719 1 98.06 289 GLY B N 1
ATOM 6043 C CA . GLY B 1 289 ? -5.496 13.391 27.172 1 98.06 289 GLY B CA 1
ATOM 6044 C C . GLY B 1 289 ? -6.438 13.547 28.344 1 98.06 289 GLY B C 1
ATOM 6045 O O . GLY B 1 289 ? -7.078 12.586 28.766 1 98.06 289 GLY B O 1
ATOM 6046 N N . HIS B 1 290 ? -6.531 14.727 28.891 1 98 290 HIS B N 1
ATOM 6047 C CA . HIS B 1 290 ? -7.406 14.984 30.031 1 98 290 HIS B CA 1
ATOM 6048 C C . HIS B 1 290 ? -8.844 15.203 29.578 1 98 290 HIS B C 1
ATOM 6050 O O . HIS B 1 290 ? -9.086 15.867 28.562 1 98 290 HIS B O 1
ATOM 6056 N N . ALA B 1 291 ? -9.82 14.75 30.344 1 96.94 291 ALA B N 1
ATOM 6057 C CA . ALA B 1 291 ? -11.227 14.742 29.953 1 96.94 291 ALA B CA 1
ATOM 6058 C C . ALA B 1 291 ? -11.773 16.156 29.844 1 96.94 291 ALA B C 1
ATOM 6060 O O . ALA B 1 291 ? -12.734 16.406 29.109 1 96.94 291 ALA B O 1
ATOM 6061 N N . LYS B 1 292 ? -11.125 17.125 30.5 1 98.12 292 LYS B N 1
ATOM 6062 C CA . LYS B 1 292 ? -11.641 18.5 30.531 1 98.12 292 LYS B CA 1
ATOM 6063 C C . LYS B 1 292 ? -11.133 19.297 29.328 1 98.12 292 LYS B C 1
ATOM 6065 O O . LYS B 1 292 ? -11.625 20.391 29.062 1 98.12 292 LYS B O 1
ATOM 6070 N N . VAL B 1 293 ? -10.188 18.828 28.625 1 98.44 293 VAL B N 1
ATOM 6071 C CA . VAL B 1 293 ? -9.688 19.547 27.453 1 98.44 293 VAL B CA 1
ATOM 6072 C C . VAL B 1 293 ? -10.609 19.281 26.266 1 98.44 293 VAL B C 1
ATOM 6074 O O . VAL B 1 293 ? -10.859 18.125 25.906 1 98.44 293 VAL B O 1
ATOM 6077 N N . LYS B 1 294 ? -11.031 20.375 25.625 1 98.62 294 LYS B N 1
ATOM 6078 C CA . LYS B 1 294 ? -12.086 20.203 24.641 1 98.62 294 LYS B CA 1
ATOM 6079 C C . LYS B 1 294 ? -11.672 20.797 23.297 1 98.62 294 LYS B C 1
ATOM 6081 O O . LYS B 1 294 ? -12.266 20.469 22.266 1 98.62 294 LYS B O 1
ATOM 6086 N N . VAL B 1 295 ? -10.711 21.656 23.281 1 98.81 295 VAL B N 1
ATOM 6087 C CA . VAL B 1 295 ? -10.25 22.281 22.047 1 98.81 295 VAL B CA 1
ATOM 6088 C C . VAL B 1 295 ? -8.727 22.438 22.094 1 98.81 295 VAL B C 1
ATOM 6090 O O . VAL B 1 295 ? -8.164 22.812 23.125 1 98.81 295 VAL B O 1
ATOM 6093 N N . PHE B 1 296 ? -8.086 22.172 21.016 1 98.75 296 PHE B N 1
ATOM 6094 C CA . PHE B 1 296 ? -6.652 22.344 20.844 1 98.75 296 PHE B CA 1
ATOM 6095 C C . PHE B 1 296 ? -6.371 23.391 19.766 1 98.75 296 PHE B C 1
ATOM 6097 O O . PHE B 1 296 ? -6.699 23.188 18.594 1 98.75 296 PHE B O 1
ATOM 6104 N N . VAL B 1 297 ? -5.816 24.484 20.109 1 98.5 297 VAL B N 1
ATOM 6105 C CA . VAL B 1 297 ? -5.398 25.516 19.172 1 98.5 297 VAL B CA 1
ATOM 6106 C C . VAL B 1 297 ? -3.908 25.375 18.875 1 98.5 297 VAL B C 1
ATOM 6108 O O . VAL B 1 297 ? -3.074 25.438 19.781 1 98.5 297 VAL B O 1
ATOM 6111 N N . SER B 1 298 ? -3.615 25.172 17.609 1 96.31 298 SER B N 1
ATOM 6112 C CA . SER B 1 298 ? -2.227 24.875 17.281 1 96.31 298 SER B CA 1
ATOM 6113 C C . SER B 1 298 ? -1.874 25.375 15.883 1 96.31 298 SER B C 1
ATOM 6115 O O . SER B 1 298 ? -2.752 25.828 15.141 1 96.31 298 SER B O 1
ATOM 6117 N N . HIS B 1 299 ? -0.584 25.406 15.547 1 93.81 299 HIS B N 1
ATOM 6118 C CA . HIS B 1 299 ? -0.133 25.734 14.195 1 93.81 299 HIS B CA 1
ATOM 6119 C C . HIS B 1 299 ? -0.308 24.562 13.25 1 93.81 299 HIS B C 1
ATOM 6121 O O . HIS B 1 299 ? 0.002 24.656 12.062 1 93.81 299 HIS B O 1
ATOM 6127 N N . CYS B 1 300 ? -0.69 23.422 13.781 1 93.19 300 CYS B N 1
ATOM 6128 C CA . CYS B 1 300 ? -1.088 22.266 13 1 93.19 300 CYS B CA 1
ATOM 6129 C C . CYS B 1 300 ? 0.132 21.516 12.477 1 93.19 300 CYS B C 1
ATOM 6131 O O . CYS B 1 300 ? 0.167 21.109 11.312 1 93.19 300 CYS B O 1
ATOM 6133 N N . GLY B 1 301 ? 1.104 21.453 13.352 1 91.94 301 GLY B N 1
ATOM 6134 C CA . GLY B 1 301 ? 2.186 20.516 13.07 1 91.94 301 GLY B CA 1
ATOM 6135 C C . GLY B 1 301 ? 1.761 19.062 13.18 1 91.94 301 GLY B C 1
ATOM 6136 O O . GLY B 1 301 ? 0.791 18.75 13.875 1 91.94 301 GLY B O 1
ATOM 6137 N N . LYS B 1 302 ? 2.449 18.234 12.633 1 91.56 302 LYS B N 1
ATOM 6138 C CA . LYS B 1 302 ? 2.053 16.828 12.555 1 91.56 302 LYS B CA 1
ATOM 6139 C C . LYS B 1 302 ? 1.999 16.188 13.945 1 91.56 302 LYS B C 1
ATOM 6141 O O . LYS B 1 302 ? 1.07 15.445 14.25 1 91.56 302 LYS B O 1
ATOM 6146 N N . ASN B 1 303 ? 2.986 16.406 14.75 1 92.25 303 ASN B N 1
ATOM 6147 C CA . ASN B 1 303 ? 3.004 15.828 16.078 1 92.25 303 ASN B CA 1
ATOM 6148 C C . ASN B 1 303 ? 1.777 16.234 16.891 1 92.25 303 ASN B C 1
ATOM 6150 O O . ASN B 1 303 ? 1.107 15.391 17.484 1 92.25 303 ASN B O 1
ATOM 6154 N N . GLY B 1 304 ? 1.541 17.531 16.859 1 94.62 304 GLY B N 1
ATOM 6155 C CA . GLY B 1 304 ? 0.37 18.031 17.578 1 94.62 304 GLY B CA 1
ATOM 6156 C C . GLY B 1 304 ? -0.932 17.469 17.031 1 94.62 304 GLY B C 1
ATOM 6157 O O . GLY B 1 304 ? -1.843 17.141 17.797 1 94.62 304 GLY B O 1
ATOM 6158 N N . GLN B 1 305 ? -1.012 17.312 15.789 1 96 305 GLN B N 1
ATOM 6159 C CA . GLN B 1 305 ? -2.223 16.781 15.18 1 96 305 GLN B CA 1
ATOM 6160 C C . GLN B 1 305 ? -2.457 15.328 15.609 1 96 305 GLN B C 1
ATOM 6162 O O . GLN B 1 305 ? -3.592 14.93 15.883 1 96 305 GLN B O 1
ATOM 6167 N N . TYR B 1 306 ? -1.408 14.586 15.602 1 96.88 306 TYR B N 1
ATOM 6168 C CA . TYR B 1 306 ? -1.556 13.18 15.992 1 96.88 306 TYR B CA 1
ATOM 6169 C C . TYR B 1 306 ? -1.937 13.062 17.453 1 96.88 306 TYR B C 1
ATOM 6171 O O . TYR B 1 306 ? -2.709 12.172 17.828 1 96.88 306 TYR B O 1
ATOM 6179 N N . GLU B 1 307 ? -1.36 13.914 18.297 1 96.88 307 GLU B N 1
ATOM 6180 C CA . GLU B 1 307 ? -1.776 13.922 19.703 1 96.88 307 GLU B CA 1
ATOM 6181 C C . GLU B 1 307 ? -3.264 14.234 19.828 1 96.88 307 GLU B C 1
ATOM 6183 O O . GLU B 1 307 ? -3.982 13.562 20.578 1 96.88 307 GLU B O 1
ATOM 6188 N N . ALA B 1 308 ? -3.654 15.25 19.109 1 97.94 308 ALA B N 1
ATOM 6189 C CA . ALA B 1 308 ? -5.062 15.648 19.141 1 97.94 308 ALA B CA 1
ATOM 6190 C C . ALA B 1 308 ? -5.957 14.516 18.641 1 97.94 308 ALA B C 1
ATOM 6192 O O . ALA B 1 308 ? -7.008 14.242 19.219 1 97.94 308 ALA B O 1
ATOM 6193 N N . LEU B 1 309 ? -5.566 13.859 17.578 1 97.69 309 LEU B N 1
ATOM 6194 C CA . LEU B 1 309 ? -6.324 12.734 17.031 1 97.69 309 LEU B CA 1
ATOM 6195 C C . LEU B 1 309 ? -6.406 11.594 18.031 1 97.69 309 LEU B C 1
ATOM 6197 O O . LEU B 1 309 ? -7.488 11.07 18.297 1 97.69 309 LEU B O 1
ATOM 6201 N N . TYR B 1 310 ? -5.285 11.258 18.578 1 97.75 310 TYR B N 1
ATOM 6202 C CA . TYR B 1 310 ? -5.223 10.133 19.5 1 97.75 310 TYR B CA 1
ATOM 6203 C C . TYR B 1 310 ? -6.133 10.359 20.703 1 97.75 310 TYR B C 1
ATOM 6205 O O . TYR B 1 310 ? -6.801 9.438 21.172 1 97.75 310 TYR B O 1
ATOM 6213 N N . HIS B 1 311 ? -6.191 11.586 21.141 1 98.31 311 HIS B N 1
ATOM 6214 C CA . HIS B 1 311 ? -6.969 11.906 22.344 1 98.31 311 HIS B CA 1
ATOM 6215 C C . HIS B 1 311 ? -8.336 12.477 21.969 1 98.31 311 HIS B C 1
ATOM 6217 O O . HIS B 1 311 ? -9.086 12.906 22.844 1 98.31 311 HIS B O 1
ATOM 6223 N N . ALA B 1 312 ? -8.672 12.555 20.719 1 98.44 312 ALA B N 1
ATOM 6224 C CA . ALA B 1 312 ? -9.984 12.938 20.203 1 98.44 312 ALA B CA 1
ATOM 6225 C C . ALA B 1 312 ? -10.336 14.367 20.609 1 98.44 312 ALA B C 1
ATOM 6227 O O . ALA B 1 312 ? -11.43 14.625 21.109 1 98.44 312 ALA B O 1
ATOM 6228 N N . VAL B 1 313 ? -9.43 15.266 20.344 1 98.75 313 VAL B N 1
ATOM 6229 C CA . VAL B 1 313 ? -9.672 16.672 20.672 1 98.75 313 VAL B CA 1
ATOM 6230 C C . VAL B 1 313 ? -9.789 17.484 19.375 1 98.75 313 VAL B C 1
ATOM 6232 O O . VAL B 1 313 ? -8.867 17.516 18.562 1 98.75 313 VAL B O 1
ATOM 6235 N N . PRO B 1 314 ? -10.898 18.188 19.188 1 98.75 314 PRO B N 1
ATOM 6236 C CA . PRO B 1 314 ? -11.016 19.062 18.016 1 98.75 314 PRO B CA 1
ATOM 6237 C C . PRO B 1 314 ? -9.93 20.125 17.969 1 98.75 314 PRO B C 1
ATOM 6239 O O . PRO B 1 314 ? -9.469 20.609 19.016 1 98.75 314 PRO B O 1
ATOM 6242 N N . MET B 1 315 ? -9.633 20.562 16.719 1 98.56 315 MET B N 1
ATOM 6243 C CA . MET B 1 315 ? -8.469 21.438 16.578 1 98.56 315 MET B CA 1
ATOM 6244 C C . MET B 1 315 ? -8.852 22.734 15.867 1 98.56 315 MET B C 1
ATOM 6246 O O . MET B 1 315 ? -9.625 22.719 14.906 1 98.56 315 MET B O 1
ATOM 6250 N N . LEU B 1 316 ? -8.383 23.797 16.375 1 98.69 316 LEU B N 1
ATOM 6251 C CA . LEU B 1 316 ? -8.289 25.031 15.602 1 98.69 316 LEU B CA 1
ATOM 6252 C C . LEU B 1 316 ? -6.887 25.203 15.031 1 98.69 316 LEU B C 1
ATOM 6254 O O . LEU B 1 316 ? -5.945 25.516 15.766 1 98.69 316 LEU B O 1
ATOM 6258 N N . CYS B 1 317 ? -6.812 25.047 13.742 1 97.44 317 CYS B N 1
ATOM 6259 C CA . CYS B 1 317 ? -5.52 25.078 13.07 1 97.44 317 CYS B CA 1
ATOM 6260 C C . CYS B 1 317 ? -5.195 26.484 12.578 1 97.44 317 CYS B C 1
ATOM 6262 O O . CYS B 1 317 ? -5.902 27.016 11.719 1 97.44 317 CYS B O 1
ATOM 6264 N N . LEU B 1 318 ? -4.18 27.016 13.109 1 96.25 318 LEU B N 1
ATOM 6265 C CA . LEU B 1 318 ? -3.656 28.312 12.695 1 96.25 318 LEU B CA 1
ATOM 6266 C C . LEU B 1 318 ? -2.246 28.172 12.133 1 96.25 318 LEU B C 1
ATOM 6268 O O . LEU B 1 318 ? -1.271 28.516 12.812 1 96.25 318 LEU B O 1
ATOM 6272 N N . PRO B 1 319 ? -2.174 27.766 10.844 1 93.56 319 PRO B N 1
ATOM 6273 C CA . PRO B 1 319 ? -0.863 27.453 10.266 1 93.56 319 PRO B CA 1
ATOM 6274 C C . PRO B 1 319 ? 0.016 28.688 10.094 1 93.56 319 PRO B C 1
ATOM 6276 O O . PRO B 1 319 ? -0.489 29.781 9.789 1 93.56 319 PRO B O 1
ATOM 6279 N N . LEU B 1 320 ? 1.269 28.516 10.242 1 88.62 320 LEU B N 1
ATOM 6280 C CA . LEU B 1 320 ? 2.23 29.609 10.109 1 88.62 320 LEU B CA 1
ATOM 6281 C C . LEU B 1 320 ? 3.115 29.406 8.883 1 88.62 320 LEU B C 1
ATOM 6283 O O . LEU B 1 320 ? 3.221 30.297 8.031 1 88.62 320 LEU B O 1
ATOM 6287 N N . PHE B 1 321 ? 3.746 28.219 8.766 1 82.88 321 PHE B N 1
ATOM 6288 C CA . PHE B 1 321 ? 4.672 28.016 7.656 1 82.88 321 PHE B CA 1
ATOM 6289 C C . PHE B 1 321 ? 4.762 26.531 7.305 1 82.88 321 PHE B C 1
ATOM 6291 O O . PHE B 1 321 ? 4.164 25.688 7.98 1 82.88 321 PHE B O 1
ATOM 6298 N N . GLY B 1 322 ? 5.402 26.25 6.145 1 81.81 322 GLY B N 1
ATOM 6299 C CA . GLY B 1 322 ? 5.715 24.891 5.734 1 81.81 322 GLY B CA 1
ATOM 6300 C C . GLY B 1 322 ? 4.488 24.094 5.312 1 81.81 322 GLY B C 1
ATOM 6301 O O . GLY B 1 322 ? 3.686 24.578 4.508 1 81.81 322 GLY B O 1
ATOM 6302 N N . ASP B 1 323 ? 4.445 22.906 5.914 1 86.56 323 ASP B N 1
ATOM 6303 C CA . ASP B 1 323 ? 3.375 22 5.527 1 86.56 323 ASP B CA 1
ATOM 6304 C C . ASP B 1 323 ? 2.117 22.234 6.359 1 86.56 323 ASP B C 1
ATOM 6306 O O . ASP B 1 323 ? 1.108 21.547 6.18 1 86.56 323 ASP B O 1
ATOM 6310 N N . GLN B 1 324 ? 2.123 23.203 7.16 1 91.44 324 GLN B N 1
ATOM 6311 C CA . GLN B 1 324 ? 1.065 23.422 8.141 1 91.44 324 GLN B CA 1
ATOM 6312 C C . GLN B 1 324 ? -0.247 23.797 7.461 1 91.44 324 GLN B C 1
ATOM 6314 O O . GLN B 1 324 ? -1.314 23.312 7.848 1 91.44 324 GLN B O 1
ATOM 6319 N N . PRO B 1 325 ? -0.172 24.656 6.426 1 91.62 325 PRO B N 1
ATOM 6320 C CA . PRO B 1 325 ? -1.433 24.938 5.738 1 91.62 325 PRO B CA 1
ATOM 6321 C C . PRO B 1 325 ? -2.066 23.688 5.125 1 91.62 325 PRO B C 1
ATOM 6323 O O . PRO B 1 325 ? -3.287 23.531 5.172 1 91.62 325 PRO B O 1
ATOM 6326 N N . TYR B 1 326 ? -1.248 22.875 4.559 1 92.5 326 TYR B N 1
ATOM 6327 C CA . TYR B 1 326 ? -1.728 21.609 4.02 1 92.5 326 TYR B CA 1
ATOM 6328 C C . TYR B 1 326 ? -2.354 20.766 5.117 1 92.5 326 TYR B C 1
ATOM 6330 O O . TYR B 1 326 ? -3.441 20.203 4.934 1 92.5 326 TYR B O 1
ATOM 6338 N N . ASN B 1 327 ? -1.716 20.656 6.223 1 94.75 327 ASN B N 1
ATOM 6339 C CA . ASN B 1 327 ? -2.213 19.906 7.367 1 94.75 327 ASN B CA 1
ATOM 6340 C C . ASN B 1 327 ? -3.549 20.453 7.863 1 94.75 327 ASN B C 1
ATOM 6342 O O . ASN B 1 327 ? -4.434 19.688 8.242 1 94.75 327 ASN B O 1
ATOM 6346 N N . ALA B 1 328 ? -3.619 21.734 7.828 1 96.19 328 ALA B N 1
ATOM 6347 C CA . ALA B 1 328 ? -4.812 22.406 8.336 1 96.19 328 ALA B CA 1
ATOM 6348 C C . ALA B 1 328 ? -6.031 22.094 7.473 1 96.19 328 ALA B C 1
ATOM 6350 O O . ALA B 1 328 ? -7.098 21.75 7.992 1 96.19 328 ALA B O 1
ATOM 6351 N N . VAL B 1 329 ? -5.883 22.141 6.23 1 94.94 329 VAL B N 1
ATOM 6352 C CA . VAL B 1 329 ? -7 21.891 5.324 1 94.94 329 VAL B CA 1
ATOM 6353 C C . VAL B 1 329 ? -7.414 20.438 5.406 1 94.94 329 VAL B C 1
ATOM 6355 O O . VAL B 1 329 ? -8.609 20.109 5.367 1 94.94 329 VAL B O 1
ATOM 6358 N N . ARG B 1 330 ? -6.508 19.609 5.477 1 93.62 330 ARG B N 1
ATOM 6359 C CA . ARG B 1 330 ? -6.809 18.188 5.594 1 93.62 330 ARG B CA 1
ATOM 6360 C C . ARG B 1 330 ? -7.641 17.906 6.84 1 93.62 330 ARG B C 1
ATOM 6362 O O . ARG B 1 330 ? -8.594 17.125 6.793 1 93.62 330 ARG B O 1
ATOM 6369 N N . SER B 1 331 ? -7.312 18.484 7.926 1 95 331 SER B N 1
ATOM 6370 C CA . SER B 1 331 ? -8.031 18.297 9.18 1 95 331 SER B CA 1
ATOM 6371 C C . SER B 1 331 ? -9.43 18.891 9.117 1 95 331 SER B C 1
ATOM 6373 O O . SER B 1 331 ? -10.398 18.25 9.531 1 95 331 SER B O 1
ATOM 6375 N N . SER B 1 332 ? -9.469 20.094 8.609 1 96.06 332 SER B N 1
ATOM 6376 C CA . SER B 1 332 ? -10.758 20.781 8.562 1 96.06 332 SER B CA 1
ATOM 6377 C C . SER B 1 332 ? -11.711 20.109 7.578 1 96.06 332 SER B C 1
ATOM 6379 O O . SER B 1 332 ? -12.906 20 7.836 1 96.06 332 SER B O 1
ATOM 6381 N N . SER B 1 333 ? -11.211 19.609 6.492 1 94.62 333 SER B N 1
ATOM 6382 C CA . SER B 1 333 ? -12.039 18.984 5.477 1 94.62 333 SER B CA 1
ATOM 6383 C C . SER B 1 333 ? -12.656 17.688 5.996 1 94.62 333 SER B C 1
ATOM 6385 O O . SER B 1 333 ? -13.688 17.234 5.496 1 94.62 333 SER B O 1
ATOM 6387 N N . ARG B 1 334 ? -12.109 17.141 7.008 1 95.06 334 ARG B N 1
ATOM 6388 C CA . ARG B 1 334 ? -12.602 15.883 7.578 1 95.06 334 ARG B CA 1
ATOM 6389 C C . ARG B 1 334 ? -13.508 16.141 8.773 1 95.06 334 ARG B C 1
ATOM 6391 O O . ARG B 1 334 ? -14.055 15.203 9.359 1 95.06 334 ARG B O 1
ATOM 6398 N N . GLY B 1 335 ? -13.57 17.406 9.133 1 97.19 335 GLY B N 1
ATOM 6399 C CA . GLY B 1 335 ? -14.453 17.766 10.227 1 97.19 335 GLY B CA 1
ATOM 6400 C C . GLY B 1 335 ? -13.797 17.625 11.586 1 97.19 335 GLY B C 1
ATOM 6401 O O . GLY B 1 335 ? -14.492 17.547 12.609 1 97.19 335 GLY B O 1
ATOM 6402 N N . TYR B 1 336 ? -12.453 17.547 11.594 1 98.06 336 TYR B N 1
ATOM 6403 C CA . TYR B 1 336 ? -11.742 17.391 12.859 1 98.06 336 TYR B CA 1
ATOM 6404 C C . TYR B 1 336 ? -11.508 18.75 13.523 1 98.06 336 TYR B C 1
ATOM 6406 O O . TYR B 1 336 ? -11.094 18.812 14.688 1 98.06 336 TYR B O 1
ATOM 6414 N N . GLY B 1 337 ? -11.797 19.75 12.781 1 98.12 337 GLY B N 1
ATOM 6415 C CA . GLY B 1 337 ? -11.547 21.094 13.289 1 98.12 337 GLY B CA 1
ATOM 6416 C C . GLY B 1 337 ? -11.797 22.188 12.258 1 98.12 337 GLY B C 1
ATOM 6417 O O . GLY B 1 337 ? -12.508 21.953 11.281 1 98.12 337 GLY B O 1
ATOM 6418 N N . LEU B 1 338 ? -11.266 23.344 12.633 1 98.38 338 LEU B N 1
ATOM 6419 C CA . LEU B 1 338 ? -11.359 24.531 11.789 1 98.38 338 LEU B CA 1
ATOM 6420 C C . LEU B 1 338 ? -9.977 25.109 11.508 1 98.38 338 LEU B C 1
ATOM 6422 O O . LEU B 1 338 ? -9 24.75 12.172 1 98.38 338 LEU B O 1
ATOM 6426 N N . THR B 1 339 ? -9.922 25.906 10.477 1 97.62 339 THR B N 1
ATOM 6427 C CA . THR B 1 339 ? -8.656 26.562 10.172 1 97.62 339 THR B CA 1
ATOM 6428 C C . THR B 1 339 ? -8.875 28.031 9.812 1 97.62 339 THR B C 1
ATOM 6430 O O . THR B 1 339 ? -9.961 28.422 9.375 1 97.62 339 THR B O 1
ATOM 6433 N N . SER B 1 340 ? -7.863 28.812 10.133 1 96.25 340 SER B N 1
ATOM 6434 C CA . SER B 1 340 ? -7.863 30.234 9.805 1 96.25 340 SER B CA 1
ATOM 6435 C C . SER B 1 340 ? -6.445 30.797 9.781 1 96.25 340 SER B C 1
ATOM 6437 O O . SER B 1 340 ? -5.492 30.094 10.125 1 96.25 340 SER B O 1
ATOM 6439 N N . ASP B 1 341 ? -6.359 32 9.25 1 93.62 341 ASP B N 1
ATOM 6440 C CA . ASP B 1 341 ? -5.102 32.75 9.273 1 93.62 341 ASP B CA 1
ATOM 6441 C C . ASP B 1 341 ? -5.004 33.625 10.531 1 93.62 341 ASP B C 1
ATOM 6443 O O . ASP B 1 341 ? -5.781 34.562 10.711 1 93.62 341 ASP B O 1
ATOM 6447 N N . VAL B 1 342 ? -4.066 33.312 11.344 1 92.25 342 VAL B N 1
ATOM 6448 C CA . VAL B 1 342 ? -3.941 33.938 12.641 1 92.25 342 VAL B CA 1
ATOM 6449 C C . VAL B 1 342 ? -3.668 35.438 12.453 1 92.25 342 VAL B C 1
ATOM 6451 O O . VAL B 1 342 ? -4.023 36.25 13.305 1 92.25 342 VAL B O 1
ATOM 6454 N N . ARG B 1 343 ? -3.057 35.875 11.375 1 90.69 343 ARG B N 1
ATOM 6455 C CA . ARG B 1 343 ? -2.773 37.281 11.109 1 90.69 343 ARG B CA 1
ATOM 6456 C C . ARG B 1 343 ? -4.043 38.031 10.727 1 90.69 343 ARG B C 1
ATOM 6458 O O . ARG B 1 343 ? -4.238 39.188 11.133 1 90.69 343 ARG B O 1
ATOM 6465 N N . ALA B 1 344 ? -4.875 37.344 10.062 1 91.69 344 ALA B N 1
ATOM 6466 C CA . ALA B 1 344 ? -6.062 37.969 9.508 1 91.69 344 ALA B CA 1
ATOM 6467 C C . ALA B 1 344 ? -7.25 37.875 10.461 1 91.69 344 ALA B C 1
ATOM 6469 O O . ALA B 1 344 ? -8.164 38.688 10.43 1 91.69 344 ALA B O 1
ATOM 6470 N N . MET B 1 345 ? -7.234 36.969 11.297 1 94.75 345 MET B N 1
ATOM 6471 C CA . MET B 1 345 ? -8.375 36.688 12.164 1 94.75 345 MET B CA 1
ATOM 6472 C C . MET B 1 345 ? -8.508 37.75 13.242 1 94.75 345 MET B C 1
ATOM 6474 O O . MET B 1 345 ? -7.504 38.219 13.789 1 94.75 345 MET B O 1
ATOM 6478 N N . SER B 1 346 ? -9.727 38.156 13.531 1 96.69 346 SER B N 1
ATOM 6479 C CA . SER B 1 346 ? -10.008 39.062 14.617 1 96.69 346 SER B CA 1
ATOM 6480 C C . SER B 1 346 ? -10.164 38.344 15.945 1 96.69 346 SER B C 1
ATOM 6482 O O . SER B 1 346 ? -10.203 37.125 15.984 1 96.69 346 SER B O 1
ATOM 6484 N N . GLU B 1 347 ? -10.242 39.219 17 1 97.69 347 GLU B N 1
ATOM 6485 C CA . GLU B 1 347 ? -10.539 38.656 18.312 1 97.69 347 GLU B CA 1
ATOM 6486 C C . GLU B 1 347 ? -11.883 37.906 18.297 1 97.69 347 GLU B C 1
ATOM 6488 O O . GLU B 1 347 ? -12 36.812 18.844 1 97.69 347 GLU B O 1
ATOM 6493 N N . ASP B 1 348 ? -12.844 38.531 17.578 1 98.12 348 ASP B N 1
ATOM 6494 C CA . ASP B 1 348 ? -14.18 37.938 17.5 1 98.12 348 ASP B CA 1
ATOM 6495 C C . ASP B 1 348 ? -14.148 36.594 16.75 1 98.12 348 ASP B C 1
ATOM 6497 O O . ASP B 1 348 ? -14.852 35.656 17.125 1 98.12 348 ASP B O 1
ATOM 6501 N N . ASP B 1 349 ? -13.375 36.594 15.758 1 98.12 349 ASP B N 1
ATOM 6502 C CA . ASP B 1 349 ? -13.25 35.344 14.977 1 98.12 349 ASP B CA 1
ATOM 6503 C C . ASP B 1 349 ? -12.703 34.219 15.836 1 98.12 349 ASP B C 1
ATOM 6505 O O . ASP B 1 349 ? -13.219 33.094 15.789 1 98.12 349 ASP B O 1
ATOM 6509 N N . LEU B 1 350 ? -11.648 34.5 16.531 1 98.38 350 LEU B N 1
ATOM 6510 C CA . LEU B 1 350 ? -11.008 33.5 17.375 1 98.38 350 LEU B CA 1
ATOM 6511 C C . LEU B 1 350 ? -11.992 32.969 18.422 1 98.38 350 LEU B C 1
ATOM 6513 O O . LEU B 1 350 ? -12.109 31.766 18.609 1 98.38 350 LEU B O 1
ATOM 6517 N N . VAL B 1 351 ? -12.75 33.875 19.062 1 98.69 351 VAL B N 1
ATOM 6518 C CA . VAL B 1 351 ? -13.742 33.5 20.078 1 98.69 351 VAL B CA 1
ATOM 6519 C C . VAL B 1 351 ? -14.828 32.625 19.422 1 98.69 351 VAL B C 1
ATOM 6521 O O . VAL B 1 351 ? -15.188 31.578 19.953 1 98.69 351 VAL B O 1
ATOM 6524 N N . THR B 1 352 ? -15.258 33.094 18.281 1 98.62 352 THR B N 1
ATOM 6525 C CA . THR B 1 352 ? -16.344 32.406 17.578 1 98.62 352 THR B CA 1
ATOM 6526 C C . THR B 1 352 ? -15.906 30.984 17.172 1 98.62 352 THR B C 1
ATOM 6528 O O . THR B 1 352 ? -16.672 30.031 17.312 1 98.62 352 THR B O 1
ATOM 6531 N N . MET B 1 353 ? -14.727 30.859 16.703 1 98.62 353 MET B N 1
ATOM 6532 C CA . MET B 1 353 ? -14.242 29.578 16.203 1 98.62 353 MET B CA 1
ATOM 6533 C C . MET B 1 353 ? -14.016 28.594 17.344 1 98.62 353 MET B C 1
ATOM 6535 O O . MET B 1 353 ? -14.359 27.422 17.25 1 98.62 353 MET B O 1
ATOM 6539 N N . ILE B 1 354 ? -13.422 29.062 18.438 1 98.81 354 ILE B N 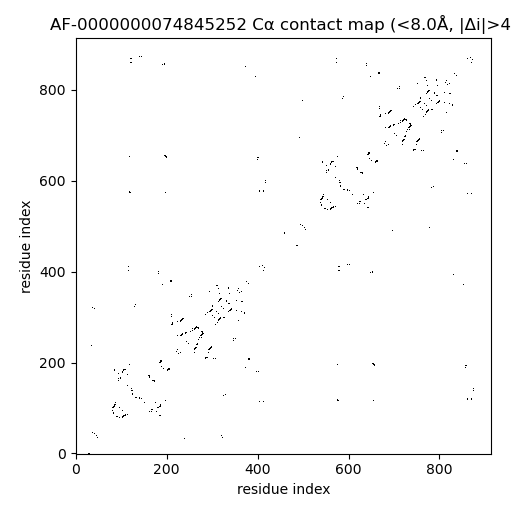1
ATOM 6540 C CA . ILE B 1 354 ? -13.219 28.188 19.594 1 98.81 354 ILE B CA 1
ATOM 6541 C C . ILE B 1 354 ? -14.57 27.734 20.141 1 98.81 354 ILE B C 1
ATOM 6543 O O . ILE B 1 354 ? -14.758 26.562 20.438 1 98.81 354 ILE B O 1
ATOM 6547 N N . ASN B 1 355 ? -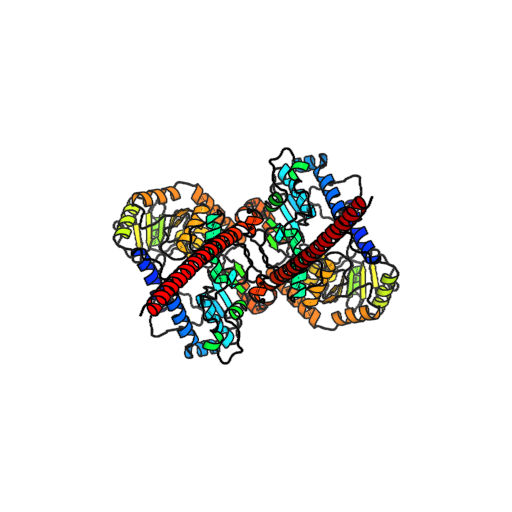15.539 28.641 20.203 1 98.75 355 ASN B N 1
ATOM 6548 C CA . ASN B 1 355 ? -16.875 28.297 20.672 1 98.75 355 ASN B CA 1
ATOM 6549 C C . ASN B 1 355 ? -17.562 27.312 19.734 1 98.75 355 ASN B C 1
ATOM 6551 O O . ASN B 1 355 ? -18.25 26.391 20.203 1 98.75 355 ASN B O 1
ATOM 6555 N N . GLU B 1 356 ? -17.375 27.547 18.484 1 98.69 356 GLU B N 1
ATOM 6556 C CA . GLU B 1 356 ? -17.938 26.609 17.516 1 98.69 356 GLU B CA 1
ATOM 6557 C C . GLU B 1 356 ? -17.406 25.188 17.75 1 98.69 356 GLU B C 1
ATOM 6559 O O . GLU B 1 356 ? -18.188 24.234 17.766 1 98.69 356 GLU B O 1
ATOM 6564 N N . LEU B 1 357 ? -16.156 25.062 17.938 1 98.75 357 LEU B N 1
ATOM 6565 C CA . LEU B 1 357 ? -15.547 23.75 18.156 1 98.75 357 LEU B CA 1
ATOM 6566 C C . LEU B 1 357 ? -16 23.156 19.469 1 98.75 357 LEU B C 1
ATOM 6568 O O . LEU B 1 357 ? -16.125 21.922 19.594 1 98.75 357 LEU B O 1
ATOM 6572 N N . TYR B 1 358 ? -16.266 24 20.406 1 98.56 358 TYR B N 1
ATOM 6573 C CA . TYR B 1 358 ? -16.625 23.547 21.75 1 98.56 358 TYR B CA 1
ATOM 6574 C C . TYR B 1 358 ? -18.094 23.141 21.797 1 98.56 358 TYR B C 1
ATOM 6576 O O . TYR B 1 358 ? -18.422 22.094 22.359 1 98.56 358 TYR B O 1
ATOM 6584 N N . TYR B 1 359 ? -18.969 23.891 21.188 1 98.25 359 TYR B N 1
ATOM 6585 C CA . TYR B 1 359 ? -20.406 23.703 21.375 1 98.25 359 TYR B CA 1
ATOM 6586 C C . TYR B 1 359 ? -20.984 22.812 20.281 1 98.25 359 TYR B C 1
ATOM 6588 O O . TYR B 1 359 ? -22 22.141 20.484 1 98.25 359 TYR B O 1
ATOM 6596 N N . ASN B 1 360 ? -20.438 22.875 19.125 1 98.38 360 ASN B N 1
ATOM 6597 C CA . ASN B 1 360 ? -20.922 22.031 18.031 1 98.38 360 ASN B CA 1
ATOM 6598 C C . ASN B 1 360 ? -20.359 20.609 18.141 1 98.38 360 ASN B C 1
ATOM 6600 O O . ASN B 1 360 ? -19.188 20.359 17.828 1 98.38 360 ASN B O 1
ATOM 6604 N N . ALA B 1 361 ? -21.188 19.719 18.422 1 98 361 ALA B N 1
ATOM 6605 C CA . ALA B 1 361 ? -20.781 18.344 18.75 1 98 361 ALA B CA 1
ATOM 6606 C C . ALA B 1 361 ? -20.297 17.609 17.516 1 98 361 ALA B C 1
ATOM 6608 O O . ALA B 1 361 ? -19.688 16.531 17.641 1 98 361 ALA B O 1
ATOM 6609 N N . SER B 1 362 ? -20.562 18.125 16.375 1 98.25 362 SER B N 1
ATOM 6610 C CA . SER B 1 362 ? -20.156 17.438 15.156 1 98.25 362 SER B CA 1
ATOM 6611 C C . SER B 1 362 ? -18.641 17.266 15.094 1 98.25 362 SER B C 1
ATOM 6613 O O . SER B 1 362 ? -18.141 16.203 14.695 1 98.25 362 SER B O 1
ATOM 6615 N N . TYR B 1 363 ? -17.906 18.266 15.539 1 98.44 363 TYR B N 1
ATOM 6616 C CA . TYR B 1 363 ? -16.453 18.203 15.5 1 98.44 363 TYR B CA 1
ATOM 6617 C C . TYR B 1 363 ? -15.922 17.188 16.5 1 98.44 363 TYR B C 1
ATOM 6619 O O . TYR B 1 363 ? -15.07 16.359 16.156 1 98.44 363 TYR B O 1
ATOM 6627 N N . SER B 1 364 ? -16.453 17.234 17.688 1 98.25 364 SER B N 1
ATOM 6628 C CA . SER B 1 364 ? -16.031 16.281 18.703 1 98.25 364 SER B CA 1
ATOM 6629 C C . SER B 1 364 ? -16.406 14.852 18.328 1 98.25 364 SER B C 1
ATOM 6631 O O . SER B 1 364 ? -15.617 13.922 18.516 1 98.25 364 SER B O 1
ATOM 6633 N N . ASN B 1 365 ? -17.578 14.656 17.766 1 98.31 365 ASN B N 1
ATOM 6634 C CA . ASN B 1 365 ? -18.016 13.336 17.328 1 98.31 365 ASN B CA 1
ATOM 6635 C C . ASN B 1 365 ? -17.125 12.797 16.203 1 98.31 365 ASN B C 1
ATOM 6637 O O . ASN B 1 365 ? -16.75 11.625 16.219 1 98.31 365 ASN B O 1
ATOM 6641 N N . ASN B 1 366 ? -16.812 13.648 15.289 1 98.06 366 ASN B N 1
ATOM 6642 C CA . ASN B 1 366 ? -16 13.242 14.156 1 98.06 366 ASN B CA 1
ATOM 6643 C C . ASN B 1 366 ? -14.602 12.82 14.586 1 98.06 366 ASN B C 1
ATOM 6645 O O . ASN B 1 366 ? -14.109 11.773 14.172 1 98.06 366 ASN B O 1
ATOM 6649 N N . ILE B 1 367 ? -13.984 13.586 15.391 1 98.31 367 ILE B N 1
ATOM 6650 C CA . ILE B 1 367 ? -12.602 13.273 15.758 1 98.31 367 ILE B CA 1
ATOM 6651 C C . ILE B 1 367 ? -12.578 12.109 16.75 1 98.31 367 ILE B C 1
ATOM 6653 O O . ILE B 1 367 ? -11.609 11.359 16.812 1 98.31 367 ILE B O 1
ATOM 6657 N N . GLN B 1 368 ? -13.609 11.961 17.531 1 98.38 368 GLN B N 1
ATOM 6658 C CA . GLN B 1 368 ? -13.719 10.797 18.391 1 98.38 368 GLN B CA 1
ATOM 6659 C C . GLN B 1 368 ? -13.789 9.508 17.578 1 98.38 368 GLN B C 1
ATOM 6661 O O . GLN B 1 368 ? -13.109 8.523 17.891 1 98.38 368 GLN B O 1
ATOM 6666 N N . LYS B 1 369 ? -14.617 9.547 16.609 1 98.12 369 LYS B N 1
ATOM 6667 C CA . LYS B 1 369 ? -14.688 8.398 15.703 1 98.12 369 LYS B CA 1
ATOM 6668 C C . LYS B 1 369 ? -13.336 8.133 15.047 1 98.12 369 LYS B C 1
ATOM 6670 O O . LYS B 1 369 ? -12.891 6.984 14.992 1 98.12 369 LYS B O 1
ATOM 6675 N N . ALA B 1 370 ? -12.742 9.164 14.602 1 98.12 370 ALA B N 1
ATOM 6676 C CA . ALA B 1 370 ? -11.43 9.039 13.977 1 98.12 370 ALA B CA 1
ATOM 6677 C C . ALA B 1 370 ? -10.414 8.461 14.953 1 98.12 370 ALA B C 1
ATOM 6679 O O . ALA B 1 370 ? -9.578 7.629 14.57 1 98.12 370 ALA B O 1
ATOM 6680 N N . SER B 1 371 ? -10.461 8.906 16.141 1 98.12 371 SER B N 1
ATOM 6681 C CA . SER B 1 371 ? -9.555 8.422 17.188 1 98.12 371 SER B CA 1
ATOM 6682 C C . SER B 1 371 ? -9.727 6.918 17.406 1 98.12 371 SER B C 1
ATOM 6684 O O . SER B 1 371 ? -8.742 6.184 17.484 1 98.12 371 SER B O 1
ATOM 6686 N N . GLN B 1 372 ? -10.945 6.469 17.469 1 98.06 372 GLN B N 1
ATOM 6687 C CA . GLN B 1 372 ? -11.227 5.051 17.656 1 98.06 372 GLN B CA 1
ATOM 6688 C C . GLN B 1 372 ? -10.695 4.227 16.484 1 98.06 372 GLN B C 1
ATOM 6690 O O . GLN B 1 372 ? -10.062 3.191 16.688 1 98.06 372 GLN B O 1
ATOM 6695 N N . ILE B 1 373 ? -10.961 4.695 15.297 1 98.25 373 ILE B N 1
ATOM 6696 C CA . ILE B 1 373 ? -10.484 4.02 14.094 1 98.25 373 ILE B CA 1
ATOM 6697 C C . ILE B 1 373 ? -8.961 3.951 14.109 1 98.25 373 ILE B C 1
ATOM 6699 O O . ILE B 1 373 ? -8.375 2.895 13.852 1 98.25 373 ILE B O 1
ATOM 6703 N N . PHE B 1 374 ? -8.367 5.102 14.438 1 97.44 374 PHE B N 1
ATOM 6704 C CA . PHE B 1 374 ? -6.91 5.18 14.492 1 97.44 374 PHE B CA 1
ATOM 6705 C C . PHE B 1 374 ? -6.344 4.156 15.469 1 97.44 374 PHE B C 1
ATOM 6707 O O . PHE B 1 374 ? -5.426 3.408 15.133 1 97.44 374 PHE B O 1
ATOM 6714 N N . LYS B 1 375 ? -6.883 4.086 16.609 1 96.81 375 LYS B N 1
ATOM 6715 C CA . LYS B 1 375 ? -6.406 3.174 17.641 1 96.81 375 LYS B CA 1
ATOM 6716 C C . LYS B 1 375 ? -6.621 1.72 17.234 1 96.81 375 LYS B C 1
ATOM 6718 O O . LYS B 1 375 ? -5.773 0.865 17.5 1 96.81 375 LYS B O 1
ATOM 6723 N N . ASP B 1 376 ? -7.688 1.454 16.578 1 95.88 376 ASP B N 1
ATOM 6724 C CA . ASP B 1 376 ? -7.992 0.095 16.141 1 95.88 376 ASP B CA 1
ATOM 6725 C C . ASP B 1 376 ? -6.996 -0.378 15.094 1 95.88 376 ASP B C 1
ATOM 6727 O O . ASP B 1 376 ? -6.574 -1.537 15.102 1 95.88 376 ASP B O 1
ATOM 6731 N N . ILE B 1 377 ? -6.625 0.482 14.211 1 95.62 377 ILE B N 1
ATOM 6732 C CA . ILE B 1 377 ? -5.809 0.087 13.07 1 95.62 377 ILE B CA 1
ATOM 6733 C C . ILE B 1 377 ? -4.328 0.198 13.43 1 95.62 377 ILE B C 1
ATOM 6735 O O . ILE B 1 377 ? -3.535 -0.688 13.102 1 95.62 377 ILE B O 1
ATOM 6739 N N . TYR B 1 378 ? -3.963 1.273 14.18 1 94.69 378 TYR B N 1
ATOM 6740 C CA . TYR B 1 378 ? -2.545 1.594 14.297 1 94.69 378 TYR B CA 1
ATOM 6741 C C . TYR B 1 378 ? -2.047 1.346 15.719 1 94.69 378 TYR B C 1
ATOM 6743 O O . TYR B 1 378 ? -0.839 1.274 15.953 1 94.69 378 TYR B O 1
ATOM 6751 N N . GLY B 1 379 ? -2.965 1.21 16.719 1 94.06 379 GLY B N 1
ATOM 6752 C CA . GLY B 1 379 ? -2.492 1.119 18.094 1 94.06 379 GLY B CA 1
ATOM 6753 C C . GLY B 1 379 ? -1.562 2.252 18.469 1 94.06 379 GLY B C 1
ATOM 6754 O O . GLY B 1 379 ? -1.901 3.426 18.312 1 94.06 379 GLY B O 1
ATOM 6755 N N . LEU B 1 380 ? -0.359 1.865 19.016 1 95.25 380 LEU B N 1
ATOM 6756 C CA . LEU B 1 380 ? 0.704 2.836 19.25 1 95.25 380 LEU B CA 1
ATOM 6757 C C . LEU B 1 380 ? 1.736 2.797 18.125 1 95.25 380 LEU B C 1
ATOM 6759 O O . LEU B 1 380 ? 2.496 1.833 18.016 1 95.25 380 LEU B O 1
ATOM 6763 N N . PRO B 1 381 ? 1.79 3.789 17.375 1 95.94 381 PRO B N 1
ATOM 6764 C CA . PRO B 1 381 ? 2.641 3.801 16.172 1 95.94 381 PRO B CA 1
ATOM 6765 C C . PRO B 1 381 ? 4.102 3.49 16.484 1 95.94 381 PRO B C 1
ATOM 6767 O O . PRO B 1 381 ? 4.797 2.889 15.672 1 95.94 381 PRO B O 1
ATOM 6770 N N . LYS B 1 382 ? 4.629 3.91 17.672 1 95.06 382 LYS B N 1
ATOM 6771 C CA . LYS B 1 382 ? 6.012 3.623 18.031 1 95.06 382 LYS B CA 1
ATOM 6772 C C . LYS B 1 382 ? 6.27 2.119 18.078 1 95.06 382 LYS B C 1
ATOM 6774 O O . LYS B 1 382 ? 7.367 1.66 17.766 1 95.06 382 LYS B O 1
ATOM 6779 N N . GLU B 1 383 ? 5.277 1.396 18.5 1 95.75 383 GLU B N 1
ATOM 6780 C CA . GLU B 1 383 ? 5.41 -0.058 18.531 1 95.75 383 GLU B CA 1
ATOM 6781 C C . GLU B 1 383 ? 5.477 -0.636 17.109 1 95.75 383 GLU B C 1
ATOM 6783 O O . GLU B 1 383 ? 6.203 -1.602 16.859 1 95.75 383 GLU B O 1
ATOM 6788 N N . ARG B 1 384 ? 4.727 -0.098 16.219 1 95.31 384 ARG B N 1
ATOM 6789 C CA . ARG B 1 384 ? 4.781 -0.513 14.828 1 95.31 384 ARG B CA 1
ATOM 6790 C C . ARG B 1 384 ? 6.148 -0.214 14.219 1 95.31 384 ARG B C 1
ATOM 6792 O O . ARG B 1 384 ? 6.695 -1.033 13.477 1 95.31 384 ARG B O 1
ATOM 6799 N N . ALA B 1 385 ? 6.613 0.97 14.516 1 97.25 385 ALA B N 1
ATOM 6800 C CA . ALA B 1 385 ? 7.953 1.318 14.062 1 97.25 385 ALA B CA 1
ATOM 6801 C C . ALA B 1 385 ? 8.984 0.319 14.578 1 97.25 385 ALA B C 1
ATOM 6803 O O . ALA B 1 385 ? 9.82 -0.177 13.812 1 97.25 385 ALA B O 1
ATOM 6804 N N . ALA B 1 386 ? 8.914 0.012 15.875 1 96.88 386 ALA B N 1
ATOM 6805 C CA . ALA B 1 386 ? 9.852 -0.931 16.484 1 96.88 386 ALA B CA 1
ATOM 6806 C C . ALA B 1 386 ? 9.75 -2.305 15.836 1 96.88 386 ALA B C 1
ATOM 6808 O O . ALA B 1 386 ? 10.766 -2.951 15.578 1 96.88 386 ALA B O 1
ATOM 6809 N N . PHE B 1 387 ? 8.594 -2.738 15.555 1 96.94 387 PHE B N 1
ATOM 6810 C CA . PHE B 1 387 ? 8.383 -4.035 14.922 1 96.94 387 PHE B CA 1
ATOM 6811 C C . PHE B 1 387 ? 9.117 -4.109 13.586 1 96.94 387 PHE B C 1
ATOM 6813 O O . PHE B 1 387 ? 9.859 -5.062 13.336 1 96.94 387 PHE B O 1
ATOM 6820 N N . TRP B 1 388 ? 8.922 -3.143 12.75 1 97.81 388 TRP B N 1
ATOM 6821 C CA . TRP B 1 388 ? 9.477 -3.195 11.398 1 97.81 388 TRP B CA 1
ATOM 6822 C C . TRP B 1 388 ? 10.992 -3.029 11.43 1 97.81 388 TRP B C 1
ATOM 6824 O O . TRP B 1 388 ? 11.703 -3.633 10.617 1 97.81 388 TRP B O 1
ATOM 6834 N N . LEU B 1 389 ? 11.469 -2.176 12.305 1 97.5 389 LEU B N 1
ATOM 6835 C CA . LEU B 1 389 ? 12.914 -2.039 12.43 1 97.5 389 LEU B CA 1
ATOM 6836 C C . LEU B 1 389 ? 13.547 -3.342 12.914 1 97.5 389 LEU B C 1
ATOM 6838 O O . LEU B 1 389 ? 14.555 -3.787 12.359 1 97.5 389 LEU B O 1
ATOM 6842 N N . ASP B 1 390 ? 12.922 -3.984 13.953 1 97.81 390 ASP B N 1
ATOM 6843 C CA . ASP B 1 390 ? 13.391 -5.289 14.398 1 97.81 390 ASP B CA 1
ATOM 6844 C C . ASP B 1 390 ? 13.312 -6.32 13.273 1 97.81 390 ASP B C 1
ATOM 6846 O O . ASP B 1 390 ? 14.203 -7.16 13.133 1 97.81 390 ASP B O 1
ATOM 6850 N N . HIS B 1 391 ? 12.25 -6.234 12.547 1 97.56 391 HIS B N 1
ATOM 6851 C CA . HIS B 1 391 ? 12.031 -7.164 11.445 1 97.56 391 HIS B CA 1
ATOM 6852 C C . HIS B 1 391 ? 13.164 -7.094 10.43 1 97.56 391 HIS B C 1
ATOM 6854 O O . HIS B 1 391 ? 13.703 -8.125 10.016 1 97.56 391 HIS B O 1
ATOM 6860 N N . VAL B 1 392 ? 13.609 -5.914 10.062 1 97.69 392 VAL B N 1
ATOM 6861 C CA . VAL B 1 392 ? 14.617 -5.793 9.016 1 97.69 392 VAL B CA 1
ATOM 6862 C C . VAL B 1 392 ? 16 -6.059 9.602 1 97.69 392 VAL B C 1
ATOM 6864 O O . VAL B 1 392 ? 16.922 -6.441 8.875 1 97.69 392 VAL B O 1
ATOM 6867 N N . ILE B 1 393 ? 16.156 -5.809 10.883 1 97.69 393 ILE B N 1
ATOM 6868 C CA . ILE B 1 393 ? 17.406 -6.207 11.523 1 97.69 393 ILE B CA 1
ATOM 6869 C C . ILE B 1 393 ? 17.547 -7.727 11.469 1 97.69 393 ILE B C 1
ATOM 6871 O O . ILE B 1 393 ? 18.641 -8.242 11.18 1 97.69 393 ILE B O 1
ATOM 6875 N N . LYS B 1 394 ? 16.469 -8.406 11.664 1 96.94 394 LYS B N 1
ATOM 6876 C CA . LYS B 1 394 ? 16.469 -9.867 11.742 1 96.94 394 LYS B CA 1
ATOM 6877 C C . LYS B 1 394 ? 16.547 -10.492 10.359 1 96.94 394 LYS B C 1
ATOM 6879 O O . LYS B 1 394 ? 17.297 -11.445 10.141 1 96.94 394 LYS B O 1
ATOM 6884 N N . TYR B 1 395 ? 15.75 -9.977 9.383 1 96.81 395 TYR B N 1
ATOM 6885 C CA . TYR B 1 395 ? 15.555 -10.703 8.133 1 96.81 395 TYR B CA 1
ATOM 6886 C C . TYR B 1 395 ? 16.094 -9.906 6.949 1 96.81 395 TYR B C 1
ATOM 6888 O O . TYR B 1 395 ? 16.172 -10.422 5.832 1 96.81 395 TYR B O 1
ATOM 6896 N N . GLY B 1 396 ? 16.453 -8.633 7.156 1 96.62 396 GLY B N 1
ATOM 6897 C CA . GLY B 1 396 ? 16.641 -7.75 6.016 1 96.62 396 GLY B CA 1
ATOM 6898 C C . GLY B 1 396 ? 15.336 -7.301 5.387 1 96.62 396 GLY B C 1
ATOM 6899 O O . GLY B 1 396 ? 14.258 -7.777 5.758 1 96.62 396 GLY B O 1
ATOM 6900 N N . GLY B 1 397 ? 15.375 -6.391 4.453 1 96.88 397 GLY B N 1
ATOM 6901 C CA . GLY B 1 397 ? 14.172 -5.859 3.838 1 96.88 397 GLY B CA 1
ATOM 6902 C C . GLY B 1 397 ? 14.016 -6.262 2.385 1 96.88 397 GLY B C 1
ATOM 6903 O O . GLY B 1 397 ? 13.102 -5.797 1.702 1 96.88 397 GLY B O 1
ATOM 6904 N N . SER B 1 398 ? 14.82 -7.164 1.878 1 95.38 398 SER B N 1
ATOM 6905 C CA . SER B 1 398 ? 14.859 -7.496 0.457 1 95.38 398 SER B CA 1
ATOM 6906 C C . SER B 1 398 ? 13.547 -8.125 -0.001 1 95.38 398 SER B C 1
ATOM 6908 O O . SER B 1 398 ? 13.109 -7.914 -1.135 1 95.38 398 SER B O 1
ATOM 6910 N N . HIS B 1 399 ? 12.883 -8.898 0.849 1 95.56 399 HIS B N 1
ATOM 6911 C CA . HIS B 1 399 ? 11.656 -9.594 0.482 1 95.56 399 HIS B CA 1
ATOM 6912 C C . HIS B 1 399 ? 10.508 -8.617 0.286 1 95.56 399 HIS B C 1
ATOM 6914 O O . HIS B 1 399 ? 9.469 -8.977 -0.275 1 95.56 399 HIS B O 1
ATOM 6920 N N . MET B 1 400 ? 10.695 -7.375 0.708 1 97.38 400 MET B N 1
ATOM 6921 C CA . MET B 1 400 ? 9.641 -6.367 0.599 1 97.38 400 MET B CA 1
ATOM 6922 C C . MET B 1 400 ? 9.938 -5.391 -0.534 1 97.38 400 MET B C 1
ATOM 6924 O O . MET B 1 400 ? 9.102 -4.547 -0.864 1 97.38 400 MET B O 1
ATOM 6928 N N . ARG B 1 401 ? 11.031 -5.512 -1.151 1 96.69 401 ARG B N 1
ATOM 6929 C CA . ARG B 1 401 ? 11.484 -4.516 -2.117 1 96.69 401 ARG B CA 1
ATOM 6930 C C . ARG B 1 401 ? 10.695 -4.613 -3.416 1 96.69 401 ARG B C 1
ATOM 6932 O O . ARG B 1 401 ? 10.562 -5.699 -3.99 1 96.69 401 ARG B O 1
ATOM 6939 N N . TYR B 1 402 ? 10.141 -3.506 -3.809 1 97.31 402 TYR B N 1
ATOM 6940 C CA . TYR B 1 402 ? 9.406 -3.354 -5.062 1 97.31 402 TYR B CA 1
ATOM 6941 C C . TYR B 1 402 ? 10.367 -3.258 -6.242 1 97.31 402 TYR B C 1
ATOM 6943 O O . TYR B 1 402 ? 11.328 -2.48 -6.211 1 97.31 402 TYR B O 1
ATOM 6951 N N . ALA B 1 403 ? 10.125 -4.062 -7.309 1 96.94 403 ALA B N 1
ATOM 6952 C CA . ALA B 1 403 ? 11.016 -4.125 -8.469 1 96.94 403 ALA B CA 1
ATOM 6953 C C . ALA B 1 403 ? 11.164 -2.754 -9.117 1 96.94 403 ALA B C 1
ATOM 6955 O O . ALA B 1 403 ? 12.203 -2.449 -9.703 1 96.94 403 ALA B O 1
ATOM 6956 N N . GLY B 1 404 ? 10.133 -1.938 -9.023 1 96.75 404 GLY B N 1
ATOM 6957 C CA . GLY B 1 404 ? 10.195 -0.598 -9.586 1 96.75 404 GLY B CA 1
ATOM 6958 C C . GLY B 1 404 ? 11.312 0.241 -8.992 1 96.75 404 GLY B C 1
ATOM 6959 O O . GLY B 1 404 ? 11.773 1.204 -9.609 1 96.75 404 GLY B O 1
ATOM 6960 N N . GLN B 1 405 ? 11.789 -0.059 -7.848 1 96.69 405 GLN B N 1
ATOM 6961 C CA . GLN B 1 405 ? 12.828 0.695 -7.156 1 96.69 405 GLN B CA 1
ATOM 6962 C C . GLN B 1 405 ? 14.211 0.359 -7.711 1 96.69 405 GLN B C 1
ATOM 6964 O O . GLN B 1 405 ? 15.188 1.058 -7.43 1 96.69 405 GLN B O 1
ATOM 6969 N N . ASP B 1 406 ? 14.25 -0.69 -8.547 1 95.31 406 ASP B N 1
ATOM 6970 C CA . ASP B 1 406 ? 15.508 -1.074 -9.188 1 95.31 406 ASP B CA 1
ATOM 6971 C C . ASP B 1 406 ? 15.57 -0.567 -10.625 1 95.31 406 ASP B C 1
ATOM 6973 O O . ASP B 1 406 ? 16.578 -0.734 -11.305 1 95.31 406 ASP B O 1
ATOM 6977 N N . LEU B 1 407 ? 14.523 0.045 -11.047 1 94.75 407 LEU B N 1
ATOM 6978 C CA . LEU B 1 407 ? 14.453 0.528 -12.422 1 94.75 407 LEU B CA 1
ATOM 6979 C C . LEU B 1 407 ? 14.953 1.967 -12.516 1 94.75 407 LEU B C 1
ATOM 6981 O O . LEU B 1 407 ? 14.797 2.746 -11.57 1 94.75 407 LEU B O 1
ATOM 6985 N N . GLN B 1 408 ? 15.445 2.256 -13.695 1 92.19 408 GLN B N 1
ATOM 6986 C CA . GLN B 1 408 ? 15.711 3.656 -14 1 92.19 408 GLN B CA 1
ATOM 6987 C C . GLN B 1 408 ? 14.414 4.414 -14.273 1 92.19 408 GLN B C 1
ATOM 6989 O O . GLN B 1 408 ? 13.383 3.807 -14.586 1 92.19 408 GLN B O 1
ATOM 6994 N N . GLY B 1 409 ? 14.523 5.707 -14.148 1 90.44 409 GLY B N 1
ATOM 6995 C CA . GLY B 1 409 ? 13.336 6.531 -14.297 1 90.44 409 GLY B CA 1
ATOM 6996 C C . GLY B 1 409 ? 12.586 6.262 -15.586 1 90.44 409 GLY B C 1
ATOM 6997 O O . GLY B 1 409 ? 11.367 6.07 -15.578 1 90.44 409 GLY B O 1
ATOM 6998 N N . TYR B 1 410 ? 13.336 6.203 -16.688 1 92 410 TYR B N 1
ATOM 6999 C CA . TYR B 1 410 ? 12.68 6.039 -17.984 1 92 410 TYR B CA 1
ATOM 7000 C C . TYR B 1 410 ? 12.062 4.648 -18.109 1 92 410 TYR B C 1
ATOM 7002 O O . TYR B 1 410 ? 11.086 4.461 -18.828 1 92 410 TYR B O 1
ATOM 7010 N N . GLN B 1 411 ? 12.594 3.648 -17.375 1 94.56 411 GLN B N 1
ATOM 7011 C CA . GLN B 1 411 ? 12.016 2.309 -17.344 1 94.56 411 GLN B CA 1
ATOM 7012 C C . GLN B 1 411 ? 10.789 2.26 -16.438 1 94.56 411 GLN B C 1
ATOM 7014 O O . GLN B 1 411 ? 9.781 1.644 -16.781 1 94.56 411 GLN B O 1
ATOM 7019 N N . PHE B 1 412 ? 10.906 2.932 -15.312 1 93.81 412 PHE B N 1
ATOM 7020 C CA . PHE B 1 412 ? 9.828 2.953 -14.336 1 93.81 412 PHE B CA 1
ATOM 7021 C C . PHE B 1 412 ? 8.562 3.562 -14.93 1 93.81 412 PHE B C 1
ATOM 7023 O O . PHE B 1 412 ? 7.461 3.062 -14.703 1 93.81 412 PHE B O 1
ATOM 7030 N N . TYR B 1 413 ? 8.75 4.547 -15.758 1 90.06 413 TYR B N 1
ATOM 7031 C CA . TYR B 1 413 ? 7.613 5.223 -16.375 1 90.06 413 TYR B CA 1
ATOM 7032 C C . TYR B 1 413 ? 7.332 4.664 -17.766 1 90.06 413 TYR B C 1
ATOM 7034 O O . TYR B 1 413 ? 6.527 5.223 -18.516 1 90.06 413 TYR B O 1
ATOM 7042 N N . CYS B 1 414 ? 8 3.641 -18.172 1 92.62 414 CYS B N 1
ATOM 7043 C CA . CYS B 1 414 ? 7.805 2.896 -19.422 1 92.62 414 CYS B CA 1
ATOM 7044 C C . CYS B 1 414 ? 7.961 3.805 -20.625 1 92.62 414 CYS B C 1
ATOM 7046 O O . CYS B 1 414 ? 7.262 3.637 -21.625 1 92.62 414 CYS B O 1
ATOM 7048 N N . LEU B 1 415 ? 8.82 4.734 -20.484 1 92.5 415 LEU B N 1
ATOM 7049 C CA . LEU B 1 415 ? 9.031 5.66 -21.594 1 92.5 415 LEU B CA 1
ATOM 7050 C C . LEU B 1 415 ? 9.672 4.953 -22.781 1 92.5 415 LEU B C 1
ATOM 7052 O O . LEU B 1 415 ? 9.344 5.238 -23.938 1 92.5 415 LEU B O 1
ATOM 7056 N N . ASP B 1 416 ? 10.602 4.09 -22.484 1 95.62 416 ASP B N 1
ATOM 7057 C CA . ASP B 1 416 ? 11.25 3.324 -23.531 1 95.62 416 ASP B CA 1
ATOM 7058 C C . ASP B 1 416 ? 10.25 2.422 -24.25 1 95.62 416 ASP B C 1
ATOM 7060 O O . ASP B 1 416 ? 10.219 2.367 -25.484 1 95.62 416 ASP B O 1
ATOM 7064 N N . VAL B 1 417 ? 9.391 1.775 -23.5 1 95.69 417 VAL B N 1
ATOM 7065 C CA . VAL B 1 417 ? 8.375 0.885 -24.047 1 95.69 417 VAL B CA 1
ATOM 7066 C C . VAL B 1 417 ? 7.367 1.691 -24.875 1 95.69 417 VAL B C 1
ATOM 7068 O O . VAL B 1 417 ? 7.02 1.307 -25.984 1 95.69 417 VAL B O 1
ATOM 7071 N N . LEU B 1 418 ? 6.926 2.781 -24.375 1 93.62 418 LEU B N 1
ATOM 7072 C CA . LEU B 1 418 ? 5.98 3.637 -25.094 1 93.62 418 LEU B CA 1
ATOM 7073 C C . LEU B 1 418 ? 6.59 4.172 -26.375 1 93.62 418 LEU B C 1
ATOM 7075 O O . LEU B 1 418 ? 5.91 4.262 -27.406 1 93.62 418 LEU B O 1
ATOM 7079 N N . ALA B 1 419 ? 7.797 4.531 -26.297 1 95.5 419 ALA B N 1
ATOM 7080 C CA . ALA B 1 419 ? 8.492 4.996 -27.5 1 95.5 419 ALA B CA 1
ATOM 7081 C C . ALA B 1 419 ? 8.547 3.9 -28.562 1 95.5 419 ALA B C 1
ATOM 7083 O O . ALA B 1 419 ? 8.344 4.168 -29.75 1 95.5 419 ALA B O 1
ATOM 7084 N N . ALA B 1 420 ? 8.844 2.729 -28.094 1 96.12 420 ALA B N 1
ATOM 7085 C CA . ALA B 1 420 ? 8.891 1.596 -29.016 1 96.12 420 ALA B CA 1
ATOM 7086 C C . ALA B 1 420 ? 7.527 1.352 -29.656 1 96.12 420 ALA B C 1
ATOM 7088 O O . ALA B 1 420 ? 7.43 1.131 -30.859 1 96.12 420 ALA B O 1
ATOM 7089 N N . ILE B 1 421 ? 6.508 1.364 -28.891 1 94.56 421 ILE B N 1
ATOM 7090 C CA . ILE B 1 421 ? 5.152 1.173 -29.391 1 94.56 421 ILE B CA 1
ATOM 7091 C C . ILE B 1 421 ? 4.809 2.279 -30.391 1 94.56 421 ILE B C 1
ATOM 7093 O O . ILE B 1 421 ? 4.242 2.012 -31.453 1 94.56 421 ILE B O 1
ATOM 7097 N N . ALA B 1 422 ? 5.141 3.49 -30.031 1 94.62 422 ALA B N 1
ATOM 7098 C CA . ALA B 1 422 ? 4.895 4.617 -30.922 1 94.62 422 ALA B CA 1
ATOM 7099 C C . ALA B 1 422 ? 5.625 4.434 -32.25 1 94.62 422 ALA B C 1
ATOM 7101 O O . ALA B 1 422 ? 5.066 4.715 -33.312 1 94.62 422 ALA B O 1
ATOM 7102 N N . LEU B 1 423 ? 6.812 4.012 -32.156 1 95.5 423 LEU B N 1
ATOM 7103 C CA . LEU B 1 423 ? 7.602 3.77 -33.375 1 95.5 423 LEU B CA 1
ATOM 7104 C C . LEU B 1 423 ? 6.957 2.693 -34.25 1 95.5 423 LEU B C 1
ATOM 7106 O O . LEU B 1 423 ? 6.91 2.822 -35.469 1 95.5 423 LEU B O 1
ATOM 7110 N N . ILE B 1 424 ? 6.445 1.687 -33.625 1 94.62 424 ILE B N 1
ATOM 7111 C CA . ILE B 1 424 ? 5.781 0.6 -34.344 1 94.62 424 ILE B CA 1
ATOM 7112 C C . ILE B 1 424 ? 4.516 1.122 -35.031 1 94.62 424 ILE B C 1
ATOM 7114 O O . ILE B 1 424 ? 4.262 0.82 -36.188 1 94.62 424 ILE B O 1
ATOM 7118 N N . ILE B 1 425 ? 3.818 1.87 -34.281 1 94.56 425 ILE B N 1
ATOM 7119 C CA . ILE B 1 425 ? 2.588 2.441 -34.844 1 94.56 425 ILE B CA 1
ATOM 7120 C C . ILE B 1 425 ? 2.92 3.375 -36 1 94.56 425 ILE B C 1
ATOM 7122 O O . ILE B 1 425 ? 2.273 3.328 -37.031 1 94.56 425 ILE B O 1
ATOM 7126 N N . LEU B 1 426 ? 3.91 4.184 -35.812 1 94.88 426 LEU B N 1
ATOM 7127 C CA . LEU B 1 426 ? 4.32 5.117 -36.875 1 94.88 426 LEU B CA 1
ATOM 7128 C C . LEU B 1 426 ? 4.77 4.371 -38.125 1 94.88 426 LEU B C 1
ATOM 7130 O O . LEU B 1 426 ? 4.445 4.777 -39.25 1 94.88 426 LEU B O 1
ATOM 7134 N N . CYS B 1 427 ? 5.484 3.365 -37.969 1 95.75 427 CYS B N 1
ATOM 7135 C CA . CYS B 1 427 ? 5.922 2.545 -39.094 1 95.75 427 CYS B CA 1
ATOM 7136 C C . CYS B 1 427 ? 4.734 1.905 -39.781 1 95.75 427 CYS B C 1
ATOM 7138 O O . CYS B 1 427 ? 4.676 1.88 -41.031 1 95.75 427 CYS B O 1
ATOM 7140 N N . ALA B 1 428 ? 3.838 1.438 -39.031 1 95.5 428 ALA B N 1
ATOM 7141 C CA . ALA B 1 428 ? 2.631 0.847 -39.594 1 95.5 428 ALA B CA 1
ATOM 7142 C C . ALA B 1 428 ? 1.836 1.88 -40.406 1 95.5 428 ALA B C 1
ATOM 7144 O O . ALA B 1 428 ? 1.339 1.588 -41.5 1 95.5 428 ALA B O 1
ATOM 7145 N N . LEU B 1 429 ? 1.75 2.998 -39.844 1 95.19 429 LEU B N 1
ATOM 7146 C CA . LEU B 1 429 ? 1.038 4.074 -40.531 1 95.19 429 LEU B CA 1
ATOM 7147 C C . LEU B 1 429 ? 1.765 4.484 -41.812 1 95.19 429 LEU B C 1
ATOM 7149 O O . LEU B 1 429 ? 1.129 4.801 -42.812 1 95.19 429 LEU B O 1
ATOM 7153 N N . PHE B 1 430 ? 3.008 4.461 -41.719 1 95 430 PHE B N 1
ATOM 7154 C CA . PHE B 1 430 ? 3.818 4.777 -42.875 1 95 430 PHE B CA 1
ATOM 7155 C C . PHE B 1 430 ? 3.609 3.746 -43.969 1 95 430 PHE B C 1
ATOM 7157 O O . PHE B 1 430 ? 3.432 4.102 -45.156 1 95 430 PHE B O 1
ATOM 7164 N N . VAL B 1 431 ? 3.59 2.527 -43.656 1 95.69 431 VAL B N 1
ATOM 7165 C CA . VAL B 1 431 ? 3.357 1.446 -44.594 1 95.69 431 VAL B CA 1
ATOM 7166 C C . VAL B 1 431 ? 1.947 1.558 -45.188 1 95.69 431 VAL B C 1
ATOM 7168 O O . VAL B 1 431 ? 1.751 1.424 -46.406 1 95.69 431 VAL B O 1
ATOM 7171 N N . LEU B 1 432 ? 1.064 1.793 -44.281 1 95.31 432 LEU B N 1
ATOM 7172 C CA . LEU B 1 432 ? -0.317 1.964 -44.719 1 95.31 432 LEU B CA 1
ATOM 7173 C C . LEU B 1 432 ? -0.438 3.127 -45.719 1 95.31 432 LEU B C 1
ATOM 7175 O O . LEU B 1 432 ? -1.163 3.035 -46.688 1 95.31 432 LEU B O 1
ATOM 7179 N N . TYR B 1 433 ? 0.232 4.18 -45.438 1 94.69 433 TYR B N 1
ATOM 7180 C CA . TYR B 1 433 ? 0.237 5.348 -46.312 1 94.69 433 TYR B CA 1
ATOM 7181 C C . TYR B 1 433 ? 0.778 5 -47.688 1 94.69 433 TYR B C 1
ATOM 7183 O O . TYR B 1 433 ? 0.189 5.375 -48.719 1 94.69 433 TYR B O 1
ATOM 7191 N N . PHE B 1 434 ? 1.77 4.25 -47.781 1 94 434 PHE B N 1
ATOM 7192 C CA . PHE B 1 434 ? 2.391 3.887 -49.031 1 94 434 PHE B CA 1
ATOM 7193 C C . PHE B 1 434 ? 1.523 2.889 -49.781 1 94 434 PHE B C 1
ATOM 7195 O O . PHE B 1 434 ? 1.43 2.949 -51.031 1 94 434 PHE B O 1
ATOM 7202 N N . VAL B 1 435 ? 0.977 2 -49.031 1 95 435 VAL B N 1
ATOM 7203 C CA . VAL B 1 435 ? 0.083 1.031 -49.656 1 95 435 VAL B CA 1
ATOM 7204 C C . VAL B 1 435 ? -1.117 1.753 -50.281 1 95 435 VAL B C 1
ATOM 7206 O O . VAL B 1 435 ? -1.52 1.46 -51.406 1 95 435 VAL B O 1
ATOM 7209 N N . LEU B 1 436 ? -1.604 2.66 -49.562 1 94.94 436 LEU B N 1
ATOM 7210 C CA . LEU B 1 436 ? -2.732 3.443 -50.062 1 94.94 436 LEU B CA 1
ATOM 7211 C C . LEU B 1 436 ? -2.322 4.289 -51.25 1 94.94 436 LEU B C 1
ATOM 7213 O O . LEU B 1 436 ? -3.092 4.438 -52.219 1 94.94 436 LEU B O 1
ATOM 7217 N N . LYS B 1 437 ? -1.155 4.789 -51.219 1 94.31 437 LYS B N 1
ATOM 7218 C CA . LYS B 1 437 ? -0.634 5.59 -52.312 1 94.31 437 LYS B CA 1
ATOM 7219 C C . LYS B 1 437 ? -0.483 4.746 -53.562 1 94.31 437 LYS B C 1
ATOM 7221 O O . LYS B 1 437 ? -0.828 5.195 -54.688 1 94.31 437 LYS B O 1
ATOM 7226 N N . ILE B 1 438 ? -0.038 3.605 -53.438 1 93.81 438 ILE B N 1
ATOM 7227 C CA . ILE B 1 438 ? 0.121 2.684 -54.562 1 93.81 438 ILE B CA 1
ATOM 7228 C C . ILE B 1 438 ? -1.252 2.277 -55.094 1 93.81 438 ILE B C 1
ATOM 7230 O O . ILE B 1 438 ? -1.459 2.209 -56.312 1 93.81 438 ILE B O 1
ATOM 7234 N N . PHE B 1 439 ? -2.088 2.064 -54.188 1 93.5 439 PHE B N 1
ATOM 7235 C CA . PHE B 1 439 ? -3.441 1.669 -54.562 1 93.5 439 PHE B CA 1
ATOM 7236 C C . PHE B 1 439 ? -4.129 2.777 -55.375 1 93.5 439 PHE B C 1
ATOM 7238 O O . PHE B 1 439 ? -4.773 2.514 -56.375 1 93.5 439 PHE B O 1
ATOM 7245 N N . VAL B 1 440 ? -3.99 3.994 -54.938 1 93.44 440 VAL B N 1
ATOM 7246 C CA . VAL B 1 440 ? -4.578 5.145 -55.625 1 93.44 440 VAL B CA 1
ATOM 7247 C C . VAL B 1 440 ? -3.943 5.309 -57 1 93.44 440 VAL B C 1
ATOM 7249 O O . VAL B 1 440 ? -4.633 5.598 -57.969 1 93.44 440 VAL B O 1
ATOM 7252 N N . LYS B 1 441 ? -2.676 5.066 -57.125 1 93 441 LYS B N 1
ATOM 7253 C CA . LYS B 1 441 ? -1.975 5.152 -58.406 1 93 441 LYS B CA 1
ATOM 7254 C C . LYS B 1 441 ? -2.465 4.078 -59.375 1 93 441 LYS B C 1
ATOM 7256 O O . LYS B 1 441 ? -2.639 4.344 -60.562 1 93 441 LYS B O 1
ATOM 7261 N N . LEU B 1 442 ? -2.721 2.91 -58.875 1 92.5 442 LEU B N 1
ATOM 7262 C CA . LEU B 1 442 ? -3.215 1.807 -59.688 1 92.5 442 LEU B CA 1
ATOM 7263 C C . LEU B 1 442 ? -4.641 2.074 -60.156 1 92.5 442 LEU B C 1
ATOM 7265 O O . LEU B 1 442 ? -4.984 1.789 -61.312 1 92.5 442 LEU B O 1
ATOM 7269 N N . LEU B 1 443 ? -5.41 2.646 -59.281 1 91.81 443 LEU B N 1
ATOM 7270 C CA . LEU B 1 443 ? -6.785 2.98 -59.656 1 91.81 443 LEU B CA 1
ATOM 7271 C C . LEU B 1 443 ? -6.82 4.062 -60.719 1 91.81 443 LEU B C 1
ATOM 7273 O O . LEU B 1 443 ? -7.621 3.988 -61.656 1 91.81 443 LEU B O 1
ATOM 7277 N N . LYS B 1 444 ? -5.941 5.059 -60.656 1 91.31 444 LYS B N 1
ATOM 7278 C CA . LYS B 1 444 ? -5.859 6.129 -61.656 1 91.31 444 LYS B CA 1
ATOM 7279 C C . LYS B 1 444 ? -5.398 5.594 -63 1 91.31 444 LYS B C 1
ATOM 7281 O O . LYS B 1 444 ? -5.887 6.027 -64.062 1 91.31 444 LYS B O 1
ATOM 7286 N N . SER B 1 445 ? -4.586 4.547 -63 1 90.75 445 SER B N 1
ATOM 7287 C CA . SER B 1 445 ? -4.098 3.938 -64.188 1 90.75 445 SER B CA 1
ATOM 7288 C C . SER B 1 445 ? -5.191 3.127 -64.875 1 90.75 445 SER B C 1
ATOM 7290 O O . SER B 1 445 ? -5.316 3.156 -66.125 1 90.75 445 SER B O 1
ATOM 7292 N N . VAL B 1 446 ? -6.035 2.516 -64.125 1 89.81 446 VAL B N 1
ATOM 7293 C CA . VAL B 1 446 ? -7.121 1.699 -64.688 1 89.81 446 VAL B CA 1
ATOM 7294 C C . VAL B 1 446 ? -8.203 2.602 -65.25 1 89.81 446 VAL B C 1
ATOM 7296 O O . VAL B 1 446 ? -8.727 2.334 -66.375 1 89.81 446 VAL B O 1
ATOM 7299 N N . PHE B 1 447 ? -8.398 3.717 -64.625 1 88.69 447 PHE B N 1
ATOM 7300 C CA . PHE B 1 447 ? -9.406 4.656 -65.062 1 88.69 447 PHE B CA 1
ATOM 7301 C C . PHE B 1 447 ? -8.93 5.379 -66.312 1 88.69 447 PHE B C 1
ATOM 7303 O O . PHE B 1 447 ? -9.711 5.637 -67.25 1 88.69 447 PHE B O 1
ATOM 7310 N N . LYS B 1 448 ? -7.672 5.629 -66.438 1 87.69 448 LYS B N 1
ATOM 7311 C CA . LYS B 1 448 ? -7.113 6.246 -67.688 1 87.69 448 LYS B CA 1
ATOM 7312 C C . LYS B 1 448 ? -7.125 5.273 -68.812 1 87.69 448 LYS B C 1
ATOM 7314 O O . LYS B 1 448 ? -7.418 5.664 -69.938 1 87.69 448 LYS B O 1
ATOM 7319 N N . ALA B 1 449 ? -6.953 4.09 -68.625 1 86.44 449 ALA B N 1
ATOM 7320 C CA . ALA B 1 449 ? -6.988 3.068 -69.625 1 86.44 449 ALA B CA 1
ATOM 7321 C C . ALA B 1 449 ? -8.414 2.834 -70.125 1 86.44 449 ALA B C 1
ATOM 7323 O O . ALA B 1 449 ? -8.641 2.646 -71.312 1 86.44 449 ALA B O 1
ATOM 7324 N N . ALA B 1 450 ? -9.297 3.014 -69.375 1 83.75 450 ALA B N 1
ATOM 7325 C CA . ALA B 1 450 ? -10.695 2.832 -69.75 1 83.75 450 ALA B CA 1
ATOM 7326 C C . ALA B 1 450 ? -11.219 4.035 -70.5 1 83.75 450 ALA B C 1
ATOM 7328 O O . ALA B 1 450 ? -12.016 3.879 -71.438 1 83.75 450 ALA B O 1
ATOM 7329 N N . SER B 1 451 ? -10.719 5.145 -70.125 1 82.12 451 SER B N 1
ATOM 7330 C CA . SER B 1 451 ? -11.133 6.344 -70.875 1 82.12 451 SER B CA 1
ATOM 7331 C C . SER B 1 451 ? -10.531 6.387 -72.25 1 82.12 451 SER B C 1
ATOM 7333 O O . SER B 1 451 ? -11.164 6.867 -73.188 1 82.12 451 SER B O 1
ATOM 7335 N N . HIS B 1 452 ? -9.461 5.848 -72.438 1 76.06 452 HIS B N 1
ATOM 7336 C CA . HIS B 1 452 ? -8.852 5.797 -73.75 1 76.06 452 HIS B CA 1
ATOM 7337 C C . HIS B 1 452 ? -9.516 4.746 -74.625 1 76.06 452 HIS B C 1
ATOM 7339 O O . HIS B 1 452 ? -9.641 4.926 -75.875 1 76.06 452 HIS B O 1
ATOM 7345 N N . LYS B 1 453 ? -10.031 3.811 -74.188 1 74.94 453 LYS B N 1
ATOM 7346 C CA . LYS B 1 453 ? -10.734 2.803 -75 1 74.94 453 LYS B CA 1
ATOM 7347 C C . LYS B 1 453 ? -12.117 3.299 -75.375 1 74.94 453 LYS B C 1
ATOM 7349 O O . LYS B 1 453 ? -12.594 2.984 -76.5 1 74.94 453 LYS B O 1
ATOM 7354 N N . SER B 1 454 ? -12.789 4.102 -74.75 1 70.88 454 SER B N 1
ATOM 7355 C CA . SER B 1 454 ? -14.102 4.621 -75.125 1 70.88 454 SER B CA 1
ATOM 7356 C C . SER B 1 454 ? -13.984 5.691 -76.188 1 70.88 454 SER B C 1
ATOM 7358 O O . SER B 1 454 ? -14.938 5.926 -76.938 1 70.88 454 SER B O 1
ATOM 7360 N N . LYS B 1 455 ? -12.922 6.312 -76.188 1 62.72 455 LYS B N 1
ATOM 7361 C CA . LYS B 1 455 ? -12.797 7.305 -77.25 1 62.72 455 LYS B CA 1
ATOM 7362 C C . LYS B 1 455 ? -12.461 6.645 -78.562 1 62.72 455 LYS B C 1
ATOM 7364 O O . LYS B 1 455 ? -12.586 7.27 -79.625 1 62.72 455 LYS B O 1
ATOM 7369 N N . THR B 1 456 ? -11.984 5.539 -78.625 1 67.44 456 THR B N 1
ATOM 7370 C CA . THR B 1 456 ? -11.672 4.875 -79.875 1 67.44 456 THR B CA 1
ATOM 7371 C C . THR B 1 456 ? -12.844 4.031 -80.375 1 67.44 456 THR B C 1
ATOM 7373 O O . THR B 1 456 ? -12.859 3.561 -81.5 1 67.44 456 THR B O 1
ATOM 7376 N N . GLN B 1 457 ? -13.914 4.016 -79.688 1 51.31 457 GLN B N 1
ATOM 7377 C CA . GLN B 1 457 ? -15.125 3.438 -80.25 1 51.31 457 GLN B CA 1
ATOM 7378 C C . GLN B 1 457 ? -16.109 4.527 -80.75 1 51.31 457 GLN B C 1
ATOM 7380 O O . GLN B 1 457 ? -16.781 4.383 -81.75 1 51.31 457 GLN B O 1
#

Sequence (914 aa):
MPGYIAVDKHRFNLEGLQLLVYNSSSENVQEKAMTRLRDIYWKNEPHDLEYLTQCMLIYTDKVLRDNEFFEAARRINPSLIVLDNLPYWRTLSVLAYRLGVPFAYLGTAYIPAMDRIPISFGALPTMIKEYTDHMDFWQRLTSTVLNSPVLFFHIFSHADAVQRYAPEMAFINQFELELKAEVTLVEQDHILDYPQPTLPNVIRIGGTAVCKAKELKEPYKSFVESSDQDIVVVSFGSYVLNIPEQISTKMMNAFLRLKLKVVWRVNVTSANPQQVMTSLWIPQNDLLGHAKVKVFVSHCGKNGQYEALYHAVPMLCLPLFGDQPYNAVRSSSRGYGLTSDVRAMSEDDLVTMINELYYNASYSNNIQKASQIFKDIYGLPKERAAFWLDHVIKYGGSHMRYAGQDLQGYQFYCLDVLAAIALIILCALFVLYFVLKIFVKLLKSVFKAASHKSKTQMPGYIAVDKHRFNLEGLQLLVYNSSSENVQEKAMTRLRDIYWKNEPHDLEYLTQCMLIYTDKVLRDNEFFEAARRINPSLIVLDNLPYWRTLSVLAYRLGVPFAYLGTAYIPAMDRIPISFGALPTMIKEYTDHMDFWQRLTSTVLNSPVLFFHIFSHADAVQRYAPEMAFINQFELELKAEVTLVEQDHILDYPQPTLPNVIRIGGTAVCKAKELKEPYKSFVESSDQDIVVVSFGSYVLNIPEQISTKMMNAFLRLKLKVVWRVNVTSANPQQVMTSLWIPQNDLLGHAKVKVFVSHCGKNGQYEALYHAVPMLCLPLFGDQPYNAVRSSSRGYGLTSDVRAMSEDDLVTMINELYYNASYSNNIQKASQIFKDIYGLPKERAAFWLDHVIKYGGSHMRYAGQDLQGYQFYCLDVLAAIALIILCALFVLYFVLKIFVKLLKSVFKAASHKSKTQ

Organism: Aplysia californica (NCBI:txid6500)